Protein AF-A0A969XZ13-F1 (afdb_monomer)

Radius of gyration: 36.25 Å; Cα contacts (8 Å, |Δi|>4): 2030; chains: 1; bounding box: 94×99×125 Å

Foldseek 3Di:
DDDDDDDDPDPDPVVVVVVVVVVVVVVVVVVVVVCVVVPPPDPPPAFPFDPPDDLPLLLVLLFLVNLLVQLVVLLVLFAQQFQDRSVVVVVVVVVVLLVVLPFPKFKFKFFAWDKDWPDWAKAFPVRHGDPPKDKFFFDAQALFDAFAPPQFQKAAEAADEPVCQAAALAQLRHAYEYALVHGYPPCQQQCLVVVQRNHQAYEYEHLVWLVPQPLFCVRHVNLYHNDRAHGTRIYMTNCSVVRHRTMIGIGIFMFIDRGIWIKMKTKQWAQCQPPLTAQEEEEEEAESGAFASGSNFGSQLWSSSQVSLLSSLSVSCSVVRNLFRHIYIYIYGYALQFLSSRLLVLCLLQFFLVCRPVSLVVLVVLLVVLVVLLVLLVLVLVLVVDVCQLQALVSVVVSLVPDDPVSNVVLQLVLLLLLLVVLVVLVVQLVVLLVVCVVVVVPCVDPSVVSNVVSVVVSVLSLVCNNPGSSCCCVPVSVVSVVVVVSVSSNVSSVVSNVVSVVSNVSSVSSSVSNVVVVSHPAYAYEGENEFAADDPPDDDLAQEKEKEQQDDQLCVAFVVQLQSLLVVLVVVDDVVLNYHYDGDDVVSNVQQVVQLLQAGDSNNLCVQSQHNYMYMYGRPRNSRNSCSHPSDNDPSRSSCSSCSRVSSSSSCSSRSVSSPTTDGDTDPHDRFAKEKAFEFEPPTRPDLFGDHTDFQWKKWWSDQDPCDRSSGRNAGIDTQHPRRMDIRSRSSDCCRQPNPVNLPPKATAMKIFDADPRNGTFKIFWPFPSQCVNFNRIRQHNPDRSDYGYTYIYGWFKAWESDQQQLVVRDGFLDKFKAQLPPRHTARTWDWHHYNITMIIHHQQTFTKIFGWHDDNVDPVGTDGLWIAQEAADDPVPPPDDLQHHPGDRRNVRNYDHPVLLRRLVNLLSSLVVLQVVCVVLVNDDPLLVVLSVQLVVLSVVLVPSSGNPVSSSVSSSSSSVSSSVNRVVSVVSVVVLVVVVVVVLVVLQVVLQVVCCVPPVDPDPVVSVVSSVVSSVVVVVVCVVVPSD

Solvent-accessible surface area (backbone atoms only — not comparable to full-atom values): 53493 Å² total; per-residue (Å²): 140,83,86,83,88,81,91,78,97,71,82,55,68,68,60,57,49,52,51,50,49,51,50,50,50,51,49,49,50,52,47,50,50,47,44,70,73,60,51,77,72,74,80,70,76,78,83,83,66,79,73,93,65,78,60,64,58,34,43,54,30,31,27,36,66,48,24,38,54,40,24,51,56,58,44,70,36,38,29,14,14,68,74,36,70,16,34,55,49,47,51,55,50,49,55,48,54,40,52,78,58,67,32,55,75,45,79,46,79,40,91,34,58,30,67,42,77,80,42,73,48,52,20,37,83,86,69,42,71,46,79,79,48,51,69,40,55,37,50,45,13,56,87,14,27,40,45,46,59,95,89,31,50,66,23,27,32,37,71,50,37,61,64,52,55,63,62,38,44,76,28,74,56,24,25,36,32,42,33,72,86,57,55,31,85,97,50,63,62,40,49,62,67,48,47,55,62,33,28,69,31,41,31,42,30,19,86,89,26,64,80,75,49,65,58,31,49,95,61,51,48,55,54,47,44,54,31,64,53,73,60,51,41,32,35,33,36,34,46,53,70,82,46,54,74,38,51,32,34,36,36,36,28,19,30,76,41,80,28,90,38,53,31,41,40,25,40,40,70,24,45,61,30,53,98,82,44,41,52,35,33,38,32,42,45,35,49,72,44,21,21,15,43,26,53,89,30,3,40,12,47,55,50,35,44,27,36,14,44,53,56,25,50,46,57,36,48,52,74,44,28,61,70,19,42,21,23,39,32,42,33,40,26,29,40,65,35,35,35,31,46,31,58,28,53,54,42,39,36,44,32,34,67,90,49,38,64,60,25,48,52,50,43,52,49,54,28,49,52,27,51,54,51,29,52,40,37,53,58,54,56,56,51,61,76,44,81,46,39,70,60,37,33,66,57,28,49,54,59,58,67,74,48,55,73,66,46,45,52,54,48,55,52,52,51,46,47,54,43,45,51,54,49,56,64,37,47,54,61,28,47,52,30,43,47,51,18,53,74,60,73,57,43,82,86,41,70,45,35,53,52,24,52,54,34,45,48,60,36,48,65,49,52,73,52,46,82,56,57,70,48,54,40,31,67,79,37,37,70,58,41,57,75,69,38,44,44,57,56,54,49,53,52,42,54,50,49,34,52,53,23,50,55,47,31,56,53,27,53,52,41,50,50,54,28,54,62,56,67,62,36,81,39,58,38,38,42,31,67,54,55,66,38,62,74,77,84,85,86,66,84,83,62,44,35,32,35,72,46,30,66,41,65,68,45,44,69,70,32,33,59,45,54,39,54,54,51,50,55,55,55,71,71,48,63,81,88,60,35,63,40,77,55,72,85,50,93,65,42,72,72,51,50,65,72,28,30,44,69,48,84,72,74,53,38,45,44,25,44,31,8,30,35,29,41,28,49,30,49,59,80,47,34,72,42,29,31,45,44,14,21,52,51,76,49,71,59,49,61,50,33,71,66,32,38,48,61,34,33,51,50,39,51,52,53,50,40,40,30,57,57,34,76,72,74,58,66,45,99,45,71,80,67,55,64,50,30,30,37,34,20,38,48,86,54,80,91,49,91,62,61,76,47,52,38,46,67,21,45,34,35,61,71,60,69,60,73,44,56,54,53,33,16,38,44,40,51,57,43,63,20,40,92,71,4,36,42,73,46,51,32,49,59,46,64,66,44,74,46,45,82,82,38,82,82,77,45,47,48,28,70,37,42,35,28,63,46,100,64,35,47,69,35,28,33,34,34,72,14,71,66,36,38,69,77,36,62,34,66,61,37,56,70,92,48,91,70,57,69,46,36,38,36,24,36,69,32,23,51,35,31,43,73,75,53,67,31,69,84,74,75,39,62,49,64,43,77,44,54,23,30,56,91,76,72,38,70,61,56,59,29,33,82,39,64,51,92,41,40,39,37,31,30,47,38,85,39,42,28,26,42,39,32,20,43,58,55,82,91,38,76,88,62,48,40,81,55,47,39,31,29,49,63,68,72,61,85,90,71,70,88,55,80,75,83,64,41,72,27,44,47,27,67,80,36,51,64,56,61,61,49,45,46,49,28,25,54,32,38,44,53,40,44,47,56,54,47,50,54,26,50,78,43,72,69,60,56,67,68,57,52,52,34,48,53,53,19,51,54,25,43,53,55,34,64,41,70,88,42,22,44,54,58,22,52,51,32,10,32,54,12,29,42,33,36,45,64,39,42,60,57,60,52,46,56,54,49,52,47,55,53,49,53,54,50,51,56,60,53,44,55,61,47,27,54,53,51,42,54,70,76,67,52,64,88,50,66,72,57,42,53,52,47,31,52,50,47,41,53,52,53,49,53,49,43,61,72,72,44,73,110

Mean predicted aligned error: 10.16 Å

Secondary structure (DSSP, 8-state):
------------HHHHHHHHHHHHHHHHHHHHHHHHHHS----PPPP-----S-HHHHHHHTSHHHHHHHHHHHHHT---STTSHHHHHHHHHHHHHHHHTT-EEEEEEEEEEEEEEEEEEEEETTSSBPTT--EEE-S-BTTB--B--TT-EEEEEEE--HHHHHH-S--TTEEEEEETTBPPTTTTT-HHHHHHHT-S-EEEE-TT-GGGS--SHHHHGGGS-SS-----EEEE-GGGGGGTT-EEEEEEEEEEEEEEEEEEEEEE--GGG-TT--SEEEEEEEE-----SSTT----HHHHHHHHHHHHHHHHHHHTGGG-SSEEEEEEE--TTBTTHHHHHHHHHH--TT-HHHHHHHHHHHHHHHHHHHHHHHHHHHHTTSTTTTTSHHHHHHHHHSS-HHHHHHHHHHHHHHHHHHHHHHHHHHHHHHHHHHHTTT-TTSHHHHHHHHHHHHHHHHHHHTTS-HHHHHHHHHHHHHHTTHHHHHHHHHHHHHHHHHHHHHHHHHHHHHHHHHHT-SEEEEEEEE-------SSS---EEEEEE-SSHHHHHHTHHHHHHHHHHHHHTS-GGG-EEE----TTHHHHHHHHTTT---SHHHHHHTT--EEEEEESS-HHHHHTTT-SS--GGGG-GGGGHHHHHHHHHHHHHHHTT-S------------EEEEEEESS-TT-SS--EE-TT-EEEE--SS-SEETTEE-SPPEE--TTSEEEE-TT--HHHH--GGGTTTT-B-EEEEEE-TTS-EEEEE--SHHHHHHS--SSB-TTS---B--EEEEE-EEEEE---EETTTTEE-SEEEEEETTT-SB-SS-EEEESSSEEEEE-TT-EEEEEEEES-TT-GGG-EEEEEE--SPPPGGG--S-SS----EETTT-SEE--HHHHHHHHHHHHHHHHHHHHHHTT---HHHHHHHHHHHHHHHHHH-TTS-HHHHHHHHHHHHHHHHHHHHHHHHHHHHHHHHHHHHHHHHHHHHHHHHHHHT--SSHHHHHHHHHHHHHHHHHHHHHHS--

Nearest PDB structures (foldseek):
  7a0g-assembly1_III  TM=2.801E-01  e=1.766E+00  Serratia marcescens
  7a0g-assembly1_HHH  TM=2.709E-01  e=3.552E+00  Serratia marcescens

pLDDT: mean 87.39, std 11.92, range [34.69, 98.44]

Sequence (1031 aa):
MTRPDTHNPNRSVPQTIALAGGVLALTAVVMVVFLSVGWPARKRPALDVFEAYDHQTMRRAMSPQAVGARQQAILACGSRYIGQEGFGDVQAMIRRAYHDAGLEVYEQQVDTVAPRTLRREILGADGRPLDGVEIYPFMPNHFQPTTTADEGVAGTLVRVTDEVLRTRTTFDDCIAVIDAAEMPEGLGVDWRPYARLGFRAVILSHREGLDRIGWTRASVEWMVSNVPVNYPRLAATKEIFDHLGRTVRLHVRSRYVNAPNINFIGILRAGAAGEGGAEEALVLSARYDAASWLPDRAPGTIPAVNLAAHLSMLDALAAARDDLRRDVVFVATGAGSVGHAGAARLLSVLGGAMQPGEALKHQRGLLRENREHLAMVEQVLACFSDESFVVDAAATGAALSGLDRATRTFLDEQFRYILNTLLLSRKEPLLAERLAFLRGGADTAGEAFRRFLDAQKAYEDVLVIGGYPVEKVLAEYGDLARRVELRRLCRERLEFLAAYHREHVERGDMAVELNRRFQRYRRVVVCTPLLVPELSRAGGADVEEVSFFMGDRKNHQITGPAVNDLLAFIAEQADPSDGLRYLSQAPRHEAVMPTKLGGATSDLTYWSFAGYPAFQLMHTNRVESYQQWASPIDLERARDLTSMRASLAMLGEAVLSIAYGNGRFEGVEVFAPRTYAGRVLVGGLGRSIVPNYPLADALVATKANHDINTNGRVRQVFFWTDPYGRYDFPSICGREEIFPASQESALGYCPVAVGYDEQGRIRFIRDEGPTGQKAYRSMGLHWLKDIGTANVVVFRASPVTILDRVNPQTFQDYDAVVLMNRDRLTPVEKFAFFKGDAFCRFIEPDLFFYVDFKAGTPENPLVHQTRAFMLGEQPAPAAVDTGDIAGEGYLAADTEFLLDIPLHVAESMAAVNGRRLAVQNDHQMADERTRDFHQKGLMLQERAREASRSKFDRILDAREAVTYHALNHPVLRDTITEAVISILWYLCLLVPFTFFFEKLLFAFPDVRKQIAAHAVIFVLSFALLKLLHPA

Structure (mmCIF, N/CA/C/O backbone):
data_AF-A0A969XZ13-F1
#
_entry.id   AF-A0A969XZ13-F1
#
loop_
_atom_site.group_PDB
_atom_site.id
_atom_site.type_symbol
_atom_site.label_atom_id
_atom_site.label_alt_id
_atom_site.label_comp_id
_atom_site.label_asym_id
_atom_site.label_entity_id
_atom_site.label_seq_id
_atom_site.pdbx_PDB_ins_code
_atom_site.Cartn_x
_atom_site.Cartn_y
_atom_site.Cartn_z
_atom_site.occupancy
_atom_site.B_iso_or_equiv
_atom_site.auth_seq_id
_atom_site.auth_comp_id
_atom_site.auth_asym_id
_atom_site.auth_atom_id
_atom_site.pdbx_PDB_model_num
ATOM 1 N N . MET A 1 1 ? 34.239 53.104 42.697 1.00 41.00 1 MET A N 1
ATOM 2 C CA . MET A 1 1 ? 35.184 52.596 43.717 1.00 41.00 1 MET A CA 1
ATOM 3 C C . MET A 1 1 ? 35.438 51.142 43.348 1.00 41.00 1 MET A C 1
ATOM 5 O O . MET A 1 1 ? 34.476 50.400 43.381 1.00 41.00 1 MET A O 1
ATOM 9 N N . THR A 1 2 ? 36.569 50.692 42.809 1.00 34.69 2 THR A N 1
ATOM 10 C CA . THR A 1 2 ? 37.996 50.993 43.027 1.00 34.69 2 THR A CA 1
ATOM 11 C C . THR A 1 2 ? 38.789 50.868 41.703 1.00 34.69 2 THR A C 1
ATOM 13 O O . THR A 1 2 ? 38.512 49.992 40.890 1.00 34.69 2 THR A O 1
ATOM 16 N N . ARG A 1 3 ? 39.767 51.759 41.483 1.00 40.44 3 ARG A N 1
ATOM 17 C CA . ARG A 1 3 ? 40.907 51.620 40.537 1.00 40.44 3 ARG A CA 1
ATOM 18 C C . ARG A 1 3 ? 42.134 51.147 41.352 1.00 40.44 3 ARG A C 1
ATOM 20 O O . ARG A 1 3 ? 42.093 51.371 42.566 1.00 40.44 3 ARG A O 1
ATOM 27 N N . PRO A 1 4 ? 43.168 50.492 40.773 1.00 49.41 4 PRO A N 1
ATOM 28 C CA . PRO A 1 4 ? 44.214 51.160 39.957 1.00 49.41 4 PRO A CA 1
ATOM 29 C C . PRO A 1 4 ? 44.639 50.358 38.695 1.00 49.41 4 PRO A C 1
ATOM 31 O O . PRO A 1 4 ? 44.495 49.143 38.647 1.00 49.41 4 PRO A O 1
ATOM 34 N N . ASP A 1 5 ? 44.925 51.004 37.556 1.00 38.84 5 ASP A N 1
ATOM 35 C CA . ASP A 1 5 ? 46.255 51.435 37.047 1.00 38.84 5 ASP A CA 1
ATOM 36 C C . ASP A 1 5 ? 47.275 50.275 36.922 1.00 38.84 5 ASP A C 1
ATOM 38 O O . ASP A 1 5 ? 47.613 49.613 37.893 1.00 38.84 5 ASP A O 1
ATOM 42 N N . THR A 1 6 ? 47.826 49.959 35.746 1.00 37.25 6 THR A N 1
ATOM 43 C CA . THR A 1 6 ? 48.831 50.795 35.072 1.00 37.25 6 THR A CA 1
ATOM 44 C C . THR A 1 6 ? 49.042 50.386 33.604 1.00 37.25 6 THR A C 1
ATOM 46 O O . THR A 1 6 ? 49.095 49.213 33.239 1.00 37.25 6 THR A O 1
ATOM 49 N N . HIS A 1 7 ? 49.185 51.407 32.760 1.00 48.22 7 HIS A N 1
ATOM 50 C CA . HIS A 1 7 ? 49.734 51.360 31.406 1.00 48.22 7 HIS A CA 1
ATOM 51 C C . HIS A 1 7 ? 51.167 50.799 31.414 1.00 48.22 7 HIS A C 1
ATOM 53 O O . HIS A 1 7 ? 52.000 51.286 32.174 1.00 48.22 7 HIS A O 1
ATOM 59 N N . ASN A 1 8 ? 51.482 49.866 30.509 1.00 40.69 8 ASN A N 1
ATOM 60 C CA . ASN A 1 8 ? 52.866 49.544 30.154 1.00 40.69 8 ASN A CA 1
ATOM 61 C C . ASN A 1 8 ? 53.096 49.822 28.653 1.00 40.69 8 ASN A C 1
ATOM 63 O O . ASN A 1 8 ? 52.610 49.060 27.809 1.00 40.69 8 ASN A O 1
ATOM 67 N N . PRO A 1 9 ? 53.796 50.913 28.294 1.00 51.25 9 PRO A N 1
ATOM 68 C CA . PRO A 1 9 ? 54.126 51.256 26.922 1.00 51.25 9 PRO A CA 1
ATOM 69 C C . PRO A 1 9 ? 55.455 50.590 26.553 1.00 51.25 9 PRO A C 1
ATOM 71 O O . PRO A 1 9 ? 56.501 51.218 26.608 1.00 51.25 9 PRO A O 1
ATOM 74 N N . ASN A 1 10 ? 55.429 49.296 26.232 1.00 48.53 10 ASN A N 1
ATOM 75 C CA . ASN A 1 10 ? 56.531 48.612 25.543 1.00 48.53 10 ASN A CA 1
ATOM 76 C C . ASN A 1 10 ? 56.075 47.230 25.051 1.00 48.53 10 ASN A C 1
ATOM 78 O O . ASN A 1 10 ? 56.515 46.187 25.533 1.00 48.53 10 ASN A O 1
ATOM 82 N N . ARG A 1 11 ? 55.182 47.203 24.051 1.00 48.75 11 ARG A N 1
ATOM 83 C CA . ARG A 1 11 ? 55.131 46.044 23.148 1.00 48.75 11 ARG A CA 1
ATOM 84 C C . ARG A 1 11 ? 56.353 46.147 22.252 1.00 48.75 11 ARG A C 1
ATOM 86 O O . ARG A 1 11 ? 56.430 47.019 21.391 1.00 48.75 11 ARG A O 1
ATOM 93 N N . SER A 1 12 ? 57.335 45.302 22.532 1.00 50.09 12 SER A N 1
ATOM 94 C CA . SER A 1 12 ? 58.570 45.208 21.776 1.00 50.09 12 SER A CA 1
ATOM 95 C C . SER A 1 12 ? 58.240 45.002 20.293 1.00 50.09 12 SER A C 1
ATOM 97 O O . SER A 1 12 ? 57.500 44.094 19.922 1.00 50.09 12 SER A O 1
ATOM 99 N N . VAL A 1 13 ? 58.797 45.865 19.441 1.00 58.12 13 VAL A N 1
ATOM 100 C CA . VAL A 1 13 ? 58.795 45.777 17.970 1.00 58.12 13 VAL A CA 1
ATOM 101 C C . VAL A 1 13 ? 58.853 44.329 17.422 1.00 58.12 13 VAL A C 1
ATOM 103 O O . VAL A 1 13 ? 58.094 44.035 16.496 1.00 58.12 13 VAL A O 1
ATOM 106 N N . PRO A 1 14 ? 59.631 43.378 17.989 1.00 55.91 14 PRO A N 1
ATOM 107 C CA . PRO A 1 14 ? 59.610 41.975 17.553 1.00 55.91 14 PRO A CA 1
ATOM 108 C C . PRO A 1 14 ? 58.262 41.241 17.690 1.00 55.91 14 PRO A C 1
ATOM 110 O O . PRO A 1 14 ? 57.963 40.399 16.848 1.00 55.91 14 PRO A O 1
ATOM 113 N N . GLN A 1 15 ? 57.416 41.549 18.680 1.00 54.88 15 GLN A N 1
ATOM 114 C CA . GLN A 1 15 ? 56.095 40.909 18.816 1.00 54.88 15 GLN A CA 1
ATOM 115 C C . GLN A 1 15 ? 55.113 41.392 17.744 1.00 54.88 15 GLN A C 1
ATOM 117 O O . GLN A 1 15 ? 54.328 40.603 17.222 1.00 54.88 15 GLN A O 1
ATOM 122 N N . THR A 1 16 ? 55.192 42.668 17.364 1.00 57.81 16 THR A N 1
ATOM 123 C CA . THR A 1 16 ? 54.385 43.236 16.276 1.00 57.81 16 THR A CA 1
ATOM 124 C C . THR A 1 16 ? 54.834 42.697 14.914 1.00 57.81 16 THR A C 1
ATOM 126 O O . THR A 1 16 ? 53.989 42.407 14.073 1.00 57.81 16 THR A O 1
ATOM 129 N N . ILE A 1 17 ? 56.141 42.476 14.715 1.00 66.88 17 ILE A N 1
ATOM 130 C CA . ILE A 1 17 ? 56.692 41.841 13.503 1.00 66.88 17 ILE A CA 1
ATOM 131 C C . ILE A 1 17 ? 56.298 40.360 13.422 1.00 66.88 17 ILE A C 1
ATOM 133 O O . ILE A 1 17 ? 55.915 39.897 12.352 1.00 66.88 17 ILE A O 1
ATOM 137 N N . ALA A 1 18 ? 56.323 39.622 14.536 1.00 69.50 18 ALA A N 1
ATOM 138 C CA . ALA A 1 18 ? 55.883 38.227 14.569 1.00 69.50 18 ALA A CA 1
ATOM 139 C C . ALA A 1 18 ? 54.377 38.090 14.283 1.00 69.50 18 ALA A C 1
ATOM 141 O O . ALA A 1 18 ? 53.968 37.201 13.537 1.00 69.50 18 ALA A O 1
ATOM 142 N N . LEU A 1 19 ? 53.554 39.002 14.813 1.00 69.25 19 LEU A N 1
ATOM 143 C CA . LEU A 1 19 ? 52.118 39.035 14.532 1.00 69.25 19 LEU A CA 1
ATOM 144 C C . LEU A 1 19 ? 51.841 39.409 13.066 1.00 69.25 19 LEU A C 1
ATOM 146 O O . LEU A 1 19 ? 51.034 38.756 12.413 1.00 69.25 19 LEU A O 1
ATOM 150 N N . ALA A 1 20 ? 52.546 40.409 12.526 1.00 69.81 20 ALA A N 1
ATOM 151 C CA . ALA A 1 20 ? 52.438 40.803 11.121 1.00 69.81 20 ALA A CA 1
ATOM 152 C C . ALA A 1 20 ? 52.907 39.687 10.173 1.00 69.81 20 ALA A C 1
ATOM 154 O O . ALA A 1 20 ? 52.253 39.429 9.167 1.00 69.81 20 ALA A O 1
ATOM 155 N N . GLY A 1 21 ? 53.986 38.978 10.520 1.00 76.06 21 GLY A N 1
ATOM 156 C CA . GLY A 1 21 ? 54.470 37.804 9.793 1.00 76.06 21 GLY A CA 1
ATOM 157 C C . GLY A 1 21 ? 53.485 36.634 9.841 1.00 76.06 21 GLY A C 1
ATOM 158 O O . GLY A 1 21 ? 53.241 36.003 8.817 1.00 76.06 21 GLY A O 1
ATOM 159 N N . GLY A 1 22 ? 52.852 36.392 10.993 1.00 80.56 22 GLY A N 1
ATOM 160 C CA . GLY A 1 22 ? 51.792 35.392 11.140 1.00 80.56 22 GLY A CA 1
ATOM 161 C C . GLY A 1 22 ? 50.547 35.722 10.314 1.00 80.56 22 GLY A C 1
ATOM 162 O O . GLY A 1 22 ? 50.003 34.845 9.649 1.00 80.56 22 GLY A O 1
ATOM 163 N N . VAL A 1 23 ? 50.135 36.993 10.283 1.00 81.69 23 VAL A N 1
ATOM 164 C CA . VAL A 1 23 ? 49.015 37.459 9.450 1.00 81.69 23 VAL A CA 1
ATOM 165 C C . VAL A 1 23 ? 49.362 37.378 7.963 1.00 81.69 23 VAL A C 1
ATOM 167 O O . VAL A 1 23 ? 48.533 36.924 7.181 1.00 81.69 23 VAL A O 1
ATOM 170 N N . LEU A 1 24 ? 50.581 37.739 7.555 1.00 81.62 24 LEU A N 1
ATOM 171 C CA . LEU A 1 24 ? 51.047 37.590 6.170 1.00 81.62 24 LEU A CA 1
ATOM 172 C C . LEU A 1 24 ? 51.111 36.123 5.740 1.00 81.62 24 LEU A C 1
ATOM 174 O O . LEU A 1 24 ? 50.665 35.801 4.644 1.00 81.62 24 LEU A O 1
ATOM 178 N N . ALA A 1 25 ? 51.593 35.227 6.604 1.00 81.81 25 ALA A N 1
ATOM 179 C CA . ALA A 1 25 ? 51.608 33.792 6.338 1.00 81.81 25 ALA A CA 1
ATOM 180 C C . ALA A 1 25 ? 50.187 33.222 6.238 1.00 81.81 25 ALA A C 1
ATOM 182 O O . ALA A 1 25 ? 49.893 32.479 5.307 1.00 81.81 25 ALA A O 1
ATOM 183 N N . LEU A 1 26 ? 49.281 33.619 7.137 1.00 85.00 26 LEU A N 1
ATOM 184 C CA . LEU A 1 26 ? 47.877 33.215 7.081 1.00 85.00 26 LEU A CA 1
ATOM 185 C C . LEU A 1 26 ? 47.196 33.752 5.818 1.00 85.00 26 LEU A C 1
ATOM 187 O O . LEU A 1 26 ? 46.469 33.019 5.161 1.00 85.00 26 LEU A O 1
ATOM 191 N N . THR A 1 27 ? 47.474 35.000 5.438 1.00 83.75 27 THR A N 1
ATOM 192 C CA . THR A 1 27 ? 46.939 35.618 4.217 1.00 83.75 27 THR A CA 1
ATOM 193 C C . THR A 1 27 ? 47.494 34.927 2.979 1.00 83.75 27 THR A C 1
ATOM 195 O O . THR A 1 27 ? 46.735 34.650 2.062 1.00 83.75 27 THR A O 1
ATOM 198 N N . ALA A 1 28 ? 48.780 34.572 2.960 1.00 82.56 28 ALA A N 1
ATOM 199 C CA . ALA A 1 28 ? 49.386 33.805 1.878 1.00 82.56 28 ALA A CA 1
ATOM 200 C C . ALA A 1 28 ? 48.803 32.389 1.792 1.00 82.56 28 ALA A C 1
ATOM 202 O O . ALA A 1 28 ? 48.515 31.931 0.696 1.00 82.56 28 ALA A O 1
ATOM 203 N N . VAL A 1 29 ? 48.551 31.713 2.919 1.00 85.81 29 VAL A N 1
ATOM 204 C CA . VAL A 1 29 ? 47.880 30.402 2.942 1.00 85.81 29 VAL A CA 1
ATOM 205 C C . VAL A 1 29 ? 46.441 30.523 2.455 1.00 85.81 29 VAL A C 1
ATOM 207 O O . VAL A 1 29 ? 46.036 29.755 1.591 1.00 85.81 29 VAL A O 1
ATOM 210 N N . VAL A 1 30 ? 45.680 31.508 2.935 1.00 83.56 30 VAL A N 1
ATOM 211 C CA . VAL A 1 30 ? 44.313 31.777 2.469 1.00 83.56 30 VAL A CA 1
ATOM 212 C C . VAL A 1 30 ? 44.314 32.129 0.990 1.00 83.56 30 VAL A C 1
ATOM 214 O O . VAL A 1 30 ? 43.461 31.640 0.272 1.00 83.56 30 VAL A O 1
ATOM 217 N N . MET A 1 31 ? 45.280 32.905 0.506 1.00 78.50 31 MET A N 1
ATOM 218 C CA . MET A 1 31 ? 45.404 33.284 -0.897 1.00 78.50 31 MET A CA 1
ATOM 219 C C . MET A 1 31 ? 45.859 32.106 -1.764 1.00 78.50 31 MET A C 1
ATOM 221 O O . MET A 1 31 ? 45.358 31.964 -2.866 1.00 78.50 31 MET A O 1
ATOM 225 N N . VAL A 1 32 ? 46.723 31.213 -1.276 1.00 77.62 32 VAL A N 1
ATOM 226 C CA . VAL A 1 32 ? 47.084 29.954 -1.952 1.00 77.62 32 VAL A CA 1
ATOM 227 C C . VAL A 1 32 ? 45.900 28.995 -1.979 1.00 77.62 32 VAL A C 1
ATOM 229 O O . VAL A 1 32 ? 45.680 28.359 -3.000 1.00 77.62 32 VAL A O 1
ATOM 232 N N . VAL A 1 33 ? 45.107 28.916 -0.909 1.00 76.38 33 VAL A N 1
ATOM 233 C CA . VAL A 1 33 ? 43.848 28.158 -0.873 1.00 76.38 33 VAL A CA 1
ATOM 234 C C . VAL A 1 33 ? 42.815 28.791 -1.806 1.00 76.38 33 VAL A C 1
ATOM 236 O O . VAL A 1 33 ? 42.149 28.096 -2.555 1.00 76.38 33 VAL A O 1
ATOM 239 N N . PHE A 1 34 ? 42.705 30.115 -1.832 1.00 72.50 34 PHE A N 1
ATOM 240 C CA . PHE A 1 34 ? 41.768 30.835 -2.689 1.00 72.50 34 PHE A CA 1
ATOM 241 C C . PHE A 1 34 ? 42.179 30.761 -4.160 1.00 72.50 34 PHE A C 1
ATOM 243 O O . PHE A 1 34 ? 41.323 30.630 -5.022 1.00 72.50 34 PHE A O 1
ATOM 250 N N . LEU A 1 35 ? 43.479 30.782 -4.461 1.00 64.88 35 LEU A N 1
ATOM 251 C CA . LEU A 1 35 ? 44.020 30.586 -5.804 1.00 64.88 35 LEU A CA 1
ATOM 252 C C . LEU A 1 35 ? 43.987 29.116 -6.218 1.00 64.88 35 LEU A C 1
ATOM 254 O O . LEU A 1 35 ? 43.757 28.848 -7.387 1.00 64.88 35 LEU A O 1
ATOM 258 N N . SER A 1 36 ? 44.155 28.154 -5.307 1.00 59.94 36 SER A N 1
ATOM 259 C CA . SER A 1 36 ? 43.985 26.730 -5.627 1.00 59.94 36 SER A CA 1
ATOM 260 C C . SER A 1 36 ? 42.515 26.354 -5.831 1.00 59.94 36 SER A C 1
ATOM 262 O O . SER A 1 36 ? 42.223 25.479 -6.641 1.00 59.94 36 SER A O 1
ATOM 264 N N . VAL A 1 37 ? 41.592 27.061 -5.172 1.00 59.28 37 VAL A N 1
ATOM 265 C CA . VAL A 1 37 ? 40.137 26.953 -5.373 1.00 59.28 37 VAL A CA 1
ATOM 266 C C . VAL A 1 37 ? 39.651 27.795 -6.568 1.00 59.28 37 VAL A C 1
ATOM 268 O O . VAL A 1 37 ? 38.672 27.428 -7.210 1.00 59.28 37 VAL A O 1
ATOM 271 N N . GLY A 1 38 ? 40.330 28.901 -6.889 1.00 46.56 38 GLY A N 1
ATOM 272 C CA . GLY A 1 38 ? 39.957 29.882 -7.918 1.00 46.56 38 GLY A CA 1
ATOM 273 C C . GLY A 1 38 ? 40.823 29.872 -9.182 1.00 46.56 38 GLY A C 1
ATOM 274 O O . GLY A 1 38 ? 40.680 30.766 -10.017 1.00 46.56 38 GLY A O 1
ATOM 275 N N . TRP A 1 39 ? 41.728 28.899 -9.336 1.00 45.75 39 TRP A N 1
ATOM 276 C CA . TRP A 1 39 ? 42.526 28.728 -10.552 1.00 45.75 39 TRP A CA 1
ATOM 277 C C . TRP A 1 39 ? 41.558 28.579 -11.734 1.00 45.75 39 TRP A C 1
ATOM 279 O O . TRP A 1 39 ? 40.629 27.771 -11.629 1.00 45.75 39 TRP A O 1
ATOM 289 N N . PRO A 1 40 ? 41.726 29.318 -12.852 1.00 40.56 40 PRO A N 1
ATOM 290 C CA . PRO A 1 40 ? 40.890 29.111 -14.025 1.00 40.56 40 PRO A CA 1
ATOM 291 C C . PRO A 1 40 ? 40.961 27.629 -14.373 1.00 40.56 40 PRO A C 1
ATOM 293 O O . PRO A 1 40 ? 42.063 27.091 -14.535 1.00 40.56 40 PRO A O 1
ATOM 296 N N . ALA A 1 41 ? 39.795 26.973 -14.397 1.00 44.75 41 ALA A N 1
ATOM 297 C CA . ALA A 1 41 ? 39.679 25.564 -14.732 1.00 44.75 41 ALA A CA 1
ATOM 298 C C . ALA A 1 41 ? 40.588 25.306 -15.933 1.00 44.75 41 ALA A C 1
ATOM 300 O O . ALA A 1 41 ? 40.482 26.031 -16.928 1.00 44.75 41 ALA A O 1
ATOM 301 N N . ARG A 1 42 ? 41.536 24.357 -15.807 1.00 42.88 42 ARG A N 1
ATOM 302 C CA . ARG A 1 42 ? 42.391 23.929 -16.927 1.00 42.88 42 ARG A CA 1
ATOM 303 C C . ARG A 1 42 ? 41.497 23.903 -18.159 1.00 42.88 42 ARG A C 1
ATOM 305 O O . ARG A 1 42 ? 40.486 23.203 -18.100 1.00 42.88 42 ARG A O 1
ATOM 312 N N . LYS A 1 43 ? 41.821 24.691 -19.201 1.00 41.50 43 LYS A N 1
ATOM 313 C CA . LYS A 1 43 ? 41.105 24.629 -20.484 1.00 41.50 43 LYS A CA 1
ATOM 314 C C . LYS A 1 43 ? 40.988 23.150 -20.806 1.00 41.50 43 LYS A C 1
ATOM 316 O O . LYS A 1 43 ? 42.012 22.489 -20.998 1.00 41.50 43 LYS A O 1
ATOM 321 N N . ARG A 1 44 ? 39.767 22.624 -20.702 1.00 50.94 44 ARG A N 1
ATOM 322 C CA . ARG A 1 44 ? 39.531 21.209 -20.945 1.00 50.94 44 ARG A CA 1
ATOM 323 C C . ARG A 1 44 ? 39.975 20.965 -22.386 1.00 50.94 44 ARG A C 1
ATOM 325 O O . ARG A 1 44 ? 39.722 21.832 -23.228 1.00 50.94 44 ARG A O 1
ATOM 332 N N . PRO A 1 45 ? 40.721 19.885 -22.663 1.00 51.22 45 PRO A N 1
ATOM 333 C CA . PRO A 1 45 ? 41.039 19.548 -24.042 1.00 51.22 45 PRO A CA 1
ATOM 334 C C . PRO A 1 45 ? 39.731 19.508 -24.840 1.00 51.22 45 PRO A C 1
ATOM 336 O O . PRO A 1 45 ? 38.704 19.092 -24.301 1.00 51.22 45 PRO A O 1
ATOM 339 N N . ALA A 1 46 ? 39.766 19.990 -26.085 1.00 55.75 46 ALA A N 1
ATOM 340 C CA . ALA A 1 46 ? 38.622 19.880 -26.980 1.00 55.75 46 ALA A CA 1
ATOM 341 C C . ALA A 1 46 ? 38.170 18.413 -27.033 1.00 55.75 46 ALA A C 1
ATOM 343 O O . ALA A 1 46 ? 39.010 17.508 -27.006 1.00 55.75 46 ALA A O 1
ATOM 344 N N . LEU A 1 47 ? 36.856 18.190 -27.033 1.00 64.44 47 LEU A N 1
ATOM 345 C CA . LEU A 1 47 ? 36.294 16.850 -27.138 1.00 64.44 47 LEU A CA 1
ATOM 346 C C . LEU A 1 47 ? 36.736 16.266 -28.488 1.00 64.44 47 LEU A C 1
ATOM 348 O O . LEU A 1 47 ? 36.441 16.837 -29.532 1.00 64.44 47 LEU A O 1
ATOM 352 N N . ASP A 1 48 ? 37.491 15.171 -28.458 1.00 67.38 48 ASP A N 1
ATOM 353 C CA . ASP A 1 48 ? 37.843 14.408 -29.657 1.00 67.38 48 ASP A CA 1
ATOM 354 C C . ASP A 1 48 ? 36.642 13.516 -29.998 1.00 67.38 48 ASP A C 1
ATOM 356 O O . ASP A 1 48 ? 36.443 12.466 -29.377 1.00 67.38 48 ASP A O 1
ATOM 360 N N . VAL A 1 49 ? 35.765 14.022 -30.869 1.00 75.38 49 VAL A N 1
ATOM 361 C CA . VAL A 1 49 ? 34.497 13.389 -31.252 1.00 75.38 49 VAL A CA 1
ATOM 362 C C . VAL A 1 49 ? 34.692 12.681 -32.587 1.00 75.38 49 VAL A C 1
ATOM 364 O O . VAL A 1 49 ? 35.058 13.289 -33.588 1.00 75.38 49 VAL A O 1
ATOM 367 N N . PHE A 1 50 ? 34.422 11.381 -32.627 1.00 79.25 50 PHE A N 1
ATOM 368 C CA . PHE A 1 50 ? 34.234 10.671 -33.883 1.00 79.25 50 PHE A CA 1
ATOM 369 C C . PHE A 1 50 ? 32.895 11.106 -34.485 1.00 79.25 50 PHE A C 1
ATOM 371 O O . PHE A 1 50 ? 31.869 10.887 -33.855 1.00 79.25 50 PHE A O 1
ATOM 378 N N . GLU A 1 51 ? 32.892 11.716 -35.668 1.00 76.12 51 GLU A N 1
ATOM 379 C CA . GLU A 1 51 ? 31.678 12.255 -36.317 1.00 76.12 51 GLU A CA 1
ATOM 380 C C . GLU A 1 51 ? 31.241 11.452 -37.555 1.00 76.12 51 GLU A C 1
ATOM 382 O O . GLU A 1 51 ? 30.200 11.716 -38.141 1.00 76.12 51 GLU A O 1
ATOM 387 N N . ALA A 1 52 ? 32.029 10.464 -37.985 1.00 80.25 52 ALA A N 1
ATOM 388 C CA . ALA A 1 52 ? 31.767 9.720 -39.216 1.00 80.25 52 ALA A CA 1
ATOM 389 C C . ALA A 1 52 ? 30.768 8.567 -38.994 1.00 80.25 52 ALA A C 1
ATOM 391 O O . ALA A 1 52 ? 31.128 7.398 -39.127 1.00 80.25 52 ALA A O 1
ATOM 392 N N . TYR A 1 53 ? 29.520 8.898 -38.651 1.00 83.94 53 TYR A N 1
ATOM 393 C CA . TYR A 1 53 ? 28.401 7.954 -38.545 1.00 83.94 53 TYR A CA 1
ATOM 394 C C . TYR A 1 53 ? 27.122 8.485 -39.212 1.00 83.94 53 TYR A C 1
ATOM 396 O O . TYR A 1 53 ? 26.975 9.681 -39.457 1.00 83.94 53 TYR A O 1
ATOM 404 N N . ASP A 1 54 ? 26.184 7.595 -39.552 1.00 86.12 54 ASP A N 1
ATOM 405 C CA . ASP A 1 54 ? 24.948 7.974 -40.250 1.00 86.12 54 ASP A CA 1
ATOM 406 C C . ASP A 1 54 ? 23.927 8.659 -39.322 1.00 86.12 54 ASP A C 1
ATOM 408 O O . ASP A 1 54 ? 23.081 8.027 -38.685 1.00 86.12 54 ASP A O 1
ATOM 412 N N . HIS A 1 55 ? 23.973 9.990 -39.309 1.00 88.44 55 HIS A N 1
ATOM 413 C CA . HIS A 1 55 ? 23.010 10.841 -38.611 1.00 88.44 55 HIS A CA 1
ATOM 414 C C . HIS A 1 55 ? 21.586 10.751 -39.187 1.00 88.44 55 HIS A C 1
ATOM 416 O O . HIS A 1 55 ? 20.603 10.930 -38.464 1.00 88.44 55 HIS A O 1
ATOM 422 N N . GLN A 1 56 ? 21.426 10.509 -40.495 1.00 90.31 56 GLN A N 1
ATOM 423 C CA . GLN A 1 56 ? 20.117 10.630 -41.145 1.00 90.31 56 GLN A CA 1
ATOM 424 C C . GLN A 1 56 ? 19.161 9.521 -40.719 1.00 90.31 56 GLN A C 1
ATOM 426 O O . GLN A 1 56 ? 17.975 9.792 -40.512 1.00 90.31 56 GLN A O 1
ATOM 431 N N . THR A 1 57 ? 19.661 8.294 -40.566 1.00 91.81 57 THR A N 1
ATOM 432 C CA . THR A 1 57 ? 18.844 7.163 -40.108 1.00 91.81 57 THR A CA 1
ATOM 433 C C . THR A 1 57 ? 18.294 7.415 -38.705 1.00 91.81 57 THR A C 1
ATOM 435 O O . THR A 1 57 ? 17.083 7.301 -38.493 1.00 91.81 57 THR A O 1
ATOM 438 N N . MET A 1 58 ? 19.138 7.870 -37.773 1.00 93.94 58 MET A N 1
ATOM 439 C CA . MET A 1 58 ? 18.702 8.216 -36.417 1.00 93.94 58 MET A CA 1
ATOM 440 C C . MET A 1 58 ? 17.737 9.409 -36.402 1.00 93.94 58 MET A C 1
ATOM 442 O O . MET A 1 58 ? 16.686 9.333 -35.768 1.00 93.94 58 MET A O 1
ATOM 446 N N . ARG A 1 59 ? 18.012 10.485 -37.155 1.00 92.19 59 ARG A N 1
ATOM 447 C CA . ARG A 1 59 ? 17.104 11.646 -37.254 1.00 92.19 59 ARG A CA 1
ATOM 448 C C . ARG A 1 59 ? 15.722 11.279 -37.793 1.00 92.19 59 ARG A C 1
ATOM 450 O O . ARG A 1 59 ? 14.722 11.807 -37.315 1.00 92.19 59 ARG A O 1
ATOM 457 N N . ARG A 1 60 ? 15.641 10.374 -38.775 1.00 95.00 60 ARG A N 1
ATOM 458 C CA . ARG A 1 60 ? 14.355 9.881 -39.302 1.00 95.00 60 ARG A CA 1
ATOM 459 C C . ARG A 1 60 ? 13.604 9.058 -38.258 1.00 95.00 60 ARG A C 1
ATOM 461 O O . ARG A 1 60 ? 12.409 9.290 -38.065 1.00 95.00 60 ARG A O 1
ATOM 468 N N . ALA A 1 61 ? 14.298 8.150 -37.569 1.00 95.94 61 ALA A N 1
ATOM 469 C CA . ALA A 1 61 ? 13.715 7.332 -36.506 1.00 95.94 61 ALA A CA 1
ATOM 470 C C . ALA A 1 61 ? 13.221 8.181 -35.323 1.00 95.94 61 ALA A C 1
ATOM 472 O O . ALA A 1 61 ? 12.160 7.913 -34.770 1.00 95.94 61 ALA A O 1
ATOM 473 N N . MET A 1 62 ? 13.936 9.257 -34.994 1.00 96.31 62 MET A N 1
ATOM 474 C CA . MET A 1 62 ? 13.587 10.195 -33.923 1.00 96.31 62 MET A CA 1
ATOM 475 C C . MET A 1 62 ? 12.703 11.362 -34.383 1.00 96.31 62 MET A C 1
ATOM 477 O O . MET A 1 62 ? 12.507 12.324 -33.644 1.00 96.31 62 MET A O 1
ATOM 481 N N . SER A 1 63 ? 12.134 11.299 -35.589 1.00 96.00 63 SER A N 1
ATOM 482 C CA . SER A 1 63 ? 11.179 12.312 -36.041 1.00 96.00 63 SER A CA 1
ATOM 483 C C . SER A 1 63 ? 9.875 12.256 -35.224 1.00 96.00 63 SER A C 1
ATOM 485 O O . SER A 1 63 ? 9.447 11.164 -34.832 1.00 96.00 63 SER A O 1
ATOM 487 N N . PRO A 1 64 ? 9.173 13.392 -35.025 1.00 96.19 64 PRO A N 1
ATOM 488 C CA . PRO A 1 64 ? 7.876 13.412 -34.342 1.00 96.19 64 PRO A CA 1
ATOM 489 C C . PRO A 1 64 ? 6.867 12.401 -34.895 1.00 96.19 64 PRO A C 1
ATOM 491 O O . PRO A 1 64 ? 6.111 11.801 -34.138 1.00 96.19 64 PRO A O 1
ATOM 494 N N . GLN A 1 65 ? 6.876 12.175 -36.213 1.00 96.38 65 GLN A N 1
ATOM 495 C CA . GLN A 1 65 ? 5.975 11.233 -36.873 1.00 96.38 65 GLN A CA 1
ATOM 496 C C . GLN A 1 65 ? 6.308 9.772 -36.535 1.00 96.38 65 GLN A C 1
ATOM 498 O O . GLN A 1 65 ? 5.400 8.998 -36.232 1.00 96.38 65 GLN A O 1
ATOM 503 N N . ALA A 1 66 ? 7.588 9.388 -36.569 1.00 96.00 66 ALA A N 1
ATOM 504 C CA . ALA A 1 66 ? 8.017 8.023 -36.263 1.00 96.00 66 ALA A CA 1
ATOM 505 C C . ALA A 1 66 ? 7.781 7.679 -34.783 1.00 96.00 66 ALA A C 1
ATOM 507 O O . ALA A 1 66 ? 7.151 6.664 -34.470 1.00 96.00 66 ALA A O 1
ATOM 508 N N . VAL A 1 67 ? 8.187 8.577 -33.878 1.00 97.69 67 VAL A N 1
ATOM 509 C CA . VAL A 1 67 ? 7.956 8.420 -32.435 1.00 97.69 67 VAL A CA 1
ATOM 510 C C . VAL A 1 67 ? 6.456 8.454 -32.122 1.00 97.69 67 VAL A C 1
ATOM 512 O O . VAL A 1 67 ? 5.977 7.636 -31.340 1.00 97.69 67 VAL A O 1
ATOM 515 N N . GLY A 1 68 ? 5.683 9.325 -32.777 1.00 97.00 68 GLY A N 1
ATOM 516 C CA . GLY A 1 68 ? 4.229 9.411 -32.613 1.00 97.00 68 GLY A CA 1
ATOM 517 C C . GLY A 1 68 ? 3.501 8.134 -33.041 1.00 97.00 68 GLY A C 1
ATOM 518 O O . GLY A 1 68 ? 2.604 7.673 -32.336 1.00 97.00 68 GLY A O 1
ATOM 519 N N . ALA A 1 69 ? 3.927 7.491 -34.133 1.00 96.94 69 ALA A N 1
ATOM 520 C CA . ALA A 1 69 ? 3.370 6.205 -34.559 1.00 96.94 69 ALA A CA 1
ATOM 521 C C . ALA A 1 69 ? 3.615 5.097 -33.516 1.00 96.94 69 ALA A C 1
ATOM 523 O O . ALA A 1 69 ? 2.711 4.316 -33.204 1.00 96.94 69 ALA A O 1
ATOM 524 N N . ARG A 1 70 ? 4.816 5.056 -32.919 1.00 96.62 70 ARG A N 1
ATOM 525 C CA . ARG A 1 70 ? 5.139 4.136 -31.814 1.00 96.62 70 ARG A CA 1
ATOM 526 C C . ARG A 1 70 ? 4.338 4.466 -30.550 1.00 96.62 70 ARG A C 1
ATOM 528 O O . ARG A 1 70 ? 3.792 3.554 -29.934 1.00 96.62 70 ARG A O 1
ATOM 535 N N . GLN A 1 71 ? 4.207 5.745 -30.193 1.00 96.88 71 GLN A N 1
ATOM 536 C CA . GLN A 1 71 ? 3.385 6.196 -29.065 1.00 96.88 71 GLN A CA 1
ATOM 537 C C . GLN A 1 71 ? 1.932 5.745 -29.250 1.00 96.88 71 GLN A C 1
ATOM 539 O O . GLN A 1 71 ? 1.351 5.172 -28.333 1.00 96.88 71 GLN A O 1
ATOM 544 N N . GLN A 1 72 ? 1.356 5.929 -30.439 1.00 96.19 72 GLN A N 1
ATOM 545 C CA . GLN A 1 72 ? -0.009 5.504 -30.740 1.00 96.19 72 GLN A CA 1
ATOM 546 C C . GLN A 1 72 ? -0.187 3.987 -30.605 1.00 96.19 72 GLN A C 1
ATOM 548 O O . GLN A 1 72 ? -1.188 3.549 -30.041 1.00 96.19 72 GLN A O 1
ATOM 553 N N . ALA A 1 73 ? 0.785 3.189 -31.057 1.00 96.50 73 ALA A N 1
ATOM 554 C CA . ALA A 1 73 ? 0.762 1.741 -30.861 1.00 96.50 73 ALA A CA 1
ATOM 555 C C . ALA A 1 73 ? 0.776 1.369 -29.367 1.00 96.50 73 ALA A C 1
ATOM 557 O O . ALA A 1 73 ? -0.012 0.533 -28.937 1.00 96.50 73 ALA A O 1
ATOM 558 N N . ILE A 1 74 ? 1.612 2.030 -28.560 1.00 96.75 74 ILE A N 1
ATOM 559 C CA . ILE A 1 74 ? 1.680 1.822 -27.103 1.00 96.75 74 ILE A CA 1
ATOM 560 C C . ILE A 1 74 ? 0.363 2.222 -26.415 1.00 96.75 74 ILE A C 1
ATOM 562 O O . ILE A 1 74 ? -0.088 1.549 -25.485 1.00 96.75 74 ILE A O 1
ATOM 566 N N . LEU A 1 75 ? -0.271 3.312 -26.857 1.00 95.44 75 LEU A N 1
ATOM 567 C CA . LEU A 1 75 ? -1.561 3.765 -26.327 1.00 95.44 75 LEU A CA 1
ATOM 568 C C . LEU A 1 75 ? -2.710 2.831 -26.711 1.00 95.44 75 LEU A C 1
ATOM 570 O O . LEU A 1 75 ? -3.645 2.682 -25.927 1.00 95.44 75 LEU A O 1
ATOM 574 N N . ALA A 1 76 ? -2.625 2.166 -27.865 1.00 95.31 76 ALA A N 1
ATOM 575 C CA . ALA A 1 76 ? -3.612 1.180 -28.296 1.00 95.31 76 ALA A CA 1
ATOM 576 C C . ALA A 1 76 ? -3.663 -0.062 -27.386 1.00 95.31 76 ALA A C 1
ATOM 578 O O . ALA A 1 76 ? -4.700 -0.715 -27.342 1.00 95.31 76 ALA A O 1
ATOM 579 N N . CYS A 1 77 ? -2.608 -0.343 -26.608 1.00 93.88 77 CYS A N 1
ATOM 580 C CA . CYS A 1 77 ? -2.645 -1.365 -25.554 1.00 93.88 77 CYS A CA 1
ATOM 581 C C . CYS A 1 77 ? -3.619 -1.010 -24.411 1.00 93.88 77 CYS A C 1
ATOM 583 O O . CYS A 1 77 ? -3.966 -1.866 -23.612 1.00 93.88 77 CYS A O 1
ATOM 585 N N . GLY A 1 78 ? -4.062 0.246 -24.281 1.00 92.19 78 GLY A N 1
ATOM 586 C CA . GLY A 1 78 ? -4.979 0.668 -23.221 1.00 92.19 78 GLY A CA 1
ATOM 587 C C . GLY A 1 78 ? -4.278 1.008 -21.902 1.00 92.19 78 GLY A C 1
ATOM 588 O O . GLY A 1 78 ? -3.219 1.639 -21.890 1.00 92.19 78 GLY A O 1
ATOM 589 N N . SER A 1 79 ? -4.903 0.656 -20.772 1.00 92.38 79 SER A N 1
ATOM 590 C CA . SER A 1 79 ? -4.393 0.978 -19.432 1.00 92.38 79 SER A CA 1
ATOM 591 C C . SER A 1 79 ? -3.131 0.172 -19.121 1.00 92.38 79 SER A C 1
ATOM 593 O O . SER A 1 79 ? -3.171 -1.057 -19.091 1.00 92.38 79 SER A O 1
ATOM 595 N N . ARG A 1 80 ? -2.015 0.862 -18.861 1.00 93.12 80 ARG A N 1
ATOM 596 C CA . ARG A 1 80 ? -0.706 0.243 -18.565 1.00 93.12 80 ARG A CA 1
ATOM 597 C C . ARG A 1 80 ? -0.301 0.391 -17.099 1.00 93.12 80 ARG A C 1
ATOM 599 O O . ARG A 1 80 ? 0.887 0.363 -16.775 1.00 93.12 80 ARG A O 1
ATOM 606 N N . TYR A 1 81 ? -1.277 0.574 -16.210 1.00 92.25 81 TYR A N 1
ATOM 607 C CA . TYR A 1 81 ? -1.033 0.374 -14.786 1.00 92.25 81 TYR A CA 1
ATOM 608 C C . TYR A 1 81 ? -0.764 -1.111 -14.538 1.00 92.25 81 TYR A C 1
ATOM 610 O O . TYR A 1 81 ? -1.327 -1.981 -15.204 1.00 92.25 81 TYR A O 1
ATOM 618 N N . ILE A 1 82 ? 0.097 -1.416 -13.579 1.00 90.19 82 ILE A N 1
ATOM 619 C CA . ILE A 1 82 ? 0.517 -2.790 -13.301 1.00 90.19 82 ILE A CA 1
ATOM 620 C C . ILE A 1 82 ? -0.697 -3.644 -12.914 1.00 90.19 82 ILE A C 1
ATOM 622 O O . ILE A 1 82 ? -1.489 -3.261 -12.055 1.00 90.19 82 ILE A O 1
ATOM 626 N N . GLY A 1 83 ? -0.830 -4.815 -13.540 1.00 84.69 83 GLY A N 1
ATOM 627 C CA . GLY A 1 83 ? -1.954 -5.733 -13.327 1.00 84.69 83 GLY A CA 1
ATOM 628 C C . GLY A 1 83 ? -3.175 -5.488 -14.222 1.00 84.69 83 GLY A C 1
ATOM 629 O O . GLY A 1 83 ? -4.122 -6.270 -14.149 1.00 84.69 83 GLY A O 1
ATOM 630 N N . GLN A 1 84 ? -3.154 -4.452 -15.067 1.00 89.12 84 GLN A N 1
ATOM 631 C CA . GLN A 1 84 ? -4.137 -4.242 -16.137 1.00 89.12 84 GLN A CA 1
ATOM 632 C C . GLN A 1 84 ? -3.744 -5.014 -17.405 1.00 89.12 84 GLN A C 1
ATOM 634 O O . GLN A 1 84 ? -2.569 -5.308 -17.616 1.00 89.12 84 GLN A O 1
ATOM 639 N N . GLU A 1 85 ? -4.710 -5.321 -18.273 1.00 89.56 85 GLU A N 1
ATOM 640 C CA . GLU A 1 85 ? -4.467 -6.097 -19.505 1.00 89.56 85 GLU A CA 1
ATOM 641 C C . GLU A 1 85 ? -3.456 -5.411 -20.436 1.00 89.56 85 GLU A C 1
ATOM 643 O O . GLU A 1 85 ? -2.490 -6.037 -20.873 1.00 89.56 85 GLU A O 1
ATOM 648 N N . GLY A 1 86 ? -3.580 -4.091 -20.612 1.00 92.06 86 GLY A N 1
ATOM 649 C CA . GLY A 1 86 ? -2.676 -3.310 -21.457 1.00 92.06 86 GLY A CA 1
ATOM 650 C C . GLY A 1 86 ? -1.213 -3.320 -21.018 1.00 92.06 86 GLY A C 1
ATOM 651 O O . GLY A 1 86 ? -0.313 -3.101 -21.833 1.00 92.06 86 GLY A O 1
ATOM 652 N N . PHE A 1 87 ? -0.951 -3.611 -19.741 1.00 92.75 87 PHE A N 1
ATOM 653 C CA . PHE A 1 87 ? 0.400 -3.837 -19.237 1.00 92.75 87 PHE A CA 1
ATOM 654 C C . PHE A 1 87 ? 1.014 -5.118 -19.826 1.00 92.75 87 PHE A C 1
ATOM 656 O O . PHE A 1 87 ? 2.178 -5.111 -20.218 1.00 92.75 87 PHE A O 1
ATOM 663 N N . GLY A 1 88 ? 0.243 -6.202 -19.949 1.00 94.00 88 GLY A N 1
ATOM 664 C CA . GLY A 1 88 ? 0.694 -7.434 -20.605 1.00 94.00 88 GLY A CA 1
ATOM 665 C C . GLY A 1 88 ? 0.894 -7.256 -22.113 1.00 94.00 88 GLY A C 1
ATOM 666 O O . GLY A 1 88 ? 1.886 -7.729 -22.673 1.00 94.00 88 GLY A O 1
ATOM 667 N N . ASP A 1 89 ? 0.013 -6.497 -22.766 1.00 95.25 89 ASP A N 1
ATOM 668 C CA . ASP A 1 89 ? 0.105 -6.236 -24.208 1.00 95.25 89 ASP A CA 1
ATOM 669 C C . ASP A 1 89 ? 1.363 -5.439 -24.576 1.00 95.25 89 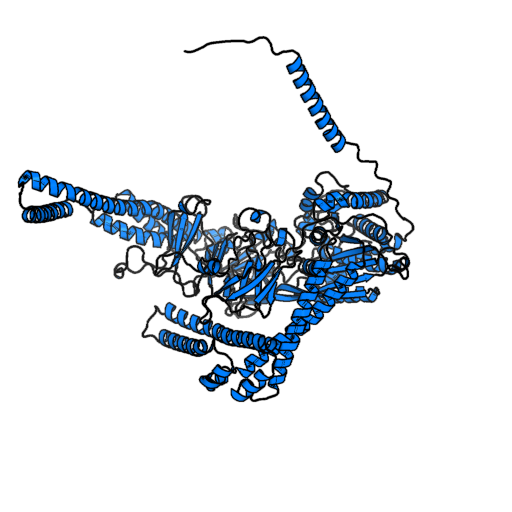ASP A C 1
ATOM 671 O O . ASP A 1 89 ? 2.056 -5.763 -25.546 1.00 95.25 89 ASP A O 1
ATOM 675 N N . VAL A 1 90 ? 1.725 -4.424 -23.779 1.00 96.19 90 VAL A N 1
ATOM 676 C CA . VAL A 1 90 ? 2.976 -3.683 -24.009 1.00 96.19 90 VAL A CA 1
ATOM 677 C C . VAL A 1 90 ? 4.213 -4.554 -23.749 1.00 96.19 90 VAL A C 1
ATOM 679 O O . VAL A 1 90 ? 5.200 -4.433 -24.475 1.00 96.19 90 VAL A O 1
ATOM 682 N N . GLN A 1 91 ? 4.168 -5.491 -22.793 1.00 96.38 91 GLN A N 1
ATOM 683 C CA . GLN A 1 91 ? 5.250 -6.466 -22.599 1.00 96.38 91 GLN A CA 1
ATOM 684 C C . GLN A 1 91 ? 5.424 -7.363 -23.831 1.00 96.38 91 GLN A C 1
ATOM 686 O O . GLN A 1 91 ? 6.551 -7.601 -24.268 1.00 96.38 91 GLN A O 1
ATOM 691 N N . ALA A 1 92 ? 4.325 -7.840 -24.425 1.00 96.38 92 ALA A N 1
ATOM 692 C CA . ALA A 1 92 ? 4.370 -8.621 -25.660 1.00 96.38 92 ALA A CA 1
ATOM 693 C C . ALA A 1 92 ? 4.944 -7.809 -26.833 1.00 96.38 92 ALA A C 1
ATOM 695 O O . ALA A 1 92 ? 5.757 -8.328 -27.603 1.00 96.38 92 ALA A O 1
ATOM 696 N N . MET A 1 93 ? 4.584 -6.526 -26.931 1.00 96.94 93 MET A N 1
ATOM 697 C CA . MET A 1 93 ? 5.135 -5.604 -27.926 1.00 96.94 93 MET A CA 1
ATOM 698 C C . MET A 1 93 ? 6.651 -5.423 -27.773 1.00 96.94 93 MET A C 1
ATOM 700 O O . MET A 1 93 ? 7.371 -5.512 -28.767 1.00 96.94 93 MET A O 1
ATOM 704 N N . ILE A 1 94 ? 7.144 -5.205 -26.549 1.00 98.00 94 ILE A N 1
ATOM 705 C CA . ILE A 1 94 ? 8.580 -5.036 -26.271 1.00 98.00 94 ILE A CA 1
ATOM 706 C C . ILE A 1 94 ? 9.344 -6.320 -26.582 1.00 98.00 94 ILE A C 1
ATOM 708 O O . ILE A 1 94 ? 10.347 -6.271 -27.292 1.00 98.00 94 ILE A O 1
ATOM 712 N N . ARG A 1 95 ? 8.844 -7.470 -26.110 1.00 97.69 95 ARG A N 1
ATOM 713 C CA . ARG A 1 95 ? 9.432 -8.787 -26.390 1.00 97.69 95 ARG A CA 1
ATOM 714 C C . ARG A 1 95 ? 9.615 -8.996 -27.888 1.00 97.69 95 ARG A C 1
ATOM 716 O O . ARG A 1 95 ? 10.705 -9.339 -28.339 1.00 97.69 95 ARG A O 1
ATOM 723 N N . ARG A 1 96 ? 8.558 -8.740 -28.664 1.00 97.38 96 ARG A N 1
ATOM 724 C CA . ARG A 1 96 ? 8.602 -8.848 -30.121 1.00 97.38 96 ARG A CA 1
ATOM 725 C C . ARG A 1 96 ? 9.612 -7.877 -30.728 1.00 97.38 96 ARG A C 1
ATOM 727 O O . ARG A 1 96 ? 10.444 -8.312 -31.508 1.00 97.38 96 ARG A O 1
ATOM 734 N N . ALA A 1 97 ? 9.586 -6.601 -30.342 1.00 97.56 97 ALA A N 1
ATOM 735 C CA . ALA A 1 97 ? 10.517 -5.604 -30.869 1.00 97.56 97 ALA A CA 1
ATOM 736 C C . ALA A 1 97 ? 11.987 -5.978 -30.607 1.00 97.56 97 ALA A C 1
ATOM 738 O O . ALA A 1 97 ? 12.827 -5.840 -31.491 1.00 97.56 97 ALA A O 1
ATOM 739 N N . TYR A 1 98 ? 12.299 -6.496 -29.416 1.00 97.94 98 TYR A N 1
ATOM 740 C CA . TYR A 1 98 ? 13.658 -6.909 -29.059 1.00 97.94 98 TYR A CA 1
ATOM 741 C C . TYR A 1 98 ? 14.115 -8.145 -29.846 1.00 97.94 98 TYR A C 1
ATOM 743 O O . TYR A 1 98 ? 15.264 -8.198 -30.289 1.00 97.94 98 TYR A O 1
ATOM 751 N N . HIS A 1 99 ? 13.233 -9.127 -30.051 1.00 96.56 99 HIS A N 1
ATOM 752 C CA . HIS A 1 99 ? 13.546 -10.296 -30.876 1.00 96.56 99 HIS A CA 1
ATOM 753 C C . HIS A 1 99 ? 13.675 -9.949 -32.361 1.00 96.56 99 HIS A C 1
ATOM 755 O O . HIS A 1 99 ? 14.641 -10.377 -32.989 1.00 96.56 99 HIS A O 1
ATOM 761 N N . ASP A 1 100 ? 12.759 -9.142 -32.902 1.00 96.12 100 ASP A N 1
ATOM 762 C CA . ASP A 1 100 ? 12.770 -8.711 -34.305 1.00 96.12 100 ASP A CA 1
ATOM 763 C C . ASP A 1 100 ? 14.037 -7.888 -34.621 1.00 96.12 100 ASP A C 1
ATOM 765 O O . ASP A 1 100 ? 14.589 -7.992 -35.715 1.00 96.12 100 ASP A O 1
ATOM 769 N N . ALA A 1 101 ? 14.562 -7.136 -33.643 1.00 96.06 101 ALA A N 1
ATOM 770 C CA . ALA A 1 101 ? 15.832 -6.412 -33.748 1.00 96.06 101 ALA A CA 1
ATOM 771 C C . ALA A 1 101 ? 17.088 -7.296 -33.566 1.00 96.06 101 ALA A C 1
ATOM 773 O O . ALA A 1 101 ? 18.214 -6.798 -33.663 1.00 96.06 101 ALA A O 1
ATOM 774 N N . GLY A 1 102 ? 16.928 -8.596 -33.290 1.00 95.06 102 GLY A N 1
ATOM 775 C CA . GLY A 1 102 ? 18.026 -9.555 -33.136 1.00 95.06 102 GLY A CA 1
ATOM 776 C C . GLY A 1 102 ? 18.890 -9.323 -31.892 1.00 95.06 102 GLY A C 1
ATOM 777 O O . GLY A 1 102 ? 20.119 -9.442 -31.974 1.00 95.06 102 GLY A O 1
ATOM 778 N N . LEU A 1 103 ? 18.287 -8.910 -30.774 1.00 96.38 103 LEU A N 1
ATOM 779 C CA . LEU A 1 103 ? 18.983 -8.718 -29.498 1.00 96.38 103 LEU A CA 1
ATOM 780 C C . LEU A 1 103 ? 19.209 -10.050 -28.762 1.00 96.38 103 LEU A C 1
ATOM 782 O O . LEU A 1 103 ? 18.415 -10.983 -28.883 1.00 96.38 103 LEU A O 1
ATOM 786 N N . GLU A 1 104 ? 20.243 -10.118 -27.920 1.00 95.31 104 GLU A N 1
ATOM 787 C CA . GLU A 1 104 ? 20.321 -11.142 -26.867 1.00 95.31 104 GLU A CA 1
ATOM 788 C C . GLU A 1 104 ? 19.370 -10.747 -25.728 1.00 95.31 104 GLU A C 1
ATOM 790 O O . GLU A 1 104 ? 19.665 -9.817 -24.973 1.00 95.31 104 GLU A O 1
ATOM 795 N N . VAL A 1 105 ? 18.219 -11.416 -25.623 1.00 96.19 105 VAL A N 1
ATOM 796 C CA . VAL A 1 105 ? 17.140 -11.033 -24.698 1.00 96.19 105 VAL A CA 1
ATOM 797 C C . VAL A 1 105 ? 17.180 -11.851 -23.409 1.00 96.19 105 VAL A C 1
ATOM 799 O O . VAL A 1 105 ? 17.182 -13.079 -23.438 1.00 96.19 105 VAL A O 1
ATOM 802 N N . TYR A 1 106 ? 17.138 -11.149 -22.279 1.00 95.75 106 TYR A N 1
ATOM 803 C CA . TYR A 1 106 ? 16.951 -11.701 -20.942 1.00 95.75 106 TYR A CA 1
ATOM 804 C C . TYR A 1 106 ? 15.678 -11.109 -20.331 1.00 95.75 106 TYR A C 1
ATOM 806 O O . TYR A 1 106 ? 15.494 -9.889 -20.308 1.00 95.75 106 TYR A O 1
ATOM 814 N N . GLU A 1 107 ? 14.810 -11.977 -19.818 1.00 95.44 107 GLU A N 1
ATOM 815 C CA . GLU A 1 107 ? 13.563 -11.597 -19.153 1.00 95.44 107 GLU A CA 1
ATOM 816 C C . GLU A 1 107 ? 13.690 -11.867 -17.655 1.00 95.44 107 GLU A C 1
ATOM 818 O O . GLU A 1 107 ? 13.660 -13.011 -17.201 1.00 95.44 107 GLU A O 1
ATOM 823 N N . GLN A 1 108 ? 13.863 -10.804 -16.873 1.00 94.31 108 GLN A N 1
ATOM 824 C CA . GLN A 1 108 ? 13.932 -10.908 -15.422 1.00 94.31 108 GLN A CA 1
ATOM 825 C C . GLN A 1 108 ? 12.532 -10.720 -14.838 1.00 94.31 108 GLN A C 1
ATOM 827 O O . GLN A 1 108 ? 11.977 -9.624 -14.888 1.00 94.31 108 GLN A O 1
ATOM 832 N N . GLN A 1 109 ? 11.990 -11.775 -14.232 1.00 92.12 109 GLN A N 1
ATOM 833 C CA . GLN A 1 109 ? 10.749 -11.691 -13.466 1.00 92.12 109 GLN A CA 1
ATOM 834 C C . GLN A 1 109 ? 10.940 -10.852 -12.197 1.00 92.12 109 GLN A C 1
ATOM 836 O O . GLN A 1 109 ? 11.951 -10.969 -11.495 1.00 92.12 109 GLN A O 1
ATOM 841 N N . VAL A 1 110 ? 9.951 -10.012 -11.903 1.00 88.62 110 VAL A N 1
ATOM 842 C CA . VAL A 1 110 ? 9.933 -9.123 -10.741 1.00 88.62 110 VAL A CA 1
ATOM 843 C C . VAL A 1 110 ? 8.598 -9.271 -10.027 1.00 88.62 110 VAL A C 1
ATOM 845 O O . VAL A 1 110 ? 7.555 -8.941 -10.586 1.00 88.62 110 VAL A O 1
ATOM 848 N N . ASP A 1 111 ? 8.626 -9.702 -8.770 1.00 84.94 111 ASP A N 1
ATOM 849 C CA . ASP A 1 111 ? 7.436 -9.657 -7.922 1.00 84.94 111 ASP A CA 1
ATOM 850 C C . ASP A 1 111 ? 7.097 -8.199 -7.622 1.00 84.94 111 ASP A C 1
ATOM 852 O O . ASP A 1 111 ? 7.923 -7.448 -7.097 1.00 84.94 111 ASP A O 1
ATOM 856 N N . THR A 1 112 ? 5.896 -7.779 -8.006 1.00 88.44 112 THR A N 1
ATOM 857 C CA . THR A 1 112 ? 5.476 -6.387 -7.901 1.00 88.44 112 THR A CA 1
ATOM 858 C C . THR A 1 112 ? 4.129 -6.297 -7.220 1.00 88.44 112 THR A C 1
ATOM 860 O O . THR A 1 112 ? 3.117 -6.789 -7.713 1.00 88.44 112 THR A O 1
ATOM 863 N N . VAL A 1 113 ? 4.098 -5.597 -6.095 1.00 89.50 113 VAL A N 1
ATOM 864 C CA . VAL A 1 113 ? 2.850 -5.281 -5.413 1.00 89.50 113 VAL A CA 1
ATOM 865 C C . VAL A 1 113 ? 2.111 -4.205 -6.200 1.00 89.50 113 VAL A C 1
ATOM 867 O O . VAL A 1 113 ? 2.625 -3.106 -6.379 1.00 89.50 113 VAL A O 1
ATOM 870 N N . ALA A 1 114 ? 0.877 -4.477 -6.608 1.00 90.25 114 ALA A N 1
ATOM 871 C CA . ALA A 1 114 ? 0.023 -3.472 -7.230 1.00 90.25 114 ALA A CA 1
ATOM 872 C C . ALA A 1 114 ? -1.414 -3.568 -6.704 1.00 90.25 114 ALA A C 1
ATOM 874 O O . ALA A 1 114 ? -1.886 -4.672 -6.409 1.00 90.25 114 ALA A O 1
ATOM 875 N N . PRO A 1 115 ? -2.130 -2.439 -6.565 1.00 90.75 115 PRO A N 1
ATOM 876 C CA . PRO A 1 115 ? -3.563 -2.478 -6.332 1.00 90.75 115 PRO A CA 1
ATOM 877 C C . PRO A 1 115 ? -4.299 -2.986 -7.571 1.00 90.75 115 PRO A C 1
ATOM 879 O O . PRO A 1 115 ? -4.112 -2.475 -8.672 1.00 90.75 115 PRO A O 1
ATOM 882 N N . ARG A 1 116 ? -5.189 -3.955 -7.370 1.00 91.19 116 ARG A N 1
ATOM 883 C CA . ARG A 1 116 ? -6.083 -4.493 -8.391 1.00 91.19 116 ARG A CA 1
ATOM 884 C C . ARG A 1 116 ? -7.528 -4.395 -7.931 1.00 91.19 116 ARG A C 1
ATOM 886 O O . ARG A 1 116 ? -7.874 -4.877 -6.850 1.00 91.19 116 ARG A O 1
ATOM 893 N N . THR A 1 117 ? -8.373 -3.804 -8.764 1.00 93.38 117 THR A N 1
ATOM 894 C CA . THR A 1 117 ? -9.823 -3.784 -8.561 1.00 93.38 117 THR A CA 1
ATOM 895 C C . THR A 1 117 ? -10.417 -5.100 -9.053 1.00 93.38 117 THR A C 1
ATOM 897 O O . THR A 1 117 ? -10.273 -5.462 -10.215 1.00 93.38 117 THR A O 1
ATOM 900 N N . LEU A 1 118 ? -11.053 -5.842 -8.149 1.00 93.31 118 LEU A N 1
ATOM 901 C CA . LEU A 1 118 ? -11.714 -7.123 -8.417 1.00 93.31 118 LEU A CA 1
ATOM 902 C C . LEU A 1 118 ? -13.219 -6.954 -8.653 1.00 93.31 118 LEU A C 1
ATOM 904 O O . LEU A 1 118 ? -13.822 -7.758 -9.354 1.00 93.31 118 LEU A O 1
ATOM 908 N N . ARG A 1 119 ? -13.834 -5.931 -8.047 1.00 94.31 119 ARG A N 1
ATOM 909 C CA . ARG A 1 119 ? -15.255 -5.593 -8.214 1.00 94.31 119 ARG A CA 1
ATOM 910 C C . ARG A 1 119 ? -15.450 -4.085 -8.085 1.00 94.31 119 ARG A C 1
ATOM 912 O O . ARG A 1 119 ? -14.854 -3.478 -7.193 1.00 94.31 119 ARG A O 1
ATOM 919 N N . ARG A 1 120 ? -16.282 -3.501 -8.950 1.00 95.19 120 ARG A N 1
ATOM 920 C CA . ARG A 1 120 ? -16.681 -2.086 -8.922 1.00 95.19 120 ARG A CA 1
ATOM 921 C C . ARG A 1 120 ? -18.078 -1.928 -9.529 1.00 95.19 120 ARG A C 1
ATOM 923 O O . ARG A 1 120 ? -18.256 -1.965 -10.737 1.00 95.19 120 ARG A O 1
ATOM 930 N N . GLU A 1 121 ? -19.088 -1.804 -8.686 1.00 96.44 121 GLU A N 1
ATOM 931 C CA . GLU A 1 121 ? -20.483 -1.705 -9.117 1.00 96.44 121 GLU A CA 1
ATOM 932 C C . GLU A 1 121 ? -21.200 -0.619 -8.322 1.00 96.44 121 GLU A C 1
ATOM 934 O O . GLU A 1 121 ? -21.012 -0.487 -7.109 1.00 96.44 121 GLU A O 1
ATOM 939 N N . ILE A 1 122 ? -22.053 0.129 -9.016 1.00 97.75 122 ILE A N 1
ATOM 940 C CA . ILE A 1 122 ? -23.044 1.021 -8.424 1.00 97.75 122 ILE A CA 1
ATOM 941 C C . ILE A 1 122 ? -24.420 0.555 -8.886 1.00 97.75 122 ILE A C 1
ATOM 943 O O . ILE A 1 122 ? -24.739 0.597 -10.073 1.00 97.75 122 ILE A O 1
ATOM 947 N N . LEU A 1 123 ? -25.208 0.047 -7.945 1.00 97.56 123 LEU A N 1
ATOM 948 C CA . LEU A 1 123 ? -26.513 -0.543 -8.217 1.00 97.56 123 LEU A CA 1
ATOM 949 C C . LEU A 1 123 ? -27.622 0.394 -7.740 1.00 97.56 123 LEU A C 1
ATOM 951 O O . LEU A 1 123 ? -27.509 0.986 -6.665 1.00 97.56 123 LEU A O 1
ATOM 955 N N . GLY A 1 124 ? -28.700 0.511 -8.509 1.00 95.75 124 GLY A N 1
ATOM 956 C CA . GLY A 1 124 ? -29.940 1.137 -8.064 1.00 95.75 124 GLY A CA 1
ATOM 957 C C . GLY A 1 124 ? -30.663 0.301 -7.003 1.00 95.75 124 GLY A C 1
ATOM 958 O O . GLY A 1 124 ? -30.263 -0.815 -6.665 1.00 95.75 124 GLY A O 1
ATOM 959 N N . ALA A 1 125 ? -31.770 0.830 -6.478 1.00 90.69 125 ALA A N 1
ATOM 960 C CA . ALA A 1 125 ? -32.614 0.117 -5.513 1.00 90.69 125 ALA A CA 1
ATOM 961 C C . ALA A 1 125 ? -33.238 -1.181 -6.074 1.00 90.69 125 ALA A C 1
ATOM 963 O O . ALA A 1 125 ? -33.600 -2.069 -5.307 1.00 90.69 125 ALA A O 1
ATOM 964 N N . ASP A 1 126 ? -33.338 -1.303 -7.399 1.00 91.00 126 ASP A N 1
ATOM 965 C CA . ASP A 1 126 ? -33.788 -2.497 -8.126 1.00 91.00 126 ASP A CA 1
ATOM 966 C C . ASP A 1 126 ? -32.689 -3.566 -8.292 1.00 91.00 126 ASP A C 1
ATOM 968 O O . ASP A 1 126 ? -32.936 -4.625 -8.873 1.00 91.00 126 ASP A O 1
ATOM 972 N N . GLY A 1 127 ? -31.477 -3.298 -7.794 1.00 93.19 127 GLY A N 1
ATOM 973 C CA . GLY A 1 127 ? -30.322 -4.186 -7.894 1.00 93.19 127 GLY A CA 1
ATOM 974 C C . GLY A 1 127 ? -29.637 -4.181 -9.262 1.00 93.19 127 GLY A C 1
ATOM 975 O O . GLY A 1 127 ? -28.738 -4.993 -9.477 1.00 93.19 127 GLY A O 1
ATOM 976 N N . ARG A 1 128 ? -30.030 -3.296 -10.187 1.00 94.75 128 ARG A N 1
ATOM 977 C CA . ARG A 1 128 ? -29.407 -3.182 -11.514 1.00 94.75 128 ARG A CA 1
ATOM 978 C C . ARG A 1 128 ? -28.328 -2.096 -11.526 1.00 94.75 128 ARG A C 1
ATOM 980 O O . ARG A 1 128 ? -28.462 -1.121 -10.786 1.00 94.75 128 ARG A O 1
ATOM 987 N N . PRO A 1 129 ? -27.268 -2.231 -12.344 1.00 96.50 129 PRO A N 1
ATOM 988 C CA . PRO A 1 129 ? -26.307 -1.151 -12.553 1.00 96.50 129 PRO A CA 1
ATOM 989 C C . PRO A 1 129 ? -26.999 0.132 -13.015 1.00 96.50 129 PRO A C 1
ATOM 991 O O . PRO A 1 129 ? -27.959 0.068 -13.781 1.00 96.50 129 PRO A O 1
ATOM 994 N N . LEU A 1 130 ? -26.518 1.286 -12.555 1.00 96.00 130 LEU A N 1
ATOM 995 C CA . LEU A 1 130 ? -27.011 2.568 -13.058 1.00 96.00 130 LEU A CA 1
ATOM 996 C C . LEU A 1 130 ? -26.607 2.775 -14.522 1.00 96.00 130 LEU A C 1
ATOM 998 O O . LEU A 1 130 ? -25.468 2.506 -14.907 1.00 96.00 130 LEU A O 1
ATOM 1002 N N . ASP A 1 131 ? -27.539 3.286 -15.322 1.00 94.12 131 ASP A N 1
ATOM 1003 C CA . ASP A 1 131 ? -27.338 3.499 -16.753 1.00 94.12 131 ASP A CA 1
ATOM 1004 C C . ASP A 1 131 ? -26.220 4.520 -17.013 1.00 94.12 131 ASP A C 1
ATOM 1006 O O . ASP A 1 131 ? -26.272 5.656 -16.554 1.00 94.12 131 ASP A O 1
ATOM 1010 N N . GLY A 1 132 ? -25.190 4.116 -17.763 1.00 93.06 132 GLY A N 1
ATOM 1011 C CA . GLY A 1 132 ? -24.094 5.001 -18.178 1.00 93.06 132 GLY A CA 1
ATOM 1012 C C . GLY A 1 132 ? -23.107 5.407 -17.075 1.00 93.06 132 GLY A C 1
ATOM 1013 O O . GLY A 1 132 ? -22.160 6.141 -17.357 1.00 93.06 132 GLY A O 1
ATOM 1014 N N . VAL A 1 133 ? -23.278 4.922 -15.840 1.00 97.38 133 VAL A N 1
ATOM 1015 C CA . VAL A 1 133 ? -22.392 5.261 -14.720 1.00 97.38 133 VAL A CA 1
ATOM 1016 C C . VAL A 1 133 ? -21.296 4.217 -14.552 1.00 97.38 133 VAL A C 1
ATOM 1018 O O . VAL A 1 133 ? -21.548 3.083 -14.146 1.00 97.38 133 VAL A O 1
ATOM 1021 N N . GLU A 1 134 ? -20.050 4.632 -14.750 1.00 96.94 134 GLU A N 1
ATOM 1022 C CA . GLU A 1 134 ? -18.884 3.857 -14.332 1.00 96.94 134 GLU A CA 1
ATOM 1023 C C . GLU A 1 134 ? -18.221 4.504 -13.120 1.00 96.94 134 GLU A C 1
ATOM 1025 O O . GLU A 1 134 ? -18.066 5.724 -13.068 1.00 96.94 134 GLU A O 1
ATOM 1030 N N . ILE A 1 135 ? -17.790 3.678 -12.164 1.00 97.38 135 ILE A N 1
ATOM 1031 C CA . ILE A 1 135 ? -17.076 4.116 -10.961 1.00 97.38 135 ILE A CA 1
ATOM 1032 C C . ILE A 1 135 ? -15.654 3.557 -10.927 1.00 97.38 135 ILE A C 1
ATOM 1034 O O . ILE A 1 135 ? -15.404 2.423 -11.332 1.00 97.38 135 ILE A O 1
ATOM 1038 N N . TYR A 1 136 ? -14.728 4.348 -10.397 1.00 96.88 136 TYR A N 1
ATOM 1039 C CA . TYR A 1 136 ? -13.300 4.059 -10.370 1.00 96.88 136 TYR A CA 1
ATOM 1040 C C . TYR A 1 136 ? -12.739 4.326 -8.973 1.00 96.88 136 TYR A C 1
ATOM 1042 O O . TYR A 1 136 ? -12.798 5.471 -8.523 1.00 96.88 136 TYR A O 1
ATOM 1050 N N . PRO A 1 137 ? -12.194 3.327 -8.261 1.00 95.81 137 PRO A N 1
ATOM 1051 C CA . PRO A 1 137 ? -11.545 3.581 -6.985 1.00 95.81 137 PRO A CA 1
ATOM 1052 C C . PRO A 1 137 ? -10.262 4.393 -7.171 1.00 95.81 137 PRO A C 1
ATOM 1054 O O . PRO A 1 137 ? -9.456 4.122 -8.064 1.00 95.81 137 PRO A O 1
ATOM 1057 N N . PHE A 1 138 ? -10.062 5.375 -6.293 1.00 94.81 138 PHE A N 1
ATOM 1058 C CA . PHE A 1 138 ? -8.766 6.033 -6.150 1.00 94.81 138 PHE A CA 1
ATOM 1059 C C . PHE A 1 138 ? -7.715 5.058 -5.611 1.00 94.81 138 PHE A C 1
ATOM 1061 O O . PHE A 1 138 ? -8.038 4.005 -5.050 1.00 94.81 138 PHE A O 1
ATOM 1068 N N . MET A 1 139 ? -6.444 5.442 -5.741 1.00 91.56 139 MET A N 1
ATOM 1069 C CA . MET A 1 139 ? -5.322 4.747 -5.109 1.00 91.56 139 MET A CA 1
ATOM 1070 C C . MET A 1 139 ? -5.614 4.370 -3.635 1.00 91.56 139 MET A C 1
ATOM 1072 O O . MET A 1 139 ? -6.234 5.155 -2.897 1.00 91.56 139 MET A O 1
ATOM 1076 N N . PRO A 1 140 ? -5.164 3.181 -3.178 1.00 92.25 140 PRO A N 1
ATOM 1077 C CA . PRO A 1 140 ? -5.307 2.757 -1.788 1.00 92.25 140 PRO A CA 1
ATOM 1078 C C . PRO A 1 140 ? -4.818 3.799 -0.785 1.00 92.25 140 PRO A C 1
ATOM 1080 O O . PRO A 1 140 ? -3.859 4.530 -1.035 1.00 92.25 140 PRO A O 1
ATOM 1083 N N . ASN A 1 141 ? -5.453 3.808 0.381 1.00 91.69 141 ASN A N 1
ATOM 1084 C CA . ASN A 1 141 ? -4.986 4.564 1.530 1.00 91.69 141 ASN A CA 1
ATOM 1085 C C . ASN A 1 141 ? -3.834 3.794 2.169 1.00 91.69 141 ASN A C 1
ATOM 1087 O O . ASN A 1 141 ? -4.063 2.876 2.951 1.00 91.69 141 ASN A O 1
ATOM 1091 N N . HIS A 1 142 ? -2.591 4.117 1.815 1.00 89.88 142 HIS A N 1
ATOM 1092 C CA . HIS A 1 142 ? -1.405 3.417 2.315 1.00 89.88 142 HIS A CA 1
ATOM 1093 C C . HIS A 1 142 ? -1.533 1.876 2.191 1.00 89.88 142 HIS A C 1
ATOM 1095 O O . HIS A 1 142 ? -1.693 1.351 1.089 1.00 89.88 142 HIS A O 1
ATOM 1101 N N . PHE A 1 143 ? -1.502 1.147 3.313 1.00 92.19 143 PHE A N 1
ATOM 1102 C CA . PHE A 1 143 ? -1.699 -0.304 3.375 1.00 92.19 143 PHE A CA 1
ATOM 1103 C C . PHE A 1 143 ? -3.149 -0.767 3.159 1.00 92.19 143 PHE A C 1
ATOM 1105 O O . PHE A 1 143 ? -3.363 -1.965 3.057 1.00 92.19 143 PHE A O 1
ATOM 1112 N N . GLN A 1 144 ? -4.154 0.106 3.110 1.00 94.31 144 GLN A N 1
ATOM 1113 C CA . GLN A 1 144 ? -5.565 -0.281 3.030 1.00 94.31 144 GLN A CA 1
ATOM 1114 C C . GLN A 1 144 ? -6.148 0.001 1.631 1.00 94.31 144 GLN A C 1
ATOM 1116 O O . GLN A 1 144 ? -6.430 1.156 1.291 1.00 94.31 144 GLN A O 1
ATOM 1121 N N . PRO A 1 145 ? -6.358 -1.038 0.800 1.00 92.88 145 PRO A N 1
ATOM 1122 C CA . PRO A 1 145 ? -7.181 -0.941 -0.403 1.00 92.88 145 PRO A CA 1
ATOM 1123 C C . PRO A 1 145 ? -8.614 -0.504 -0.081 1.00 92.88 145 PRO A C 1
ATOM 1125 O O . PRO A 1 145 ? -9.128 -0.791 1.000 1.00 92.88 145 PRO A O 1
ATOM 1128 N N . THR A 1 146 ? -9.284 0.144 -1.033 1.00 93.38 146 THR A N 1
ATOM 1129 C CA . THR A 1 146 ? -10.707 0.474 -0.891 1.00 93.38 146 THR A CA 1
ATOM 1130 C C . THR A 1 146 ? -11.541 -0.801 -1.035 1.00 93.38 146 THR A C 1
ATOM 1132 O O . THR A 1 146 ? -11.551 -1.417 -2.103 1.00 93.38 146 THR A O 1
ATOM 1135 N N . THR A 1 147 ? -12.245 -1.202 0.025 1.00 94.88 147 THR A N 1
ATOM 1136 C CA . THR A 1 147 ? -13.096 -2.398 0.003 1.00 94.88 147 THR A CA 1
ATOM 1137 C C . THR A 1 147 ? -14.372 -2.207 0.826 1.00 94.88 147 THR A C 1
ATOM 1139 O O . THR A 1 147 ? -14.349 -1.780 1.981 1.00 94.88 147 THR A O 1
ATOM 1142 N N . THR A 1 148 ? -15.522 -2.521 0.240 1.00 94.88 148 THR A N 1
ATOM 1143 C CA . THR A 1 148 ? -16.811 -2.567 0.934 1.00 94.88 148 THR A CA 1
ATOM 1144 C C . THR A 1 148 ? -17.042 -3.964 1.497 1.00 94.88 148 THR A C 1
ATOM 1146 O O . THR A 1 148 ? -16.468 -4.941 1.018 1.00 94.88 148 THR A O 1
ATOM 1149 N N . ALA A 1 149 ? -17.916 -4.076 2.497 1.00 90.88 149 ALA A N 1
ATOM 1150 C CA . ALA A 1 149 ? -18.432 -5.381 2.895 1.00 90.88 149 ALA A CA 1
ATOM 1151 C C . ALA A 1 149 ? -19.232 -6.025 1.741 1.00 90.88 149 ALA A C 1
ATOM 1153 O O . ALA A 1 149 ? -19.531 -5.365 0.735 1.00 90.88 149 ALA A O 1
ATOM 1154 N N . ASP A 1 150 ? -19.567 -7.308 1.865 1.00 89.81 150 ASP A N 1
ATOM 1155 C CA . ASP A 1 150 ? -20.225 -8.060 0.790 1.00 89.81 150 ASP A CA 1
ATOM 1156 C C . ASP A 1 150 ? -21.631 -7.524 0.497 1.00 89.81 150 ASP A C 1
ATOM 1158 O O . ASP A 1 150 ? -22.032 -7.432 -0.666 1.00 89.81 150 ASP A O 1
ATOM 1162 N N . GLU A 1 151 ? -22.324 -7.047 1.532 1.00 92.31 151 GLU A N 1
ATOM 1163 C CA . GLU A 1 151 ? -23.589 -6.322 1.447 1.00 92.31 151 GLU A CA 1
ATOM 1164 C C . GLU A 1 151 ? -23.476 -4.959 0.747 1.00 92.31 151 GLU A C 1
ATOM 1166 O O . GLU A 1 151 ? -24.498 -4.410 0.333 1.00 92.31 151 GLU A O 1
ATOM 1171 N N . GLY A 1 152 ? -22.265 -4.434 0.553 1.00 93.75 152 GLY A N 1
ATOM 1172 C CA . GLY A 1 152 ? -22.014 -3.131 -0.055 1.00 93.75 152 GLY A CA 1
ATOM 1173 C C . GLY A 1 152 ? -22.354 -1.950 0.855 1.00 93.75 152 GLY A C 1
ATOM 1174 O O . GLY A 1 152 ? -22.810 -2.095 1.985 1.00 93.75 152 GLY A O 1
ATOM 1175 N N . VAL A 1 153 ? -22.125 -0.743 0.346 1.00 95.50 153 VAL A N 1
ATOM 1176 C CA . VAL A 1 153 ? -22.453 0.511 1.032 1.00 95.50 153 VAL A CA 1
ATOM 1177 C C . VAL A 1 153 ? -23.690 1.113 0.383 1.00 95.50 153 VAL A C 1
ATOM 1179 O O . VAL A 1 153 ? -23.636 1.570 -0.757 1.00 95.50 153 VAL A O 1
ATOM 1182 N N . ALA A 1 154 ? -24.814 1.099 1.098 1.00 96.75 154 ALA A N 1
ATOM 1183 C CA . ALA A 1 154 ? -26.053 1.722 0.642 1.00 96.75 154 ALA A CA 1
ATOM 1184 C C . ALA A 1 154 ? -26.134 3.189 1.080 1.00 96.75 154 ALA A C 1
ATOM 1186 O O . ALA A 1 154 ? -25.815 3.490 2.233 1.00 96.75 154 ALA A O 1
ATOM 1187 N N . GLY A 1 155 ? -26.605 4.069 0.196 1.00 97.25 155 GLY A N 1
ATOM 1188 C CA . GLY A 1 155 ? -26.891 5.464 0.521 1.00 97.25 155 GLY A CA 1
ATOM 1189 C C . GLY A 1 155 ? -27.515 6.247 -0.635 1.00 97.2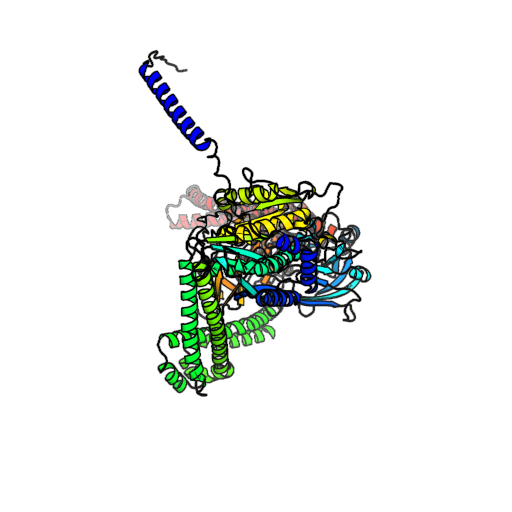5 155 GLY A C 1
ATOM 1190 O O . GLY A 1 155 ? -27.497 5.810 -1.783 1.00 97.25 155 GLY A O 1
ATOM 1191 N N . THR A 1 156 ? -28.095 7.403 -0.329 1.00 98.06 156 THR A N 1
ATOM 1192 C CA . THR A 1 156 ? -28.679 8.329 -1.305 1.00 98.06 156 THR A CA 1
ATOM 1193 C C . THR A 1 156 ? -27.594 9.206 -1.921 1.00 98.06 156 THR A C 1
ATOM 1195 O O . THR A 1 156 ? -26.802 9.806 -1.194 1.00 98.06 156 THR A O 1
ATOM 1198 N N . LEU A 1 157 ? -27.549 9.299 -3.252 1.00 98.44 157 LEU A N 1
ATOM 1199 C CA . LEU A 1 157 ? -26.607 10.170 -3.957 1.00 98.44 157 LEU A CA 1
ATOM 1200 C C . LEU A 1 157 ? -26.963 11.639 -3.723 1.00 98.44 157 LEU A C 1
ATOM 1202 O O . LEU A 1 157 ? -28.053 12.086 -4.082 1.00 98.44 157 LEU A O 1
ATOM 1206 N N . VAL A 1 158 ? -26.039 12.406 -3.149 1.00 97.69 158 VAL A N 1
ATOM 1207 C CA . VAL A 1 158 ? -26.245 13.825 -2.844 1.00 97.69 158 VAL A CA 1
ATOM 1208 C C . VAL A 1 158 ? -25.104 14.639 -3.429 1.00 97.69 158 VAL A C 1
ATOM 1210 O O . VAL A 1 158 ? -23.956 14.484 -3.016 1.00 97.69 158 VAL A O 1
ATOM 1213 N N . ARG A 1 159 ? -25.425 15.549 -4.356 1.00 97.19 159 ARG A N 1
ATOM 1214 C CA . ARG A 1 159 ? -24.474 16.575 -4.788 1.00 97.19 159 ARG A CA 1
ATOM 1215 C C . ARG A 1 159 ? -24.226 17.511 -3.619 1.00 97.19 159 ARG A C 1
ATOM 1217 O O . ARG A 1 159 ? -25.173 18.108 -3.106 1.00 97.19 159 ARG A O 1
ATOM 1224 N N . VAL A 1 160 ? -22.976 17.620 -3.192 1.00 95.56 160 VAL A N 1
ATOM 1225 C CA . VAL A 1 160 ? -22.648 18.453 -2.038 1.00 95.56 160 VAL A CA 1
ATOM 1226 C C . VAL A 1 160 ? -22.469 19.898 -2.488 1.00 95.56 160 VAL A C 1
ATOM 1228 O O . VAL A 1 160 ? -21.674 20.181 -3.377 1.00 95.56 160 VAL A O 1
ATOM 1231 N N . THR A 1 161 ? -23.218 20.801 -1.862 1.00 94.38 161 THR A N 1
ATOM 1232 C CA . THR A 1 161 ? -23.127 22.258 -2.025 1.00 94.38 161 THR A CA 1
ATOM 1233 C C . THR A 1 161 ? -23.143 22.918 -0.649 1.00 94.38 161 THR A C 1
ATOM 1235 O O . THR A 1 161 ? -23.571 22.296 0.329 1.00 94.38 161 THR A O 1
ATOM 1238 N N . ASP A 1 162 ? -22.745 24.188 -0.558 1.00 92.38 162 ASP A N 1
ATOM 1239 C CA . ASP A 1 162 ? -22.802 24.937 0.708 1.00 92.38 162 ASP A CA 1
ATOM 1240 C C . ASP A 1 162 ? -24.224 25.001 1.286 1.00 92.38 162 ASP A C 1
ATOM 1242 O O . ASP A 1 162 ? -24.415 24.954 2.501 1.00 92.38 162 ASP A O 1
ATOM 1246 N N . GLU A 1 163 ? -25.241 25.055 0.424 1.00 92.75 163 GLU A N 1
ATOM 1247 C CA . GLU A 1 163 ? -26.646 25.021 0.835 1.00 92.75 163 GLU A CA 1
ATOM 1248 C C . GLU A 1 163 ? -27.014 23.686 1.493 1.00 92.75 163 GLU A C 1
ATOM 1250 O O . GLU A 1 163 ? -27.589 23.672 2.583 1.00 92.75 163 GLU A O 1
ATOM 1255 N N . VAL A 1 164 ? -26.640 22.558 0.878 1.00 93.19 164 VAL A N 1
ATOM 1256 C CA . VAL A 1 164 ? -26.893 21.219 1.434 1.00 93.19 164 VAL A CA 1
ATOM 1257 C C . VAL A 1 164 ? -26.188 21.048 2.780 1.00 93.19 164 VAL A C 1
ATOM 1259 O O . VAL A 1 164 ? -26.784 20.522 3.721 1.00 93.19 164 VAL A O 1
ATOM 1262 N N . LEU A 1 165 ? -24.946 21.529 2.898 1.00 91.56 165 LEU A N 1
ATOM 1263 C CA . LEU A 1 165 ? -24.172 21.468 4.141 1.00 91.56 165 LEU A CA 1
ATOM 1264 C C . LEU A 1 165 ? -24.809 22.282 5.279 1.00 91.56 165 LEU A C 1
ATOM 1266 O O . LEU A 1 165 ? -24.751 21.856 6.432 1.00 91.56 165 LEU A O 1
ATOM 1270 N N . ARG A 1 166 ? -25.435 23.424 4.966 1.00 90.31 166 ARG A N 1
ATOM 1271 C CA . ARG A 1 166 ? -26.087 24.305 5.953 1.00 90.31 166 ARG A CA 1
ATOM 1272 C C . ARG A 1 166 ? -27.490 23.858 6.357 1.00 90.31 166 ARG A C 1
ATOM 1274 O O . ARG A 1 166 ? -27.937 24.200 7.443 1.00 90.31 166 ARG A O 1
ATOM 1281 N N . THR A 1 167 ? -28.206 23.148 5.490 1.00 92.00 167 THR A N 1
ATOM 1282 C CA . THR A 1 167 ? -29.646 22.882 5.678 1.00 92.00 167 THR A CA 1
ATOM 1283 C C . THR A 1 167 ? -29.950 21.457 6.122 1.00 92.00 167 THR A C 1
ATOM 1285 O O . THR A 1 167 ? -30.935 21.232 6.825 1.00 92.00 167 THR A O 1
ATOM 1288 N N . ARG A 1 168 ? -29.130 20.474 5.735 1.00 93.25 168 ARG A N 1
ATOM 1289 C CA . ARG A 1 168 ? -29.435 19.062 5.986 1.00 93.25 168 ARG A CA 1
ATOM 1290 C C . ARG A 1 168 ? -29.165 18.667 7.443 1.00 93.25 168 ARG A C 1
ATOM 1292 O O . ARG A 1 168 ? -28.192 19.094 8.063 1.00 93.25 168 ARG A O 1
ATOM 1299 N N . THR A 1 169 ? -30.030 17.816 7.990 1.00 92.69 169 THR A N 1
ATOM 1300 C CA . THR A 1 169 ? -30.008 17.397 9.404 1.00 92.69 169 THR A CA 1
ATOM 1301 C C . THR A 1 169 ? -29.135 16.163 9.672 1.00 92.69 169 THR A C 1
ATOM 1303 O O . THR A 1 169 ? -28.601 16.014 10.773 1.00 92.69 169 THR A O 1
ATOM 1306 N N . THR A 1 170 ? -28.952 15.292 8.670 1.00 92.69 170 THR A N 1
ATOM 1307 C CA . THR A 1 170 ? -28.071 14.111 8.712 1.00 92.69 170 THR A CA 1
ATOM 1308 C C . THR A 1 170 ? -27.498 13.769 7.329 1.00 92.69 170 THR A C 1
ATOM 1310 O O . THR A 1 170 ? -28.088 14.100 6.295 1.00 92.69 170 THR A O 1
ATOM 1313 N N . PHE A 1 171 ? -26.345 13.094 7.332 1.00 95.00 171 PHE A N 1
ATOM 1314 C CA . PHE A 1 171 ? -25.666 12.548 6.155 1.00 95.00 171 PHE A CA 1
ATOM 1315 C C . PHE A 1 171 ? -25.387 11.039 6.271 1.00 95.00 171 PHE A C 1
ATOM 1317 O O . PHE A 1 171 ? -24.799 10.466 5.354 1.00 95.00 171 PHE A O 1
ATOM 1324 N N . ASP A 1 172 ? -25.817 10.388 7.358 1.00 92.69 172 ASP A N 1
ATOM 1325 C CA . ASP A 1 172 ? -25.462 8.996 7.692 1.00 92.69 172 ASP A CA 1
ATOM 1326 C C . ASP A 1 172 ? -26.069 7.966 6.727 1.00 92.69 172 ASP A C 1
ATOM 1328 O O . ASP A 1 172 ? -25.714 6.789 6.751 1.00 92.69 172 ASP A O 1
ATOM 1332 N N . ASP A 1 173 ? -27.000 8.397 5.877 1.00 94.38 173 ASP A N 1
ATOM 1333 C CA . ASP A 1 173 ? -27.658 7.639 4.817 1.00 94.38 173 ASP A CA 1
ATOM 1334 C C . ASP A 1 173 ? -27.232 8.099 3.411 1.00 94.38 173 ASP A C 1
ATOM 1336 O O . ASP A 1 173 ? -27.824 7.676 2.420 1.00 94.38 173 ASP A O 1
ATOM 1340 N N . CYS A 1 174 ? -26.228 8.973 3.301 1.00 97.56 174 CYS A N 1
ATOM 1341 C CA . CYS A 1 174 ? -25.854 9.639 2.058 1.00 97.56 174 CYS A CA 1
ATOM 1342 C C . CYS A 1 174 ? -24.497 9.180 1.510 1.00 97.56 174 CYS A C 1
ATOM 1344 O O . CYS A 1 174 ? -23.576 8.804 2.240 1.00 97.56 174 CYS A O 1
ATOM 1346 N N . ILE A 1 175 ? -24.359 9.300 0.192 1.00 98.38 175 ILE A N 1
ATOM 1347 C CA . ILE A 1 175 ? -23.100 9.209 -0.550 1.00 98.38 175 ILE A CA 1
ATOM 1348 C C . ILE A 1 175 ? -22.853 10.578 -1.190 1.00 98.38 175 ILE A C 1
ATOM 1350 O O . ILE A 1 175 ? -23.707 11.090 -1.919 1.00 98.38 175 ILE A O 1
ATOM 1354 N N . ALA A 1 176 ? -21.701 11.179 -0.898 1.00 98.25 176 ALA A N 1
ATOM 1355 C CA . ALA A 1 176 ? -21.343 12.504 -1.389 1.00 98.25 176 ALA A CA 1
ATOM 1356 C C . ALA A 1 176 ? -20.914 12.436 -2.858 1.00 98.25 176 ALA A C 1
ATOM 1358 O O . ALA A 1 176 ? -20.017 11.671 -3.206 1.00 98.25 176 ALA A O 1
ATOM 1359 N N . VAL A 1 177 ? -21.513 13.273 -3.702 1.00 98.25 177 VAL A N 1
ATOM 1360 C CA . VAL A 1 177 ? -21.068 13.533 -5.075 1.00 98.25 177 VAL A CA 1
ATOM 1361 C C . VAL A 1 177 ? -20.468 14.937 -5.114 1.00 98.25 177 VAL A C 1
ATOM 1363 O O . VAL A 1 177 ? -21.179 15.930 -4.942 1.00 98.25 177 VAL A O 1
ATOM 1366 N N . ILE A 1 178 ? -19.153 15.014 -5.301 1.00 97.38 178 ILE A N 1
ATOM 1367 C CA . ILE A 1 178 ? -18.401 16.261 -5.440 1.00 97.38 178 ILE A CA 1
ATOM 1368 C C . ILE A 1 178 ? -18.331 16.597 -6.923 1.00 97.38 178 ILE A C 1
ATOM 1370 O O . ILE A 1 178 ? -17.834 15.800 -7.722 1.00 97.38 178 ILE A O 1
ATOM 1374 N N . ASP A 1 179 ? -18.806 17.784 -7.278 1.00 96.31 179 ASP A N 1
ATOM 1375 C CA . ASP A 1 179 ? -18.642 18.320 -8.619 1.00 96.31 179 ASP A CA 1
ATOM 1376 C C . ASP A 1 179 ? -17.369 19.160 -8.694 1.00 96.31 179 ASP A C 1
ATOM 1378 O O . ASP A 1 179 ? -17.251 20.194 -8.041 1.00 96.31 179 ASP A O 1
ATOM 1382 N N . ALA A 1 180 ? -16.413 18.729 -9.510 1.00 94.88 180 ALA A N 1
ATOM 1383 C CA . ALA A 1 180 ? -15.156 19.437 -9.679 1.00 94.88 180 ALA A CA 1
ATOM 1384 C C . ALA A 1 180 ? -15.318 20.836 -10.304 1.00 94.88 180 ALA A C 1
ATOM 1386 O O . ALA A 1 180 ? -14.413 21.655 -10.164 1.00 94.88 180 ALA A O 1
ATOM 1387 N N . ALA A 1 181 ? -16.450 21.120 -10.961 1.00 93.00 181 ALA A N 1
ATOM 1388 C CA . ALA A 1 181 ? -16.765 22.451 -11.479 1.00 93.00 181 ALA A CA 1
ATOM 1389 C C . ALA A 1 181 ? -17.199 23.438 -10.380 1.00 93.00 181 ALA A C 1
ATOM 1391 O O . ALA A 1 181 ? -17.090 24.649 -10.555 1.00 93.00 181 ALA A O 1
ATOM 1392 N N . GLU A 1 182 ? -17.737 22.931 -9.269 1.00 92.12 182 GLU A N 1
ATOM 1393 C CA . GLU A 1 182 ? -18.385 23.724 -8.225 1.00 92.12 182 GLU A CA 1
ATOM 1394 C C . GLU A 1 182 ? -18.258 22.991 -6.883 1.00 92.12 182 GLU A C 1
ATOM 1396 O O . GLU A 1 182 ? -19.150 22.252 -6.461 1.00 92.12 182 GLU A O 1
ATOM 1401 N N . MET A 1 183 ? -17.107 23.165 -6.234 1.00 90.12 183 MET A N 1
ATOM 1402 C CA . MET A 1 183 ? -16.816 22.521 -4.955 1.00 90.12 183 MET A CA 1
ATOM 1403 C C . MET A 1 183 ? -17.312 23.377 -3.778 1.00 90.12 183 MET A C 1
ATOM 1405 O O . MET A 1 183 ? -17.189 24.602 -3.842 1.00 90.12 183 MET A O 1
ATOM 1409 N N . PRO A 1 184 ? -17.795 22.761 -2.681 1.00 88.50 184 PRO A N 1
ATOM 1410 C CA . PRO A 1 184 ? -18.143 23.486 -1.460 1.00 88.50 184 PRO A CA 1
ATOM 1411 C C . PRO A 1 184 ? -16.952 24.257 -0.879 1.00 88.50 184 PRO A C 1
ATOM 1413 O O . PRO A 1 184 ? -15.817 23.754 -0.864 1.00 88.50 184 PRO A O 1
ATOM 1416 N N . GLU A 1 185 ? -17.216 25.456 -0.362 1.00 87.50 185 GLU A N 1
ATOM 1417 C CA . GLU A 1 185 ? -16.180 26.344 0.162 1.00 87.50 185 GLU A CA 1
ATOM 1418 C C . GLU A 1 185 ? -15.477 25.703 1.372 1.00 87.50 185 GLU A C 1
ATOM 1420 O O . GLU A 1 185 ? -16.102 25.200 2.306 1.00 87.50 185 GLU A O 1
ATOM 1425 N N . GLY A 1 186 ? -14.142 25.687 1.352 1.00 84.19 186 GLY A N 1
ATOM 1426 C CA . GLY A 1 186 ? -13.321 25.170 2.452 1.00 84.19 186 GLY A CA 1
ATOM 1427 C C . GLY A 1 186 ? -13.247 23.641 2.588 1.00 84.19 186 GLY A C 1
ATOM 1428 O O . GLY A 1 186 ? -12.439 23.172 3.388 1.00 84.19 186 GLY A O 1
ATOM 1429 N N . LEU A 1 187 ? -14.025 22.860 1.824 1.00 89.75 187 LEU A N 1
ATOM 1430 C CA . LEU A 1 187 ? -13.932 21.387 1.807 1.00 89.75 187 LEU A CA 1
ATOM 1431 C C . LEU A 1 187 ? -13.165 20.871 0.582 1.00 89.75 187 LEU A C 1
ATOM 1433 O O . LEU A 1 187 ? -12.335 19.971 0.710 1.00 89.75 187 LEU A O 1
ATOM 1437 N N . GLY A 1 188 ? -13.428 21.430 -0.604 1.00 91.38 188 GLY A N 1
ATOM 1438 C CA . GLY A 1 188 ? -12.794 20.973 -1.844 1.00 91.38 188 GLY A CA 1
ATOM 1439 C C . GLY A 1 188 ? -12.975 19.465 -2.082 1.00 91.38 188 GLY A C 1
ATOM 1440 O O . GLY A 1 188 ? -14.055 18.915 -1.863 1.00 91.38 188 GLY A O 1
ATOM 1441 N N . VAL A 1 189 ? -11.903 18.788 -2.504 1.00 91.44 189 VAL A N 1
ATOM 1442 C CA . VAL A 1 189 ? -11.862 17.328 -2.737 1.00 91.44 189 VAL A CA 1
ATOM 1443 C C . VAL A 1 189 ? -11.401 16.513 -1.523 1.00 91.44 189 VAL A C 1
ATOM 1445 O O . VAL A 1 189 ? -11.189 15.309 -1.638 1.00 91.44 189 VAL A O 1
ATOM 1448 N N . ASP A 1 190 ? -11.184 17.144 -0.370 1.00 92.94 190 ASP A N 1
ATOM 1449 C CA . ASP A 1 190 ? -10.735 16.431 0.823 1.00 92.94 190 ASP A CA 1
ATOM 1450 C C . ASP A 1 190 ? -11.836 15.509 1.337 1.00 92.94 190 ASP A C 1
ATOM 1452 O O . ASP A 1 190 ? -12.880 15.981 1.771 1.00 92.94 190 ASP A O 1
ATOM 1456 N N . TRP A 1 191 ? -11.617 14.193 1.317 1.00 94.19 191 TRP A N 1
ATOM 1457 C CA . TRP A 1 191 ? -12.638 13.225 1.727 1.00 94.19 191 TRP A CA 1
ATOM 1458 C C . TRP A 1 191 ? -12.960 13.284 3.233 1.00 94.19 191 TRP A C 1
ATOM 1460 O O . TRP A 1 191 ? -14.057 12.889 3.641 1.00 94.19 191 TRP A O 1
ATOM 1470 N N . ARG A 1 192 ? -12.032 13.764 4.078 1.00 93.31 192 ARG A N 1
ATOM 1471 C CA . ARG A 1 192 ? -12.125 13.643 5.547 1.00 93.31 192 ARG A CA 1
ATOM 1472 C C . ARG A 1 192 ? -13.277 14.461 6.145 1.00 93.31 192 ARG A C 1
ATOM 1474 O O . ARG A 1 192 ? -14.011 13.897 6.960 1.00 93.31 192 ARG A O 1
ATOM 1481 N N . PRO A 1 193 ? -13.506 15.738 5.768 1.00 93.25 193 PRO A N 1
ATOM 1482 C CA . PRO A 1 193 ? -14.685 16.483 6.204 1.00 93.25 193 PRO A CA 1
ATOM 1483 C C . PRO A 1 193 ? -16.010 15.791 5.873 1.00 93.25 193 PRO A C 1
ATOM 1485 O O . PRO A 1 193 ? -16.900 15.778 6.722 1.00 93.25 193 PRO A O 1
ATOM 1488 N N . TYR A 1 194 ? -16.139 15.181 4.690 1.00 94.69 194 TYR A N 1
ATOM 1489 C CA . TYR A 1 194 ? -17.355 14.459 4.301 1.00 94.69 194 TYR A CA 1
ATOM 1490 C C . TYR A 1 194 ? -17.559 13.211 5.169 1.00 94.69 194 TYR A C 1
ATOM 1492 O O . TYR A 1 194 ? -18.646 13.007 5.707 1.00 94.69 194 TYR A O 1
ATOM 1500 N N . ALA A 1 195 ? -16.503 12.423 5.396 1.00 94.62 195 ALA A N 1
ATOM 1501 C CA . ALA A 1 195 ? -16.560 11.281 6.307 1.00 94.62 195 ALA A CA 1
ATOM 1502 C C . ALA A 1 195 ? -16.915 11.704 7.747 1.00 94.62 195 ALA A C 1
ATOM 1504 O O . ALA A 1 195 ? -17.761 11.077 8.379 1.00 94.62 195 ALA A O 1
ATOM 1505 N N . ARG A 1 196 ? -16.349 12.815 8.249 1.00 92.19 196 ARG A N 1
ATOM 1506 C CA . ARG A 1 196 ? -16.676 13.382 9.574 1.00 92.19 196 ARG A CA 1
ATOM 1507 C C . ARG A 1 196 ? -18.149 13.782 9.698 1.00 92.19 196 ARG A C 1
ATOM 1509 O O . ARG A 1 196 ? -18.709 13.685 10.784 1.00 92.19 196 ARG A O 1
ATOM 1516 N N . LEU A 1 197 ? -18.760 14.259 8.613 1.00 92.38 197 LEU A N 1
ATOM 1517 C CA . LEU A 1 197 ? -20.173 14.644 8.587 1.00 92.38 197 LEU A CA 1
ATOM 1518 C C . LEU A 1 197 ? -21.132 13.443 8.602 1.00 92.38 197 LEU A C 1
ATOM 1520 O O . LEU A 1 197 ? -22.306 13.647 8.908 1.00 92.38 197 LEU A O 1
ATOM 1524 N N . GLY A 1 198 ? -20.646 12.234 8.297 1.00 93.19 198 GLY A N 1
ATOM 1525 C CA . GLY A 1 198 ? -21.432 10.996 8.280 1.00 93.19 198 GLY A CA 1
ATOM 1526 C C . GLY A 1 198 ? -21.628 10.375 6.894 1.00 93.19 198 GLY A C 1
ATOM 1527 O O . GLY A 1 198 ? -22.172 9.278 6.791 1.00 93.19 198 GLY A O 1
ATOM 1528 N N . PHE A 1 199 ? -21.161 11.019 5.814 1.00 96.56 199 PHE A N 1
ATOM 1529 C CA . PHE A 1 199 ? -21.261 10.431 4.474 1.00 96.56 199 PHE A CA 1
ATOM 1530 C C . PHE A 1 199 ? -20.551 9.076 4.424 1.00 96.56 199 PHE A C 1
ATOM 1532 O O . PHE A 1 199 ? -19.418 8.938 4.889 1.00 96.56 199 PHE A O 1
ATOM 1539 N N . ARG A 1 200 ? -21.175 8.083 3.785 1.00 96.75 200 ARG A N 1
ATOM 1540 C CA . ARG A 1 200 ? -20.644 6.710 3.730 1.00 96.75 200 ARG A CA 1
ATOM 1541 C C . ARG A 1 200 ? -19.582 6.486 2.652 1.00 96.75 200 ARG A C 1
ATOM 1543 O O . ARG A 1 200 ? -18.855 5.497 2.701 1.00 96.75 200 ARG A O 1
ATOM 1550 N N . ALA A 1 201 ? -19.534 7.369 1.661 1.00 97.69 201 ALA A N 1
ATOM 1551 C CA . ALA A 1 201 ? -18.572 7.358 0.567 1.00 97.69 201 ALA A CA 1
ATOM 1552 C C . ALA A 1 201 ? -18.503 8.741 -0.094 1.00 97.69 201 ALA A C 1
ATOM 1554 O O . ALA A 1 201 ? -19.457 9.521 -0.010 1.00 97.69 201 ALA A O 1
ATOM 1555 N N . VAL A 1 202 ? -17.405 8.997 -0.807 1.00 98.00 202 VAL A N 1
ATOM 1556 C CA . VAL A 1 202 ? -17.214 10.192 -1.640 1.00 98.00 202 VAL A CA 1
ATOM 1557 C C . VAL A 1 202 ? -16.955 9.781 -3.088 1.00 98.00 202 VAL A C 1
ATOM 1559 O O . VAL A 1 202 ? -16.113 8.923 -3.362 1.00 98.00 202 VAL A O 1
ATOM 1562 N N . ILE A 1 203 ? -17.668 10.425 -4.010 1.00 98.38 203 ILE A N 1
ATOM 1563 C CA . ILE A 1 203 ? -17.547 10.271 -5.458 1.00 98.38 203 ILE A CA 1
ATOM 1564 C C . ILE A 1 203 ? -17.173 11.629 -6.061 1.00 98.38 203 ILE A C 1
ATOM 1566 O O . ILE A 1 203 ? -17.948 12.576 -5.968 1.00 98.38 203 ILE A O 1
ATOM 1570 N N . LEU A 1 204 ? -16.012 11.725 -6.706 1.00 97.94 204 LEU A N 1
ATOM 1571 C CA . LEU A 1 204 ? -15.604 12.888 -7.494 1.00 97.94 204 LEU A CA 1
ATOM 1572 C C . LEU A 1 204 ? -16.066 12.733 -8.949 1.00 97.94 204 LEU A C 1
ATOM 1574 O O . LEU A 1 204 ? -15.802 11.715 -9.590 1.00 97.94 204 LEU A O 1
ATOM 1578 N N . SER A 1 205 ? -16.720 13.748 -9.499 1.00 97.56 205 SER A N 1
ATOM 1579 C CA . SER A 1 205 ? -17.067 13.799 -10.920 1.00 97.56 205 SER A CA 1
ATOM 1580 C C . SER A 1 205 ? -17.031 15.238 -11.432 1.00 97.56 205 SER A C 1
ATOM 1582 O O . SER A 1 205 ? -16.804 16.177 -10.674 1.00 97.56 205 SER A O 1
ATOM 1584 N N . HIS A 1 206 ? -17.234 15.418 -12.730 1.00 96.94 206 HIS A N 1
ATOM 1585 C CA . HIS A 1 206 ? -17.414 16.724 -13.350 1.00 96.94 206 HIS A CA 1
ATOM 1586 C C . HIS A 1 206 ? -18.568 16.632 -14.341 1.00 96.94 206 HIS A C 1
ATOM 1588 O O . HIS A 1 206 ? -18.616 15.707 -15.154 1.00 96.94 206 HIS A O 1
ATOM 1594 N N . ARG A 1 207 ? -19.489 17.598 -14.286 1.00 95.44 207 ARG A N 1
ATOM 1595 C CA . ARG A 1 207 ? -20.746 17.587 -15.060 1.00 95.44 207 ARG A CA 1
ATOM 1596 C C . ARG A 1 207 ? -20.569 17.450 -16.580 1.00 95.44 207 ARG A C 1
ATOM 1598 O O . ARG A 1 207 ? -21.435 16.917 -17.262 1.00 95.44 207 ARG A O 1
ATOM 1605 N N . GLU A 1 208 ? -19.432 17.887 -17.114 1.00 96.19 208 GLU A N 1
ATOM 1606 C CA . GLU A 1 208 ? -19.100 17.758 -18.543 1.00 96.19 208 GLU A CA 1
ATOM 1607 C C . GLU A 1 208 ? -18.272 16.509 -18.907 1.00 96.19 208 GLU A C 1
ATOM 1609 O O . GLU A 1 208 ? -18.155 16.200 -20.090 1.00 96.19 208 GLU A O 1
ATOM 1614 N N . GLY A 1 209 ? -17.736 15.770 -17.928 1.00 95.00 209 GLY A N 1
ATOM 1615 C CA . GLY A 1 209 ? -16.867 14.609 -18.160 1.00 95.00 209 GLY A CA 1
ATOM 1616 C C . GLY A 1 209 ? -15.570 14.631 -17.346 1.00 95.00 209 GLY A C 1
ATOM 1617 O O . GLY A 1 209 ? -15.083 15.687 -16.942 1.00 95.00 209 GLY A O 1
ATOM 1618 N N . LEU A 1 210 ? -14.995 13.445 -17.102 1.00 93.94 210 LEU A N 1
ATOM 1619 C CA . LEU A 1 210 ? -13.756 13.277 -16.324 1.00 93.94 210 LEU A CA 1
ATOM 1620 C C . LEU A 1 210 ? -12.549 14.000 -16.945 1.00 93.94 210 LEU A C 1
ATOM 1622 O O . LEU A 1 210 ? -11.597 14.312 -16.234 1.00 93.94 210 LEU A O 1
ATOM 1626 N N . ASP A 1 211 ? -12.579 14.269 -18.250 1.00 91.25 211 ASP A N 1
ATOM 1627 C CA . ASP A 1 211 ? -11.557 15.006 -18.999 1.00 91.25 211 ASP A CA 1
ATOM 1628 C C . ASP A 1 211 ? -11.430 16.478 -18.584 1.00 91.25 211 ASP A C 1
ATOM 1630 O O . ASP A 1 211 ? -10.395 17.104 -18.806 1.00 91.25 211 ASP A O 1
ATOM 1634 N N . ARG A 1 212 ? -12.467 17.021 -17.938 1.00 92.50 212 ARG A N 1
ATOM 1635 C CA . ARG A 1 212 ? -12.496 18.400 -17.436 1.00 92.50 212 ARG A CA 1
ATOM 1636 C C . ARG A 1 212 ? -11.963 18.556 -16.018 1.00 92.50 212 ARG A C 1
ATOM 1638 O O . ARG A 1 212 ? -11.732 19.679 -15.578 1.00 92.50 212 ARG A O 1
ATOM 1645 N N . ILE A 1 213 ? -11.729 17.455 -15.308 1.00 92.00 213 ILE A N 1
ATOM 1646 C CA . ILE A 1 213 ? -11.067 17.491 -14.004 1.00 92.00 213 ILE A CA 1
ATOM 1647 C C . ILE A 1 213 ? -9.579 17.776 -14.233 1.00 92.00 213 ILE A C 1
ATOM 1649 O O . ILE A 1 213 ? -8.909 17.082 -14.997 1.00 92.00 213 ILE A O 1
ATOM 1653 N N . GLY A 1 214 ? -9.031 18.777 -13.543 1.00 87.88 214 GLY A N 1
ATOM 1654 C CA . GLY A 1 214 ? -7.586 18.983 -13.514 1.00 87.88 214 GLY A CA 1
ATOM 1655 C C . GLY A 1 214 ? -6.915 17.849 -12.740 1.00 87.88 214 GLY A C 1
ATOM 1656 O O . GLY A 1 214 ? -6.870 17.897 -11.523 1.00 87.88 214 GLY A O 1
ATOM 1657 N N . TRP A 1 215 ? -6.381 16.823 -13.402 1.00 89.75 215 TRP A N 1
ATOM 1658 C CA . TRP A 1 215 ? -5.775 15.652 -12.739 1.00 89.75 215 TRP A CA 1
ATOM 1659 C C . TRP A 1 215 ? -4.346 15.885 -12.223 1.00 89.75 215 TRP A C 1
ATOM 1661 O O . TRP A 1 215 ? -3.458 15.042 -12.367 1.00 89.75 215 TRP A O 1
ATOM 1671 N N . THR A 1 216 ? -4.113 17.037 -11.598 1.00 87.12 216 THR A N 1
ATOM 1672 C CA . THR A 1 216 ? -2.834 17.369 -10.959 1.00 87.12 216 THR A CA 1
ATOM 1673 C C . THR A 1 216 ? -2.847 16.984 -9.484 1.00 87.12 216 THR A C 1
ATOM 1675 O O . THR A 1 216 ? -3.907 16.887 -8.867 1.00 87.12 216 THR A O 1
ATOM 1678 N N . ARG A 1 217 ? -1.666 16.842 -8.874 1.00 80.88 217 ARG A N 1
ATOM 1679 C CA . ARG A 1 217 ? -1.545 16.640 -7.423 1.00 80.88 217 ARG A CA 1
ATOM 1680 C C . ARG A 1 217 ? -2.342 17.661 -6.609 1.00 80.88 217 ARG A C 1
ATOM 1682 O O . ARG A 1 217 ? -3.128 17.254 -5.765 1.00 80.88 217 ARG A O 1
ATOM 1689 N N . ALA A 1 218 ? -2.203 18.952 -6.907 1.00 78.69 218 ALA A N 1
ATOM 1690 C CA . ALA A 1 218 ? -2.895 20.015 -6.174 1.00 78.69 218 ALA A CA 1
ATOM 1691 C C . ALA A 1 218 ? -4.430 19.880 -6.209 1.00 78.69 218 ALA A C 1
ATOM 1693 O O . ALA A 1 218 ? -5.117 20.361 -5.315 1.00 78.69 218 ALA A O 1
ATOM 1694 N N . SER A 1 219 ? -4.965 19.227 -7.240 1.00 82.00 219 SER A N 1
ATOM 1695 C CA . SER A 1 219 ? -6.402 19.120 -7.474 1.00 82.00 219 SER A CA 1
ATOM 1696 C C . SER A 1 219 ? -7.036 17.854 -6.902 1.00 82.00 219 SER A C 1
ATOM 1698 O O . SER A 1 219 ? -8.240 17.861 -6.674 1.00 82.00 219 SER A O 1
ATOM 1700 N N . VAL A 1 220 ? -6.275 16.765 -6.713 1.00 87.25 220 VAL A N 1
ATOM 1701 C CA . VAL A 1 220 ? -6.845 15.456 -6.327 1.00 87.25 220 VAL A CA 1
ATOM 1702 C C . VAL A 1 220 ? -6.089 14.709 -5.224 1.00 87.25 220 VAL A C 1
ATOM 1704 O O . VAL A 1 220 ? -6.547 13.647 -4.811 1.00 87.25 220 VAL A O 1
ATOM 1707 N N . GLU A 1 221 ? -4.961 15.218 -4.710 1.00 84.25 221 GLU A N 1
ATOM 1708 C CA . GLU A 1 221 ? -4.162 14.488 -3.705 1.00 84.25 221 GLU A CA 1
ATOM 1709 C C . GLU A 1 221 ? -4.950 14.153 -2.437 1.00 84.25 221 GLU A C 1
ATOM 1711 O O . GLU A 1 221 ? -4.781 13.071 -1.884 1.00 84.25 221 GLU A O 1
ATOM 1716 N N . TRP A 1 222 ? -5.875 15.027 -2.034 1.00 88.06 222 TRP A N 1
ATOM 1717 C CA . TRP A 1 222 ? -6.698 14.836 -0.841 1.00 88.06 222 TRP A CA 1
ATOM 1718 C C . TRP A 1 222 ? -7.766 13.755 -0.989 1.00 88.06 222 TRP A C 1
ATOM 1720 O O . TRP A 1 222 ? -8.501 13.517 -0.040 1.00 88.06 222 TRP A O 1
ATOM 1730 N N . MET A 1 223 ? -7.831 13.069 -2.135 1.00 92.50 223 MET A N 1
ATOM 1731 C CA . MET A 1 223 ? -8.568 11.816 -2.306 1.00 92.50 223 MET A CA 1
ATOM 1732 C C . MET A 1 223 ? -7.732 10.586 -1.927 1.00 92.50 223 MET A C 1
ATOM 1734 O O . MET A 1 223 ? -8.253 9.475 -1.985 1.00 92.50 223 MET A O 1
ATOM 1738 N N . VAL A 1 224 ? -6.460 10.735 -1.537 1.00 89.44 224 VAL A N 1
ATOM 1739 C CA . VAL A 1 224 ? -5.551 9.644 -1.146 1.00 89.44 224 VAL A CA 1
ATOM 1740 C C . VAL A 1 224 ? -4.896 9.963 0.198 1.00 89.44 224 VAL A C 1
ATOM 1742 O O . VAL A 1 224 ? -4.252 10.993 0.348 1.00 89.44 224 VAL A O 1
ATOM 1745 N N . SER A 1 225 ? -5.026 9.061 1.171 1.00 88.19 225 SER A N 1
ATOM 1746 C CA . SER A 1 225 ? -4.488 9.232 2.525 1.00 88.19 225 SER A CA 1
ATOM 1747 C C . SER A 1 225 ? -3.192 8.453 2.747 1.00 88.19 225 SER A C 1
ATOM 1749 O O . SER A 1 225 ? -2.973 7.364 2.201 1.00 88.19 225 SER A O 1
ATOM 1751 N N . ASN A 1 226 ? -2.331 9.008 3.605 1.00 85.19 226 ASN A N 1
ATOM 1752 C CA . ASN A 1 226 ? -1.140 8.339 4.128 1.00 85.19 226 ASN A CA 1
ATOM 1753 C C . ASN A 1 226 ? -1.423 7.443 5.351 1.00 85.19 226 ASN A C 1
ATOM 1755 O O . ASN A 1 226 ? -0.517 6.793 5.877 1.00 85.19 226 ASN A O 1
ATOM 1759 N N . VAL A 1 227 ? -2.676 7.379 5.792 1.00 89.94 227 VAL A N 1
ATOM 1760 C CA . VAL A 1 227 ? -3.155 6.569 6.910 1.00 89.94 227 VAL A CA 1
ATOM 1761 C C . VAL A 1 227 ? -4.004 5.424 6.354 1.00 89.94 227 VAL A C 1
ATOM 1763 O O . VAL A 1 227 ? -4.838 5.667 5.487 1.00 89.94 227 VAL A O 1
ATOM 1766 N N . PRO A 1 228 ? -3.832 4.172 6.817 1.00 92.88 228 PRO A N 1
ATOM 1767 C CA . PRO A 1 228 ? -4.509 3.009 6.244 1.00 92.88 228 PRO A CA 1
ATOM 1768 C C . PRO A 1 228 ? -5.983 2.887 6.669 1.00 92.88 228 PRO A C 1
ATOM 1770 O O . PRO A 1 228 ? -6.357 1.972 7.396 1.00 92.88 228 PRO A O 1
ATOM 1773 N N . VAL A 1 229 ? -6.812 3.824 6.207 1.00 93.00 229 VAL A N 1
ATOM 1774 C CA . VAL A 1 229 ? -8.252 3.914 6.490 1.00 93.00 229 VAL A CA 1
ATOM 1775 C C . VAL A 1 229 ? -9.068 3.296 5.354 1.00 93.00 229 VAL A C 1
ATOM 1777 O O . VAL A 1 229 ? -8.851 3.636 4.187 1.00 93.00 229 VAL A O 1
ATOM 1780 N N . ASN A 1 230 ? -10.053 2.452 5.671 1.00 94.69 230 ASN A N 1
ATOM 1781 C CA . ASN A 1 230 ? -10.962 1.880 4.678 1.00 94.69 230 ASN A CA 1
ATOM 1782 C C . ASN A 1 230 ? -12.212 2.759 4.481 1.00 94.69 230 ASN A C 1
ATOM 1784 O O . ASN A 1 230 ? -13.286 2.474 5.002 1.00 94.69 230 ASN A O 1
ATOM 1788 N N . TYR A 1 231 ? -12.073 3.837 3.708 1.00 95.31 231 TYR A N 1
ATOM 1789 C CA . TYR A 1 231 ? -13.187 4.711 3.322 1.00 95.31 231 TYR A CA 1
ATOM 1790 C C . TYR A 1 231 ? -13.347 4.738 1.790 1.00 95.31 231 TYR A C 1
ATOM 1792 O O . TYR A 1 231 ? -12.357 5.033 1.101 1.00 95.31 231 TYR A O 1
ATOM 1800 N N . PRO A 1 232 ? -14.539 4.439 1.226 1.00 96.62 232 PRO A N 1
ATOM 1801 C CA . PRO A 1 232 ? -14.745 4.445 -0.220 1.00 96.62 232 PRO A CA 1
ATOM 1802 C C . PRO A 1 232 ? -14.580 5.835 -0.848 1.00 96.62 232 PRO A C 1
ATOM 1804 O O . PRO A 1 232 ? -15.357 6.757 -0.594 1.00 96.62 232 PRO A O 1
ATOM 1807 N N . ARG A 1 233 ? -13.557 5.956 -1.702 1.00 96.75 233 ARG A N 1
ATOM 1808 C CA . ARG A 1 233 ? -13.175 7.169 -2.441 1.00 96.75 233 ARG A CA 1
ATOM 1809 C C . ARG A 1 233 ? -13.132 6.826 -3.921 1.00 96.75 233 ARG A C 1
ATOM 1811 O O . ARG A 1 233 ? -12.287 6.029 -4.341 1.00 96.75 233 ARG A O 1
ATOM 1818 N N . LEU A 1 234 ? -14.064 7.376 -4.688 1.00 97.81 234 LEU A N 1
ATOM 1819 C CA . LEU A 1 234 ? -14.317 6.983 -6.072 1.00 97.81 234 LEU A CA 1
ATOM 1820 C C . LEU A 1 234 ? -14.303 8.199 -7.000 1.00 97.81 234 LEU A C 1
ATOM 1822 O O . LEU A 1 234 ? -14.592 9.311 -6.569 1.00 97.81 234 LEU A O 1
ATOM 1826 N N . ALA A 1 235 ? -14.019 7.980 -8.278 1.00 97.88 235 ALA A N 1
ATOM 1827 C CA . ALA A 1 235 ? -14.379 8.883 -9.363 1.00 97.88 235 ALA A CA 1
ATOM 1828 C C . ALA A 1 235 ? -15.495 8.253 -10.205 1.00 97.88 235 ALA A C 1
ATOM 1830 O O . ALA A 1 235 ? -15.544 7.027 -10.313 1.00 97.88 235 ALA A O 1
ATOM 1831 N N . ALA A 1 236 ? -16.375 9.056 -10.803 1.00 97.94 236 ALA A N 1
ATOM 1832 C CA . ALA A 1 236 ? -17.463 8.549 -11.642 1.00 97.94 236 ALA A CA 1
ATOM 1833 C C . ALA A 1 236 ? -17.649 9.339 -12.939 1.00 97.94 236 ALA A C 1
ATOM 1835 O O . ALA A 1 236 ? -17.357 10.536 -12.993 1.00 97.94 236 ALA A O 1
ATOM 1836 N N . THR A 1 237 ? -18.174 8.679 -13.972 1.00 97.62 237 THR A N 1
ATOM 1837 C CA . THR A 1 237 ? -18.608 9.344 -15.211 1.00 97.62 237 THR A CA 1
ATOM 1838 C C . THR A 1 237 ? -19.734 10.350 -14.938 1.00 97.62 237 THR A C 1
ATOM 1840 O O . THR A 1 237 ? -20.375 10.314 -13.886 1.00 97.62 237 THR A O 1
ATOM 1843 N N . LYS A 1 238 ? -19.938 11.305 -15.855 1.00 97.50 238 LYS A N 1
ATOM 1844 C CA . LYS A 1 238 ? -20.836 12.459 -15.648 1.00 97.50 238 LYS A CA 1
ATOM 1845 C C . LYS A 1 238 ? -22.304 12.055 -15.460 1.00 97.50 238 LYS A C 1
ATOM 1847 O O . LYS A 1 238 ? -23.064 12.771 -14.823 1.00 97.50 238 LYS A O 1
ATOM 1852 N N . GLU A 1 239 ? -22.692 10.889 -15.957 1.00 98.12 239 GLU A N 1
ATOM 1853 C CA . GLU A 1 239 ? -24.042 10.331 -15.861 1.00 98.12 239 GLU A CA 1
ATOM 1854 C C . GLU A 1 239 ? -24.466 10.126 -14.393 1.00 98.12 239 GLU A C 1
ATOM 1856 O O . GLU A 1 239 ? -25.654 10.086 -14.086 1.00 98.12 239 GLU A O 1
ATOM 1861 N N . ILE A 1 240 ? -23.521 10.108 -13.437 1.00 98.19 240 ILE A N 1
ATOM 1862 C CA . ILE A 1 240 ? -23.833 10.097 -11.999 1.00 98.19 240 ILE A CA 1
ATOM 1863 C C . ILE A 1 240 ? -24.763 11.253 -11.583 1.00 98.19 240 ILE A C 1
ATOM 1865 O O . ILE A 1 240 ? -25.569 11.092 -10.662 1.00 98.19 240 ILE A O 1
ATOM 1869 N N . PHE A 1 241 ? -24.689 12.402 -12.267 1.00 97.94 241 PHE A N 1
ATOM 1870 C CA . PHE A 1 241 ? -25.528 13.567 -11.982 1.00 97.94 241 PHE A CA 1
ATOM 1871 C C . PHE A 1 241 ? -27.008 13.347 -12.356 1.00 97.94 241 PHE A C 1
ATOM 1873 O O . PHE A 1 241 ? -27.878 13.965 -11.741 1.00 97.94 241 PHE A O 1
ATOM 1880 N N . ASP A 1 242 ? -27.318 12.408 -13.255 1.00 97.50 242 ASP A N 1
ATOM 1881 C CA . ASP A 1 242 ? -28.697 12.053 -13.639 1.00 97.50 242 ASP A CA 1
ATOM 1882 C C . ASP A 1 242 ? -29.404 11.193 -12.573 1.00 97.50 242 ASP A C 1
ATOM 1884 O O . ASP A 1 242 ? -30.626 11.000 -12.587 1.00 97.50 242 ASP A O 1
ATOM 1888 N N . HIS A 1 243 ? -28.633 10.683 -11.609 1.00 97.31 243 HIS A N 1
ATOM 1889 C CA . HIS A 1 243 ? -29.097 9.791 -10.550 1.00 97.31 243 HIS A CA 1
ATOM 1890 C C . HIS A 1 243 ? -29.087 10.431 -9.155 1.00 97.31 243 HIS A C 1
ATOM 1892 O O . HIS A 1 243 ? -29.324 9.736 -8.162 1.00 97.31 243 HIS A O 1
ATOM 1898 N N . LEU A 1 244 ? -28.858 11.746 -9.050 1.00 97.44 244 LEU A N 1
ATOM 1899 C CA . LEU A 1 244 ? -28.939 12.464 -7.776 1.00 97.44 244 LEU A CA 1
ATOM 1900 C C . LEU A 1 244 ? -30.307 12.265 -7.100 1.00 97.44 244 LEU A C 1
ATOM 1902 O O . LEU A 1 244 ? -31.350 12.217 -7.749 1.00 97.44 244 LEU A O 1
ATOM 1906 N N . GLY A 1 245 ? -30.298 12.131 -5.775 1.00 96.00 245 GLY A N 1
ATOM 1907 C CA . GLY A 1 245 ? -31.485 11.863 -4.962 1.00 96.00 245 GLY A CA 1
ATOM 1908 C C . GLY A 1 245 ? -31.946 10.401 -4.959 1.00 96.00 245 GLY A C 1
ATOM 1909 O O . GLY A 1 245 ? -32.829 10.059 -4.176 1.00 96.00 245 GLY A O 1
ATOM 1910 N N . ARG A 1 246 ? -31.355 9.518 -5.777 1.00 96.88 246 ARG A N 1
ATOM 1911 C CA . ARG A 1 246 ? -31.659 8.079 -5.752 1.00 96.88 246 ARG A CA 1
ATOM 1912 C C . ARG A 1 246 ? -30.830 7.358 -4.694 1.00 96.88 246 ARG A C 1
ATOM 1914 O O . ARG A 1 246 ? -29.654 7.664 -4.496 1.00 96.88 246 ARG A O 1
ATOM 1921 N N . THR A 1 247 ? -31.429 6.358 -4.056 1.00 97.12 247 THR A N 1
ATOM 1922 C CA . THR A 1 247 ? -30.709 5.406 -3.205 1.00 97.12 247 THR A CA 1
ATOM 1923 C C . THR A 1 247 ? -29.999 4.371 -4.067 1.00 97.12 247 THR A C 1
ATOM 1925 O O . THR A 1 247 ? -30.609 3.751 -4.941 1.00 97.12 247 THR A O 1
ATOM 1928 N N . VAL A 1 248 ? -28.710 4.188 -3.800 1.00 97.81 248 VAL A N 1
ATOM 1929 C CA . VAL A 1 248 ? -27.829 3.270 -4.520 1.00 97.81 248 VAL A CA 1
ATOM 1930 C C . VAL A 1 248 ? -27.090 2.364 -3.547 1.00 97.81 248 VAL A C 1
ATOM 1932 O O . VAL A 1 248 ? -27.048 2.623 -2.341 1.00 97.81 248 VAL A O 1
ATOM 1935 N N . ARG A 1 249 ? -26.476 1.310 -4.076 1.00 97.94 249 ARG A N 1
ATOM 1936 C CA . ARG A 1 249 ? -25.584 0.413 -3.347 1.00 97.94 249 ARG A CA 1
ATOM 1937 C C . ARG A 1 249 ? -24.255 0.287 -4.079 1.00 97.94 249 ARG A C 1
ATOM 1939 O O . ARG A 1 249 ? -24.217 -0.117 -5.238 1.00 97.94 249 ARG A O 1
ATOM 1946 N N . LEU A 1 250 ? -23.174 0.637 -3.390 1.00 97.56 250 LEU A N 1
ATOM 1947 C CA . LEU A 1 250 ? -21.807 0.535 -3.886 1.00 97.56 250 LEU A CA 1
ATOM 1948 C C . LEU A 1 250 ? -21.199 -0.803 -3.475 1.00 97.56 250 LEU A C 1
ATOM 1950 O O . LEU A 1 250 ? -21.138 -1.114 -2.284 1.00 97.56 250 LEU A O 1
ATOM 1954 N N . HIS A 1 251 ? -20.685 -1.555 -4.442 1.00 97.06 251 HIS A N 1
ATOM 1955 C CA . HIS A 1 251 ? -19.834 -2.712 -4.189 1.00 97.06 251 HIS A CA 1
ATOM 1956 C C . HIS A 1 251 ? -18.464 -2.471 -4.804 1.00 97.06 251 HIS A C 1
ATOM 1958 O O . HIS A 1 251 ? -18.312 -2.441 -6.024 1.00 97.06 251 HIS A O 1
ATOM 1964 N N . VAL A 1 252 ? -17.454 -2.310 -3.956 1.00 96.69 252 VAL A N 1
ATOM 1965 C CA . VAL A 1 252 ? -16.080 -2.053 -4.391 1.00 96.69 252 VAL A CA 1
ATOM 1966 C C . VAL A 1 252 ? -15.168 -3.023 -3.672 1.00 96.69 252 VAL A C 1
ATOM 1968 O O . VAL A 1 252 ? -15.244 -3.161 -2.457 1.00 96.69 252 VAL A O 1
ATOM 1971 N N . ARG A 1 253 ? -14.302 -3.708 -4.410 1.00 95.62 253 ARG A N 1
ATOM 1972 C CA . ARG A 1 253 ? -13.321 -4.629 -3.844 1.00 95.62 253 ARG A CA 1
ATOM 1973 C C . ARG A 1 253 ? -12.009 -4.453 -4.581 1.00 95.62 253 ARG A C 1
ATOM 1975 O O . ARG A 1 253 ? -11.833 -5.025 -5.653 1.00 95.62 253 ARG A O 1
ATOM 1982 N N . SER A 1 254 ? -11.090 -3.698 -3.998 1.00 93.56 254 SER A N 1
ATOM 1983 C CA . SER A 1 254 ? -9.698 -3.637 -4.444 1.00 93.56 254 SER A CA 1
ATOM 1984 C C . SER A 1 254 ? -8.802 -4.410 -3.477 1.00 93.56 254 SER A C 1
ATOM 1986 O O . SER A 1 254 ? -9.091 -4.485 -2.284 1.00 93.56 254 SER A O 1
ATOM 1988 N N . ARG A 1 255 ? -7.709 -4.995 -3.975 1.00 93.06 255 ARG A N 1
ATOM 1989 C CA . ARG A 1 255 ? -6.685 -5.664 -3.156 1.00 93.06 255 ARG A CA 1
ATOM 1990 C C . ARG A 1 255 ? -5.297 -5.376 -3.678 1.00 93.06 255 ARG A C 1
ATOM 1992 O O . ARG A 1 255 ? -5.124 -5.185 -4.876 1.00 93.06 255 ARG A O 1
ATOM 1999 N N . TYR A 1 256 ? -4.310 -5.414 -2.794 1.00 92.38 256 TYR A N 1
ATOM 2000 C CA . TYR A 1 256 ? -2.943 -5.604 -3.248 1.00 92.38 256 TYR A CA 1
ATOM 2001 C C . TYR A 1 256 ? -2.774 -7.044 -3.726 1.00 92.38 256 TYR A C 1
ATOM 2003 O O . TYR A 1 256 ? -3.214 -7.979 -3.059 1.00 92.38 256 TYR A O 1
ATOM 2011 N N . VAL A 1 257 ? -2.144 -7.214 -4.881 1.00 91.12 257 VAL A N 1
ATOM 2012 C CA . VAL A 1 257 ? -1.776 -8.517 -5.441 1.00 91.12 257 VAL A CA 1
ATOM 2013 C C . VAL A 1 257 ? -0.302 -8.495 -5.824 1.00 91.12 257 VAL A C 1
ATOM 2015 O O . VAL A 1 257 ? 0.258 -7.422 -6.051 1.00 91.12 257 VAL A O 1
ATOM 2018 N N . ASN A 1 258 ? 0.335 -9.664 -5.896 1.00 89.75 258 ASN A N 1
ATOM 2019 C CA . ASN A 1 258 ? 1.605 -9.794 -6.605 1.00 89.75 258 ASN A CA 1
ATOM 2020 C C . ASN A 1 258 ? 1.302 -9.876 -8.111 1.00 89.75 258 ASN A C 1
ATOM 2022 O O . ASN A 1 258 ? 0.823 -10.898 -8.600 1.00 89.75 258 ASN A O 1
ATOM 2026 N N . ALA A 1 259 ? 1.471 -8.765 -8.822 1.00 89.19 259 ALA A N 1
ATOM 2027 C CA . ALA A 1 259 ? 1.194 -8.665 -10.245 1.00 89.19 259 ALA A CA 1
ATOM 2028 C C . ALA A 1 259 ? 2.432 -9.082 -11.064 1.00 89.19 259 ALA A C 1
ATOM 2030 O O . ALA A 1 259 ? 3.528 -8.591 -10.780 1.00 89.19 259 ALA A O 1
ATOM 2031 N N . PRO A 1 260 ? 2.277 -9.938 -12.097 1.00 87.25 260 PRO A N 1
ATOM 2032 C CA . PRO A 1 260 ? 3.384 -10.326 -12.965 1.00 87.25 260 PRO A CA 1
ATOM 2033 C C . PRO A 1 260 ? 4.042 -9.111 -13.623 1.00 87.25 260 PRO A C 1
ATOM 2035 O O . PRO A 1 260 ? 3.375 -8.302 -14.267 1.00 87.25 260 PRO A O 1
ATOM 2038 N N . ASN A 1 261 ? 5.359 -8.999 -13.484 1.00 91.94 261 ASN A N 1
ATOM 2039 C CA . ASN A 1 261 ? 6.164 -7.934 -14.069 1.00 91.94 261 ASN A CA 1
ATOM 2040 C C . ASN A 1 261 ? 7.485 -8.513 -14.593 1.00 91.94 261 ASN A C 1
ATOM 2042 O O . ASN A 1 261 ? 8.061 -9.424 -13.995 1.00 91.94 261 ASN A O 1
ATOM 2046 N N . ILE A 1 262 ? 7.951 -7.987 -15.724 1.00 94.38 262 ILE A N 1
ATOM 2047 C CA . ILE A 1 262 ? 9.157 -8.440 -16.416 1.00 94.38 262 ILE A CA 1
ATOM 2048 C C . 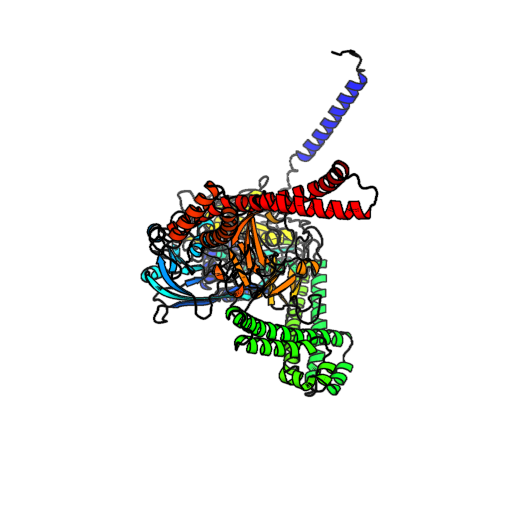ILE A 1 262 ? 10.025 -7.223 -16.717 1.00 94.38 262 ILE A C 1
ATOM 2050 O O . ILE A 1 262 ? 9.581 -6.272 -17.360 1.00 94.38 262 ILE A O 1
ATOM 2054 N N . ASN A 1 263 ? 11.282 -7.258 -16.298 1.00 95.62 263 ASN A N 1
ATOM 2055 C CA . ASN A 1 263 ? 12.294 -6.384 -16.868 1.00 95.62 263 ASN A CA 1
ATOM 2056 C C . ASN A 1 263 ? 12.845 -7.051 -18.131 1.00 95.62 263 ASN A C 1
ATOM 2058 O O . ASN A 1 263 ? 13.310 -8.192 -18.071 1.00 95.62 263 ASN A O 1
ATOM 2062 N N . PHE A 1 264 ? 12.822 -6.337 -19.254 1.00 97.62 264 PHE A N 1
ATOM 2063 C CA . PHE A 1 264 ? 13.442 -6.788 -20.498 1.00 97.62 264 PHE A CA 1
ATOM 2064 C C . PHE A 1 264 ? 14.833 -6.186 -20.622 1.00 97.62 264 PHE A C 1
ATOM 2066 O O . PHE A 1 264 ? 14.981 -4.963 -20.614 1.00 97.62 264 PHE A O 1
ATOM 2073 N N . ILE A 1 265 ? 15.839 -7.041 -20.778 1.00 97.75 265 ILE A N 1
ATOM 2074 C CA . ILE A 1 265 ? 17.221 -6.645 -21.020 1.00 97.75 265 ILE A CA 1
ATOM 2075 C C . ILE A 1 265 ? 17.636 -7.229 -22.368 1.00 97.75 265 ILE A C 1
ATOM 2077 O O . ILE A 1 265 ? 17.835 -8.433 -22.485 1.00 97.75 265 ILE A O 1
ATOM 2081 N N . GLY A 1 266 ? 17.740 -6.382 -23.389 1.00 97.62 266 GLY A N 1
ATOM 2082 C CA . GLY A 1 266 ? 18.179 -6.762 -24.729 1.00 97.62 266 GLY A CA 1
ATOM 2083 C C . GLY A 1 266 ? 19.575 -6.226 -25.014 1.00 97.62 266 GLY A C 1
ATOM 2084 O O . GLY A 1 266 ? 19.772 -5.014 -25.006 1.00 97.62 266 GLY A O 1
ATOM 2085 N N . ILE A 1 267 ? 20.548 -7.099 -25.268 1.00 97.06 267 ILE A N 1
ATOM 2086 C CA . ILE A 1 267 ? 21.920 -6.689 -25.597 1.00 97.06 267 ILE A CA 1
ATOM 2087 C C . ILE A 1 267 ? 22.105 -6.699 -27.117 1.00 97.06 267 ILE A C 1
ATOM 2089 O O . ILE A 1 267 ? 22.018 -7.747 -27.759 1.00 97.06 267 ILE A O 1
ATOM 2093 N N . LEU A 1 268 ? 22.389 -5.525 -27.677 1.00 96.31 268 LEU A N 1
ATOM 2094 C CA . LEU A 1 268 ? 22.850 -5.323 -29.044 1.00 96.31 268 LEU A CA 1
ATOM 2095 C C . LEU A 1 268 ? 24.381 -5.337 -29.049 1.00 96.31 268 LEU A C 1
ATOM 2097 O O . LEU A 1 268 ? 25.016 -4.421 -28.523 1.00 96.31 268 LEU A O 1
ATOM 2101 N N . ARG A 1 269 ? 24.972 -6.381 -29.632 1.00 93.94 269 ARG A N 1
ATOM 2102 C CA . ARG A 1 269 ? 26.430 -6.507 -29.744 1.00 93.94 269 ARG A CA 1
ATOM 2103 C C . ARG A 1 269 ? 26.985 -5.564 -30.808 1.00 93.94 269 ARG A C 1
ATOM 2105 O O . ARG A 1 269 ? 26.479 -5.550 -31.927 1.00 93.94 269 ARG A O 1
ATOM 2112 N N . ALA A 1 270 ? 28.031 -4.829 -30.455 1.00 92.44 270 ALA A N 1
ATOM 2113 C CA . ALA A 1 270 ? 28.780 -3.960 -31.350 1.00 92.44 270 ALA A CA 1
ATOM 2114 C C . ALA A 1 270 ? 29.628 -4.775 -32.336 1.00 92.44 270 ALA A C 1
ATOM 2116 O O . ALA A 1 270 ? 30.506 -5.536 -31.921 1.00 92.44 270 ALA A O 1
ATOM 2117 N N . GLY A 1 271 ? 29.398 -4.596 -33.640 1.00 85.50 271 GLY A N 1
ATOM 2118 C CA . GLY A 1 271 ? 30.148 -5.304 -34.680 1.00 85.50 271 GLY A CA 1
ATOM 2119 C C . GLY A 1 271 ? 31.615 -4.876 -34.771 1.00 85.50 271 GLY A C 1
ATOM 2120 O O . GLY A 1 271 ? 32.493 -5.726 -34.933 1.00 85.50 271 GLY A O 1
ATOM 2121 N N . ALA A 1 272 ? 31.917 -3.591 -34.550 1.00 81.25 272 ALA A N 1
ATOM 2122 C CA . ALA A 1 272 ? 33.279 -3.064 -34.659 1.00 81.25 272 ALA A CA 1
ATOM 2123 C C . ALA A 1 272 ? 34.210 -3.512 -33.513 1.00 81.25 272 ALA A C 1
ATOM 2125 O O . ALA A 1 272 ? 35.417 -3.269 -33.566 1.00 81.25 272 ALA A O 1
ATOM 2126 N N . ALA A 1 273 ? 33.676 -4.170 -32.478 1.00 74.75 273 ALA A N 1
ATOM 2127 C CA . ALA A 1 273 ? 34.448 -4.638 -31.329 1.00 74.75 273 ALA A CA 1
ATOM 2128 C C . ALA A 1 273 ? 35.180 -5.982 -31.561 1.00 74.75 273 ALA A C 1
ATOM 2130 O O . ALA A 1 273 ? 36.019 -6.374 -30.746 1.00 74.75 273 ALA A O 1
ATOM 2131 N N . GLY A 1 274 ? 34.905 -6.683 -32.671 1.00 71.00 274 GLY A N 1
ATOM 2132 C CA . GLY A 1 274 ? 35.585 -7.929 -33.055 1.00 71.00 274 GLY A CA 1
ATOM 2133 C C . GLY A 1 274 ? 35.385 -9.104 -32.078 1.00 71.00 274 GLY A C 1
ATOM 2134 O O . GLY A 1 274 ? 34.508 -9.080 -31.216 1.00 71.00 274 GLY A O 1
ATOM 2135 N N . GLU A 1 275 ? 36.218 -10.151 -32.188 1.00 66.69 275 GLU A N 1
ATOM 2136 C CA . GLU A 1 275 ? 36.109 -11.384 -31.372 1.00 66.69 275 GLU A CA 1
ATOM 2137 C C . GLU A 1 275 ? 36.263 -11.140 -29.854 1.00 66.69 275 GLU A C 1
ATOM 2139 O O . GLU A 1 275 ? 35.730 -11.896 -29.038 1.00 66.69 275 GLU A O 1
ATOM 2144 N N . GLY A 1 276 ? 36.952 -10.060 -29.464 1.00 66.12 276 GLY A N 1
ATOM 2145 C CA . GLY A 1 276 ? 37.128 -9.646 -28.068 1.00 66.12 276 GLY A CA 1
ATOM 2146 C C . GLY A 1 276 ? 35.878 -9.031 -27.425 1.00 66.12 276 GLY A C 1
ATOM 2147 O O . GLY A 1 276 ? 35.789 -9.001 -26.194 1.00 66.12 276 GLY A O 1
ATOM 2148 N N . GLY A 1 277 ? 34.888 -8.619 -28.229 1.00 80.12 277 GLY A N 1
ATOM 2149 C CA . GLY A 1 277 ? 33.673 -7.909 -27.808 1.00 80.12 277 GLY A CA 1
ATOM 2150 C C . GLY A 1 277 ? 33.936 -6.528 -27.194 1.00 80.12 277 GLY A C 1
ATOM 2151 O O . GLY A 1 277 ? 35.075 -6.159 -26.913 1.00 80.12 277 GLY A O 1
ATOM 2152 N N . ALA A 1 278 ? 32.879 -5.738 -26.989 1.00 87.50 278 ALA A N 1
ATOM 2153 C CA . ALA A 1 278 ? 33.026 -4.377 -26.477 1.00 87.50 278 ALA A CA 1
ATOM 2154 C C . ALA A 1 278 ? 33.437 -4.359 -24.992 1.00 87.50 278 ALA A C 1
ATOM 2156 O O . ALA A 1 278 ? 32.880 -5.085 -24.165 1.00 87.50 278 ALA A O 1
ATOM 2157 N N . GLU A 1 279 ? 34.385 -3.487 -24.635 1.00 88.69 279 GLU A N 1
ATOM 2158 C CA . GLU A 1 279 ? 34.778 -3.253 -23.234 1.00 88.69 279 GLU A CA 1
ATOM 2159 C C . GLU A 1 279 ? 33.814 -2.311 -22.493 1.00 88.69 279 GLU A C 1
ATOM 2161 O O . GLU A 1 279 ? 33.773 -2.301 -21.260 1.00 88.69 279 GLU A O 1
ATOM 2166 N N . GLU A 1 280 ? 33.042 -1.508 -23.227 1.00 91.69 280 GLU A N 1
ATOM 2167 C CA . GLU A 1 280 ? 32.096 -0.530 -22.687 1.00 91.69 280 GLU A CA 1
ATOM 2168 C C . GLU A 1 280 ? 30.685 -0.776 -23.236 1.00 91.69 280 GLU A C 1
ATOM 2170 O O . GLU A 1 280 ? 30.521 -1.195 -24.385 1.00 91.69 280 GLU A O 1
ATOM 2175 N N . ALA A 1 281 ? 29.672 -0.461 -22.427 1.00 94.50 281 ALA A N 1
ATOM 2176 C CA . ALA A 1 281 ? 28.269 -0.552 -22.813 1.00 94.50 281 ALA A CA 1
ATOM 2177 C C . ALA A 1 281 ? 27.505 0.757 -22.571 1.00 94.50 281 ALA A C 1
ATOM 2179 O O . ALA A 1 281 ? 27.719 1.451 -21.571 1.00 94.50 281 ALA A O 1
ATOM 2180 N N . LEU A 1 282 ? 26.572 1.058 -23.475 1.00 96.06 282 LEU A N 1
ATOM 2181 C CA . LEU A 1 282 ? 25.545 2.085 -23.319 1.00 96.06 282 LEU A CA 1
ATOM 2182 C C . LEU A 1 282 ? 24.223 1.413 -22.944 1.00 96.06 282 LEU A C 1
ATOM 2184 O O . LEU A 1 282 ? 23.655 0.681 -23.743 1.00 96.06 282 LEU A O 1
ATOM 2188 N N . VAL A 1 283 ? 23.710 1.677 -21.749 1.00 96.50 283 VAL A N 1
ATOM 2189 C CA . VAL A 1 283 ? 22.366 1.282 -21.330 1.00 96.50 283 VAL A CA 1
ATOM 2190 C C . VAL A 1 283 ? 21.379 2.376 -21.717 1.00 96.50 283 VAL A C 1
ATOM 2192 O O . VAL A 1 283 ? 21.499 3.514 -21.263 1.00 96.50 283 VAL A O 1
ATOM 2195 N N . LEU A 1 284 ? 20.375 2.015 -22.509 1.00 96.44 284 LEU A N 1
ATOM 2196 C CA . LEU A 1 284 ? 19.191 2.834 -22.750 1.00 96.44 284 LEU A CA 1
ATOM 2197 C C . LEU A 1 284 ? 18.074 2.288 -21.866 1.00 96.44 284 LEU A C 1
ATOM 2199 O O . LEU A 1 284 ? 17.622 1.166 -22.089 1.00 96.44 284 LEU A O 1
ATOM 2203 N N . SER A 1 285 ? 17.685 3.037 -20.831 1.00 93.62 285 SER A N 1
ATOM 2204 C CA . SER A 1 285 ? 16.636 2.612 -19.896 1.00 93.62 285 SER A CA 1
ATOM 2205 C C . SER A 1 285 ? 15.353 3.398 -20.133 1.00 93.62 285 SER A C 1
ATOM 2207 O O . SER A 1 285 ? 15.371 4.628 -20.177 1.00 93.62 285 SER A O 1
ATOM 2209 N N . ALA A 1 286 ? 14.239 2.685 -20.273 1.00 93.31 286 ALA A N 1
ATOM 2210 C CA . ALA A 1 286 ? 12.908 3.260 -20.392 1.00 93.31 286 ALA A CA 1
ATOM 2211 C C . ALA A 1 286 ? 11.892 2.470 -19.564 1.00 93.31 286 ALA A C 1
ATOM 2213 O O . ALA A 1 286 ? 12.024 1.266 -19.332 1.00 93.31 286 ALA A O 1
ATOM 2214 N N . ARG A 1 287 ? 10.836 3.161 -19.135 1.00 92.12 287 ARG A N 1
ATOM 2215 C CA . ARG A 1 287 ? 9.713 2.549 -18.425 1.00 92.12 287 ARG A CA 1
ATOM 2216 C C . ARG A 1 287 ? 8.560 2.310 -19.376 1.00 92.12 287 ARG A C 1
ATOM 2218 O O . ARG A 1 287 ? 8.271 3.171 -20.206 1.00 92.12 287 ARG A O 1
ATOM 2225 N N . TYR A 1 288 ? 7.889 1.176 -19.226 1.00 93.38 288 TYR A N 1
ATOM 2226 C CA . TYR A 1 288 ? 6.723 0.851 -20.049 1.00 93.38 288 TYR A CA 1
ATOM 2227 C C . TYR A 1 288 ? 5.388 0.917 -19.301 1.00 93.38 288 TYR A C 1
ATOM 2229 O O . TYR A 1 288 ? 4.327 0.878 -19.930 1.00 93.38 288 TYR A O 1
ATOM 2237 N N . ASP A 1 289 ? 5.431 1.056 -17.976 1.00 92.88 289 ASP A N 1
ATOM 2238 C CA . ASP A 1 289 ? 4.254 1.213 -17.133 1.00 92.88 289 ASP A CA 1
ATOM 2239 C C . ASP A 1 289 ? 3.772 2.670 -17.061 1.00 92.88 289 ASP A C 1
ATOM 2241 O O . ASP A 1 289 ? 4.507 3.615 -17.357 1.00 92.88 289 ASP A O 1
ATOM 2245 N N . ALA A 1 290 ? 2.517 2.859 -16.660 1.00 92.06 290 ALA A N 1
ATOM 2246 C CA . ALA A 1 290 ? 1.913 4.174 -16.476 1.00 92.06 290 ALA A CA 1
ATOM 2247 C C . ALA A 1 290 ? 1.383 4.341 -15.046 1.00 92.06 290 ALA A C 1
ATOM 2249 O O . ALA A 1 290 ? 0.702 3.465 -14.519 1.00 92.06 290 ALA A O 1
ATOM 2250 N N . ALA A 1 291 ? 1.675 5.490 -14.431 1.00 90.19 291 ALA A N 1
ATOM 2251 C CA . ALA A 1 291 ? 1.094 5.887 -13.150 1.00 90.19 291 ALA A CA 1
ATOM 2252 C C . ALA A 1 291 ? -0.321 6.452 -13.350 1.00 90.19 291 ALA A C 1
ATOM 2254 O O . ALA A 1 291 ? -0.639 6.960 -14.426 1.00 90.19 291 ALA A O 1
ATOM 2255 N N . SER A 1 292 ? -1.161 6.387 -12.315 1.00 92.31 292 SER A N 1
ATOM 2256 C CA . SER A 1 292 ? -2.491 6.998 -12.339 1.00 92.31 292 SER A CA 1
ATOM 2257 C C . SER A 1 292 ? -3.062 7.204 -10.940 1.00 92.31 292 SER A C 1
ATOM 2259 O O . SER A 1 292 ? -2.841 6.401 -10.035 1.00 92.31 292 SER A O 1
ATOM 2261 N N . TRP A 1 293 ? -3.852 8.264 -10.768 1.00 91.44 293 TRP A N 1
ATOM 2262 C CA . TRP A 1 293 ? -4.700 8.440 -9.582 1.00 91.44 293 TRP A CA 1
ATOM 2263 C C . TRP A 1 293 ? -5.811 7.385 -9.477 1.00 91.44 293 TRP A C 1
ATOM 2265 O O . TRP A 1 293 ? -6.258 7.078 -8.370 1.00 91.44 293 TRP A O 1
ATOM 2275 N N . LEU A 1 294 ? -6.219 6.822 -10.620 1.00 93.75 294 LEU A N 1
ATOM 2276 C CA . LEU A 1 294 ? -7.224 5.771 -10.760 1.00 93.75 294 LEU A CA 1
ATOM 2277 C C . LEU A 1 294 ? -6.548 4.544 -11.406 1.00 93.75 294 LEU A C 1
ATOM 2279 O O . LEU A 1 294 ? -6.417 4.522 -12.629 1.00 93.75 294 LEU A O 1
ATOM 2283 N N . PRO A 1 295 ? -6.107 3.522 -10.645 1.00 90.50 295 PRO A N 1
ATOM 2284 C CA . PRO A 1 295 ? -5.362 2.370 -11.181 1.00 90.50 295 PRO A CA 1
ATOM 2285 C C . PRO A 1 295 ? -5.998 1.691 -12.398 1.00 90.50 295 PRO A C 1
ATOM 2287 O O . PRO A 1 295 ? -5.304 1.243 -13.307 1.00 90.50 295 PRO A O 1
ATOM 2290 N N . ASP A 1 296 ? -7.329 1.649 -12.448 1.00 91.81 296 ASP A N 1
ATOM 2291 C CA . ASP A 1 296 ? -8.060 1.044 -13.563 1.00 91.81 296 ASP A CA 1
ATOM 2292 C C . ASP A 1 296 ? -8.005 1.880 -14.858 1.00 91.81 296 ASP A C 1
ATOM 2294 O O . ASP A 1 296 ? -8.334 1.378 -15.930 1.00 91.81 296 ASP A O 1
ATOM 2298 N N . ARG A 1 297 ? -7.585 3.149 -14.789 1.00 92.00 297 ARG A N 1
ATOM 2299 C CA . ARG A 1 297 ? -7.415 4.047 -15.939 1.00 92.00 297 ARG A CA 1
ATOM 2300 C C . ARG A 1 297 ? -6.035 4.689 -15.913 1.00 92.00 297 ARG A C 1
ATOM 2302 O O . ARG A 1 297 ? -5.848 5.739 -15.308 1.00 92.00 297 ARG A O 1
ATOM 2309 N N . ALA A 1 298 ? -5.078 4.100 -16.614 1.00 92.81 298 ALA A N 1
ATOM 2310 C CA . ALA A 1 298 ? -3.740 4.657 -16.788 1.00 92.81 298 ALA A CA 1
ATOM 2311 C C . ALA A 1 298 ? -3.335 4.638 -18.271 1.00 92.81 298 ALA A C 1
ATOM 2313 O O . ALA A 1 298 ? -2.482 3.838 -18.668 1.00 92.81 298 ALA A O 1
ATOM 2314 N N . PRO A 1 299 ? -3.949 5.493 -19.116 1.00 88.44 299 PRO A N 1
ATOM 2315 C CA . PRO A 1 299 ? -3.586 5.580 -20.532 1.00 88.44 299 PRO A CA 1
ATOM 2316 C C . PRO A 1 299 ? -2.122 5.999 -20.712 1.00 88.44 299 PRO A C 1
ATOM 2318 O O . PRO A 1 299 ? -1.444 5.526 -21.625 1.00 88.44 299 PRO A O 1
ATOM 2321 N N . GLY A 1 300 ? -1.607 6.853 -19.818 1.00 91.19 300 GLY A N 1
ATOM 2322 C CA . GLY A 1 300 ? -0.194 7.214 -19.771 1.00 91.19 300 GLY A CA 1
ATOM 2323 C C . GLY A 1 300 ? 0.304 7.873 -21.057 1.00 91.19 300 GLY A C 1
ATOM 2324 O O . GLY A 1 300 ? 1.366 7.496 -21.551 1.00 91.19 300 GLY A O 1
ATOM 2325 N N . THR A 1 301 ? -0.453 8.825 -21.611 1.00 92.38 301 THR A N 1
ATOM 2326 C CA . THR A 1 301 ? -0.138 9.494 -22.886 1.00 92.38 301 THR A CA 1
ATOM 2327 C C . THR A 1 301 ? 1.251 10.135 -22.886 1.00 92.38 301 THR A C 1
ATOM 2329 O O . THR A 1 301 ? 2.018 9.939 -23.826 1.00 92.38 301 THR A O 1
ATOM 2332 N N . ILE A 1 302 ? 1.610 10.825 -21.799 1.00 91.69 302 ILE A N 1
ATOM 2333 C CA . ILE A 1 302 ? 2.927 11.454 -21.617 1.00 91.69 302 ILE A CA 1
ATOM 2334 C C . ILE A 1 302 ? 4.044 10.414 -21.415 1.00 91.69 302 ILE A C 1
ATOM 2336 O O . ILE A 1 302 ? 4.998 10.426 -22.194 1.00 91.69 302 ILE A O 1
ATOM 2340 N N . PRO A 1 303 ? 3.966 9.482 -20.437 1.00 91.00 303 PRO A N 1
ATOM 2341 C CA . PRO A 1 303 ? 5.030 8.494 -20.247 1.00 91.00 303 PRO A CA 1
ATOM 2342 C C . PRO A 1 303 ? 5.268 7.593 -21.471 1.00 91.00 303 PRO A C 1
ATOM 2344 O O . PRO A 1 303 ? 6.406 7.180 -21.689 1.00 91.00 303 PRO A O 1
ATOM 2347 N N . ALA A 1 304 ? 4.248 7.339 -22.305 1.00 94.69 304 ALA A N 1
ATOM 2348 C CA . ALA A 1 304 ? 4.379 6.540 -23.529 1.00 94.69 304 ALA A CA 1
ATOM 2349 C C . ALA A 1 304 ? 5.422 7.087 -24.519 1.00 94.69 304 ALA A C 1
ATOM 2351 O O . ALA A 1 304 ? 6.038 6.299 -25.235 1.00 94.69 304 ALA A O 1
ATOM 2352 N N . VAL A 1 305 ? 5.651 8.407 -24.548 1.00 95.19 305 VAL A N 1
ATOM 2353 C CA . VAL A 1 305 ? 6.615 9.043 -25.464 1.00 95.19 305 VAL A CA 1
ATOM 2354 C C . VAL A 1 305 ? 8.033 8.518 -25.236 1.00 95.19 305 VAL A C 1
ATOM 2356 O O . VAL A 1 305 ? 8.769 8.277 -26.189 1.00 95.19 305 VAL A O 1
ATOM 2359 N N . ASN A 1 306 ? 8.411 8.275 -23.981 1.00 93.88 306 ASN A N 1
ATOM 2360 C CA . ASN A 1 306 ? 9.764 7.839 -23.635 1.00 93.88 306 ASN A CA 1
ATOM 2361 C C . ASN A 1 306 ? 10.024 6.385 -24.061 1.00 93.88 306 ASN A C 1
ATOM 2363 O O . ASN A 1 306 ? 11.092 6.086 -24.594 1.00 93.88 306 ASN A O 1
ATOM 2367 N N . LEU A 1 307 ? 9.033 5.495 -23.922 1.00 96.00 307 LEU A N 1
ATOM 2368 C CA . LEU A 1 307 ? 9.115 4.141 -24.481 1.00 96.00 307 LEU A CA 1
ATOM 2369 C C . LEU A 1 307 ? 9.080 4.161 -26.018 1.00 96.00 307 LEU A C 1
ATOM 2371 O O . LEU A 1 307 ? 9.791 3.395 -26.663 1.00 96.00 307 LEU A O 1
ATOM 2375 N N . ALA A 1 308 ? 8.284 5.047 -26.619 1.00 97.50 308 ALA A N 1
ATOM 2376 C CA . ALA A 1 308 ? 8.230 5.204 -28.068 1.00 97.50 308 ALA A CA 1
ATOM 2377 C C . ALA A 1 308 ? 9.584 5.645 -28.647 1.00 97.50 308 ALA A C 1
ATOM 2379 O O . ALA A 1 308 ? 10.048 5.071 -29.633 1.00 97.50 308 ALA A O 1
ATOM 2380 N N . ALA A 1 309 ? 10.245 6.612 -28.004 1.00 97.12 309 ALA A N 1
ATOM 2381 C CA . ALA A 1 309 ? 11.599 7.042 -28.339 1.00 97.12 309 ALA A CA 1
ATOM 2382 C C . ALA A 1 309 ? 12.607 5.893 -28.181 1.00 97.12 309 ALA A C 1
ATOM 2384 O O . ALA 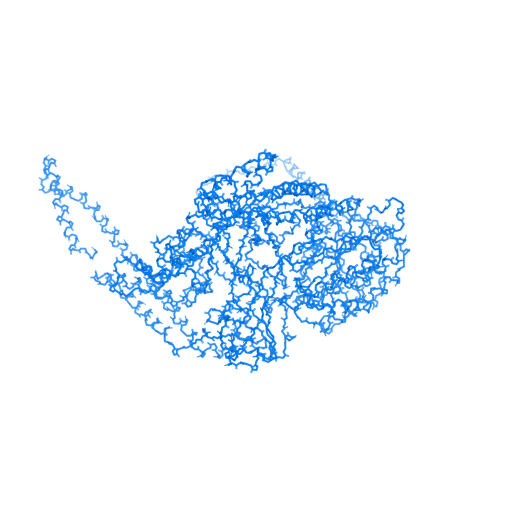A 1 309 ? 13.405 5.650 -29.079 1.00 97.12 309 ALA A O 1
ATOM 2385 N N . HIS A 1 310 ? 12.524 5.130 -27.085 1.00 96.69 310 HIS A N 1
ATOM 2386 C CA . HIS A 1 310 ? 13.359 3.946 -26.845 1.00 96.69 310 HIS A CA 1
ATOM 2387 C C . HIS A 1 310 ? 13.257 2.904 -27.966 1.00 96.69 310 HIS A C 1
ATOM 2389 O O . HIS A 1 310 ? 14.276 2.461 -28.491 1.00 96.69 310 HIS A O 1
ATOM 2395 N N . LEU A 1 311 ? 12.036 2.555 -28.383 1.00 97.31 311 LEU A N 1
ATOM 2396 C CA . LEU A 1 311 ? 11.809 1.613 -29.484 1.00 97.31 311 LEU A CA 1
ATOM 2397 C C . LEU A 1 311 ? 12.201 2.190 -30.852 1.00 97.31 311 LEU A C 1
ATOM 2399 O O . LEU A 1 311 ? 12.592 1.438 -31.736 1.00 97.31 311 LEU A O 1
ATOM 2403 N N . SER A 1 312 ? 12.133 3.509 -31.031 1.00 96.69 312 SER A N 1
ATOM 2404 C CA . SER A 1 312 ? 12.573 4.155 -32.275 1.00 96.69 312 SER A CA 1
ATOM 2405 C C . SER A 1 312 ? 14.102 4.167 -32.393 1.00 96.69 312 SER A C 1
ATOM 2407 O O . SER A 1 312 ? 14.647 3.875 -33.456 1.00 96.69 312 SER A O 1
ATOM 2409 N N . MET A 1 313 ? 14.810 4.427 -31.287 1.00 96.62 313 MET A N 1
ATOM 2410 C CA . MET A 1 313 ? 16.273 4.317 -31.233 1.00 96.62 313 MET A CA 1
ATOM 2411 C C . MET A 1 313 ? 16.748 2.876 -31.448 1.00 96.62 313 MET A C 1
ATOM 2413 O O . MET A 1 313 ? 17.802 2.680 -32.048 1.00 96.62 313 MET A O 1
ATOM 2417 N N . LEU A 1 314 ? 15.976 1.876 -30.999 1.00 97.00 314 LEU A N 1
ATOM 2418 C CA . LEU A 1 314 ? 16.270 0.461 -31.243 1.00 97.00 314 LEU A CA 1
ATOM 2419 C C . LEU A 1 314 ? 16.395 0.154 -32.735 1.00 97.00 314 LEU A C 1
ATOM 2421 O O . LEU A 1 314 ? 17.405 -0.416 -33.140 1.00 97.00 314 LEU A O 1
ATOM 2425 N N . ASP A 1 315 ? 15.419 0.571 -33.543 1.00 93.00 315 ASP A N 1
ATOM 2426 C CA . ASP A 1 315 ? 15.430 0.316 -34.987 1.00 93.00 315 ASP A CA 1
ATOM 2427 C C . ASP A 1 315 ? 16.666 0.949 -35.658 1.00 93.00 315 ASP A C 1
ATOM 2429 O O . ASP A 1 315 ? 17.359 0.300 -36.444 1.00 93.00 315 ASP A O 1
ATOM 2433 N N . ALA A 1 316 ? 16.984 2.201 -35.307 1.00 94.50 316 ALA A N 1
ATOM 2434 C CA . ALA A 1 316 ? 18.124 2.924 -35.873 1.00 94.50 316 ALA A CA 1
ATOM 2435 C C . ALA A 1 316 ? 19.479 2.322 -35.462 1.00 94.50 316 ALA A C 1
ATOM 2437 O O . ALA A 1 316 ? 20.377 2.190 -36.292 1.00 94.50 316 ALA A O 1
ATOM 2438 N N . LEU A 1 317 ? 19.637 1.935 -34.194 1.00 95.88 317 LEU A N 1
ATOM 2439 C CA . LEU A 1 317 ? 20.880 1.341 -33.693 1.00 95.88 317 LEU A CA 1
ATOM 2440 C C . LEU A 1 317 ? 21.073 -0.091 -34.187 1.00 95.88 317 LEU A C 1
ATOM 2442 O O . LEU A 1 317 ? 22.197 -0.476 -34.495 1.00 95.88 317 LEU A O 1
ATOM 2446 N N . ALA A 1 318 ? 19.994 -0.869 -34.309 1.00 93.94 318 ALA A N 1
ATOM 2447 C CA . ALA A 1 318 ? 20.053 -2.204 -34.892 1.00 93.94 318 ALA A CA 1
ATOM 2448 C C . ALA A 1 318 ? 20.511 -2.157 -36.359 1.00 93.94 318 ALA A C 1
ATOM 2450 O O . ALA A 1 318 ? 21.292 -3.014 -36.769 1.00 93.94 318 ALA A O 1
ATOM 2451 N N . ALA A 1 319 ? 20.092 -1.139 -37.120 1.00 92.06 319 ALA A N 1
ATOM 2452 C CA . ALA A 1 319 ? 20.559 -0.913 -38.488 1.00 92.06 319 ALA A CA 1
ATOM 2453 C C . ALA A 1 319 ? 22.044 -0.506 -38.563 1.00 92.06 319 ALA A C 1
ATOM 2455 O O . ALA A 1 319 ? 22.712 -0.831 -39.539 1.00 92.06 319 ALA A O 1
ATOM 2456 N N . ALA A 1 320 ? 22.568 0.162 -37.531 1.00 91.69 320 ALA A N 1
ATOM 2457 C CA . ALA A 1 320 ? 23.963 0.604 -37.443 1.00 91.69 320 ALA A CA 1
ATOM 2458 C C . ALA A 1 320 ? 24.896 -0.393 -36.721 1.00 91.69 320 ALA A C 1
ATOM 2460 O O . ALA A 1 320 ? 26.042 -0.050 -36.433 1.00 91.69 320 ALA A O 1
ATOM 2461 N N . ARG A 1 321 ? 24.415 -1.606 -36.397 1.00 91.69 321 ARG A N 1
ATOM 2462 C CA . ARG A 1 321 ? 25.073 -2.592 -35.513 1.00 91.69 321 ARG A CA 1
ATOM 2463 C C . ARG A 1 321 ? 26.552 -2.821 -35.827 1.00 91.69 321 ARG A C 1
ATOM 2465 O O . ARG A 1 321 ? 27.357 -2.918 -34.898 1.00 91.69 321 ARG A O 1
ATOM 2472 N N . ASP A 1 322 ? 26.887 -2.934 -37.107 1.00 90.25 322 ASP A N 1
ATOM 2473 C CA . ASP A 1 322 ? 28.220 -3.339 -37.556 1.00 90.25 322 ASP A CA 1
ATOM 2474 C C . ASP A 1 322 ? 29.296 -2.288 -37.243 1.00 90.25 322 ASP A C 1
ATOM 2476 O O . ASP A 1 322 ? 30.441 -2.646 -36.970 1.00 90.25 322 ASP A O 1
ATOM 2480 N N . ASP A 1 323 ? 28.913 -1.012 -37.173 1.00 90.00 323 ASP A N 1
ATOM 2481 C CA . ASP A 1 323 ? 29.827 0.117 -36.975 1.00 90.00 323 ASP A CA 1
ATOM 2482 C C . ASP A 1 323 ? 29.892 0.608 -35.515 1.00 90.00 323 ASP A C 1
ATOM 2484 O O . ASP A 1 323 ? 30.748 1.427 -35.157 1.00 90.00 323 ASP A O 1
ATOM 2488 N N . LEU A 1 324 ? 29.006 0.110 -34.642 1.00 92.19 324 LEU A N 1
ATOM 2489 C CA . LEU A 1 324 ? 28.977 0.495 -33.228 1.00 92.19 324 LEU A CA 1
ATOM 2490 C C . LEU A 1 324 ? 30.264 0.074 -32.513 1.00 92.19 324 LEU A C 1
ATOM 2492 O O . LEU A 1 324 ? 30.789 -1.014 -32.742 1.00 92.19 324 LEU A O 1
ATOM 2496 N N . ARG A 1 325 ? 30.740 0.914 -31.583 1.00 91.38 325 ARG A N 1
ATOM 2497 C CA . ARG A 1 325 ? 31.937 0.637 -30.762 1.00 91.38 325 ARG A CA 1
ATOM 2498 C C . ARG A 1 325 ? 31.615 0.175 -29.344 1.00 91.38 325 ARG A C 1
ATOM 2500 O O . ARG A 1 325 ? 32.447 -0.472 -28.712 1.00 91.38 325 ARG A O 1
ATOM 2507 N N . ARG A 1 326 ? 30.438 0.535 -28.830 1.00 93.44 326 ARG A N 1
ATOM 2508 C CA . ARG A 1 326 ? 29.923 0.098 -27.526 1.00 93.44 326 ARG A CA 1
ATOM 2509 C C . ARG A 1 326 ? 28.760 -0.856 -27.736 1.00 93.44 326 ARG A C 1
ATOM 2511 O O . ARG A 1 326 ? 27.909 -0.592 -28.583 1.00 93.44 326 ARG A O 1
ATOM 2518 N N . ASP A 1 327 ? 28.689 -1.907 -26.925 1.00 96.19 327 ASP A N 1
ATOM 2519 C CA . ASP A 1 327 ? 27.465 -2.707 -26.856 1.00 96.19 327 ASP A CA 1
ATOM 2520 C C . ASP A 1 327 ? 26.326 -1.801 -26.370 1.00 96.19 327 ASP A C 1
ATOM 2522 O O . ASP A 1 327 ? 26.505 -1.012 -25.437 1.00 96.19 327 ASP A O 1
ATOM 2526 N N . VAL A 1 328 ? 25.149 -1.900 -26.986 1.00 97.25 328 VAL A N 1
ATOM 2527 C CA . VAL A 1 328 ? 23.974 -1.142 -26.540 1.00 97.25 328 VAL A CA 1
ATOM 2528 C C . VAL A 1 328 ? 23.024 -2.084 -25.823 1.00 97.25 328 VAL A C 1
ATOM 2530 O O . VAL A 1 328 ? 22.578 -3.083 -26.376 1.00 97.25 328 VAL A O 1
ATOM 2533 N N . VAL A 1 329 ? 22.705 -1.777 -24.574 1.00 97.62 329 VAL A N 1
ATOM 2534 C CA . VAL A 1 329 ? 21.818 -2.577 -23.737 1.00 97.62 329 VAL A CA 1
ATOM 2535 C C . VAL A 1 329 ? 20.494 -1.843 -23.578 1.00 97.62 329 VAL A C 1
ATOM 2537 O O . VAL A 1 329 ? 20.399 -0.838 -22.879 1.00 97.62 329 VAL A O 1
ATOM 2540 N N . PHE A 1 330 ? 19.453 -2.360 -24.216 1.00 98.00 330 PHE A N 1
ATOM 2541 C CA . PHE A 1 330 ? 18.097 -1.850 -24.089 1.00 98.00 330 PHE A CA 1
ATOM 2542 C C . PHE A 1 330 ? 17.443 -2.446 -22.845 1.00 98.00 330 PHE A C 1
ATOM 2544 O O . PHE A 1 330 ? 17.193 -3.650 -22.772 1.00 98.00 330 PHE A O 1
ATOM 2551 N N . VAL A 1 331 ? 17.142 -1.597 -21.869 1.00 97.19 331 VAL A N 1
ATOM 2552 C CA . VAL A 1 331 ? 16.491 -1.970 -20.614 1.00 97.19 331 VAL A CA 1
ATOM 2553 C C . VAL A 1 331 ? 15.090 -1.370 -20.592 1.00 97.19 331 VAL A C 1
ATOM 2555 O O . VAL A 1 331 ? 14.927 -0.156 -20.531 1.00 97.19 331 VAL A O 1
ATOM 2558 N N . ALA A 1 332 ? 14.066 -2.219 -20.635 1.00 96.38 332 ALA A N 1
ATOM 2559 C CA . ALA A 1 332 ? 12.684 -1.792 -20.446 1.00 96.38 332 ALA A CA 1
ATOM 2560 C C . ALA A 1 332 ? 12.169 -2.338 -19.112 1.00 96.38 332 ALA A C 1
ATOM 2562 O O . ALA A 1 332 ? 12.054 -3.553 -18.937 1.00 96.38 332 ALA A O 1
ATOM 2563 N N . THR A 1 333 ? 11.880 -1.444 -18.165 1.00 93.75 333 THR A N 1
ATOM 2564 C CA . THR A 1 333 ? 11.409 -1.813 -16.822 1.00 93.75 333 THR A CA 1
ATOM 2565 C C . THR A 1 333 ? 9.927 -1.517 -16.644 1.00 93.75 333 THR A C 1
ATOM 2567 O O . THR A 1 333 ? 9.403 -0.509 -17.126 1.00 93.75 333 THR A O 1
ATOM 2570 N N . GLY A 1 334 ? 9.245 -2.415 -15.936 1.00 90.50 334 GLY A N 1
ATOM 2571 C CA . GLY A 1 334 ? 7.922 -2.148 -15.387 1.00 90.50 334 GLY A CA 1
ATOM 2572 C C . GLY A 1 334 ? 8.029 -1.647 -13.949 1.00 90.50 334 GLY A C 1
ATOM 2573 O O . GLY A 1 334 ? 9.112 -1.572 -13.364 1.00 90.50 334 GLY A O 1
ATOM 2574 N N . ALA A 1 335 ? 6.886 -1.346 -13.345 1.00 87.88 335 ALA A N 1
ATOM 2575 C CA . ALA A 1 335 ? 6.795 -0.939 -11.947 1.00 87.88 335 ALA A CA 1
ATOM 2576 C C . ALA A 1 335 ? 7.493 0.364 -11.545 1.00 87.88 335 ALA A C 1
ATOM 2578 O O . ALA A 1 335 ? 7.801 0.568 -10.371 1.00 87.88 335 ALA A O 1
ATOM 2579 N N . GLY A 1 336 ? 7.672 1.303 -12.473 1.00 84.44 336 GLY A N 1
ATOM 2580 C CA . GLY A 1 336 ? 8.061 2.669 -12.136 1.00 84.44 336 GLY A CA 1
ATOM 2581 C C . GLY A 1 336 ? 7.020 3.430 -11.312 1.00 84.44 336 GLY A C 1
ATOM 2582 O O . GLY A 1 336 ? 7.369 4.346 -10.571 1.00 84.44 336 GLY A O 1
ATOM 2583 N N . SER A 1 337 ? 5.747 3.069 -11.441 1.00 82.19 337 SER A N 1
ATOM 2584 C CA . SER A 1 337 ? 4.616 3.625 -10.688 1.00 82.19 337 SER A CA 1
ATOM 2585 C C . SER A 1 337 ? 4.470 3.046 -9.275 1.00 82.19 337 SER A C 1
ATOM 2587 O O . SER A 1 337 ? 3.695 3.584 -8.481 1.00 82.19 337 SER A O 1
ATOM 2589 N N . VAL A 1 338 ? 5.229 1.996 -8.937 1.00 85.31 338 VAL A N 1
ATOM 2590 C CA . VAL A 1 338 ? 5.227 1.362 -7.612 1.00 85.31 338 VAL A CA 1
ATOM 2591 C C . VAL A 1 338 ? 6.662 1.202 -7.109 1.00 85.31 338 VAL A C 1
ATOM 2593 O O . VAL A 1 338 ? 7.302 0.167 -7.283 1.00 85.31 338 VAL A O 1
ATOM 2596 N N . GLY A 1 339 ? 7.189 2.270 -6.508 1.00 78.81 339 GLY A N 1
ATOM 2597 C CA . GLY A 1 339 ? 8.504 2.285 -5.863 1.00 78.81 339 GLY A CA 1
ATOM 2598 C C . GLY A 1 339 ? 9.693 1.986 -6.787 1.00 78.81 339 GLY A C 1
ATOM 2599 O O . GLY A 1 339 ? 10.766 1.637 -6.304 1.00 78.81 339 GLY A O 1
ATOM 2600 N N . HIS A 1 340 ? 9.510 2.089 -8.109 1.00 82.88 340 HIS A N 1
ATOM 2601 C CA . HIS A 1 340 ? 10.495 1.669 -9.112 1.00 82.88 340 HIS A CA 1
ATOM 2602 C C . HIS A 1 340 ? 10.990 0.227 -8.905 1.00 82.88 340 HIS A C 1
ATOM 2604 O O . HIS A 1 340 ? 12.171 -0.067 -9.111 1.00 82.88 340 HIS A O 1
ATOM 2610 N N . ALA A 1 341 ? 10.090 -0.683 -8.509 1.00 84.12 341 ALA A N 1
ATOM 2611 C CA . ALA A 1 341 ? 10.440 -2.060 -8.155 1.00 84.12 341 ALA A CA 1
ATOM 2612 C C . ALA A 1 341 ? 11.220 -2.788 -9.268 1.00 84.12 341 ALA A C 1
ATOM 2614 O O . ALA A 1 341 ? 12.144 -3.542 -8.968 1.00 84.12 341 ALA A O 1
ATOM 2615 N N . GLY A 1 342 ? 10.921 -2.506 -10.544 1.00 88.75 342 GLY A N 1
ATOM 2616 C CA . GLY A 1 342 ? 11.656 -3.051 -11.688 1.00 88.75 342 GLY A CA 1
ATOM 2617 C C . GLY A 1 342 ? 13.135 -2.659 -11.679 1.00 88.75 342 GLY A C 1
ATOM 2618 O O . GLY A 1 342 ? 14.004 -3.528 -11.581 1.00 88.75 342 GLY A O 1
ATOM 2619 N N . ALA A 1 343 ? 13.436 -1.359 -11.718 1.00 86.44 343 ALA A N 1
ATOM 2620 C CA . ALA A 1 343 ? 14.814 -0.860 -11.702 1.00 86.44 343 ALA A CA 1
ATOM 2621 C C . ALA A 1 343 ? 15.564 -1.261 -10.419 1.00 86.44 343 ALA A C 1
ATOM 2623 O O . ALA A 1 343 ? 16.714 -1.701 -10.485 1.00 86.44 343 ALA A O 1
ATOM 2624 N N . ALA A 1 344 ? 14.902 -1.188 -9.259 1.00 83.38 344 ALA A N 1
ATOM 2625 C CA . ALA A 1 344 ? 15.480 -1.604 -7.985 1.00 83.38 344 ALA A CA 1
ATOM 2626 C C . ALA A 1 344 ? 15.862 -3.095 -7.986 1.00 83.38 344 ALA A C 1
ATOM 2628 O O . ALA A 1 344 ? 16.955 -3.456 -7.537 1.00 83.38 344 ALA A O 1
ATOM 2629 N N . ARG A 1 345 ? 15.004 -3.969 -8.535 1.00 86.25 345 ARG A N 1
ATOM 2630 C CA . ARG A 1 345 ? 15.289 -5.405 -8.641 1.00 86.25 345 ARG A CA 1
ATOM 2631 C C . ARG A 1 345 ? 16.449 -5.685 -9.590 1.00 86.25 345 ARG A C 1
ATOM 2633 O O . ARG A 1 345 ? 17.337 -6.456 -9.222 1.00 86.25 345 ARG A O 1
ATOM 2640 N N . LEU A 1 346 ? 16.488 -5.041 -10.756 1.00 89.56 346 LEU A N 1
ATOM 2641 C CA . LEU A 1 346 ? 17.603 -5.176 -11.696 1.00 89.56 346 LEU A CA 1
ATOM 2642 C C . LEU A 1 346 ? 18.926 -4.790 -11.031 1.00 89.56 346 LEU A C 1
ATOM 2644 O O . LEU A 1 346 ? 19.866 -5.582 -11.003 1.00 89.56 346 LEU A O 1
ATOM 2648 N N . LEU A 1 347 ? 18.979 -3.611 -10.417 1.00 86.88 347 LEU A N 1
ATOM 2649 C CA . LEU A 1 347 ? 20.194 -3.123 -9.777 1.00 86.88 347 LEU A CA 1
ATOM 2650 C C . LEU A 1 347 ? 20.620 -3.991 -8.594 1.00 86.88 347 LEU A C 1
ATOM 2652 O O . LEU A 1 347 ? 21.810 -4.224 -8.428 1.00 86.88 347 LEU A O 1
ATOM 2656 N N . SER A 1 348 ? 19.685 -4.562 -7.827 1.00 82.31 348 SER A N 1
ATOM 2657 C CA . SER A 1 348 ? 20.022 -5.518 -6.758 1.00 82.31 348 SER A CA 1
ATOM 2658 C C . SER A 1 348 ? 20.727 -6.785 -7.257 1.00 82.31 348 SER A C 1
ATOM 2660 O O . SER A 1 348 ? 21.487 -7.410 -6.515 1.00 82.31 348 SER A O 1
ATOM 2662 N N . VAL A 1 349 ? 20.499 -7.156 -8.521 1.00 88.31 349 VAL A N 1
ATOM 2663 C CA . VAL A 1 349 ? 21.216 -8.246 -9.186 1.00 88.31 349 VAL A CA 1
ATOM 2664 C C . VAL A 1 349 ? 22.580 -7.782 -9.682 1.00 88.31 349 VAL A C 1
ATOM 2666 O O . VAL A 1 349 ? 23.549 -8.515 -9.512 1.00 88.31 349 VAL A O 1
ATOM 2669 N N . LEU A 1 350 ? 22.684 -6.586 -10.266 1.00 87.31 350 LEU A N 1
ATOM 2670 C CA . LEU A 1 350 ? 23.942 -6.063 -10.816 1.00 87.31 350 LEU A CA 1
ATOM 2671 C C . LEU A 1 350 ? 24.951 -5.651 -9.727 1.00 87.31 350 LEU A C 1
ATOM 2673 O O . LEU A 1 350 ? 26.150 -5.897 -9.866 1.00 87.31 350 LEU A O 1
ATOM 2677 N N . GLY A 1 351 ? 24.463 -5.093 -8.620 1.00 82.44 351 GLY A N 1
ATOM 2678 C CA . GLY A 1 351 ? 25.274 -4.483 -7.570 1.00 82.44 351 GLY A CA 1
ATOM 2679 C C . GLY A 1 351 ? 25.698 -3.050 -7.891 1.00 82.44 351 GLY A C 1
ATOM 2680 O O . GLY A 1 351 ? 25.283 -2.460 -8.885 1.00 82.44 351 GLY A O 1
ATOM 2681 N N . GLY A 1 352 ? 26.527 -2.472 -7.018 1.00 79.81 352 GLY A N 1
ATOM 2682 C CA . GLY A 1 352 ? 27.143 -1.173 -7.283 1.00 79.81 352 GLY A CA 1
ATOM 2683 C C . GLY A 1 352 ? 28.235 -1.283 -8.351 1.00 79.81 352 GLY A C 1
ATOM 2684 O O . GLY A 1 352 ? 28.997 -2.251 -8.355 1.00 79.81 352 GLY A O 1
ATOM 2685 N N . ALA A 1 353 ? 28.365 -0.266 -9.204 1.00 78.25 353 ALA A N 1
ATOM 2686 C CA . ALA A 1 353 ? 29.302 -0.221 -10.327 1.00 78.25 353 ALA A CA 1
ATOM 2687 C C . ALA A 1 353 ? 30.765 -0.482 -9.918 1.00 78.25 353 ALA A C 1
ATOM 2689 O O . ALA A 1 353 ? 31.525 -1.073 -10.679 1.00 78.25 353 ALA A O 1
ATOM 2690 N N . MET A 1 354 ? 31.150 -0.081 -8.700 1.00 72.12 354 MET A N 1
ATOM 2691 C CA . MET A 1 354 ? 32.510 -0.244 -8.167 1.00 72.12 354 MET A CA 1
ATOM 2692 C C . MET A 1 354 ? 32.703 -1.514 -7.315 1.00 72.12 354 MET A C 1
ATOM 2694 O O . MET A 1 354 ? 33.834 -1.832 -6.955 1.00 72.12 354 MET A O 1
ATOM 2698 N N . GLN A 1 355 ? 31.631 -2.241 -6.968 1.00 72.44 355 GLN A N 1
ATOM 2699 C CA . GLN A 1 355 ? 31.675 -3.446 -6.118 1.00 72.44 355 GLN A CA 1
ATOM 2700 C C . GLN A 1 355 ? 30.713 -4.558 -6.602 1.00 72.44 355 GLN A C 1
ATOM 2702 O O . GLN A 1 355 ? 29.933 -5.099 -5.812 1.00 72.44 355 GLN A O 1
ATOM 2707 N N . PRO A 1 356 ? 30.750 -4.965 -7.886 1.00 71.88 356 PRO A N 1
ATOM 2708 C CA . PRO A 1 356 ? 29.772 -5.912 -8.431 1.00 71.88 356 PRO A CA 1
ATOM 2709 C C . PRO A 1 356 ? 29.916 -7.344 -7.871 1.00 71.88 356 PRO A C 1
ATOM 2711 O O . PRO A 1 356 ? 28.990 -8.153 -7.969 1.00 71.88 356 PRO A O 1
ATOM 2714 N N . GLY A 1 357 ? 31.064 -7.674 -7.262 1.00 80.12 357 GLY A N 1
ATOM 2715 C CA . GLY A 1 357 ? 31.346 -8.999 -6.699 1.00 80.12 357 GLY A CA 1
ATOM 2716 C C . GLY A 1 357 ? 30.489 -9.369 -5.481 1.00 80.12 357 GLY A C 1
ATOM 2717 O O . GLY A 1 357 ? 30.134 -10.538 -5.326 1.00 80.12 357 GLY A O 1
ATOM 2718 N N . GLU A 1 358 ? 30.106 -8.394 -4.651 1.00 79.94 358 GLU A N 1
ATOM 2719 C CA . GLU A 1 358 ? 29.272 -8.643 -3.464 1.00 79.94 358 GLU A CA 1
ATOM 2720 C C . GLU A 1 358 ? 27.841 -9.036 -3.854 1.00 79.94 358 GLU A C 1
ATOM 2722 O O . GLU A 1 358 ? 27.294 -10.001 -3.316 1.00 79.94 358 GLU A O 1
ATOM 2727 N N . ALA A 1 359 ? 27.262 -8.371 -4.861 1.00 81.88 359 ALA A N 1
ATOM 2728 C CA . ALA A 1 359 ? 25.949 -8.739 -5.390 1.00 81.88 359 ALA A CA 1
ATOM 2729 C C . ALA A 1 359 ? 25.960 -10.163 -5.964 1.00 81.88 359 ALA A C 1
ATOM 2731 O O . ALA A 1 359 ? 25.103 -10.975 -5.620 1.00 81.88 359 ALA A O 1
ATOM 2732 N N . LEU A 1 360 ? 26.984 -10.520 -6.749 1.00 86.81 360 LEU A N 1
ATOM 2733 C CA . LEU A 1 360 ? 27.128 -11.877 -7.284 1.00 86.81 360 LEU A CA 1
ATOM 2734 C C . LEU A 1 360 ? 27.247 -12.936 -6.177 1.00 86.81 360 LEU A C 1
ATOM 2736 O O . LEU A 1 360 ? 26.661 -14.017 -6.278 1.00 86.81 360 LEU A O 1
ATOM 2740 N N . LYS A 1 361 ? 28.007 -12.645 -5.115 1.00 87.88 361 LYS A N 1
ATOM 2741 C CA . LYS A 1 361 ? 28.146 -13.527 -3.948 1.00 87.88 361 LYS A CA 1
ATOM 2742 C C . LYS A 1 361 ? 26.804 -13.731 -3.245 1.00 87.88 361 LYS A C 1
ATOM 2744 O O . LYS A 1 361 ? 26.474 -14.866 -2.906 1.00 87.88 361 LYS A O 1
ATOM 2749 N N . HIS A 1 362 ? 26.028 -12.663 -3.075 1.00 84.69 362 HIS A N 1
ATOM 2750 C CA . HIS A 1 362 ? 24.691 -12.726 -2.493 1.00 84.69 362 HIS A CA 1
ATOM 2751 C C . HIS A 1 362 ? 23.728 -13.567 -3.350 1.00 84.69 362 HIS A C 1
ATOM 2753 O O . HIS A 1 362 ? 23.141 -14.517 -2.831 1.00 84.69 362 HIS A O 1
ATOM 2759 N N . GLN A 1 363 ? 23.651 -13.321 -4.666 1.00 87.62 363 GLN A N 1
ATOM 2760 C CA . GLN A 1 363 ? 22.797 -14.104 -5.576 1.00 87.62 363 GLN A CA 1
ATOM 2761 C C . GLN A 1 363 ? 23.168 -15.597 -5.577 1.00 87.62 363 GLN A C 1
ATOM 2763 O O . GLN A 1 363 ? 22.295 -16.462 -5.528 1.00 87.62 363 GLN A O 1
ATOM 2768 N N . ARG A 1 364 ? 24.468 -15.927 -5.547 1.00 93.25 364 ARG A N 1
ATOM 2769 C CA . ARG A 1 364 ? 24.940 -17.318 -5.409 1.00 93.25 364 ARG A CA 1
ATOM 2770 C C . ARG A 1 364 ? 24.535 -17.953 -4.078 1.00 93.25 364 ARG A C 1
ATOM 2772 O O . ARG A 1 364 ? 24.240 -19.144 -4.053 1.00 93.25 364 ARG A O 1
ATOM 2779 N N . GLY A 1 365 ? 24.536 -17.180 -2.993 1.00 92.25 365 GLY A N 1
ATOM 2780 C CA . GLY A 1 365 ? 24.075 -17.628 -1.679 1.00 92.25 365 GLY A CA 1
ATOM 2781 C C . GLY A 1 365 ? 22.597 -18.018 -1.694 1.00 92.25 365 GLY A C 1
ATOM 2782 O O . GLY A 1 365 ? 22.270 -19.133 -1.295 1.00 92.25 365 GLY A O 1
ATOM 2783 N N . LEU A 1 366 ? 21.739 -17.144 -2.233 1.00 90.06 366 LEU A N 1
ATOM 2784 C CA . LEU A 1 366 ? 20.301 -17.401 -2.379 1.00 90.06 366 LEU A CA 1
ATOM 2785 C C . LEU A 1 366 ? 20.017 -18.605 -3.286 1.00 90.06 366 LEU A C 1
ATOM 2787 O O . LEU A 1 366 ? 19.197 -19.457 -2.951 1.00 90.06 366 LEU A O 1
ATOM 2791 N N . LEU A 1 367 ? 20.709 -18.705 -4.425 1.00 95.38 367 LEU A N 1
ATOM 2792 C CA . LEU A 1 367 ? 20.566 -19.835 -5.344 1.00 95.38 367 LEU A CA 1
ATOM 2793 C C . LEU A 1 367 ? 20.959 -21.161 -4.676 1.00 95.38 367 LEU A C 1
ATOM 2795 O O . LEU A 1 367 ? 20.273 -22.166 -4.849 1.00 95.38 367 LEU A O 1
ATOM 2799 N N . ARG A 1 368 ? 22.047 -21.167 -3.894 1.00 97.38 368 ARG A N 1
ATOM 2800 C CA . ARG A 1 368 ? 22.476 -22.353 -3.145 1.00 97.38 368 ARG A CA 1
ATOM 2801 C C . ARG A 1 368 ? 21.433 -22.766 -2.105 1.00 97.38 368 ARG A C 1
ATOM 2803 O O . ARG A 1 368 ? 21.058 -23.931 -2.097 1.00 97.38 368 ARG A O 1
ATOM 2810 N N . GLU A 1 369 ? 20.941 -21.827 -1.294 1.00 95.06 369 GLU A N 1
ATOM 2811 C CA . GLU A 1 369 ? 19.904 -22.103 -0.284 1.00 95.06 369 GLU A CA 1
ATOM 2812 C C . GLU A 1 369 ? 18.643 -22.703 -0.926 1.00 95.06 369 GLU A C 1
ATOM 2814 O O . GLU A 1 369 ? 18.130 -23.716 -0.457 1.00 95.06 369 GLU A O 1
ATOM 2819 N N . ASN A 1 370 ? 18.169 -22.136 -2.041 1.00 96.88 370 ASN A N 1
ATOM 2820 C CA . ASN A 1 370 ? 16.985 -22.654 -2.731 1.00 96.88 370 ASN A CA 1
ATOM 2821 C C . ASN A 1 370 ? 17.203 -24.056 -3.319 1.00 96.88 370 ASN A C 1
ATOM 2823 O O . ASN A 1 370 ? 16.294 -24.878 -3.251 1.00 96.88 370 ASN A O 1
ATOM 2827 N N . ARG A 1 371 ? 18.396 -24.364 -3.850 1.00 98.06 371 ARG A N 1
ATOM 2828 C CA . ARG A 1 371 ? 18.729 -25.721 -4.321 1.00 98.06 371 ARG A CA 1
ATOM 2829 C C . ARG A 1 371 ? 18.780 -26.733 -3.179 1.00 98.06 371 ARG A C 1
ATOM 2831 O O . ARG A 1 371 ? 18.273 -27.839 -3.332 1.00 98.06 371 ARG A O 1
ATOM 2838 N N . GLU A 1 372 ? 19.379 -26.354 -2.051 1.00 97.44 372 GLU A N 1
ATOM 2839 C CA . GLU A 1 372 ? 19.453 -27.197 -0.854 1.00 97.44 372 GLU A CA 1
ATOM 2840 C C . GLU A 1 372 ? 18.048 -27.500 -0.316 1.00 97.44 372 GLU A C 1
ATOM 2842 O O . GLU A 1 372 ? 17.705 -28.667 -0.137 1.00 97.44 372 GLU A O 1
ATOM 2847 N N . HIS A 1 373 ? 17.200 -26.482 -0.145 1.00 97.19 373 HIS A N 1
ATOM 2848 C CA . HIS A 1 373 ? 15.824 -26.685 0.312 1.00 97.19 373 HIS A CA 1
ATOM 2849 C C . HIS A 1 373 ? 14.964 -27.457 -0.696 1.00 97.19 373 HIS A C 1
ATOM 2851 O O . HIS A 1 373 ? 14.192 -28.316 -0.277 1.00 97.19 373 HIS A O 1
ATOM 2857 N N . LEU A 1 374 ? 15.103 -27.213 -2.006 1.00 98.00 374 LEU A N 1
ATOM 2858 C CA . LEU A 1 374 ? 14.390 -27.989 -3.027 1.00 98.00 374 LEU A CA 1
ATOM 2859 C C . LEU A 1 374 ? 14.724 -29.480 -2.914 1.00 98.00 374 LEU A C 1
ATOM 2861 O O . LEU A 1 374 ? 13.814 -30.304 -2.869 1.00 98.00 374 LEU A O 1
ATOM 2865 N N . ALA A 1 375 ? 16.011 -29.816 -2.785 1.00 97.56 375 ALA A N 1
ATOM 2866 C CA . ALA A 1 375 ? 16.450 -31.197 -2.622 1.00 97.56 375 ALA A CA 1
ATOM 2867 C C . ALA A 1 375 ? 15.884 -31.838 -1.342 1.00 97.56 375 ALA A C 1
ATOM 2869 O O . ALA A 1 375 ? 15.408 -32.971 -1.390 1.00 97.56 375 ALA A O 1
ATOM 2870 N N . MET A 1 376 ? 15.883 -31.115 -0.214 1.00 97.31 376 MET A N 1
ATOM 2871 C CA . MET A 1 376 ? 15.285 -31.595 1.042 1.00 97.31 376 MET A CA 1
ATOM 2872 C C . MET A 1 376 ? 13.778 -31.848 0.889 1.00 97.31 376 MET A C 1
ATOM 2874 O O . MET A 1 376 ? 13.278 -32.891 1.304 1.00 97.31 376 MET A O 1
ATOM 2878 N N . VAL A 1 377 ? 13.043 -30.918 0.270 1.00 97.38 377 VAL A N 1
ATOM 2879 C CA . VAL A 1 377 ? 11.595 -31.048 0.052 1.00 97.38 377 VAL A CA 1
ATOM 2880 C C . VAL A 1 377 ? 11.280 -32.233 -0.864 1.00 97.38 377 VAL A C 1
ATOM 2882 O O . VAL A 1 377 ? 10.387 -33.018 -0.549 1.00 97.38 377 VAL A O 1
ATOM 2885 N N . GLU A 1 378 ? 12.014 -32.402 -1.965 1.00 96.56 378 GLU A N 1
ATOM 2886 C CA . GLU A 1 378 ? 11.809 -33.505 -2.912 1.00 96.56 378 GLU A CA 1
ATOM 2887 C C . GLU A 1 378 ? 12.114 -34.874 -2.278 1.00 96.56 378 GLU A C 1
ATOM 2889 O O . GLU A 1 378 ? 11.366 -35.829 -2.500 1.00 96.56 378 GLU A O 1
ATOM 2894 N N . GLN A 1 379 ? 13.133 -34.963 -1.414 1.00 95.69 379 GLN A N 1
ATOM 2895 C CA . GLN A 1 379 ? 13.405 -36.173 -0.627 1.00 95.69 379 GLN A CA 1
ATOM 2896 C C . GLN A 1 379 ? 12.243 -36.532 0.308 1.00 95.69 379 GLN A C 1
ATOM 2898 O O . GLN A 1 379 ? 11.856 -37.696 0.383 1.00 95.69 379 GLN A O 1
ATOM 2903 N N . VAL A 1 380 ? 11.653 -35.549 0.997 1.00 95.31 380 VAL A N 1
ATOM 2904 C CA . VAL A 1 380 ? 10.507 -35.804 1.887 1.00 95.31 380 VAL A CA 1
ATOM 2905 C C . VAL A 1 380 ? 9.246 -36.140 1.090 1.00 95.31 380 VAL A C 1
ATOM 2907 O O . VAL A 1 380 ? 8.494 -37.032 1.481 1.00 95.31 380 VAL A O 1
ATOM 2910 N N . LEU A 1 381 ? 9.004 -35.471 -0.041 1.00 96.12 381 LEU A N 1
ATOM 2911 C CA . LEU A 1 381 ? 7.875 -35.784 -0.922 1.00 96.12 381 LEU A CA 1
ATOM 2912 C C . LEU A 1 381 ? 7.930 -37.230 -1.429 1.00 96.12 381 LEU A C 1
ATOM 2914 O O . LEU A 1 381 ? 6.883 -37.866 -1.547 1.00 96.12 381 LEU A O 1
ATOM 2918 N N . ALA A 1 382 ? 9.123 -37.792 -1.644 1.00 95.06 382 ALA A N 1
ATOM 2919 C CA . ALA A 1 382 ? 9.273 -39.199 -2.006 1.00 95.06 382 ALA A CA 1
ATOM 2920 C C . ALA A 1 382 ? 8.727 -40.158 -0.927 1.00 95.06 382 ALA A C 1
ATOM 2922 O O . ALA A 1 382 ? 8.169 -41.202 -1.270 1.00 95.06 382 ALA A O 1
ATOM 2923 N N . CYS A 1 383 ? 8.791 -39.797 0.363 1.00 94.44 383 CYS A N 1
ATOM 2924 C CA . CYS A 1 383 ? 8.214 -40.597 1.452 1.00 94.44 383 CYS A CA 1
ATOM 2925 C C . CYS A 1 383 ? 6.680 -40.702 1.374 1.00 94.44 383 CYS A C 1
ATOM 2927 O O . CYS A 1 383 ? 6.114 -41.672 1.868 1.00 94.44 383 CYS A O 1
ATOM 2929 N N . PHE A 1 384 ? 5.992 -39.759 0.717 1.00 95.06 384 PHE A N 1
ATOM 2930 C CA . PHE A 1 384 ? 4.535 -39.825 0.529 1.00 95.06 384 PHE A CA 1
ATOM 2931 C C . PHE A 1 384 ? 4.089 -40.902 -0.467 1.00 95.06 384 PHE A C 1
ATOM 2933 O O . PHE A 1 384 ? 2.886 -41.158 -0.556 1.00 95.06 384 PHE A O 1
ATOM 2940 N N . SER A 1 385 ? 5.020 -41.544 -1.184 1.00 93.25 385 SER A N 1
ATOM 2941 C CA . SER A 1 385 ? 4.719 -42.737 -1.989 1.00 93.25 385 SER A CA 1
ATOM 2942 C C . SER A 1 385 ? 4.195 -43.901 -1.140 1.00 93.25 385 SER A C 1
ATOM 2944 O O . SER A 1 385 ? 3.396 -44.694 -1.632 1.00 93.25 385 SER A O 1
ATOM 2946 N N . ASP A 1 386 ? 4.572 -43.960 0.139 1.00 93.81 386 ASP A N 1
ATOM 2947 C CA . ASP A 1 386 ? 3.968 -44.849 1.125 1.00 93.81 386 ASP A CA 1
ATOM 2948 C C . ASP A 1 386 ? 2.691 -44.205 1.697 1.00 93.81 386 ASP A C 1
ATOM 2950 O O . ASP A 1 386 ? 2.712 -43.103 2.264 1.00 93.81 386 ASP A O 1
ATOM 2954 N N . GLU A 1 387 ? 1.552 -44.885 1.554 1.00 93.69 387 GLU A N 1
ATOM 2955 C CA . GLU A 1 387 ? 0.258 -44.423 2.069 1.00 93.69 387 GLU A CA 1
ATOM 2956 C C . GLU A 1 387 ? 0.210 -44.353 3.602 1.00 93.69 387 GLU A C 1
ATOM 2958 O O . GLU A 1 387 ? -0.563 -43.569 4.156 1.00 93.69 387 GLU A O 1
ATOM 2963 N N . SER A 1 388 ? 1.073 -45.106 4.291 1.00 93.56 388 SER A N 1
ATOM 2964 C CA . SER A 1 388 ? 1.157 -45.126 5.753 1.00 93.56 388 SER A CA 1
ATOM 2965 C C . SER A 1 388 ? 1.964 -43.958 6.346 1.00 93.56 388 SER A C 1
ATOM 2967 O O . SER A 1 388 ? 1.861 -43.673 7.544 1.00 93.56 388 SER A O 1
ATOM 2969 N N . PHE A 1 389 ? 2.715 -43.218 5.523 1.00 94.06 389 PHE A N 1
ATOM 2970 C CA . PHE A 1 389 ? 3.496 -42.057 5.959 1.00 94.06 389 PHE A CA 1
ATOM 2971 C C . PHE A 1 389 ? 2.592 -40.907 6.457 1.00 94.06 389 PHE A C 1
ATOM 2973 O O . PHE A 1 389 ? 1.617 -40.534 5.807 1.00 94.06 389 PHE A O 1
ATOM 2980 N N . VAL A 1 390 ? 2.882 -40.321 7.621 1.00 93.75 390 VAL A N 1
ATOM 2981 C CA . VAL A 1 390 ? 2.023 -39.323 8.305 1.00 93.75 390 VAL A CA 1
ATOM 2982 C C . VAL A 1 390 ? 0.618 -39.868 8.652 1.00 93.75 390 VAL A C 1
ATOM 2984 O O . VAL A 1 390 ? -0.336 -39.114 8.837 1.00 93.75 390 VAL A O 1
ATOM 2987 N N . VAL A 1 391 ? 0.472 -41.193 8.751 1.00 93.69 391 VAL A N 1
ATOM 2988 C CA . VAL A 1 391 ? -0.770 -41.873 9.171 1.00 93.69 391 VAL A CA 1
ATOM 2989 C C . VAL A 1 391 ? -0.479 -42.850 10.301 1.00 93.69 391 VAL A C 1
ATOM 2991 O O . VAL A 1 391 ? -1.142 -42.800 11.335 1.00 93.69 391 VAL A O 1
ATOM 2994 N N . ASP A 1 392 ? 0.532 -43.698 10.119 1.00 93.31 392 ASP A N 1
ATOM 2995 C CA . ASP A 1 392 ? 1.026 -44.627 11.130 1.00 93.31 392 ASP A CA 1
ATOM 2996 C C . ASP A 1 392 ? 2.337 -44.118 11.745 1.00 93.31 392 ASP A C 1
ATOM 2998 O O . ASP A 1 392 ? 3.250 -43.680 11.039 1.00 93.31 392 ASP A O 1
ATOM 3002 N N . ALA A 1 393 ? 2.443 -44.166 13.074 1.00 93.38 393 ALA A N 1
ATOM 3003 C CA . ALA A 1 393 ? 3.596 -43.629 13.791 1.00 93.38 393 ALA A CA 1
ATOM 3004 C C . ALA A 1 393 ? 4.886 -44.427 13.528 1.00 93.38 393 ALA A C 1
ATOM 3006 O O . ALA A 1 393 ? 5.956 -43.826 13.416 1.00 93.38 393 ALA A O 1
ATOM 3007 N N . ALA A 1 394 ? 4.803 -45.756 13.404 1.00 92.94 394 ALA A N 1
ATOM 3008 C CA . ALA A 1 394 ? 5.970 -46.611 13.208 1.00 92.94 394 ALA A CA 1
ATOM 3009 C C . ALA A 1 394 ? 6.501 -46.507 11.773 1.00 92.94 394 ALA A C 1
ATOM 3011 O O . ALA A 1 394 ? 7.703 -46.313 11.582 1.00 92.94 394 ALA A O 1
ATOM 3012 N N . ALA A 1 395 ? 5.612 -46.552 10.777 1.00 92.38 395 ALA A N 1
ATOM 3013 C CA . ALA A 1 395 ? 5.980 -46.361 9.376 1.00 92.38 395 ALA A CA 1
ATOM 3014 C C . ALA A 1 395 ? 6.559 -44.960 9.129 1.00 92.38 395 ALA A C 1
ATOM 3016 O O . ALA A 1 395 ? 7.604 -44.816 8.492 1.00 92.38 395 ALA A O 1
ATOM 3017 N N . THR A 1 396 ? 5.946 -43.928 9.724 1.00 93.75 396 THR A N 1
ATOM 3018 C CA . THR A 1 396 ? 6.479 -42.559 9.676 1.00 93.75 396 THR A CA 1
ATOM 3019 C C . THR A 1 396 ? 7.860 -42.490 10.322 1.00 93.75 396 THR A C 1
ATOM 3021 O O . THR A 1 396 ? 8.796 -41.996 9.703 1.00 93.75 396 THR A O 1
ATOM 3024 N N . GLY A 1 397 ? 8.033 -43.045 11.525 1.00 92.25 397 GLY A N 1
ATOM 3025 C CA . GLY A 1 397 ? 9.330 -43.076 12.203 1.00 92.25 397 GLY A CA 1
ATOM 3026 C C . GLY A 1 397 ? 10.422 -43.794 11.401 1.00 92.25 397 GLY A C 1
ATOM 3027 O O . GLY A 1 397 ? 11.562 -43.323 11.365 1.00 92.25 397 GLY A O 1
ATOM 3028 N N . ALA A 1 398 ? 10.085 -44.889 10.713 1.00 92.38 398 ALA A N 1
ATOM 3029 C CA . ALA A 1 398 ? 11.008 -45.617 9.845 1.00 92.38 398 ALA A CA 1
ATOM 3030 C C . ALA A 1 398 ? 11.434 -44.777 8.630 1.00 92.38 398 ALA A C 1
ATOM 3032 O O . ALA A 1 398 ? 12.633 -44.620 8.393 1.00 92.38 398 ALA A O 1
ATOM 3033 N N . ALA A 1 399 ? 10.478 -44.167 7.920 1.00 92.06 399 ALA A N 1
ATOM 3034 C CA . ALA A 1 399 ? 10.763 -43.277 6.793 1.00 92.06 399 ALA A CA 1
ATOM 3035 C C . ALA A 1 399 ? 11.641 -42.085 7.217 1.00 92.06 399 ALA A C 1
ATOM 3037 O O . ALA A 1 399 ? 12.653 -41.792 6.580 1.00 92.06 399 ALA A O 1
ATOM 3038 N N . LEU A 1 400 ? 11.320 -41.453 8.352 1.00 91.06 400 LEU A N 1
ATOM 3039 C CA . LEU A 1 400 ? 12.078 -40.321 8.895 1.00 91.06 400 LEU A CA 1
ATOM 3040 C C . LEU A 1 400 ? 13.474 -40.691 9.408 1.00 91.06 400 LEU A C 1
ATOM 3042 O O . LEU A 1 400 ? 14.318 -39.810 9.564 1.00 91.06 400 LEU A O 1
ATOM 3046 N N . SER A 1 401 ? 13.726 -41.963 9.714 1.00 90.06 401 SER A N 1
ATOM 3047 C CA . SER A 1 401 ? 15.055 -42.439 10.121 1.00 90.06 401 SER A CA 1
ATOM 3048 C C . SER A 1 401 ? 16.001 -42.613 8.930 1.00 90.06 401 SER A C 1
ATOM 3050 O O . SER A 1 401 ? 17.214 -42.631 9.123 1.00 90.06 401 SER A O 1
ATOM 3052 N N . GLY A 1 402 ? 15.463 -42.722 7.709 1.00 89.75 402 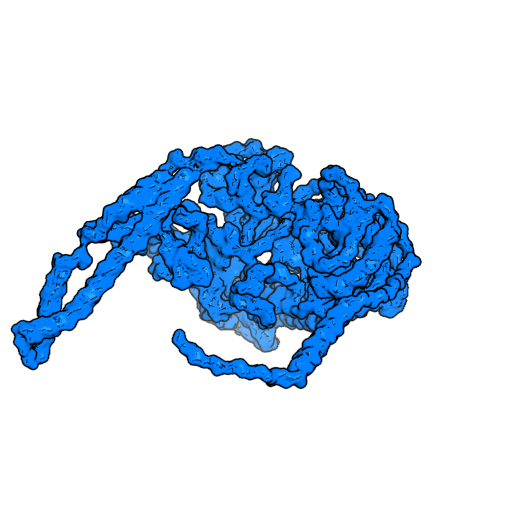GLY A N 1
ATOM 3053 C CA . GLY A 1 402 ? 16.241 -42.777 6.468 1.00 89.75 402 GLY A CA 1
ATOM 3054 C C . GLY A 1 402 ? 16.696 -41.410 5.944 1.00 89.75 402 GLY A C 1
ATOM 3055 O O . GLY A 1 402 ? 17.517 -41.360 5.032 1.00 89.75 402 GLY A O 1
ATOM 3056 N N . LEU A 1 403 ? 16.182 -40.311 6.506 1.00 93.19 403 LEU A N 1
ATOM 3057 C CA . LEU A 1 403 ? 16.540 -38.945 6.120 1.00 93.19 403 LEU A CA 1
ATOM 3058 C C . LEU A 1 403 ? 17.786 -38.463 6.871 1.00 93.19 403 LEU A C 1
ATOM 3060 O O . LEU A 1 403 ? 18.004 -38.803 8.036 1.00 93.19 403 LEU A O 1
ATOM 3064 N N . ASP A 1 404 ? 18.587 -37.611 6.229 1.00 94.56 404 ASP A N 1
ATOM 3065 C CA . ASP A 1 404 ? 19.690 -36.945 6.914 1.00 94.56 404 ASP A CA 1
ATOM 3066 C C . ASP A 1 404 ? 19.184 -35.947 7.978 1.00 94.56 404 ASP A C 1
ATOM 3068 O O . ASP A 1 404 ? 18.024 -35.519 8.002 1.00 94.56 404 ASP A O 1
ATOM 3072 N N . ARG A 1 405 ? 20.085 -35.546 8.881 1.00 94.00 405 ARG A N 1
ATOM 3073 C CA . ARG A 1 405 ? 19.752 -34.673 10.015 1.00 94.00 405 ARG A CA 1
ATOM 3074 C C . ARG A 1 405 ? 19.209 -33.303 9.591 1.00 94.00 405 ARG A C 1
ATOM 3076 O O . ARG A 1 405 ? 18.357 -32.762 10.299 1.00 94.00 405 ARG A O 1
ATOM 3083 N N . ALA A 1 406 ? 19.713 -32.722 8.504 1.00 94.50 406 ALA A N 1
ATOM 3084 C CA . ALA A 1 406 ? 19.282 -31.407 8.040 1.00 94.50 406 ALA A CA 1
ATOM 3085 C C . ALA A 1 406 ? 17.867 -31.489 7.456 1.00 94.50 406 ALA A C 1
ATOM 3087 O O . ALA A 1 406 ? 16.997 -30.735 7.891 1.00 94.50 406 ALA A O 1
ATOM 3088 N N . THR A 1 407 ? 17.612 -32.475 6.591 1.00 95.62 407 THR A N 1
ATOM 3089 C CA . THR A 1 407 ? 16.283 -32.745 6.020 1.00 95.62 407 THR A CA 1
ATOM 3090 C C . THR A 1 407 ? 15.248 -33.019 7.113 1.00 95.62 407 THR A C 1
ATOM 3092 O O . THR A 1 407 ? 14.147 -32.466 7.089 1.00 95.62 407 THR A O 1
ATOM 3095 N N . ARG A 1 408 ? 15.615 -33.796 8.140 1.00 93.44 408 ARG A N 1
ATOM 3096 C CA . ARG A 1 408 ? 14.738 -34.052 9.289 1.00 93.44 408 ARG A CA 1
ATOM 3097 C C . ARG A 1 408 ? 14.433 -32.792 10.102 1.00 93.44 408 ARG A C 1
ATOM 3099 O O . ARG A 1 408 ? 13.279 -32.548 10.434 1.00 93.44 408 ARG A O 1
ATOM 3106 N N . THR A 1 409 ? 15.444 -31.966 10.377 1.00 93.94 409 THR A N 1
ATOM 3107 C CA . THR A 1 409 ? 15.254 -30.698 11.107 1.00 93.94 409 THR A CA 1
ATOM 3108 C C . THR A 1 409 ? 14.337 -29.749 10.332 1.00 93.94 409 THR A C 1
ATOM 3110 O O . THR A 1 409 ? 13.423 -29.160 10.908 1.00 93.94 409 THR A O 1
ATOM 3113 N N . PHE A 1 410 ? 14.543 -29.640 9.018 1.00 93.81 410 PHE A N 1
ATOM 3114 C CA . PHE A 1 410 ? 13.696 -28.849 8.130 1.00 93.81 410 PHE A CA 1
ATOM 3115 C C . PHE A 1 410 ? 12.238 -29.332 8.150 1.00 93.81 410 PHE A C 1
ATOM 3117 O O . PHE A 1 410 ? 11.317 -28.518 8.264 1.00 93.81 410 PHE A O 1
ATOM 3124 N N . LEU A 1 411 ? 12.013 -30.649 8.100 1.00 92.81 411 LEU A N 1
ATOM 3125 C CA . LEU A 1 411 ? 10.671 -31.221 8.170 1.00 92.81 411 LEU A CA 1
ATOM 3126 C C . LEU A 1 411 ? 9.989 -30.952 9.517 1.00 92.81 411 LEU A C 1
ATOM 3128 O O . LEU A 1 411 ? 8.820 -30.572 9.529 1.00 92.81 411 LEU A O 1
ATOM 3132 N N . ASP A 1 412 ? 10.705 -31.083 10.635 1.00 91.75 412 ASP A N 1
ATOM 3133 C CA . ASP A 1 412 ? 10.168 -30.772 11.966 1.00 91.75 412 ASP A CA 1
ATOM 3134 C C . ASP A 1 412 ? 9.717 -29.301 12.067 1.00 91.75 412 ASP A C 1
ATOM 3136 O O . ASP A 1 412 ? 8.703 -28.985 12.700 1.00 91.75 412 ASP A O 1
ATOM 3140 N N . GLU A 1 413 ? 10.436 -28.379 11.416 1.00 92.00 413 GLU A N 1
ATOM 3141 C CA . GLU A 1 413 ? 10.024 -26.976 11.299 1.00 92.00 413 GLU A CA 1
ATOM 3142 C C . GLU A 1 413 ? 8.756 -26.804 10.456 1.00 92.00 413 GLU A C 1
ATOM 3144 O O . GLU A 1 413 ? 7.854 -26.071 10.873 1.00 92.00 413 GLU A O 1
ATOM 3149 N N . GLN A 1 414 ? 8.645 -27.498 9.316 1.00 94.06 414 GLN A N 1
ATOM 3150 C CA . GLN A 1 414 ? 7.438 -27.442 8.481 1.00 94.06 414 GLN A CA 1
ATOM 3151 C C . GLN A 1 414 ? 6.232 -28.073 9.181 1.00 94.06 414 GLN A C 1
ATOM 3153 O O . GLN A 1 414 ? 5.122 -27.551 9.092 1.00 94.06 414 GLN A O 1
ATOM 3158 N N . PHE A 1 415 ? 6.436 -29.146 9.942 1.00 92.25 415 PHE A N 1
ATOM 3159 C CA . PHE A 1 415 ? 5.388 -29.758 10.748 1.00 92.25 415 PHE A CA 1
ATOM 3160 C C . PHE A 1 415 ? 4.869 -28.794 11.818 1.00 92.25 415 PHE A C 1
ATOM 3162 O O . PHE A 1 415 ? 3.663 -28.569 11.939 1.00 92.25 415 PHE A O 1
ATOM 3169 N N . ARG A 1 416 ? 5.784 -28.138 12.544 1.00 90.56 416 ARG A N 1
ATOM 3170 C CA . ARG A 1 416 ? 5.430 -27.093 13.512 1.00 90.56 416 ARG A CA 1
ATOM 3171 C C . ARG A 1 416 ? 4.687 -25.935 12.849 1.00 90.56 416 ARG A C 1
ATOM 3173 O O . ARG A 1 416 ? 3.736 -25.419 13.434 1.00 90.56 416 ARG A O 1
ATOM 3180 N N . TYR A 1 417 ? 5.103 -25.530 11.648 1.00 92.06 417 TYR A N 1
ATOM 3181 C CA . TYR A 1 417 ? 4.395 -24.521 10.865 1.00 92.06 417 TYR A CA 1
ATOM 3182 C C . TYR A 1 417 ? 2.947 -24.949 10.612 1.00 92.06 417 TYR A C 1
ATOM 3184 O O . TYR A 1 417 ? 2.048 -24.214 10.999 1.00 92.06 417 TYR A O 1
ATOM 3192 N N . ILE A 1 418 ? 2.715 -26.155 10.087 1.00 93.75 418 ILE A N 1
ATOM 3193 C CA . ILE A 1 418 ? 1.371 -26.675 9.779 1.00 93.75 418 ILE A CA 1
ATOM 3194 C C . ILE A 1 418 ? 0.472 -26.687 11.020 1.00 93.75 418 ILE A C 1
ATOM 3196 O O . ILE A 1 418 ? -0.658 -26.197 10.970 1.00 93.75 418 ILE A O 1
ATOM 3200 N N . LEU A 1 419 ? 0.967 -27.193 12.154 1.00 91.25 419 LEU A N 1
ATOM 3201 C CA . LEU A 1 419 ? 0.187 -27.215 13.395 1.00 91.25 419 LEU A CA 1
ATOM 3202 C C . LEU A 1 419 ? -0.154 -25.804 13.890 1.00 91.25 419 LEU A C 1
ATOM 3204 O O . LEU A 1 419 ? -1.276 -25.547 14.328 1.00 91.25 419 LEU A O 1
ATOM 3208 N N . ASN A 1 420 ? 0.783 -24.864 13.779 1.00 91.31 420 ASN A N 1
ATOM 3209 C CA . ASN A 1 420 ? 0.525 -23.469 14.115 1.00 91.31 420 ASN A CA 1
ATOM 3210 C C . ASN A 1 420 ? -0.430 -22.791 13.117 1.00 91.31 420 ASN A C 1
ATOM 3212 O O . ASN A 1 420 ? -1.255 -21.981 13.535 1.00 91.31 420 ASN A O 1
ATOM 3216 N N . THR A 1 421 ? -0.393 -23.142 11.829 1.00 92.19 421 THR A N 1
ATOM 3217 C CA . THR A 1 421 ? -1.373 -22.683 10.833 1.00 92.19 421 THR A CA 1
ATOM 3218 C C . THR A 1 421 ? -2.775 -23.163 11.199 1.00 92.19 421 THR A C 1
ATOM 3220 O O . THR A 1 421 ? -3.720 -22.372 11.168 1.00 92.19 421 THR A O 1
ATOM 3223 N N . LEU A 1 422 ? -2.915 -24.420 11.641 1.00 91.31 422 LEU A N 1
ATOM 3224 C CA . LEU A 1 422 ? -4.183 -24.939 12.156 1.00 91.31 422 LEU A CA 1
ATOM 3225 C C . LEU A 1 422 ? -4.651 -24.139 13.377 1.00 91.31 422 LEU A C 1
ATOM 3227 O O . LEU A 1 422 ? -5.803 -23.708 13.406 1.00 91.31 422 LEU A O 1
ATOM 3231 N N . LEU A 1 423 ? -3.769 -23.858 14.340 1.00 90.81 423 LEU A N 1
ATOM 3232 C CA . LEU A 1 423 ? -4.103 -23.009 15.492 1.00 90.81 423 LEU A CA 1
ATOM 3233 C C . LEU A 1 423 ? -4.573 -21.617 15.079 1.00 90.81 423 LEU A C 1
ATOM 3235 O O . LEU A 1 423 ? -5.577 -21.122 15.594 1.00 90.81 423 LEU A O 1
ATOM 3239 N N . LEU A 1 424 ? -3.870 -20.991 14.136 1.00 90.38 424 LEU A N 1
ATOM 3240 C CA . LEU A 1 424 ? -4.226 -19.671 13.635 1.00 90.38 424 LEU A CA 1
ATOM 3241 C C . LEU A 1 424 ? -5.599 -19.692 12.949 1.00 90.38 424 LEU A C 1
ATOM 3243 O O . LEU A 1 424 ? -6.400 -18.786 13.175 1.00 90.38 424 LEU A O 1
ATOM 3247 N N . SER A 1 425 ? -5.905 -20.747 12.185 1.00 90.25 425 SER A N 1
ATOM 3248 C CA . SER A 1 425 ? -7.206 -20.921 11.522 1.00 90.25 425 SER A CA 1
ATOM 3249 C C . SER A 1 425 ? -8.373 -21.053 12.510 1.00 90.25 425 SER A C 1
ATOM 3251 O O . SER A 1 425 ? -9.467 -20.565 12.237 1.00 90.25 425 SER A O 1
ATOM 3253 N N . ARG A 1 426 ? -8.144 -21.645 13.695 1.00 91.94 426 ARG A N 1
ATOM 3254 C CA . ARG A 1 426 ? -9.155 -21.774 14.762 1.00 91.94 426 ARG A CA 1
ATOM 3255 C C . ARG A 1 426 ? -9.340 -20.497 15.582 1.00 91.94 426 ARG A C 1
ATOM 3257 O O . ARG A 1 426 ? -10.353 -20.358 16.264 1.00 91.94 426 ARG A O 1
ATOM 3264 N N . LYS A 1 427 ? -8.403 -19.551 15.494 1.00 90.75 427 LYS A N 1
ATOM 3265 C CA . LYS A 1 427 ? -8.428 -18.312 16.278 1.00 90.75 427 LYS A CA 1
ATOM 3266 C C . LYS A 1 427 ? -9.533 -17.344 15.843 1.00 90.75 427 LYS A C 1
ATOM 3268 O O . LYS A 1 427 ? -10.084 -16.664 16.700 1.00 90.75 427 LYS A O 1
ATOM 3273 N N . GLU A 1 428 ? -9.884 -17.280 14.553 1.00 90.19 428 GLU A N 1
ATOM 3274 C CA . GLU A 1 428 ? -10.971 -16.384 14.109 1.00 90.19 428 GLU A CA 1
ATOM 3275 C C . GLU A 1 428 ? -12.362 -16.881 14.458 1.00 90.19 428 GLU A C 1
ATOM 3277 O O . GLU A 1 428 ? -13.118 -16.063 14.967 1.00 90.19 428 GLU A O 1
ATOM 3282 N N . PRO A 1 429 ? -12.733 -18.162 14.245 1.00 93.50 429 PRO A N 1
ATOM 3283 C CA . PRO A 1 429 ? -14.020 -18.646 14.732 1.00 93.50 429 PRO A CA 1
ATOM 3284 C C . PRO A 1 429 ? -14.167 -18.415 16.240 1.00 93.50 429 PRO A C 1
ATOM 3286 O O . PRO A 1 429 ? -15.185 -17.897 16.682 1.00 93.50 429 PRO A O 1
ATOM 3289 N N . LEU A 1 430 ? -13.111 -18.685 17.020 1.00 95.50 430 LEU A N 1
ATOM 3290 C CA . LEU A 1 430 ? -13.084 -18.387 18.453 1.00 95.50 430 LEU A CA 1
ATOM 3291 C C . LEU A 1 430 ? -13.321 -16.898 18.748 1.00 95.50 430 LEU A C 1
ATOM 3293 O O . LEU A 1 430 ? -14.128 -16.561 19.613 1.00 95.50 430 LEU A O 1
ATOM 3297 N N . LEU A 1 431 ? -12.635 -16.002 18.033 1.00 94.31 431 LEU A N 1
ATOM 3298 C CA . LEU A 1 431 ? -12.825 -14.561 18.181 1.00 94.31 431 LEU A CA 1
ATOM 3299 C C . LEU A 1 431 ? -14.242 -14.129 17.777 1.00 94.31 431 LEU A C 1
ATOM 3301 O O . LEU A 1 431 ? -14.837 -13.317 18.473 1.00 94.31 431 LEU A O 1
ATOM 3305 N N . ALA A 1 432 ? -14.799 -14.672 16.696 1.00 94.06 432 ALA A N 1
ATOM 3306 C CA . ALA A 1 432 ? -16.142 -14.347 16.227 1.00 94.06 432 ALA A CA 1
ATOM 3307 C C . ALA A 1 432 ? -17.212 -14.724 17.264 1.00 94.06 432 ALA A C 1
ATOM 3309 O O . ALA A 1 432 ? -18.065 -13.896 17.584 1.00 94.06 432 ALA A O 1
ATOM 3310 N N . GLU A 1 433 ? -17.124 -15.922 17.852 1.00 96.56 433 GLU A N 1
ATOM 3311 C CA . GLU A 1 433 ? -18.030 -16.347 18.928 1.00 96.56 433 GLU A CA 1
ATOM 3312 C C . GLU A 1 433 ? -17.826 -15.522 20.206 1.00 96.56 433 GLU A C 1
ATOM 3314 O O . GLU A 1 433 ? -18.793 -15.145 20.869 1.00 96.56 433 GLU A O 1
ATOM 3319 N N . ARG A 1 434 ? -16.577 -15.155 20.526 1.00 95.81 434 ARG A N 1
ATOM 3320 C CA . ARG A 1 434 ? -16.278 -14.245 21.639 1.00 95.81 434 ARG A CA 1
ATOM 3321 C C . ARG A 1 434 ? -16.906 -12.868 21.429 1.00 95.81 434 ARG A C 1
ATOM 3323 O O . ARG A 1 434 ? -17.499 -12.332 22.357 1.00 95.81 434 ARG A O 1
ATOM 3330 N N . LEU A 1 435 ? -16.807 -12.302 20.228 1.00 95.62 435 LEU A N 1
ATOM 3331 C CA . LEU A 1 435 ? -17.435 -11.024 19.889 1.00 95.62 435 LEU A CA 1
ATOM 3332 C C . LEU A 1 435 ? -18.963 -11.119 19.960 1.00 95.62 435 LEU A C 1
ATOM 3334 O O . LEU A 1 435 ? -19.595 -10.213 20.494 1.00 95.62 435 LEU A O 1
ATOM 3338 N N . ALA A 1 436 ? -19.563 -12.218 19.491 1.00 94.06 436 ALA A N 1
ATOM 3339 C CA . ALA A 1 436 ? -21.002 -12.452 19.626 1.00 94.06 436 ALA A CA 1
ATOM 3340 C C . ALA A 1 436 ? -21.442 -12.508 21.102 1.00 94.06 436 ALA A C 1
ATOM 3342 O O . ALA A 1 436 ? -22.438 -11.887 21.468 1.00 94.06 436 ALA A O 1
ATOM 3343 N N . PHE A 1 437 ? -20.670 -13.183 21.958 1.00 94.50 437 PHE A N 1
ATOM 3344 C CA . PHE A 1 437 ? -20.890 -13.211 23.406 1.00 94.50 437 PHE A CA 1
ATOM 3345 C C . PHE A 1 437 ? -20.783 -11.815 24.044 1.00 94.50 437 PHE A C 1
ATOM 3347 O O . PHE A 1 437 ? -21.661 -11.425 24.812 1.00 94.50 437 PHE A O 1
ATOM 3354 N N . LEU A 1 438 ? -19.751 -11.038 23.695 1.00 91.88 438 LEU A N 1
ATOM 3355 C CA . LEU A 1 438 ? -19.559 -9.679 24.212 1.00 91.88 438 LEU A CA 1
ATOM 3356 C C . LEU A 1 438 ? -20.685 -8.725 23.784 1.00 91.88 438 LEU A C 1
ATOM 3358 O O . LEU A 1 438 ? -21.173 -7.958 24.609 1.00 91.88 438 LEU A O 1
ATOM 3362 N N . ARG A 1 439 ? -21.141 -8.806 22.527 1.00 90.69 439 ARG A N 1
ATOM 3363 C CA . ARG A 1 439 ? -22.275 -8.014 22.011 1.00 90.69 439 ARG A CA 1
ATOM 3364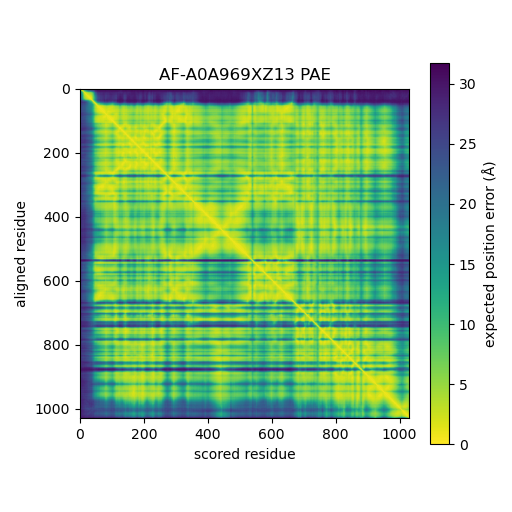 C C . ARG A 1 439 ? -23.602 -8.367 22.686 1.00 90.69 439 ARG A C 1
ATOM 3366 O O . ARG A 1 439 ? -24.471 -7.514 22.801 1.00 90.69 439 ARG A O 1
ATOM 3373 N N . GLY A 1 440 ? -23.753 -9.605 23.158 1.00 85.00 440 GLY A N 1
ATOM 3374 C CA . GLY A 1 440 ? -24.908 -10.059 23.938 1.00 85.00 440 GLY A CA 1
ATOM 3375 C C . GLY A 1 440 ? -24.877 -9.662 25.419 1.00 85.00 440 GLY A C 1
ATOM 3376 O O . GLY A 1 440 ? -25.537 -10.315 26.221 1.00 85.00 440 GLY A O 1
ATOM 3377 N N . GLY A 1 441 ? -24.073 -8.666 25.811 1.00 83.75 441 GLY A N 1
ATOM 3378 C CA . GLY A 1 441 ? -23.946 -8.225 27.206 1.00 83.75 441 GLY A CA 1
ATOM 3379 C C . GLY A 1 441 ? -23.143 -9.177 28.098 1.00 83.75 441 GLY A C 1
ATOM 3380 O O . GLY A 1 441 ? -23.235 -9.091 29.319 1.00 83.75 441 GLY A O 1
ATOM 3381 N N . ALA A 1 442 ? -22.366 -10.089 27.501 1.00 85.19 442 ALA A N 1
ATOM 3382 C CA . ALA A 1 442 ? -21.592 -11.108 28.209 1.00 85.19 442 ALA A CA 1
ATOM 3383 C C . ALA A 1 442 ? -22.439 -12.023 29.127 1.00 85.19 442 ALA A C 1
ATOM 3385 O O . ALA A 1 442 ? -21.970 -12.471 30.177 1.00 85.19 442 ALA A O 1
ATOM 3386 N N . ASP A 1 443 ? -23.673 -12.346 28.719 1.00 89.25 443 ASP A N 1
ATOM 3387 C CA . ASP A 1 443 ? -24.547 -13.270 29.449 1.00 89.25 443 ASP A CA 1
ATOM 3388 C C . ASP A 1 443 ? -23.999 -14.708 29.455 1.00 89.25 443 ASP A C 1
ATOM 3390 O O . ASP A 1 443 ? -24.056 -15.443 28.463 1.00 89.25 443 ASP A O 1
ATOM 3394 N N . THR A 1 444 ? -23.482 -15.123 30.611 1.00 91.12 444 THR A N 1
ATOM 3395 C CA . THR A 1 444 ? -22.904 -16.458 30.831 1.00 91.12 444 THR A CA 1
ATOM 3396 C C . THR A 1 444 ? -23.926 -17.604 30.819 1.00 91.12 444 THR A C 1
ATOM 3398 O O . THR A 1 444 ? -23.526 -18.765 30.772 1.00 91.12 444 THR A O 1
ATOM 3401 N N . ALA A 1 445 ? -25.233 -17.324 30.827 1.00 88.62 445 ALA A N 1
ATOM 3402 C CA . ALA A 1 445 ? -26.280 -18.341 30.680 1.00 88.62 445 ALA A CA 1
ATOM 3403 C C . ALA A 1 445 ? -26.767 -18.503 29.223 1.00 88.62 445 ALA A C 1
ATOM 3405 O O . ALA A 1 445 ? -27.474 -19.465 28.899 1.00 88.62 445 ALA A O 1
ATOM 3406 N N . GLY A 1 446 ? -26.375 -17.588 28.332 1.00 90.06 446 GLY A N 1
ATOM 3407 C CA . GLY A 1 446 ? -26.863 -17.507 26.959 1.00 90.06 446 GLY A CA 1
ATOM 3408 C C . GLY A 1 446 ? -26.319 -18.577 26.003 1.00 90.06 446 GLY A C 1
ATOM 3409 O O . GLY A 1 446 ? -25.362 -19.306 26.274 1.00 90.06 446 GLY A O 1
ATOM 3410 N N . GLU A 1 447 ? -26.928 -18.666 24.817 1.00 92.56 447 GLU A N 1
ATOM 3411 C CA . GLU A 1 447 ? -26.451 -19.534 23.728 1.00 92.56 447 GLU A CA 1
ATOM 3412 C C . GLU A 1 447 ? -25.090 -19.087 23.174 1.00 92.56 447 GLU A C 1
ATOM 3414 O O . GLU A 1 447 ? -24.236 -19.926 22.890 1.00 92.56 447 GLU A O 1
ATOM 3419 N N . ALA A 1 448 ? -24.851 -17.774 23.090 1.00 91.56 448 ALA A N 1
ATOM 3420 C CA . ALA A 1 448 ? -23.585 -17.217 22.615 1.00 91.56 448 ALA A CA 1
ATOM 3421 C C . ALA A 1 448 ? -22.392 -17.636 23.494 1.00 91.56 448 ALA A C 1
ATOM 3423 O O . ALA A 1 448 ? -21.327 -17.960 22.973 1.00 91.56 448 ALA A O 1
ATOM 3424 N N . PHE A 1 449 ? -22.576 -17.711 24.819 1.00 94.69 449 PHE A N 1
ATOM 3425 C CA . PHE A 1 449 ? -21.531 -18.187 25.729 1.00 94.69 449 PHE A CA 1
ATOM 3426 C C . PHE A 1 449 ? -21.210 -19.672 25.513 1.00 94.69 449 PHE A C 1
ATOM 3428 O O . PHE A 1 449 ? -20.041 -20.049 25.470 1.00 94.69 449 PHE A O 1
ATOM 3435 N N . ARG A 1 450 ? -22.231 -20.515 25.304 1.00 94.06 450 ARG A N 1
ATOM 3436 C CA . ARG A 1 450 ? -22.036 -21.942 24.989 1.00 94.06 450 ARG A CA 1
ATOM 3437 C C . ARG A 1 450 ? -21.263 -22.133 23.684 1.00 94.06 450 ARG A C 1
ATOM 3439 O O . ARG A 1 450 ? -20.283 -22.870 23.672 1.00 94.06 450 ARG A O 1
ATOM 3446 N N . ARG A 1 451 ? -21.630 -21.402 22.625 1.00 95.19 451 ARG A N 1
ATOM 3447 C CA . ARG A 1 451 ? -20.897 -21.417 21.346 1.00 95.19 451 ARG A CA 1
ATOM 3448 C C . ARG A 1 451 ? -19.446 -20.951 21.498 1.00 95.19 451 ARG A C 1
ATOM 3450 O O . ARG A 1 451 ? -18.550 -21.548 20.905 1.00 95.19 451 ARG A O 1
ATOM 3457 N N . PHE A 1 452 ? -19.200 -19.931 22.325 1.00 95.25 452 PHE A N 1
ATOM 3458 C CA . PHE A 1 452 ? -17.846 -19.485 22.658 1.00 95.25 452 PHE A CA 1
ATOM 3459 C C . PHE A 1 452 ? -17.030 -20.581 23.362 1.00 95.25 452 PHE A C 1
ATOM 3461 O O . PHE A 1 452 ? -15.893 -20.829 22.960 1.00 95.25 452 PHE A O 1
ATOM 3468 N N . LEU A 1 453 ? -17.601 -21.278 24.351 1.00 95.56 453 LEU A N 1
ATOM 3469 C CA . LEU A 1 453 ? -16.931 -22.396 25.027 1.00 95.56 453 LEU A CA 1
ATOM 3470 C C . LEU A 1 453 ? -16.641 -23.568 24.076 1.00 95.56 453 LEU A C 1
ATOM 3472 O O . LEU A 1 453 ? -15.556 -24.147 24.136 1.00 95.56 453 LEU A O 1
ATOM 3476 N N . ASP A 1 454 ? -17.564 -23.891 23.168 1.00 94.62 454 ASP A N 1
ATOM 3477 C CA . ASP A 1 454 ? -17.358 -24.938 22.160 1.00 94.62 454 ASP A CA 1
ATOM 3478 C C . ASP A 1 454 ? -16.214 -24.575 21.197 1.00 94.62 454 ASP A C 1
ATOM 3480 O O . ASP A 1 454 ? -15.336 -25.400 20.919 1.00 94.62 454 ASP A O 1
ATOM 3484 N N . ALA A 1 455 ? -16.164 -23.321 20.736 1.00 94.81 455 ALA A N 1
ATOM 3485 C CA . ALA A 1 455 ? -15.066 -22.820 19.911 1.00 94.81 455 ALA A CA 1
ATOM 3486 C C . ALA A 1 455 ? -13.732 -22.788 20.678 1.00 94.81 455 ALA A C 1
ATOM 3488 O O . ALA A 1 455 ? -12.681 -23.099 20.108 1.00 94.81 455 ALA A O 1
ATOM 3489 N N . GLN A 1 456 ? -13.765 -22.454 21.972 1.00 94.88 456 GLN A N 1
ATOM 3490 C CA . GLN A 1 456 ? -12.589 -22.474 22.840 1.00 94.88 456 GLN A CA 1
ATOM 3491 C C . GLN A 1 456 ? -12.046 -23.896 22.982 1.00 94.88 456 GLN A C 1
ATOM 3493 O O . GLN A 1 456 ? -10.851 -24.112 22.783 1.00 94.88 456 GLN A O 1
ATOM 3498 N N . LYS A 1 457 ? -12.918 -24.877 23.231 1.00 93.12 457 LYS A N 1
ATOM 3499 C CA . LYS A 1 457 ? -12.541 -26.291 23.299 1.00 93.12 457 LYS A CA 1
ATOM 3500 C C . LYS A 1 457 ? -11.922 -26.777 21.987 1.00 93.12 457 LYS A C 1
ATOM 3502 O O . LYS A 1 457 ? -10.873 -27.413 22.003 1.00 93.12 457 LYS A O 1
ATOM 3507 N N . ALA A 1 458 ? -12.510 -26.419 20.844 1.00 90.19 458 ALA A N 1
ATOM 3508 C CA . ALA A 1 458 ? -11.962 -26.773 19.534 1.00 90.19 458 ALA A CA 1
ATOM 3509 C C . ALA A 1 458 ? -10.565 -26.167 19.281 1.00 90.19 458 ALA A C 1
ATOM 3511 O O . ALA A 1 458 ? -9.726 -26.790 18.627 1.00 90.19 458 ALA A O 1
ATOM 3512 N N . TYR A 1 459 ? -10.296 -24.960 19.791 1.00 92.44 459 TYR A N 1
ATOM 3513 C CA . TYR A 1 459 ? -8.959 -24.362 19.763 1.00 92.44 459 TYR A CA 1
ATOM 3514 C C . TYR A 1 459 ? -7.986 -25.096 20.700 1.00 92.44 459 TYR A C 1
ATOM 3516 O O . TYR A 1 459 ? -6.858 -25.400 20.304 1.00 92.44 459 TYR A O 1
ATOM 3524 N N . GLU A 1 460 ? -8.417 -25.410 21.923 1.00 91.44 460 GLU A N 1
ATOM 3525 C CA . GLU A 1 460 ? -7.617 -26.122 22.924 1.00 91.44 460 GLU A CA 1
ATOM 3526 C C . GLU A 1 460 ? -7.220 -27.531 22.462 1.00 91.44 460 GLU A C 1
ATOM 3528 O O . GLU A 1 460 ? -6.059 -27.909 22.633 1.00 91.44 460 GLU A O 1
ATOM 3533 N N . ASP A 1 461 ? -8.116 -28.259 21.786 1.00 87.81 461 ASP A N 1
ATOM 3534 C CA . ASP A 1 461 ? -7.845 -29.587 21.215 1.00 87.81 461 ASP A CA 1
ATOM 3535 C C . ASP A 1 461 ? -6.625 -29.571 20.273 1.00 87.81 461 ASP A C 1
ATOM 3537 O O . ASP A 1 461 ? -5.773 -30.461 20.321 1.00 87.81 461 ASP A O 1
ATOM 3541 N N . VAL A 1 462 ? -6.491 -28.531 19.441 1.00 90.00 462 VAL A N 1
ATOM 3542 C CA . VAL A 1 462 ? -5.330 -28.356 18.549 1.00 90.00 462 VAL A CA 1
ATOM 3543 C C . VAL A 1 462 ? -4.118 -27.809 19.318 1.00 90.00 462 VAL A C 1
ATOM 3545 O O . VAL A 1 462 ? -2.973 -28.140 19.005 1.00 90.00 462 VAL A O 1
ATOM 3548 N N . LEU A 1 463 ? -4.332 -26.989 20.354 1.00 90.62 463 LEU A N 1
ATOM 3549 C CA . LEU A 1 463 ? -3.251 -26.381 21.144 1.00 90.62 463 LEU A CA 1
ATOM 3550 C C . LEU A 1 463 ? -2.407 -27.430 21.867 1.00 90.62 463 LEU A C 1
ATOM 3552 O O . LEU A 1 463 ? -1.202 -27.228 22.041 1.00 90.62 463 LEU A O 1
ATOM 3556 N N . VAL A 1 464 ? -3.019 -28.547 22.264 1.00 88.25 464 VAL A N 1
ATOM 3557 C CA . VAL A 1 464 ? -2.326 -29.670 22.908 1.00 88.25 464 VAL A CA 1
ATOM 3558 C C . VAL A 1 464 ? -1.214 -30.229 22.018 1.00 88.25 464 VAL A C 1
ATOM 3560 O O . VAL A 1 464 ? -0.121 -30.495 22.520 1.00 88.25 464 VAL A O 1
ATOM 3563 N N . ILE A 1 465 ? -1.450 -30.349 20.706 1.00 86.56 465 ILE A N 1
ATOM 3564 C CA . ILE A 1 465 ? -0.487 -30.952 19.772 1.00 86.56 465 ILE A CA 1
ATOM 3565 C C . ILE A 1 465 ? 0.540 -29.959 19.208 1.00 86.56 465 ILE A C 1
ATOM 3567 O O . ILE A 1 465 ? 1.577 -30.394 18.716 1.00 86.56 465 ILE A O 1
ATOM 3571 N N . GLY A 1 466 ? 0.316 -28.642 19.330 1.00 80.06 466 GLY A N 1
ATOM 3572 C CA . GLY A 1 466 ? 1.085 -27.559 18.680 1.00 80.06 466 GLY A CA 1
ATOM 3573 C C . GLY A 1 466 ? 2.584 -27.430 19.015 1.00 80.06 466 GLY A C 1
ATOM 3574 O O . GLY A 1 466 ? 3.231 -26.475 18.592 1.00 80.06 466 GLY A O 1
ATOM 3575 N N . GLY A 1 467 ? 3.159 -28.366 19.770 1.00 77.94 467 GLY A N 1
ATOM 3576 C CA . GLY A 1 467 ? 4.595 -28.435 20.058 1.00 77.94 467 GLY A CA 1
ATOM 3577 C C . GLY A 1 467 ? 5.174 -29.850 20.045 1.00 77.94 467 GLY A C 1
ATOM 3578 O O . GLY A 1 467 ? 6.321 -30.028 20.452 1.00 77.94 467 GLY A O 1
ATOM 3579 N N . TYR A 1 468 ? 4.400 -30.855 19.629 1.00 87.19 468 TYR A N 1
ATOM 3580 C CA . TYR A 1 468 ? 4.847 -32.245 19.590 1.00 87.19 468 TYR A CA 1
ATOM 3581 C C . TYR A 1 468 ? 5.430 -32.621 18.222 1.00 87.19 468 TYR A C 1
ATOM 3583 O O . TYR A 1 468 ? 4.988 -32.082 17.208 1.00 87.19 468 TYR A O 1
ATOM 3591 N N . PRO A 1 469 ? 6.426 -33.529 18.180 1.00 88.31 469 PRO A N 1
ATOM 3592 C CA . PRO A 1 469 ? 6.913 -34.092 16.925 1.00 88.31 469 PRO A CA 1
ATOM 3593 C C . PRO A 1 469 ? 5.830 -34.961 16.277 1.00 88.31 469 PRO A C 1
ATOM 3595 O O . PRO A 1 469 ? 4.943 -35.477 16.970 1.00 88.31 469 PRO A O 1
ATOM 3598 N N . VAL A 1 470 ? 5.902 -35.129 14.955 1.00 91.44 470 VAL A N 1
ATOM 3599 C CA . VAL A 1 470 ? 4.854 -35.800 14.171 1.00 91.44 470 VAL A CA 1
ATOM 3600 C C . VAL A 1 470 ? 4.573 -37.217 14.665 1.00 91.44 470 VAL A C 1
ATOM 3602 O O . VAL A 1 470 ? 3.415 -37.595 14.801 1.00 91.44 470 VAL A O 1
ATOM 3605 N N . GLU A 1 471 ? 5.597 -37.972 15.052 1.00 91.62 471 GLU A N 1
ATOM 3606 C CA . GLU A 1 471 ? 5.452 -39.348 15.530 1.00 91.62 471 GLU A CA 1
ATOM 3607 C C . GLU A 1 471 ? 4.654 -39.416 16.832 1.00 91.62 471 GLU A C 1
ATOM 3609 O O . GLU A 1 471 ? 3.810 -40.295 16.998 1.00 91.62 471 GLU A O 1
ATOM 3614 N N . LYS A 1 472 ? 4.864 -38.452 17.738 1.00 92.12 472 LYS A N 1
ATOM 3615 C CA . LYS A 1 472 ? 4.104 -38.362 18.989 1.00 92.12 472 LYS A CA 1
ATOM 3616 C C . LYS A 1 472 ? 2.652 -37.974 18.727 1.00 92.12 472 LYS A C 1
ATOM 3618 O O . LYS A 1 472 ? 1.753 -38.534 19.349 1.00 92.12 472 LYS A O 1
ATOM 3623 N N . VAL A 1 473 ? 2.415 -37.039 17.804 1.00 92.31 473 VAL A N 1
ATOM 3624 C CA . VAL A 1 473 ? 1.052 -36.662 17.397 1.00 92.31 473 VAL A CA 1
ATOM 3625 C C . VAL A 1 473 ? 0.315 -37.873 16.825 1.00 92.31 473 VAL A C 1
ATOM 3627 O O . VAL A 1 473 ? -0.832 -38.103 17.189 1.00 92.31 473 VAL A O 1
ATOM 3630 N N . LEU A 1 474 ? 0.968 -38.687 15.995 1.00 94.31 474 LEU A N 1
ATOM 3631 C CA . LEU A 1 474 ? 0.361 -39.895 15.430 1.00 94.31 474 LEU A CA 1
ATOM 3632 C C . LEU A 1 474 ? 0.132 -40.989 16.484 1.00 94.31 474 LEU A C 1
ATOM 3634 O O . LEU A 1 474 ? -0.924 -41.618 16.478 1.00 94.31 474 LEU A O 1
ATOM 3638 N N . ALA A 1 475 ? 1.084 -41.196 17.400 1.00 93.94 475 ALA A N 1
ATOM 3639 C CA . ALA A 1 475 ? 1.008 -42.245 18.417 1.00 93.94 475 ALA A CA 1
ATOM 3640 C C . ALA A 1 475 ? -0.033 -41.958 19.513 1.00 93.94 475 ALA A C 1
ATOM 3642 O O . ALA A 1 475 ? -0.777 -42.854 19.901 1.00 93.94 475 ALA A O 1
ATOM 3643 N N . GLU A 1 476 ? -0.092 -40.721 20.016 1.00 94.12 476 GLU A N 1
ATOM 3644 C CA . GLU A 1 476 ? -0.963 -40.346 21.142 1.00 94.12 476 GLU A CA 1
ATOM 3645 C C . GLU A 1 476 ? -2.266 -39.658 20.696 1.00 94.12 476 GLU A C 1
ATOM 3647 O O . GLU A 1 476 ? -3.261 -39.706 21.416 1.00 94.12 476 GLU A O 1
ATOM 3652 N N . TYR A 1 477 ? -2.289 -39.033 19.511 1.00 93.25 477 TYR A N 1
ATOM 3653 C CA . TYR A 1 477 ? -3.402 -38.203 19.022 1.00 93.25 477 TYR A CA 1
ATOM 3654 C C . TYR A 1 477 ? -3.828 -38.554 17.582 1.00 93.25 477 TYR A C 1
ATOM 3656 O O . TYR A 1 477 ? -4.329 -37.696 16.848 1.00 93.25 477 TYR A O 1
ATOM 3664 N N . GLY A 1 478 ? -3.668 -39.816 17.164 1.00 90.06 478 GLY A N 1
ATOM 3665 C CA . GLY A 1 478 ? -3.935 -40.272 15.791 1.00 90.06 478 GLY A CA 1
ATOM 3666 C C . GLY A 1 478 ? -5.350 -39.972 15.267 1.00 90.06 478 GLY A C 1
ATOM 3667 O O . GLY A 1 478 ? -5.513 -39.622 14.098 1.00 90.06 478 GLY A O 1
ATOM 3668 N N . ASP A 1 479 ? -6.380 -40.017 16.122 1.00 90.88 479 ASP A N 1
ATOM 3669 C CA . ASP A 1 479 ? -7.749 -39.627 15.742 1.00 90.88 479 ASP A CA 1
ATOM 3670 C C . ASP A 1 479 ? -7.866 -38.137 15.409 1.00 90.88 479 ASP A C 1
ATOM 3672 O O . ASP A 1 479 ? -8.529 -37.756 14.442 1.00 90.88 479 ASP A O 1
ATOM 3676 N N . LEU A 1 480 ? -7.207 -37.272 16.187 1.00 89.75 480 LEU A N 1
ATOM 3677 C CA . LEU A 1 480 ? -7.163 -35.841 15.898 1.00 89.75 480 LEU A CA 1
ATOM 3678 C C . LEU A 1 480 ? -6.384 -35.579 14.606 1.00 89.75 480 LEU A C 1
ATOM 3680 O O . LEU A 1 480 ? -6.878 -34.827 13.770 1.00 89.75 480 LEU A O 1
ATOM 3684 N N . ALA A 1 481 ? -5.239 -36.243 14.408 1.00 91.31 481 ALA A N 1
ATOM 3685 C CA . ALA A 1 481 ? -4.439 -36.145 13.186 1.00 91.31 481 ALA A CA 1
ATOM 3686 C C . ALA A 1 481 ? -5.245 -36.509 11.924 1.00 91.31 481 ALA A C 1
ATOM 3688 O O . ALA A 1 481 ? -5.154 -35.809 10.915 1.00 91.31 481 ALA A O 1
ATOM 3689 N N . ARG A 1 482 ? -6.091 -37.549 11.993 1.00 92.12 482 ARG A N 1
ATOM 3690 C CA . ARG A 1 482 ? -7.028 -37.906 10.914 1.00 92.12 482 ARG A CA 1
ATOM 3691 C C . ARG A 1 482 ? -8.111 -36.849 10.705 1.00 92.12 482 ARG A C 1
ATOM 3693 O O . ARG A 1 482 ? -8.345 -36.452 9.570 1.00 92.12 482 ARG A O 1
ATOM 3700 N N . ARG A 1 483 ? -8.744 -36.359 11.780 1.00 91.19 483 ARG A N 1
ATOM 3701 C CA . ARG A 1 483 ? -9.813 -35.340 11.699 1.00 91.19 483 ARG A CA 1
ATOM 3702 C C . ARG A 1 483 ? -9.348 -34.014 11.097 1.00 91.19 483 ARG A C 1
ATOM 3704 O O . ARG A 1 483 ? -10.144 -33.348 10.447 1.00 91.19 483 ARG A O 1
ATOM 3711 N N . VAL A 1 484 ? -8.094 -33.622 11.327 1.00 90.69 484 VAL A N 1
ATOM 3712 C CA . VAL A 1 484 ? -7.504 -32.405 10.735 1.00 90.69 484 VAL A CA 1
ATOM 3713 C C . VAL A 1 484 ? -6.816 -32.663 9.392 1.00 90.69 484 VAL A C 1
ATOM 3715 O O . VAL A 1 484 ? -6.191 -31.753 8.860 1.00 90.69 484 VAL A O 1
ATOM 3718 N N . GLU A 1 485 ? -6.907 -33.886 8.860 1.00 94.44 485 GLU A N 1
ATOM 3719 C CA . GLU A 1 485 ? -6.300 -34.295 7.590 1.00 94.44 485 GLU A CA 1
ATOM 3720 C C . GLU A 1 485 ? -4.786 -34.025 7.516 1.00 94.44 485 GLU A C 1
ATOM 3722 O O . GLU A 1 485 ? -4.263 -33.537 6.514 1.00 94.44 485 GLU A O 1
ATOM 3727 N N . LEU A 1 486 ? -4.056 -34.355 8.586 1.00 93.75 486 LEU A N 1
ATOM 3728 C CA . LEU A 1 486 ? -2.649 -33.980 8.753 1.00 93.75 486 LEU A CA 1
ATOM 3729 C C . LEU A 1 486 ? -1.751 -34.410 7.579 1.00 93.75 486 LEU A C 1
ATOM 3731 O O . LEU A 1 486 ? -0.943 -33.611 7.112 1.00 93.75 486 LEU A O 1
ATOM 3735 N N . ARG A 1 487 ? -1.932 -35.629 7.044 1.00 94.94 487 ARG A N 1
ATOM 3736 C CA . ARG A 1 487 ? -1.202 -36.107 5.853 1.00 94.94 487 ARG A CA 1
ATOM 3737 C C . ARG A 1 487 ? -1.427 -35.199 4.639 1.00 94.94 487 ARG A C 1
ATOM 3739 O O . ARG A 1 487 ? -0.460 -34.878 3.951 1.00 94.94 487 ARG A O 1
ATOM 3746 N N . ARG A 1 488 ? -2.674 -34.777 4.385 1.00 96.38 488 ARG A N 1
ATOM 3747 C CA . ARG A 1 488 ? -3.021 -33.884 3.265 1.00 96.38 488 ARG A CA 1
ATOM 3748 C C . ARG A 1 488 ? -2.319 -32.537 3.428 1.00 96.38 488 ARG A C 1
ATOM 3750 O O . ARG A 1 488 ? -1.625 -32.110 2.514 1.00 96.38 488 ARG A O 1
ATOM 3757 N N . LEU A 1 489 ? -2.412 -31.934 4.615 1.00 96.06 489 LEU A N 1
ATOM 3758 C CA . LEU A 1 489 ? -1.780 -30.644 4.915 1.00 96.06 489 LEU A CA 1
ATOM 3759 C C . LEU A 1 489 ? -0.248 -30.691 4.799 1.00 96.06 489 LEU A C 1
ATOM 3761 O O . LEU A 1 489 ? 0.359 -29.764 4.264 1.00 96.06 489 LEU A O 1
ATOM 3765 N N . CYS A 1 490 ? 0.388 -31.770 5.272 1.00 95.75 490 CYS A N 1
ATOM 3766 C CA . CYS A 1 490 ? 1.830 -31.961 5.117 1.00 95.75 490 CYS A CA 1
ATOM 3767 C C . CYS A 1 490 ? 2.238 -32.063 3.648 1.00 95.75 490 CYS A C 1
ATOM 3769 O O . CYS A 1 490 ? 3.204 -31.416 3.243 1.00 95.75 490 CYS A O 1
ATOM 3771 N N . ARG A 1 491 ? 1.491 -32.831 2.850 1.00 96.62 491 ARG A N 1
ATOM 3772 C CA . ARG A 1 491 ? 1.753 -32.975 1.418 1.00 96.62 491 ARG A CA 1
ATOM 3773 C C . ARG A 1 491 ? 1.604 -31.644 0.682 1.00 96.62 491 ARG A C 1
ATOM 3775 O O . ARG A 1 491 ? 2.541 -31.234 0.007 1.00 96.62 491 ARG A O 1
ATOM 3782 N N . GLU A 1 492 ? 0.486 -30.947 0.874 1.00 97.25 492 GLU A N 1
ATOM 3783 C CA . GLU A 1 492 ? 0.210 -29.654 0.230 1.00 97.25 492 GLU A CA 1
ATOM 3784 C C . GLU A 1 492 ? 1.275 -28.605 0.567 1.00 97.25 492 GLU A C 1
ATOM 3786 O O . GLU A 1 492 ? 1.757 -27.898 -0.318 1.00 97.25 492 GLU A O 1
ATOM 3791 N N . ARG A 1 493 ? 1.706 -28.533 1.835 1.00 96.25 493 ARG A N 1
ATOM 3792 C CA . ARG A 1 493 ? 2.781 -27.622 2.249 1.00 96.25 493 ARG A CA 1
ATOM 3793 C C . ARG A 1 493 ? 4.091 -27.928 1.525 1.00 96.25 493 ARG A C 1
ATOM 3795 O O . ARG A 1 493 ? 4.766 -26.999 1.090 1.00 96.25 493 ARG A O 1
ATOM 3802 N N . LEU A 1 494 ? 4.469 -29.198 1.415 1.00 97.56 494 LEU A N 1
ATOM 3803 C CA . LEU A 1 494 ? 5.717 -29.592 0.762 1.00 97.56 494 LEU A CA 1
ATOM 3804 C C . LEU A 1 494 ? 5.651 -29.405 -0.759 1.00 97.56 494 LEU A C 1
ATOM 3806 O O . LEU A 1 494 ? 6.607 -28.903 -1.339 1.00 97.56 494 LEU A O 1
ATOM 3810 N N . GLU A 1 495 ? 4.526 -29.721 -1.402 1.00 97.88 495 GLU A N 1
ATOM 3811 C CA . GLU A 1 495 ? 4.314 -29.461 -2.834 1.00 97.88 495 GLU A CA 1
ATOM 3812 C C . GLU A 1 495 ? 4.397 -27.957 -3.145 1.00 97.88 495 GLU A C 1
ATOM 3814 O O . GLU A 1 495 ? 5.070 -27.556 -4.098 1.00 97.88 495 GLU A O 1
ATOM 3819 N N . PHE A 1 496 ? 3.808 -27.116 -2.289 1.00 97.25 496 PHE A N 1
ATOM 3820 C CA . PHE A 1 496 ? 3.924 -25.661 -2.383 1.00 97.25 496 PHE A CA 1
ATOM 3821 C C . PHE A 1 496 ? 5.376 -25.176 -2.249 1.00 97.25 496 PHE A C 1
ATOM 3823 O O . PHE A 1 496 ? 5.842 -24.386 -3.070 1.00 97.25 496 PHE A O 1
ATOM 3830 N N . LEU A 1 497 ? 6.124 -25.672 -1.255 1.00 97.81 497 LEU A N 1
ATOM 3831 C CA . LEU A 1 497 ? 7.534 -25.308 -1.078 1.00 97.81 497 LEU A CA 1
ATOM 3832 C C . LEU A 1 497 ? 8.417 -25.796 -2.235 1.00 97.81 497 LEU A C 1
ATOM 3834 O O . LEU A 1 497 ? 9.343 -25.086 -2.626 1.00 97.81 497 LEU A O 1
ATOM 3838 N N . ALA A 1 498 ? 8.128 -26.965 -2.813 1.00 98.12 498 ALA A N 1
ATOM 3839 C CA . ALA A 1 498 ? 8.842 -27.467 -3.985 1.00 98.12 498 ALA A CA 1
ATOM 3840 C C . ALA A 1 498 ? 8.642 -26.544 -5.193 1.00 98.12 498 ALA A C 1
ATOM 3842 O O . ALA A 1 498 ? 9.610 -26.197 -5.868 1.00 98.12 498 ALA A O 1
ATOM 3843 N N . ALA A 1 499 ? 7.401 -26.113 -5.449 1.00 97.62 499 ALA A N 1
ATOM 3844 C CA . ALA A 1 499 ? 7.097 -25.161 -6.515 1.00 97.62 499 ALA A CA 1
ATOM 3845 C C . ALA A 1 499 ? 7.813 -23.819 -6.291 1.00 97.62 499 ALA A C 1
ATOM 3847 O O . ALA A 1 499 ? 8.505 -23.342 -7.191 1.00 97.62 499 ALA A O 1
ATOM 3848 N N . TYR A 1 500 ? 7.732 -23.276 -5.070 1.00 95.88 500 TYR A N 1
ATOM 3849 C CA . TYR A 1 500 ? 8.415 -22.041 -4.683 1.00 95.88 500 TYR A CA 1
ATOM 3850 C C . TYR A 1 500 ? 9.929 -22.120 -4.924 1.00 95.88 500 TYR A C 1
ATOM 3852 O O . TYR A 1 500 ? 10.497 -21.256 -5.593 1.00 95.88 500 TYR A O 1
ATOM 3860 N N . HIS A 1 501 ? 10.599 -23.160 -4.417 1.00 97.69 501 HIS A N 1
ATOM 3861 C CA . HIS A 1 501 ? 12.049 -23.274 -4.563 1.00 97.69 501 HIS A CA 1
ATOM 3862 C C . HIS A 1 501 ? 12.476 -23.523 -6.009 1.00 97.69 501 HIS A C 1
ATOM 3864 O O . HIS A 1 501 ? 13.498 -22.982 -6.422 1.00 97.69 501 HIS A O 1
ATOM 3870 N N . ARG A 1 502 ? 11.698 -24.273 -6.798 1.00 97.50 502 ARG A N 1
ATOM 3871 C CA . ARG A 1 502 ? 11.983 -24.489 -8.224 1.00 97.50 502 ARG A CA 1
ATOM 3872 C C . ARG A 1 502 ? 11.974 -23.176 -9.005 1.00 97.50 502 ARG A C 1
ATOM 3874 O O . ARG A 1 502 ? 12.952 -22.873 -9.683 1.00 97.50 502 ARG A O 1
ATOM 3881 N N . GLU A 1 503 ? 10.942 -22.359 -8.816 1.00 94.88 503 GLU A N 1
ATOM 3882 C CA . GLU A 1 503 ? 10.858 -21.021 -9.413 1.00 94.88 503 GLU A CA 1
ATOM 3883 C C . GLU A 1 503 ? 12.039 -20.128 -8.983 1.00 94.88 503 GLU A C 1
ATOM 3885 O O . GLU A 1 503 ? 12.653 -19.437 -9.799 1.00 94.88 503 GLU A O 1
ATOM 3890 N N . HIS A 1 504 ? 12.421 -20.165 -7.704 1.00 93.69 504 HIS A N 1
ATOM 3891 C CA . HIS A 1 504 ? 13.523 -19.347 -7.188 1.00 93.69 504 HIS A CA 1
ATOM 3892 C C . HIS A 1 504 ? 14.908 -19.825 -7.644 1.00 93.69 504 HIS A C 1
ATOM 3894 O O . HIS A 1 504 ? 15.825 -19.005 -7.752 1.00 93.69 504 HIS A O 1
ATOM 3900 N N . VAL A 1 505 ? 15.073 -21.114 -7.955 1.00 97.06 505 VAL A N 1
ATOM 3901 C CA . VAL A 1 505 ? 16.283 -21.632 -8.610 1.00 97.06 505 VAL A CA 1
ATOM 3902 C C . VAL A 1 505 ? 16.400 -21.069 -10.026 1.00 97.06 505 VAL A C 1
ATOM 3904 O O . VAL A 1 505 ? 17.450 -20.524 -10.360 1.00 97.06 505 VAL A O 1
ATOM 3907 N N . GLU A 1 506 ? 15.326 -21.108 -10.820 1.00 94.31 506 GLU A N 1
ATOM 3908 C CA . GLU A 1 506 ? 15.310 -20.553 -12.183 1.00 94.31 506 GLU A CA 1
ATOM 3909 C C . GLU A 1 506 ? 15.613 -19.046 -12.187 1.00 94.31 506 GLU A C 1
ATOM 3911 O O . GLU A 1 506 ? 16.494 -18.571 -12.913 1.00 94.31 506 GLU A O 1
ATOM 3916 N N . ARG A 1 507 ? 14.951 -18.287 -11.302 1.00 92.06 507 ARG A N 1
ATOM 3917 C CA . ARG A 1 507 ? 15.208 -16.849 -11.116 1.00 92.06 507 ARG A CA 1
ATOM 3918 C C . ARG A 1 507 ? 16.647 -16.574 -10.664 1.00 92.06 507 ARG A C 1
ATOM 3920 O O . ARG A 1 507 ? 17.257 -15.602 -11.112 1.00 92.06 507 ARG A O 1
ATOM 3927 N N . GLY A 1 508 ? 17.198 -17.412 -9.784 1.00 93.38 508 GLY A N 1
ATOM 3928 C CA . GLY A 1 508 ? 18.569 -17.293 -9.287 1.00 93.38 508 GLY A CA 1
ATOM 3929 C C . GLY A 1 508 ? 19.624 -17.571 -10.360 1.00 93.38 508 GLY A C 1
ATOM 3930 O O . GLY A 1 508 ? 20.613 -16.840 -10.444 1.00 93.38 508 GLY A O 1
ATOM 3931 N N . ASP A 1 509 ? 19.407 -18.571 -11.216 1.00 94.94 509 ASP A N 1
ATOM 3932 C CA . ASP A 1 509 ? 20.284 -18.858 -12.356 1.00 94.94 509 ASP A CA 1
ATOM 3933 C C . ASP A 1 509 ? 20.293 -17.696 -13.360 1.00 94.94 509 ASP A C 1
ATOM 3935 O O . ASP A 1 509 ? 21.369 -17.231 -13.751 1.00 94.94 509 ASP A O 1
ATOM 3939 N N . MET A 1 510 ? 19.116 -17.148 -13.685 1.00 93.69 510 MET A N 1
ATOM 3940 C CA . MET A 1 510 ? 18.992 -15.945 -14.516 1.00 93.69 510 MET A CA 1
ATOM 3941 C C . MET A 1 510 ? 19.722 -14.741 -13.900 1.00 93.69 510 MET A C 1
ATOM 3943 O O . MET A 1 510 ? 20.475 -14.050 -14.586 1.00 93.69 510 MET A O 1
ATOM 3947 N N . ALA A 1 511 ? 19.559 -14.499 -12.595 1.00 92.00 511 ALA A N 1
ATOM 3948 C CA . ALA A 1 511 ? 20.225 -13.394 -11.903 1.00 92.00 511 ALA A CA 1
ATOM 3949 C C . ALA A 1 511 ? 21.759 -13.522 -11.927 1.00 92.00 511 ALA A C 1
ATOM 3951 O O . ALA A 1 511 ? 22.468 -12.543 -12.176 1.00 92.00 511 ALA A O 1
ATOM 3952 N N . VAL A 1 512 ? 22.285 -14.729 -11.698 1.00 93.75 512 VAL A N 1
ATOM 3953 C CA . VAL A 1 512 ? 23.727 -15.003 -11.752 1.00 93.75 512 VAL A CA 1
ATOM 3954 C C . VAL A 1 512 ? 24.277 -14.801 -13.165 1.00 93.75 512 VAL A C 1
ATOM 3956 O O . VAL A 1 512 ? 25.364 -14.240 -13.309 1.00 93.75 512 VAL A O 1
ATOM 3959 N N . GLU A 1 513 ? 23.553 -15.233 -14.197 1.00 93.50 513 GLU A N 1
ATOM 3960 C CA . GLU A 1 513 ? 23.970 -15.052 -15.589 1.00 93.50 513 GLU A CA 1
ATOM 3961 C C . GLU A 1 513 ? 23.952 -13.577 -16.005 1.00 93.50 513 GLU A C 1
ATOM 3963 O O . GLU A 1 513 ? 24.950 -13.067 -16.516 1.00 93.50 513 GLU A O 1
ATOM 3968 N N . LEU A 1 514 ? 22.868 -12.859 -15.705 1.00 92.62 514 LEU A N 1
ATOM 3969 C CA . LEU A 1 514 ? 22.741 -11.434 -16.005 1.00 92.62 514 LEU A CA 1
ATOM 3970 C C . LEU A 1 514 ? 23.864 -10.613 -15.354 1.00 92.62 514 LEU A C 1
ATOM 3972 O O . LEU A 1 514 ? 24.496 -9.788 -16.016 1.00 92.62 514 LEU A O 1
ATOM 3976 N N . ASN A 1 515 ? 24.167 -10.880 -14.079 1.00 92.06 515 ASN A N 1
ATOM 3977 C CA . ASN A 1 515 ? 25.272 -10.225 -13.383 1.00 92.06 515 ASN A CA 1
ATOM 3978 C C . ASN A 1 515 ? 26.619 -10.476 -14.091 1.00 92.06 515 ASN A C 1
ATOM 3980 O O . ASN A 1 515 ? 27.359 -9.524 -14.341 1.00 92.06 515 ASN A O 1
ATOM 3984 N N . ARG A 1 516 ? 26.918 -11.722 -14.495 1.00 90.62 516 ARG A N 1
ATOM 3985 C CA . ARG A 1 516 ? 28.160 -12.051 -15.226 1.00 90.62 516 ARG A CA 1
ATOM 3986 C C . ARG A 1 516 ? 28.286 -11.286 -16.540 1.00 90.62 516 ARG A C 1
ATOM 3988 O O . ARG A 1 516 ? 29.383 -10.844 -16.874 1.00 90.62 516 ARG A O 1
ATOM 3995 N N . ARG A 1 517 ? 27.184 -11.118 -17.280 1.00 90.69 517 ARG A N 1
ATOM 3996 C CA . ARG A 1 517 ? 27.181 -10.370 -18.548 1.00 90.69 517 ARG A CA 1
ATOM 3997 C C . ARG A 1 517 ? 27.548 -8.908 -18.337 1.00 90.69 517 ARG A C 1
ATOM 3999 O O . ARG A 1 517 ? 28.382 -8.391 -19.072 1.00 90.69 517 ARG A O 1
ATOM 4006 N N . PHE A 1 518 ? 26.988 -8.270 -17.312 1.00 90.94 518 PHE A N 1
ATOM 4007 C CA . PHE A 1 518 ? 27.311 -6.882 -16.980 1.00 90.94 518 PHE A CA 1
ATOM 4008 C C . PHE A 1 518 ? 28.723 -6.712 -16.409 1.00 90.94 518 PHE A C 1
ATOM 4010 O O . PHE A 1 518 ? 29.370 -5.714 -16.708 1.00 90.94 518 PHE A O 1
ATOM 4017 N N . GLN A 1 519 ? 29.231 -7.688 -15.648 1.00 87.19 519 GLN A N 1
ATOM 4018 C CA . GLN A 1 519 ? 30.598 -7.659 -15.106 1.00 87.19 519 GLN A CA 1
ATOM 4019 C C . GLN A 1 519 ? 31.695 -7.695 -16.179 1.00 87.19 519 GLN A C 1
ATOM 4021 O O . GLN A 1 519 ? 32.832 -7.327 -15.890 1.00 87.19 519 GLN A O 1
ATOM 4026 N N . ARG A 1 520 ? 31.380 -8.126 -17.408 1.00 88.19 520 ARG A N 1
ATOM 4027 C CA . ARG A 1 520 ? 32.324 -8.073 -18.533 1.00 88.19 520 ARG A CA 1
ATOM 4028 C C . ARG A 1 520 ? 32.651 -6.637 -18.939 1.00 88.19 520 ARG A C 1
ATOM 4030 O O . ARG A 1 520 ? 33.759 -6.382 -19.403 1.00 88.19 520 ARG A O 1
ATOM 4037 N N . TYR A 1 521 ? 31.704 -5.714 -18.781 1.00 89.81 521 TYR A N 1
ATOM 4038 C CA . TYR A 1 521 ? 31.921 -4.328 -19.161 1.00 89.81 521 TYR A CA 1
ATOM 4039 C C . TYR A 1 521 ? 32.765 -3.628 -18.108 1.00 89.81 521 TYR A C 1
ATOM 4041 O O . TYR A 1 521 ? 32.407 -3.547 -16.933 1.00 89.81 521 TYR A O 1
ATOM 4049 N N . ARG A 1 522 ? 33.867 -3.038 -18.558 1.00 87.38 522 ARG A N 1
ATOM 4050 C CA . ARG A 1 522 ? 34.681 -2.142 -17.743 1.00 87.38 522 ARG A CA 1
ATOM 4051 C C . ARG A 1 522 ? 33.911 -0.872 -17.380 1.00 87.38 522 ARG A C 1
ATOM 4053 O O . ARG A 1 522 ? 34.186 -0.254 -16.351 1.00 87.38 522 ARG A O 1
ATOM 4060 N N . ARG A 1 523 ? 32.977 -0.457 -18.239 1.00 87.06 523 ARG A N 1
ATOM 4061 C CA . ARG A 1 523 ? 32.191 0.763 -18.071 1.00 87.06 523 ARG A CA 1
ATOM 4062 C C . ARG A 1 523 ? 30.794 0.608 -18.647 1.00 87.06 523 ARG A C 1
ATOM 4064 O O . ARG A 1 523 ? 30.634 0.156 -19.775 1.00 87.06 523 ARG A O 1
ATOM 4071 N N . VAL A 1 524 ? 29.805 1.041 -17.873 1.00 91.50 524 VAL A N 1
ATOM 4072 C CA . VAL A 1 524 ? 28.394 1.056 -18.262 1.00 91.50 524 VAL A CA 1
ATOM 4073 C C . VAL A 1 524 ? 27.874 2.474 -18.077 1.00 91.50 524 VAL A C 1
ATOM 4075 O O . VAL A 1 524 ? 27.898 2.985 -16.961 1.00 91.50 524 VAL A O 1
ATOM 4078 N N . VAL A 1 525 ? 27.443 3.110 -19.161 1.00 92.12 525 VAL A N 1
ATOM 4079 C CA . VAL A 1 525 ? 26.854 4.458 -19.149 1.00 92.12 525 VAL A CA 1
ATOM 4080 C C . VAL A 1 525 ? 25.365 4.334 -19.366 1.00 92.12 525 VAL A C 1
ATOM 4082 O O . VAL A 1 525 ? 24.947 3.612 -20.259 1.00 92.12 525 VAL A O 1
ATOM 4085 N N . VAL A 1 526 ? 24.568 5.040 -18.576 1.00 93.69 526 VAL A N 1
ATOM 4086 C CA . VAL A 1 526 ? 23.111 4.961 -18.625 1.00 93.69 526 VAL A CA 1
ATOM 4087 C C . VAL A 1 526 ? 22.545 6.264 -19.177 1.00 93.69 526 VAL A C 1
ATOM 4089 O O . VAL A 1 526 ? 22.839 7.349 -18.674 1.00 93.69 526 VAL A O 1
ATOM 4092 N N . CYS A 1 527 ? 21.703 6.153 -20.198 1.00 93.94 527 CYS A N 1
ATOM 4093 C CA . CYS A 1 527 ? 20.899 7.247 -20.722 1.00 93.94 527 CYS A CA 1
ATOM 4094 C C . CYS A 1 527 ? 19.415 6.903 -20.552 1.00 93.94 527 CYS A C 1
ATOM 4096 O O . CYS A 1 527 ? 18.987 5.796 -20.884 1.00 93.94 527 CYS A O 1
ATOM 4098 N N . THR A 1 528 ? 18.632 7.847 -20.029 1.00 90.69 528 THR A N 1
ATOM 4099 C CA . THR A 1 528 ? 17.167 7.713 -19.929 1.00 90.69 528 THR A CA 1
ATOM 4100 C C . THR A 1 528 ? 16.482 8.894 -20.623 1.00 90.69 528 THR A C 1
ATOM 4102 O O . THR A 1 528 ? 16.877 10.046 -20.411 1.00 90.69 528 THR A O 1
ATOM 4105 N N . PRO A 1 529 ? 15.459 8.665 -21.459 1.00 88.06 529 PRO A N 1
ATOM 4106 C CA . PRO A 1 529 ? 14.631 9.745 -21.971 1.00 88.06 529 PRO A CA 1
ATOM 4107 C C . PRO A 1 529 ? 13.597 10.179 -20.924 1.00 88.06 529 PRO A C 1
ATOM 4109 O O . PRO A 1 529 ? 12.894 9.346 -20.348 1.00 88.06 529 PRO A O 1
ATOM 4112 N N . LEU A 1 530 ? 13.473 11.490 -20.702 1.00 91.00 530 LEU A N 1
ATOM 4113 C CA . LEU A 1 530 ? 12.377 12.080 -19.929 1.00 91.00 530 LEU A CA 1
ATOM 4114 C C . LEU A 1 530 ? 11.844 13.336 -20.628 1.00 91.00 530 LEU A C 1
ATOM 4116 O O . LEU A 1 530 ? 11.741 14.417 -20.048 1.00 91.00 530 LEU A O 1
ATOM 4120 N N . LEU A 1 531 ? 11.540 13.193 -21.915 1.00 93.12 531 LEU A N 1
ATOM 4121 C CA . LEU A 1 531 ? 11.007 14.272 -22.735 1.00 93.12 531 LEU A CA 1
ATOM 4122 C C . LEU A 1 531 ? 9.472 14.285 -22.657 1.00 93.12 531 LEU A C 1
ATOM 4124 O O . LEU A 1 531 ? 8.839 13.241 -22.488 1.00 93.12 531 LEU A O 1
ATOM 4128 N N . VAL A 1 532 ? 8.871 15.475 -22.766 1.00 93.56 532 VAL A N 1
ATOM 4129 C CA . VAL A 1 532 ? 7.418 15.676 -22.674 1.00 93.56 532 VAL A CA 1
ATOM 4130 C C . VAL A 1 532 ? 6.934 16.676 -23.730 1.00 93.56 532 VAL A C 1
ATOM 4132 O O . VAL A 1 532 ? 7.656 17.641 -24.015 1.00 93.56 532 VAL A O 1
ATOM 4135 N N . PRO A 1 533 ? 5.732 16.473 -24.301 1.00 93.25 533 PRO A N 1
ATOM 4136 C CA . PRO A 1 533 ? 5.136 17.411 -25.248 1.00 93.25 533 PRO A CA 1
ATOM 4137 C C . PRO A 1 533 ? 4.651 18.681 -24.539 1.00 93.25 533 PRO A C 1
ATOM 4139 O O . PRO A 1 533 ? 4.458 18.695 -23.319 1.00 93.25 533 PRO A O 1
ATOM 4142 N N . GLU A 1 534 ? 4.450 19.752 -25.303 1.00 89.69 534 GLU A N 1
ATOM 4143 C CA . GLU A 1 534 ? 3.877 21.001 -24.797 1.00 89.69 534 GLU A CA 1
ATOM 4144 C C . GLU A 1 534 ? 2.353 20.879 -24.659 1.00 89.69 534 GLU A C 1
ATOM 4146 O O . GLU A 1 534 ? 1.665 20.486 -25.601 1.00 89.69 534 GLU A O 1
ATOM 4151 N N . LEU A 1 535 ? 1.806 21.230 -23.491 1.00 86.62 535 LEU A N 1
ATOM 4152 C CA . LEU A 1 535 ? 0.354 21.216 -23.251 1.00 86.62 535 LEU A CA 1
ATOM 4153 C C . LEU A 1 535 ? -0.261 22.624 -23.225 1.00 86.62 535 LEU A C 1
ATOM 4155 O O . LEU A 1 535 ? -1.464 22.776 -23.487 1.00 86.62 535 LEU A O 1
ATOM 4159 N N . SER A 1 536 ? 0.552 23.646 -22.944 1.00 70.25 536 SER A N 1
ATOM 4160 C CA . SER A 1 536 ? 0.147 25.032 -22.735 1.00 70.25 536 SER A CA 1
ATOM 4161 C C . SER A 1 536 ? 0.549 25.894 -23.935 1.00 70.25 536 SER A C 1
ATOM 4163 O O . SER A 1 536 ? 1.714 26.202 -24.148 1.00 70.25 536 SER A O 1
ATOM 4165 N N . ARG A 1 537 ? -0.416 26.329 -24.756 1.00 55.84 537 ARG A N 1
ATOM 4166 C CA . ARG A 1 537 ? -0.177 27.311 -25.839 1.00 55.84 537 ARG A CA 1
ATOM 4167 C C . ARG A 1 537 ? -0.597 28.726 -25.436 1.00 55.84 537 ARG A C 1
ATOM 4169 O O . ARG A 1 537 ? -1.266 29.423 -26.196 1.00 55.84 537 ARG A O 1
ATOM 4176 N N . ALA A 1 538 ? -0.211 29.180 -24.247 1.00 44.94 538 ALA A N 1
ATOM 4177 C CA . ALA A 1 538 ? -0.366 30.586 -23.876 1.00 44.94 538 ALA A CA 1
ATOM 4178 C C . ALA A 1 538 ? 0.764 31.451 -24.488 1.00 44.94 538 ALA A C 1
ATOM 4180 O O . ALA A 1 538 ? 1.643 31.942 -23.792 1.00 44.94 538 ALA A O 1
ATOM 4181 N N . GLY A 1 539 ? 0.733 31.641 -25.813 1.00 42.38 539 GLY A N 1
ATOM 4182 C CA . GLY A 1 539 ? 1.210 32.870 -26.473 1.00 42.38 539 GLY A CA 1
ATOM 4183 C C . GLY A 1 539 ? 2.715 33.144 -26.661 1.00 42.38 539 GLY A C 1
ATOM 4184 O O . GLY A 1 539 ? 3.041 34.266 -27.043 1.00 42.38 539 GLY A O 1
ATOM 4185 N N . GLY A 1 540 ? 3.631 32.196 -26.444 1.00 46.91 540 GLY A N 1
ATOM 4186 C CA . GLY A 1 540 ? 5.068 32.361 -26.744 1.00 46.91 540 GLY A CA 1
ATOM 4187 C C . GLY A 1 540 ? 5.535 31.536 -27.950 1.00 46.91 540 GLY A C 1
ATOM 4188 O O . GLY A 1 540 ? 4.921 30.521 -28.270 1.00 46.91 540 GLY A O 1
ATOM 4189 N N . ALA A 1 541 ? 6.623 31.947 -28.616 1.00 52.81 541 ALA A N 1
ATOM 4190 C CA . ALA A 1 541 ? 7.332 31.068 -29.552 1.00 52.81 541 ALA A CA 1
ATOM 4191 C C . ALA A 1 541 ? 7.786 29.799 -28.802 1.00 52.81 541 ALA A C 1
ATOM 4193 O O . ALA A 1 541 ? 8.383 29.914 -27.731 1.00 52.81 541 ALA A O 1
ATOM 4194 N N . ASP A 1 542 ? 7.459 28.619 -29.338 1.00 66.69 542 ASP A N 1
ATOM 4195 C CA . ASP A 1 542 ? 7.729 27.304 -28.734 1.00 66.69 542 ASP A CA 1
ATOM 4196 C C . ASP A 1 542 ? 9.236 27.015 -28.773 1.00 66.69 542 ASP A C 1
ATOM 4198 O O . ASP A 1 542 ? 9.760 26.448 -29.729 1.00 66.69 542 ASP A O 1
ATOM 4202 N N . VAL A 1 543 ? 9.955 27.519 -27.771 1.00 84.88 543 VAL A N 1
ATOM 4203 C CA . VAL A 1 543 ? 11.376 27.231 -27.574 1.00 84.88 543 VAL A CA 1
ATOM 4204 C C . VAL A 1 543 ? 11.477 25.912 -26.818 1.00 84.88 543 VAL A C 1
ATOM 4206 O O . VAL A 1 543 ? 11.061 25.818 -25.658 1.00 84.88 543 VAL A O 1
ATOM 4209 N N . GLU A 1 544 ? 12.068 24.905 -27.457 1.00 91.12 544 GLU A N 1
ATOM 4210 C CA . GLU A 1 544 ? 12.387 23.627 -26.825 1.00 91.12 544 GLU A CA 1
ATOM 4211 C C . GLU A 1 544 ? 13.584 23.827 -25.883 1.00 91.12 544 GLU A C 1
ATOM 4213 O O . GLU A 1 544 ? 14.743 23.729 -26.288 1.00 91.12 544 GLU A O 1
ATOM 4218 N N . GLU A 1 545 ? 13.315 24.166 -24.618 1.00 93.19 545 GLU A N 1
ATOM 4219 C CA . GLU A 1 545 ? 14.359 24.345 -23.609 1.00 93.19 545 GLU A CA 1
ATOM 4220 C C . GLU A 1 545 ? 14.660 23.018 -22.908 1.00 93.19 545 GLU A C 1
ATOM 4222 O O . GLU A 1 545 ? 13.828 22.486 -22.165 1.00 93.19 545 GLU A O 1
ATOM 4227 N N . VAL A 1 546 ? 15.863 22.489 -23.135 1.00 94.75 546 VAL A N 1
ATOM 4228 C CA . VAL A 1 546 ? 16.300 21.197 -22.599 1.00 94.75 546 VAL A CA 1
ATOM 4229 C C . VAL A 1 546 ? 17.564 21.318 -21.763 1.00 94.75 546 VAL A C 1
ATOM 4231 O O . VAL A 1 546 ? 18.434 22.159 -21.989 1.00 94.75 546 VAL A O 1
ATOM 4234 N N . SER A 1 547 ? 17.682 20.427 -20.790 1.00 94.81 547 SER A N 1
ATOM 4235 C CA . SER A 1 547 ? 18.896 20.220 -20.012 1.00 94.81 547 SER A CA 1
ATOM 4236 C C . SER A 1 547 ? 18.983 18.762 -19.578 1.00 94.81 547 SER A C 1
ATOM 4238 O O . SER A 1 547 ? 18.134 17.939 -19.929 1.00 94.81 547 SER A O 1
ATOM 4240 N N . PHE A 1 548 ? 20.008 18.433 -18.800 1.00 93.50 548 PHE A N 1
ATOM 4241 C CA . PHE A 1 548 ? 20.199 17.095 -18.268 1.00 93.50 548 PHE A CA 1
ATOM 4242 C C . PHE A 1 548 ? 20.119 17.057 -16.745 1.00 93.50 548 PHE A C 1
ATOM 4244 O O . PHE A 1 548 ? 20.417 18.034 -16.058 1.00 93.50 548 PHE A O 1
ATOM 4251 N N . PHE A 1 549 ? 19.754 15.894 -16.217 1.00 90.81 549 PHE A N 1
ATOM 4252 C CA . PHE A 1 549 ? 19.808 15.586 -14.791 1.00 90.81 549 PHE A CA 1
ATOM 4253 C C . PHE A 1 549 ? 20.511 14.245 -14.580 1.00 90.81 549 PHE A C 1
ATOM 4255 O O . PHE A 1 549 ? 20.370 13.344 -15.399 1.00 90.81 549 PHE A O 1
ATOM 4262 N N . MET A 1 550 ? 21.288 14.117 -13.503 1.00 87.12 550 MET A N 1
ATOM 4263 C CA . MET A 1 550 ? 22.085 12.917 -13.189 1.00 87.12 550 MET A CA 1
ATOM 4264 C C . MET A 1 550 ? 21.702 12.222 -11.875 1.00 87.12 550 MET A C 1
ATOM 4266 O O . MET A 1 550 ? 22.493 11.448 -11.336 1.00 87.12 550 MET A O 1
ATOM 4270 N N . GLY A 1 551 ? 20.533 12.506 -11.297 1.00 78.44 551 GLY A N 1
ATOM 4271 C CA . GLY A 1 551 ? 20.036 11.810 -10.099 1.00 78.44 551 GLY A CA 1
ATOM 4272 C C . GLY A 1 551 ? 20.656 12.264 -8.770 1.00 78.44 551 GLY A C 1
ATOM 4273 O O . GLY A 1 551 ? 19.929 12.617 -7.850 1.00 78.44 551 GLY A O 1
ATOM 4274 N N . ASP A 1 552 ? 21.989 12.289 -8.662 1.00 74.94 552 ASP A N 1
ATOM 4275 C CA . ASP A 1 552 ? 22.714 12.601 -7.419 1.00 74.94 552 ASP A CA 1
ATOM 4276 C C . ASP A 1 552 ? 23.781 13.692 -7.603 1.00 74.94 552 ASP A C 1
ATOM 4278 O O . ASP A 1 552 ? 24.359 13.870 -8.681 1.00 74.94 552 ASP A O 1
ATOM 4282 N N . ARG A 1 553 ? 24.077 14.415 -6.517 1.00 78.50 553 ARG A N 1
ATOM 4283 C CA . ARG A 1 553 ? 25.051 15.510 -6.481 1.00 78.50 553 ARG A CA 1
ATOM 4284 C C . ARG A 1 553 ? 26.464 15.081 -6.877 1.00 78.50 553 ARG A C 1
ATOM 4286 O O . ARG A 1 553 ? 27.123 15.825 -7.600 1.00 78.50 553 ARG A O 1
ATOM 4293 N N . LYS A 1 554 ? 26.951 13.918 -6.428 1.00 77.31 554 LYS A N 1
ATOM 4294 C CA . LYS A 1 554 ? 28.316 13.471 -6.748 1.00 77.31 554 LYS A CA 1
ATOM 4295 C C . LYS A 1 554 ? 28.470 13.181 -8.242 1.00 77.31 554 LYS A C 1
ATOM 4297 O O . LYS A 1 554 ? 29.461 13.599 -8.835 1.00 77.31 554 LYS A O 1
ATOM 4302 N N . ASN A 1 555 ? 27.470 12.549 -8.860 1.00 79.69 555 ASN A N 1
ATOM 4303 C CA . ASN A 1 555 ? 27.465 12.306 -10.307 1.00 79.69 555 ASN A CA 1
ATOM 4304 C C . ASN A 1 555 ? 27.489 13.619 -11.104 1.00 79.69 555 ASN A C 1
ATOM 4306 O O . ASN A 1 555 ? 28.293 13.752 -12.023 1.00 79.69 555 ASN A O 1
ATOM 4310 N N . HIS A 1 556 ? 26.708 14.631 -10.703 1.00 83.06 556 HIS A N 1
ATOM 4311 C CA . HIS A 1 556 ? 26.761 15.954 -11.344 1.00 83.06 556 HIS A CA 1
ATOM 4312 C C . HIS A 1 556 ? 28.134 16.630 -11.224 1.00 83.06 556 HIS A C 1
ATOM 4314 O O . HIS A 1 556 ? 28.519 17.393 -12.107 1.00 83.06 556 HIS A O 1
ATOM 4320 N N . GLN A 1 557 ? 28.871 16.388 -10.139 1.00 83.38 557 GLN A N 1
ATOM 4321 C CA . GLN A 1 557 ? 30.186 16.996 -9.924 1.00 83.38 557 GLN A CA 1
ATOM 4322 C C . GLN A 1 557 ? 31.294 16.309 -10.726 1.00 83.38 557 GLN A C 1
ATOM 4324 O O . GLN A 1 557 ? 32.173 16.994 -11.243 1.00 83.38 557 GLN A O 1
ATOM 4329 N N . ILE A 1 558 ? 31.259 14.977 -10.817 1.00 82.38 558 ILE A N 1
ATOM 4330 C CA . ILE A 1 558 ? 32.337 14.182 -11.419 1.00 82.38 558 ILE A CA 1
ATOM 4331 C C . ILE A 1 558 ? 32.069 13.933 -12.905 1.00 82.38 558 ILE A C 1
ATOM 4333 O O . ILE A 1 558 ? 32.899 14.257 -13.750 1.00 82.38 558 ILE A O 1
ATOM 4337 N N . THR A 1 559 ? 30.893 13.401 -13.233 1.00 85.25 559 THR A N 1
ATOM 4338 C CA . THR A 1 559 ? 30.534 12.972 -14.591 1.00 85.25 559 THR A CA 1
ATOM 4339 C C . THR A 1 559 ? 29.751 14.050 -15.353 1.00 85.25 559 THR A C 1
ATOM 4341 O O . THR A 1 559 ? 29.840 14.119 -16.578 1.00 85.25 559 THR A O 1
ATOM 4344 N N . GLY A 1 560 ? 29.030 14.929 -14.646 1.00 88.44 560 GLY A N 1
ATOM 4345 C CA . GLY A 1 560 ? 28.246 16.033 -15.225 1.00 88.44 560 GLY A CA 1
ATOM 4346 C C . GLY A 1 560 ? 28.992 16.880 -16.254 1.00 88.44 560 GLY A C 1
ATOM 4347 O O . GLY A 1 560 ? 28.473 17.040 -17.354 1.00 88.44 560 GLY A O 1
ATOM 4348 N N . PRO A 1 561 ? 30.231 17.322 -15.978 1.00 89.38 561 PRO A N 1
ATOM 4349 C CA . PRO A 1 561 ? 31.124 17.917 -16.964 1.00 89.38 561 PRO A CA 1
ATOM 4350 C C . PRO A 1 561 ? 31.169 17.227 -18.332 1.00 89.38 561 PRO A C 1
ATOM 4352 O O . PRO A 1 561 ? 30.995 17.886 -19.349 1.00 89.38 561 PRO A O 1
ATOM 4355 N N . ALA A 1 562 ? 31.383 15.910 -18.364 1.00 88.00 562 ALA A N 1
ATOM 4356 C CA . ALA A 1 562 ? 31.538 15.161 -19.608 1.00 88.00 562 ALA A CA 1
ATOM 4357 C C . ALA A 1 562 ? 30.213 15.036 -20.373 1.00 88.00 562 ALA A C 1
ATOM 4359 O O . ALA A 1 562 ? 30.198 15.151 -21.597 1.00 88.00 562 ALA A O 1
ATOM 4360 N N . VAL A 1 563 ? 29.103 14.838 -19.651 1.00 90.94 563 VAL A N 1
ATOM 4361 C CA . VAL A 1 563 ? 27.750 14.842 -20.233 1.00 90.94 563 VAL A CA 1
ATOM 4362 C C . VAL A 1 563 ? 27.431 16.220 -20.804 1.00 90.94 563 VAL A C 1
ATOM 4364 O O . VAL A 1 563 ? 26.972 16.325 -21.937 1.00 90.94 563 VAL A O 1
ATOM 4367 N N . ASN A 1 564 ? 27.716 17.279 -20.045 1.00 93.00 564 ASN A N 1
ATOM 4368 C CA . ASN A 1 564 ? 27.475 18.647 -20.465 1.00 93.00 564 ASN A CA 1
ATOM 4369 C C . ASN A 1 564 ? 28.243 18.998 -21.737 1.00 93.00 564 ASN A C 1
ATOM 4371 O O . ASN A 1 564 ? 27.656 19.569 -22.646 1.00 93.00 564 ASN A O 1
ATOM 4375 N N . ASP A 1 565 ? 29.537 18.682 -21.784 1.00 90.25 565 ASP A N 1
ATOM 4376 C CA . ASP A 1 565 ? 30.393 19.046 -22.911 1.00 90.25 565 ASP A CA 1
ATOM 4377 C C . ASP A 1 565 ? 29.944 18.306 -24.191 1.00 90.25 565 ASP A C 1
ATOM 4379 O O . ASP A 1 565 ? 29.910 18.904 -25.263 1.00 90.25 565 ASP A O 1
ATOM 4383 N N . LEU A 1 566 ? 29.499 17.046 -24.073 1.00 90.81 566 LEU A N 1
ATOM 4384 C CA . LEU A 1 566 ? 28.903 16.291 -25.182 1.00 90.81 566 LEU A CA 1
ATOM 4385 C C . LEU A 1 566 ? 27.569 16.893 -25.657 1.00 90.81 566 LEU A C 1
ATOM 4387 O O . LEU A 1 566 ? 27.371 17.086 -26.853 1.00 90.81 566 LEU A O 1
ATOM 4391 N N . LEU A 1 567 ? 26.641 17.175 -24.738 1.00 93.12 567 LEU A N 1
ATOM 4392 C CA . LEU A 1 567 ? 25.324 17.714 -25.091 1.00 93.12 567 LEU A CA 1
ATOM 4393 C C . LEU A 1 567 ? 25.416 19.146 -25.632 1.00 93.12 567 LEU A C 1
ATOM 4395 O O . LEU A 1 567 ? 24.692 19.482 -26.564 1.00 93.12 567 LEU A O 1
ATOM 4399 N N . ALA A 1 568 ? 26.320 19.967 -25.093 1.00 92.38 568 ALA A N 1
ATOM 4400 C CA . ALA A 1 568 ? 26.599 21.305 -25.605 1.00 92.38 568 ALA A CA 1
ATOM 4401 C C . ALA A 1 568 ? 27.135 21.243 -27.039 1.00 92.38 568 ALA A C 1
ATOM 4403 O O . ALA A 1 568 ? 26.630 21.955 -27.899 1.00 92.38 568 ALA A O 1
ATOM 4404 N N . PHE A 1 569 ? 28.086 20.343 -27.310 1.00 89.88 569 PHE A N 1
ATOM 4405 C CA . PHE A 1 569 ? 28.619 20.126 -28.654 1.00 89.88 569 PHE A CA 1
ATOM 4406 C C . PHE A 1 569 ? 27.521 19.741 -29.658 1.00 89.88 569 PHE A C 1
ATOM 4408 O O . PHE A 1 569 ? 27.429 20.324 -30.733 1.00 89.88 569 PHE A O 1
ATOM 4415 N N . ILE A 1 570 ? 26.636 18.810 -29.289 1.00 90.62 570 ILE A N 1
ATOM 4416 C CA . ILE A 1 570 ? 25.508 18.404 -30.144 1.00 90.62 570 ILE A CA 1
ATOM 4417 C C . ILE A 1 570 ? 24.529 19.567 -30.353 1.00 90.62 570 ILE A C 1
ATOM 4419 O O . ILE A 1 570 ? 24.048 19.775 -31.465 1.00 90.62 570 ILE A O 1
ATOM 4423 N N . ALA A 1 571 ? 24.241 20.341 -29.304 1.00 90.88 571 ALA A N 1
ATOM 4424 C CA . ALA A 1 571 ? 23.357 21.499 -29.394 1.00 90.88 571 ALA A CA 1
ATOM 4425 C C . ALA A 1 571 ? 23.933 22.614 -30.285 1.00 90.88 571 ALA A C 1
ATOM 4427 O O . ALA A 1 571 ? 23.174 23.267 -30.992 1.00 90.88 571 ALA A O 1
ATOM 4428 N N . GLU A 1 572 ? 25.255 22.813 -30.294 1.00 88.44 572 GLU A N 1
ATOM 4429 C CA . GLU A 1 572 ? 25.938 23.764 -31.186 1.00 88.44 572 GLU A CA 1
ATOM 4430 C C . GLU A 1 572 ? 25.860 23.355 -32.666 1.00 88.44 572 GLU A C 1
ATOM 4432 O O . GLU A 1 572 ? 25.900 24.219 -33.541 1.00 88.44 572 GLU A O 1
ATOM 4437 N N . GLN A 1 573 ? 25.724 22.057 -32.954 1.00 83.88 573 GLN A N 1
ATOM 4438 C CA . GLN A 1 573 ? 25.548 21.528 -34.311 1.00 83.88 573 GLN A CA 1
ATOM 4439 C C . GLN A 1 573 ? 24.086 21.525 -34.790 1.00 83.88 573 GLN A C 1
ATOM 4441 O O . GLN A 1 573 ? 23.830 21.252 -35.967 1.00 83.88 573 GLN A O 1
ATOM 4446 N N . ALA A 1 574 ? 23.122 21.789 -33.903 1.00 83.88 574 ALA A N 1
ATOM 4447 C CA . ALA A 1 574 ? 21.710 21.856 -34.264 1.00 83.88 574 ALA A CA 1
ATOM 4448 C C . ALA A 1 574 ? 21.410 23.108 -35.108 1.00 83.88 574 ALA A C 1
ATOM 4450 O O . ALA A 1 574 ? 22.052 24.149 -34.952 1.00 83.88 574 ALA A O 1
ATOM 4451 N N . ASP A 1 575 ? 20.418 23.025 -35.998 1.00 77.88 575 ASP A N 1
ATOM 4452 C CA . ASP A 1 575 ? 20.004 24.175 -36.804 1.00 77.88 575 ASP A CA 1
ATOM 4453 C C . ASP A 1 575 ? 19.380 25.246 -35.884 1.00 77.88 575 ASP A C 1
ATOM 4455 O O . ASP A 1 575 ? 18.405 24.956 -35.186 1.00 77.88 575 ASP A O 1
ATOM 4459 N N . PRO A 1 576 ? 19.878 26.497 -35.864 1.00 73.00 576 PRO A N 1
ATOM 4460 C CA . PRO A 1 576 ? 19.296 27.557 -35.040 1.00 73.00 576 PRO A CA 1
ATOM 4461 C C . PRO A 1 576 ? 17.804 27.818 -35.316 1.00 73.00 576 PRO A C 1
ATOM 4463 O O . PRO A 1 576 ? 17.101 28.343 -34.450 1.00 73.00 576 PRO A O 1
ATOM 4466 N N . SER A 1 577 ? 17.308 27.457 -36.505 1.00 72.69 577 SER A N 1
ATOM 4467 C CA . SER A 1 577 ? 15.889 27.552 -36.869 1.00 72.69 577 SER A CA 1
ATOM 4468 C C . SER A 1 577 ? 15.002 26.488 -36.210 1.00 72.69 577 SER A C 1
ATOM 4470 O O . SER A 1 577 ? 13.780 26.648 -36.193 1.00 72.69 577 SER A O 1
ATOM 4472 N N . ASP A 1 578 ? 15.586 25.453 -35.596 1.00 77.19 578 ASP A N 1
ATOM 4473 C CA . ASP A 1 578 ? 14.845 24.421 -34.867 1.00 77.19 578 ASP A CA 1
ATOM 4474 C C . ASP A 1 578 ? 14.337 24.877 -33.491 1.00 77.19 578 ASP A C 1
ATOM 4476 O O . ASP A 1 578 ? 13.556 24.163 -32.868 1.00 77.19 578 ASP A O 1
ATOM 4480 N N . GLY A 1 579 ? 14.726 26.067 -33.016 1.00 82.00 579 GLY A N 1
ATOM 4481 C CA . GLY A 1 579 ? 14.209 26.629 -31.761 1.00 82.00 579 GLY A CA 1
ATOM 4482 C C . GLY A 1 579 ? 14.666 25.886 -30.499 1.00 82.00 579 GLY A C 1
ATOM 4483 O O . GLY A 1 579 ? 14.067 26.056 -29.436 1.00 82.00 579 GLY A O 1
ATOM 4484 N N . LEU A 1 580 ? 15.728 25.080 -30.601 1.00 91.06 580 LEU A N 1
ATOM 4485 C CA . LEU A 1 580 ? 16.340 24.365 -29.483 1.00 91.06 580 LEU A CA 1
ATOM 4486 C C . LEU A 1 580 ? 17.149 25.320 -28.603 1.00 91.06 580 LEU A C 1
ATOM 4488 O O . LEU A 1 580 ? 18.029 26.038 -29.079 1.00 91.06 580 LEU A O 1
ATOM 4492 N N . ARG A 1 581 ? 16.914 25.273 -27.293 1.00 93.50 581 ARG A N 1
ATOM 4493 C CA . ARG A 1 581 ? 17.730 25.969 -26.298 1.00 93.50 581 ARG A CA 1
ATOM 4494 C C . ARG A 1 581 ? 18.276 24.971 -25.287 1.00 93.50 581 ARG A C 1
ATOM 4496 O O . ARG A 1 581 ? 17.567 24.532 -24.387 1.00 93.50 581 ARG A O 1
ATOM 4503 N N . TYR A 1 582 ? 19.563 24.663 -25.392 1.00 94.44 582 TYR A N 1
ATOM 4504 C CA . TYR A 1 582 ? 20.247 23.848 -24.393 1.00 94.44 582 TYR A CA 1
ATOM 4505 C C . TYR A 1 582 ? 20.716 24.704 -23.209 1.00 94.44 582 TYR A C 1
ATOM 4507 O O . TYR A 1 582 ? 21.431 25.694 -23.377 1.00 94.44 582 TYR A O 1
ATOM 4515 N N . LEU A 1 583 ? 20.317 24.325 -21.994 1.00 93.62 583 LEU A N 1
ATOM 4516 C CA . LEU A 1 583 ? 20.834 24.912 -20.762 1.00 93.62 583 LEU A CA 1
ATOM 4517 C C . LEU A 1 583 ? 22.019 24.094 -20.251 1.00 93.62 583 LEU A C 1
ATOM 4519 O O . LEU A 1 583 ? 21.839 23.027 -19.654 1.00 93.62 583 LEU A O 1
ATOM 4523 N N . SER A 1 584 ? 23.221 24.633 -20.448 1.00 91.69 584 SER A N 1
ATOM 4524 C CA . SER A 1 584 ? 24.460 24.067 -19.915 1.00 91.69 584 SER A CA 1
ATOM 4525 C C . SER A 1 584 ? 24.477 24.028 -18.387 1.00 91.69 584 SER A C 1
ATOM 4527 O O . SER A 1 584 ? 23.833 24.832 -17.707 1.00 91.69 584 SER A O 1
ATOM 4529 N N . GLN A 1 585 ? 25.271 23.106 -17.846 1.00 90.31 585 GLN A N 1
ATOM 4530 C CA . GLN A 1 585 ? 25.435 22.910 -16.412 1.00 90.31 585 GLN A CA 1
ATOM 4531 C C . GLN A 1 585 ? 25.855 24.204 -15.699 1.00 90.31 585 GLN A C 1
ATOM 4533 O O . GLN A 1 585 ? 26.885 24.802 -16.012 1.00 90.31 585 GLN A O 1
ATOM 4538 N N . ALA A 1 586 ? 25.086 24.591 -14.680 1.00 87.62 586 ALA A N 1
ATOM 4539 C CA . ALA A 1 586 ? 25.344 25.764 -13.844 1.00 87.62 586 ALA A CA 1
ATOM 4540 C C . ALA A 1 586 ? 25.729 25.377 -12.397 1.00 87.62 586 ALA A C 1
ATOM 4542 O O . ALA A 1 586 ? 25.550 24.228 -11.980 1.00 87.62 586 ALA A O 1
ATOM 4543 N N . PRO A 1 587 ? 26.242 26.307 -11.566 1.00 84.38 587 PRO A N 1
ATOM 4544 C CA . PRO A 1 587 ? 26.383 26.055 -10.134 1.00 84.38 587 PRO A CA 1
ATOM 4545 C C . PRO A 1 587 ? 25.041 25.640 -9.509 1.00 84.38 587 PRO A C 1
ATOM 4547 O O . PRO A 1 587 ? 24.030 26.305 -9.719 1.00 84.38 587 PRO A O 1
ATOM 4550 N N . ARG A 1 588 ? 25.042 24.566 -8.708 1.00 83.44 588 ARG A N 1
ATOM 4551 C CA . ARG A 1 588 ? 23.839 23.955 -8.100 1.00 83.44 588 ARG A CA 1
ATOM 4552 C C . ARG A 1 588 ? 22.826 23.375 -9.099 1.00 83.44 588 ARG A C 1
ATOM 4554 O O . ARG A 1 588 ? 21.649 23.247 -8.758 1.00 83.44 588 ARG A O 1
ATOM 4561 N N . HIS A 1 589 ? 23.266 23.006 -10.305 1.00 87.19 589 HIS A N 1
ATOM 4562 C CA . HIS A 1 589 ? 22.433 22.338 -11.314 1.00 87.19 589 HIS A CA 1
ATOM 4563 C C . HIS A 1 589 ? 21.597 21.194 -10.726 1.00 87.19 589 HIS A C 1
ATOM 4565 O O . HIS A 1 589 ? 20.391 21.119 -10.948 1.00 87.19 589 HIS A O 1
ATOM 4571 N N . GLU A 1 590 ? 22.220 20.366 -9.885 1.00 83.81 590 GLU A N 1
ATOM 4572 C CA . GLU A 1 590 ? 21.614 19.194 -9.252 1.00 83.81 590 GLU A CA 1
ATOM 4573 C C . GLU A 1 590 ? 20.423 19.528 -8.348 1.00 83.81 590 GLU A C 1
ATOM 4575 O O . GLU A 1 590 ? 19.527 18.707 -8.182 1.00 83.81 590 GLU A O 1
ATOM 4580 N N . ALA A 1 591 ? 20.411 20.725 -7.758 1.00 83.38 591 ALA A N 1
ATOM 4581 C CA . ALA A 1 591 ? 19.354 21.163 -6.854 1.00 83.38 591 ALA A CA 1
ATOM 4582 C C . ALA A 1 591 ? 18.187 21.812 -7.611 1.00 83.38 591 ALA A C 1
ATOM 4584 O O . ALA A 1 591 ? 17.058 21.809 -7.125 1.00 83.38 591 ALA A O 1
ATOM 4585 N N . VAL A 1 592 ? 18.448 22.372 -8.797 1.00 88.25 592 VAL A N 1
ATOM 4586 C CA . VAL A 1 592 ? 17.437 23.073 -9.598 1.00 88.25 592 VAL A CA 1
ATOM 4587 C C . VAL A 1 592 ? 16.641 22.098 -10.460 1.00 88.25 592 VAL A C 1
ATOM 4589 O O . VAL A 1 592 ? 15.417 22.211 -10.512 1.00 88.25 592 VAL A O 1
ATOM 4592 N N . MET A 1 593 ? 17.293 21.130 -11.113 1.00 88.56 593 MET A N 1
ATOM 4593 C CA . MET A 1 593 ? 16.624 20.248 -12.081 1.00 88.56 593 MET A CA 1
ATOM 4594 C C . MET A 1 593 ? 15.411 19.486 -11.513 1.00 88.56 593 MET A C 1
ATOM 4596 O O . MET A 1 593 ? 14.369 19.501 -12.170 1.00 88.56 593 MET A O 1
ATOM 4600 N N . PRO A 1 594 ? 15.443 18.911 -10.291 1.00 84.25 594 PRO A N 1
ATOM 4601 C CA . PRO A 1 594 ? 14.271 18.233 -9.729 1.00 84.25 594 PRO A CA 1
ATOM 4602 C C . PRO A 1 594 ? 13.033 19.133 -9.606 1.00 84.25 594 PRO A C 1
ATOM 4604 O O . PRO A 1 594 ? 11.911 18.667 -9.786 1.00 84.25 594 PRO A O 1
ATOM 4607 N N . THR A 1 595 ? 13.214 20.440 -9.369 1.00 85.88 595 THR A N 1
ATOM 4608 C CA . THR A 1 595 ? 12.093 21.397 -9.271 1.00 85.88 595 THR A CA 1
ATOM 4609 C C . THR A 1 595 ? 11.362 21.590 -10.601 1.00 85.88 595 THR A C 1
ATOM 4611 O O . THR A 1 595 ? 10.192 21.966 -10.616 1.00 85.88 595 THR A O 1
ATOM 4614 N N . LYS A 1 596 ? 12.029 21.297 -11.725 1.00 89.31 596 LYS A N 1
ATOM 4615 C CA . LYS A 1 596 ? 11.461 21.392 -13.076 1.00 89.31 596 LYS A CA 1
ATOM 4616 C C . LYS A 1 596 ? 10.640 20.168 -13.469 1.00 89.31 596 LYS A C 1
ATOM 4618 O O . LYS A 1 596 ? 9.869 20.239 -14.417 1.00 89.31 596 LYS A O 1
ATOM 4623 N N . LEU A 1 597 ? 10.762 19.069 -12.725 1.00 85.81 597 LEU A N 1
ATOM 4624 C CA . LEU A 1 597 ? 10.053 17.829 -13.018 1.00 85.81 597 LEU A CA 1
ATOM 4625 C C . LEU A 1 597 ? 8.603 17.823 -12.543 1.00 85.81 597 LEU A C 1
ATOM 4627 O O . LEU A 1 597 ? 7.931 16.839 -12.789 1.00 85.81 597 LEU A O 1
ATOM 4631 N N . GLY A 1 598 ? 8.092 18.832 -11.828 1.00 79.19 598 GLY A N 1
ATOM 4632 C CA . GLY A 1 598 ? 6.673 18.855 -11.421 1.00 79.19 598 GLY A CA 1
ATOM 4633 C C . GLY A 1 598 ? 6.204 17.612 -10.635 1.00 79.19 598 GLY A C 1
ATOM 4634 O O . GLY A 1 598 ? 5.017 17.291 -10.625 1.00 79.19 598 GLY A O 1
ATOM 4635 N N . GLY A 1 599 ? 7.136 16.880 -10.011 1.00 73.88 599 GLY A N 1
ATOM 4636 C CA . GLY A 1 599 ? 6.897 15.592 -9.351 1.00 73.88 599 GLY A CA 1
ATOM 4637 C C . GLY A 1 599 ? 6.823 14.370 -10.283 1.00 73.88 599 GLY A C 1
ATOM 4638 O O . GLY A 1 599 ? 6.474 13.284 -9.815 1.00 73.88 599 GLY A O 1
ATOM 4639 N N . ALA A 1 600 ? 7.121 14.512 -11.578 1.00 79.25 600 ALA A N 1
ATOM 4640 C CA . ALA A 1 600 ? 7.426 13.395 -12.466 1.00 79.25 600 ALA A CA 1
ATOM 4641 C C . ALA A 1 600 ? 8.697 12.674 -12.012 1.00 79.25 600 ALA A C 1
ATOM 4643 O O . ALA A 1 600 ? 9.489 13.154 -11.199 1.00 79.25 600 ALA A O 1
ATOM 4644 N N . THR A 1 601 ? 8.843 11.453 -12.498 1.00 69.88 601 THR A N 1
ATOM 4645 C CA . THR A 1 601 ? 9.615 10.424 -11.811 1.00 69.88 601 THR A CA 1
ATOM 4646 C C . THR A 1 601 ? 10.611 9.819 -12.768 1.00 69.88 601 THR A C 1
ATOM 4648 O O . THR A 1 601 ? 10.303 9.639 -13.946 1.00 69.88 601 THR A O 1
ATOM 4651 N N . SER A 1 602 ? 11.795 9.505 -12.261 1.00 76.25 602 SER A N 1
ATOM 4652 C CA . SER A 1 602 ? 12.876 8.947 -13.058 1.00 76.25 602 SER A CA 1
ATOM 4653 C C . SER A 1 602 ? 13.509 7.775 -12.327 1.00 76.25 602 SER A C 1
ATOM 4655 O O . SER A 1 602 ? 13.797 7.862 -11.135 1.00 76.25 602 SER A O 1
ATOM 4657 N N . ASP A 1 603 ? 13.706 6.676 -13.046 1.00 75.94 603 ASP A N 1
ATOM 4658 C CA . ASP A 1 603 ? 14.482 5.515 -12.610 1.00 75.94 603 ASP A CA 1
ATOM 4659 C C . ASP A 1 603 ? 16.000 5.769 -12.683 1.00 75.94 603 ASP A C 1
ATOM 4661 O O . ASP A 1 603 ? 16.784 5.001 -12.122 1.00 75.94 603 ASP A O 1
ATOM 4665 N N . LEU A 1 604 ? 16.426 6.881 -13.296 1.00 84.69 604 LEU A N 1
ATOM 4666 C CA . LEU A 1 604 ? 17.826 7.291 -13.390 1.00 84.69 604 LEU A CA 1
ATOM 4667 C C . LEU A 1 604 ? 18.515 7.368 -12.025 1.00 84.69 604 LEU A C 1
ATOM 4669 O O . LEU A 1 604 ? 19.663 6.953 -11.877 1.00 84.69 604 LEU A O 1
ATOM 4673 N N . THR A 1 605 ? 17.812 7.888 -11.018 1.00 78.69 605 THR A N 1
ATOM 4674 C CA . THR A 1 605 ? 18.369 8.112 -9.680 1.00 78.69 605 THR A CA 1
ATOM 4675 C C . THR A 1 605 ? 18.941 6.827 -9.073 1.00 78.69 605 THR A C 1
ATOM 4677 O O . THR A 1 605 ? 19.949 6.879 -8.372 1.00 78.69 605 THR A O 1
ATOM 4680 N N . TYR A 1 606 ? 18.370 5.663 -9.393 1.00 79.31 606 TYR A N 1
ATOM 4681 C CA . TYR A 1 606 ? 18.843 4.377 -8.880 1.00 79.31 606 TYR A CA 1
ATOM 4682 C C . TYR A 1 606 ? 20.157 3.943 -9.529 1.00 79.31 606 TYR A C 1
ATOM 4684 O O . TYR A 1 606 ? 21.069 3.496 -8.833 1.00 79.31 606 TYR A O 1
ATOM 4692 N N . TRP A 1 607 ? 20.287 4.131 -10.844 1.00 85.38 607 TRP A N 1
ATOM 4693 C CA . TRP A 1 607 ? 21.546 3.904 -11.553 1.00 85.38 607 TRP A CA 1
ATOM 4694 C C . TRP A 1 607 ? 22.652 4.796 -10.983 1.00 85.38 607 TRP A C 1
ATOM 4696 O O . TRP A 1 607 ? 23.737 4.312 -10.654 1.00 85.38 607 TRP A O 1
ATOM 4706 N N . SER A 1 608 ? 22.329 6.071 -10.758 1.00 82.50 608 SER A N 1
ATOM 4707 C CA . SER A 1 608 ? 23.225 7.040 -10.130 1.00 82.50 608 SER A CA 1
ATOM 4708 C C . SER A 1 608 ? 23.635 6.638 -8.710 1.00 82.50 608 SER A C 1
ATOM 4710 O O . SER A 1 608 ? 24.812 6.756 -8.363 1.00 82.50 608 SER A O 1
ATOM 4712 N N . PHE A 1 609 ? 22.703 6.145 -7.885 1.00 77.31 609 PHE A N 1
ATOM 4713 C CA . PHE A 1 609 ? 22.997 5.667 -6.527 1.00 77.31 609 PHE A CA 1
ATOM 4714 C C . PHE A 1 609 ? 23.857 4.409 -6.505 1.00 77.31 609 PHE A C 1
ATOM 4716 O O . PHE A 1 609 ? 24.721 4.287 -5.641 1.00 77.31 609 PHE A O 1
ATOM 4723 N N . ALA A 1 610 ? 23.679 3.515 -7.476 1.00 80.19 610 ALA A N 1
ATOM 4724 C CA . ALA A 1 610 ? 24.550 2.362 -7.659 1.00 80.19 610 ALA A CA 1
ATOM 4725 C C . ALA A 1 610 ? 25.943 2.737 -8.211 1.00 80.19 610 ALA A C 1
ATOM 4727 O O . ALA A 1 610 ? 26.789 1.861 -8.367 1.00 80.19 610 ALA A O 1
ATOM 4728 N N . GLY A 1 611 ? 26.216 4.019 -8.480 1.00 82.25 611 GLY A N 1
ATOM 4729 C CA . GLY A 1 611 ? 27.518 4.504 -8.945 1.00 82.25 611 GLY A CA 1
ATOM 4730 C C . GLY A 1 611 ? 27.734 4.389 -10.455 1.00 82.25 611 GLY A C 1
ATOM 4731 O O . GLY A 1 611 ? 28.850 4.623 -10.928 1.00 82.25 611 GLY A O 1
ATOM 4732 N N . TYR A 1 612 ? 26.690 4.047 -11.220 1.00 87.62 612 TYR A N 1
ATOM 4733 C CA . TYR A 1 612 ? 26.746 4.064 -12.679 1.00 87.62 612 TYR A CA 1
ATOM 4734 C C . TYR A 1 612 ? 26.653 5.512 -13.193 1.00 87.62 612 TYR A C 1
ATOM 4736 O O . TYR A 1 612 ? 25.761 6.248 -12.762 1.00 87.62 612 TYR A O 1
ATOM 4744 N N . PRO A 1 613 ? 27.527 5.934 -14.128 1.00 89.50 613 PRO A N 1
ATOM 4745 C CA . PRO A 1 613 ? 27.377 7.195 -14.845 1.00 89.50 613 PRO A CA 1
ATOM 4746 C C . PRO A 1 613 ? 26.027 7.232 -15.565 1.00 89.50 613 PRO A C 1
ATOM 4748 O O . PRO A 1 613 ? 25.837 6.530 -16.557 1.00 89.50 613 PRO A O 1
ATOM 4751 N N . ALA A 1 614 ? 25.090 8.035 -15.068 1.00 90.19 614 ALA A N 1
ATOM 4752 C CA . ALA A 1 614 ? 23.724 8.055 -15.567 1.00 90.19 614 ALA A CA 1
ATOM 4753 C C . ALA A 1 614 ? 23.248 9.496 -15.790 1.00 90.19 614 ALA A C 1
ATOM 4755 O O . ALA A 1 614 ? 23.377 10.338 -14.898 1.00 90.19 614 ALA A O 1
ATOM 4756 N N . PHE A 1 615 ? 22.687 9.788 -16.967 1.00 92.69 615 PHE A N 1
ATOM 4757 C CA . PHE A 1 615 ? 22.010 11.058 -17.239 1.00 92.69 615 PHE A CA 1
ATOM 4758 C C . PHE A 1 615 ? 20.652 10.867 -17.929 1.00 92.69 615 PHE A C 1
ATOM 4760 O O . PHE A 1 615 ? 20.418 9.895 -18.646 1.00 92.69 615 PHE A O 1
ATOM 4767 N N . GLN A 1 616 ? 19.757 11.827 -17.721 1.00 92.56 616 GLN A N 1
ATOM 4768 C CA . GLN A 1 616 ? 18.505 11.957 -18.459 1.00 92.56 616 GLN A CA 1
ATOM 4769 C C . GLN A 1 616 ? 18.470 13.284 -19.201 1.00 92.56 616 GLN A C 1
ATOM 4771 O O . GLN A 1 616 ? 18.879 14.293 -18.627 1.00 92.56 616 GLN A O 1
ATOM 4776 N N . LEU A 1 617 ? 17.945 13.298 -20.426 1.00 93.81 617 LEU A N 1
ATOM 4777 C CA . LEU A 1 617 ? 17.602 14.536 -21.129 1.00 93.81 617 LEU A CA 1
ATOM 4778 C C . LEU A 1 617 ? 16.146 14.900 -20.816 1.00 93.81 617 LEU A C 1
ATOM 4780 O O . LEU A 1 617 ? 15.259 14.049 -20.912 1.00 93.81 617 LEU A O 1
ATOM 4784 N N . MET A 1 618 ? 15.904 16.150 -20.424 1.00 93.56 618 MET A N 1
ATOM 4785 C CA . MET A 1 618 ? 14.596 16.620 -19.968 1.00 93.56 618 MET A CA 1
ATOM 4786 C C . MET A 1 618 ? 14.315 18.060 -20.405 1.00 93.56 618 MET A C 1
ATOM 4788 O O . MET A 1 618 ? 15.227 18.880 -20.500 1.00 93.56 618 MET A O 1
ATOM 4792 N N . HIS A 1 619 ? 13.036 18.386 -20.599 1.00 93.81 619 HIS A N 1
ATOM 4793 C CA . HIS A 1 619 ? 12.592 19.771 -20.779 1.00 93.81 619 HIS A CA 1
ATOM 4794 C C . HIS A 1 619 ? 12.587 20.518 -19.440 1.00 93.81 619 HIS A C 1
ATOM 4796 O O . HIS A 1 619 ? 12.155 19.951 -18.432 1.00 93.81 619 HIS A O 1
ATOM 4802 N N . THR A 1 620 ? 13.015 21.782 -19.416 1.00 92.31 620 THR A N 1
ATOM 4803 C CA . THR A 1 620 ? 13.088 22.611 -18.191 1.00 92.31 620 THR A CA 1
ATOM 4804 C C . THR A 1 620 ? 11.989 23.665 -18.084 1.00 92.31 620 THR A C 1
ATOM 4806 O O . THR A 1 620 ? 11.738 24.176 -16.988 1.00 92.31 620 THR A O 1
ATOM 4809 N N . ASN A 1 621 ? 11.302 23.960 -19.187 1.00 91.38 621 ASN A N 1
ATOM 4810 C CA . ASN A 1 621 ? 10.215 24.936 -19.278 1.00 91.38 621 ASN A CA 1
ATOM 4811 C C . ASN A 1 621 ? 8.806 24.307 -19.333 1.00 91.38 621 ASN A C 1
ATOM 4813 O O . ASN A 1 621 ? 7.836 25.040 -19.479 1.00 91.38 621 ASN A O 1
ATOM 4817 N N . ARG A 1 622 ? 8.672 22.982 -19.146 1.00 90.88 622 ARG A N 1
ATOM 4818 C CA . ARG A 1 622 ? 7.406 22.224 -19.299 1.00 90.88 622 ARG A CA 1
ATOM 4819 C C . ARG A 1 622 ? 6.875 21.588 -18.008 1.00 90.88 622 ARG A C 1
ATOM 4821 O O . ARG A 1 622 ? 6.445 20.435 -17.995 1.00 90.88 622 ARG A O 1
ATOM 4828 N N . VAL A 1 623 ? 6.919 22.324 -16.895 1.00 89.81 623 VAL A N 1
ATOM 4829 C CA . VAL A 1 623 ? 6.498 21.816 -15.568 1.00 89.81 623 VAL A CA 1
ATOM 4830 C C . VAL A 1 623 ? 5.043 21.326 -15.576 1.00 89.81 623 VAL A C 1
ATOM 4832 O O . VAL A 1 623 ? 4.752 20.278 -15.003 1.00 89.81 623 VAL A O 1
ATOM 4835 N N . GLU A 1 624 ? 4.147 22.041 -16.261 1.00 87.62 624 GLU A N 1
ATOM 4836 C CA . GLU A 1 624 ? 2.721 21.694 -16.370 1.00 87.62 624 GLU A CA 1
ATOM 4837 C C . GLU A 1 624 ? 2.504 20.337 -17.056 1.00 87.62 624 GLU A C 1
ATOM 4839 O O . GLU A 1 624 ? 1.705 19.527 -16.585 1.00 87.62 624 GLU A O 1
ATOM 4844 N N . SER A 1 625 ? 3.272 20.033 -18.109 1.00 90.88 625 SER A N 1
ATOM 4845 C CA . SER A 1 625 ? 3.236 18.720 -18.763 1.00 90.88 625 SER A CA 1
ATOM 4846 C C . SER A 1 625 ? 3.657 17.608 -17.806 1.00 90.88 625 SER A C 1
ATOM 4848 O O . SER A 1 625 ? 2.989 16.580 -17.713 1.00 90.88 625 SER A O 1
ATOM 4850 N N . TYR A 1 626 ? 4.719 17.811 -17.022 1.00 90.50 626 TYR A N 1
ATOM 4851 C CA . TYR A 1 626 ? 5.123 16.807 -16.038 1.00 90.50 626 TYR A CA 1
ATOM 4852 C C . TYR A 1 626 ? 4.106 16.612 -14.905 1.00 90.50 626 TYR A C 1
ATOM 4854 O O . TYR A 1 626 ? 3.975 15.503 -14.392 1.00 90.50 626 TYR A O 1
ATOM 4862 N N . GLN A 1 627 ? 3.351 17.642 -14.514 1.00 88.50 627 GLN A N 1
ATOM 4863 C CA . GLN A 1 627 ? 2.306 17.509 -13.488 1.00 88.50 627 GLN A CA 1
ATOM 4864 C C . GLN A 1 627 ? 1.144 16.603 -13.928 1.00 88.50 627 GLN A C 1
ATOM 4866 O O . GLN A 1 627 ? 0.422 16.079 -13.081 1.00 88.50 627 GLN A O 1
ATOM 4871 N N . GLN A 1 628 ? 0.993 16.372 -15.235 1.00 89.12 628 GLN A N 1
ATOM 4872 C CA . GLN A 1 628 ? -0.017 15.490 -15.827 1.00 89.12 628 GLN A CA 1
ATOM 4873 C C . GLN A 1 628 ? 0.461 14.033 -15.991 1.00 89.12 628 GLN A C 1
ATOM 4875 O O . GLN A 1 628 ? -0.220 13.222 -16.618 1.00 89.12 628 GLN A O 1
ATOM 4880 N N . TRP A 1 629 ? 1.617 13.666 -15.418 1.00 88.69 629 TRP A N 1
ATOM 4881 C CA . TRP A 1 629 ? 2.239 12.341 -15.588 1.00 88.69 629 TRP A CA 1
ATOM 4882 C C . TRP A 1 629 ? 1.324 11.156 -15.248 1.00 88.69 629 TRP A C 1
ATOM 4884 O O . TRP A 1 629 ? 1.462 10.084 -15.835 1.00 88.69 629 TRP A O 1
ATOM 4894 N N . ALA A 1 630 ? 0.404 11.350 -14.301 1.00 90.25 630 ALA A N 1
ATOM 4895 C CA . ALA A 1 630 ? -0.517 10.329 -13.805 1.00 90.25 630 ALA A CA 1
ATOM 4896 C C . ALA A 1 630 ? -1.989 10.648 -14.083 1.00 90.25 630 ALA A C 1
ATOM 4898 O O . ALA A 1 630 ? -2.881 10.288 -13.309 1.00 90.25 630 ALA A O 1
ATOM 4899 N N . SER A 1 631 ? -2.236 11.360 -15.179 1.00 91.38 631 SER A N 1
ATOM 4900 C CA . SER A 1 631 ? -3.587 11.650 -15.629 1.00 91.38 631 SER A CA 1
ATOM 4901 C C . SER A 1 631 ? -4.322 10.349 -16.013 1.00 91.38 631 SER A C 1
ATOM 4903 O O . SER A 1 631 ? -3.788 9.556 -16.797 1.00 91.38 631 SER A O 1
ATOM 4905 N N . PRO A 1 632 ? -5.537 10.097 -15.486 1.00 93.25 632 PRO A N 1
ATOM 4906 C CA . PRO A 1 632 ? -6.341 8.919 -15.816 1.00 93.25 632 PRO A CA 1
ATOM 4907 C C . PRO A 1 632 ? -7.115 9.060 -17.138 1.00 93.25 632 PRO A C 1
ATOM 4909 O O . PRO A 1 632 ? -7.881 8.171 -17.524 1.00 93.25 632 PRO A O 1
ATOM 4912 N N . ILE A 1 633 ? -6.951 10.190 -17.823 1.00 92.00 633 ILE A N 1
ATOM 4913 C CA . ILE A 1 633 ? -7.578 10.509 -19.104 1.00 92.00 633 ILE A CA 1
ATOM 4914 C C . ILE A 1 633 ? -6.519 10.550 -20.201 1.00 92.00 633 ILE A C 1
ATOM 4916 O O . ILE A 1 633 ? -5.341 10.807 -19.950 1.00 92.00 633 ILE A O 1
ATOM 4920 N N . ASP A 1 634 ? -6.942 10.273 -21.427 1.00 90.00 634 ASP A N 1
ATOM 4921 C CA . ASP A 1 634 ? -6.071 10.411 -22.581 1.00 90.00 634 ASP A CA 1
ATOM 4922 C C . ASP A 1 634 ? -5.966 11.886 -22.979 1.00 90.00 634 ASP A C 1
ATOM 4924 O O . ASP A 1 634 ? -6.963 12.545 -23.271 1.00 90.00 634 ASP A O 1
ATOM 4928 N N . LEU A 1 635 ? -4.744 12.412 -22.952 1.00 89.38 635 LEU A N 1
ATOM 4929 C CA . LEU A 1 635 ? -4.465 13.812 -23.243 1.00 89.38 635 LEU A CA 1
ATOM 4930 C C . LEU A 1 635 ? -4.232 13.977 -24.743 1.00 89.38 635 LEU A C 1
ATOM 4932 O O . LEU A 1 635 ? -3.108 13.831 -25.211 1.00 89.38 635 LEU A O 1
ATOM 4936 N N . GLU A 1 636 ? -5.279 14.317 -25.495 1.00 87.12 636 GLU A N 1
ATOM 4937 C CA . GLU A 1 636 ? -5.214 14.456 -26.959 1.00 87.12 636 GLU A CA 1
ATOM 4938 C C . GLU A 1 636 ? -4.043 15.341 -27.423 1.00 87.12 636 GLU A C 1
ATOM 4940 O O . GLU A 1 636 ? -3.289 14.961 -28.316 1.00 87.12 636 GLU A O 1
ATOM 4945 N N . ARG A 1 637 ? -3.809 16.473 -26.745 1.00 87.19 637 ARG A N 1
ATOM 4946 C CA . ARG A 1 637 ? -2.681 17.374 -27.043 1.00 87.19 637 ARG A CA 1
ATOM 4947 C C . ARG A 1 637 ? -1.308 16.730 -26.852 1.00 87.19 637 ARG A C 1
ATOM 4949 O O . ARG A 1 637 ? -0.380 17.081 -27.564 1.00 87.19 637 ARG A O 1
ATOM 4956 N N . ALA A 1 638 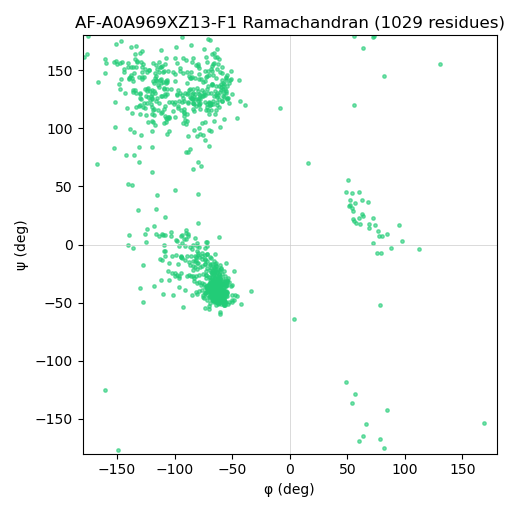? -1.174 15.766 -25.942 1.00 90.31 638 ALA A N 1
ATOM 4957 C CA . ALA A 1 638 ? 0.085 15.060 -25.707 1.00 90.31 638 ALA A CA 1
ATOM 4958 C C . ALA A 1 638 ? 0.445 14.062 -26.828 1.00 90.31 638 ALA A C 1
ATOM 4960 O O . ALA A 1 638 ? 1.496 13.423 -26.761 1.00 90.31 638 ALA A O 1
ATOM 4961 N N . ARG A 1 639 ? -0.422 13.894 -27.836 1.00 90.56 639 ARG A N 1
ATOM 4962 C CA . ARG A 1 639 ? -0.140 13.109 -29.047 1.00 90.56 639 ARG A CA 1
ATOM 4963 C C . ARG A 1 639 ? 0.551 13.937 -30.136 1.00 90.56 639 ARG A C 1
ATOM 4965 O O . ARG A 1 639 ? 1.131 13.362 -31.053 1.00 90.56 639 ARG A O 1
ATOM 4972 N N . ASP A 1 640 ? 0.495 15.268 -30.054 1.00 90.38 640 ASP A N 1
ATOM 4973 C CA . ASP A 1 640 ? 1.215 16.148 -30.976 1.00 90.38 640 ASP A CA 1
ATOM 4974 C C . ASP A 1 640 ? 2.666 16.310 -30.508 1.00 90.38 640 ASP A C 1
ATOM 4976 O O . ASP A 1 640 ? 2.973 17.100 -29.617 1.00 90.38 640 ASP A O 1
ATOM 4980 N N . LEU A 1 641 ? 3.572 15.538 -31.111 1.00 93.44 641 LEU A N 1
ATOM 4981 C CA . LEU A 1 641 ? 4.998 15.569 -30.777 1.00 93.44 641 LEU A CA 1
ATOM 4982 C C . LEU A 1 641 ? 5.790 16.612 -31.582 1.00 93.44 641 LEU A C 1
ATOM 4984 O O . LEU A 1 641 ? 7.018 16.633 -31.507 1.00 93.44 641 LEU A O 1
ATOM 4988 N N . THR A 1 642 ? 5.137 17.480 -32.369 1.00 91.00 642 THR A N 1
ATOM 4989 C CA . THR A 1 642 ? 5.847 18.507 -33.157 1.00 91.00 642 THR A CA 1
ATOM 4990 C C . THR A 1 642 ? 6.606 19.502 -32.284 1.00 91.00 642 THR A C 1
ATOM 4992 O O . THR A 1 642 ? 7.657 19.979 -32.708 1.00 91.00 642 THR A O 1
ATOM 4995 N N . SER A 1 643 ? 6.141 19.729 -31.051 1.00 89.88 643 SER A N 1
ATOM 4996 C CA . SER A 1 643 ? 6.819 20.545 -30.035 1.00 89.88 643 SER A CA 1
ATOM 4997 C C . SER A 1 643 ? 8.062 19.865 -29.440 1.00 89.88 643 SER A C 1
ATOM 4999 O O . SER A 1 643 ? 8.619 20.348 -28.459 1.00 89.88 643 SER A O 1
ATOM 5001 N N . MET A 1 644 ? 8.429 18.672 -29.908 1.00 92.00 644 MET A N 1
ATOM 5002 C CA . MET A 1 644 ? 9.567 17.894 -29.410 1.00 92.00 644 MET A CA 1
ATOM 5003 C C . MET A 1 644 ? 10.552 17.543 -30.529 1.00 92.00 644 MET A C 1
ATOM 5005 O O . MET A 1 644 ? 11.381 16.648 -30.370 1.00 92.00 644 MET A O 1
ATOM 5009 N N . ARG A 1 645 ? 10.432 18.178 -31.700 1.00 93.19 645 ARG A N 1
ATOM 5010 C CA . ARG A 1 645 ? 11.225 17.831 -32.881 1.00 93.19 645 ARG A CA 1
ATOM 5011 C C . ARG A 1 645 ? 12.718 17.947 -32.590 1.00 93.19 645 ARG A C 1
ATOM 5013 O O . ARG A 1 645 ? 13.468 17.022 -32.902 1.00 93.19 645 ARG A O 1
ATOM 5020 N N . ALA A 1 646 ? 13.140 19.062 -32.003 1.00 93.19 646 ALA A N 1
ATOM 5021 C CA . ALA A 1 646 ? 14.554 19.346 -31.805 1.00 93.19 646 ALA A CA 1
ATOM 5022 C C . ALA A 1 646 ? 15.144 18.536 -30.640 1.00 93.19 646 ALA A C 1
ATOM 5024 O O . ALA A 1 646 ? 16.247 17.999 -30.739 1.00 93.19 646 ALA A O 1
ATOM 5025 N N . SER A 1 647 ? 14.388 18.377 -29.555 1.00 94.62 647 SER A N 1
ATOM 5026 C CA . SER A 1 647 ? 14.772 17.587 -28.383 1.00 94.62 647 SER A CA 1
ATOM 5027 C C . SER A 1 647 ? 14.849 16.085 -28.674 1.00 94.62 647 SER A C 1
ATOM 5029 O O . SER A 1 647 ? 15.774 15.426 -28.193 1.00 94.62 647 SER A O 1
ATOM 5031 N N . LEU A 1 648 ? 13.945 15.534 -29.496 1.00 95.69 648 LEU A N 1
ATOM 5032 C CA . LEU A 1 648 ? 14.025 14.142 -29.958 1.00 95.69 648 LEU A CA 1
ATOM 5033 C C . LEU A 1 648 ? 15.252 13.914 -30.849 1.00 95.69 648 LEU A C 1
ATOM 5035 O O . LEU A 1 648 ? 15.963 12.924 -30.661 1.00 95.69 648 LEU A O 1
ATOM 5039 N N . ALA A 1 649 ? 15.536 14.837 -31.774 1.00 93.88 649 ALA A N 1
ATOM 5040 C CA . ALA A 1 649 ? 16.737 14.772 -32.603 1.00 93.88 649 ALA A CA 1
ATOM 5041 C C . ALA A 1 649 ? 18.011 14.834 -31.745 1.00 93.88 649 ALA A C 1
ATOM 5043 O O . ALA A 1 649 ? 18.881 13.977 -31.885 1.00 93.88 649 ALA A O 1
ATOM 5044 N N . MET A 1 650 ? 18.087 15.775 -30.797 1.00 94.50 650 MET A N 1
ATOM 5045 C CA . MET A 1 650 ? 19.216 15.908 -29.870 1.00 94.50 650 MET A CA 1
ATOM 5046 C C . MET A 1 650 ? 19.442 14.638 -29.039 1.00 94.50 650 MET A C 1
ATOM 5048 O O . MET A 1 650 ? 20.583 14.209 -28.873 1.00 94.50 650 MET A O 1
ATOM 5052 N N . LEU A 1 651 ? 18.372 14.016 -28.531 1.00 95.81 651 LEU A N 1
ATOM 5053 C CA . LEU A 1 651 ? 18.462 12.748 -27.804 1.00 95.81 651 LEU A CA 1
ATOM 5054 C C . LEU A 1 651 ? 19.033 11.629 -28.687 1.00 95.81 651 LEU A C 1
ATOM 5056 O O . LEU A 1 651 ? 19.941 10.920 -28.255 1.00 95.81 651 LEU A O 1
ATOM 5060 N N . GLY A 1 652 ? 18.511 11.484 -29.909 1.00 95.00 652 GLY A N 1
ATOM 5061 C CA . GLY A 1 652 ? 18.975 10.480 -30.865 1.00 95.00 652 GLY A CA 1
ATOM 5062 C C . GLY A 1 652 ? 20.455 10.639 -31.201 1.00 95.00 652 GLY A C 1
ATOM 5063 O O . GLY A 1 652 ? 21.208 9.670 -31.132 1.00 95.00 652 GLY A O 1
ATOM 5064 N N . GLU A 1 653 ? 20.886 11.868 -31.493 1.00 93.62 653 GLU A N 1
ATOM 5065 C CA . GLU A 1 653 ? 22.291 12.190 -31.771 1.00 93.62 653 GLU A CA 1
ATOM 5066 C C . GLU A 1 653 ? 23.193 11.923 -30.560 1.00 93.62 653 GLU A C 1
ATOM 5068 O O . GLU A 1 653 ? 24.273 11.355 -30.708 1.00 93.62 653 GLU A O 1
ATOM 5073 N N . ALA A 1 654 ? 22.748 12.256 -29.344 1.00 94.12 654 ALA A N 1
ATOM 5074 C CA . ALA A 1 654 ? 23.510 11.971 -28.128 1.00 94.12 654 ALA A CA 1
ATOM 5075 C C . ALA A 1 654 ? 23.705 10.468 -27.915 1.00 94.12 654 ALA A C 1
ATOM 5077 O O . ALA A 1 654 ? 24.820 10.019 -27.645 1.00 94.12 654 ALA A O 1
ATOM 5078 N N . VAL A 1 655 ? 22.641 9.683 -28.078 1.00 95.25 655 VAL A N 1
ATOM 5079 C CA . VAL A 1 655 ? 22.690 8.222 -27.965 1.00 95.25 655 VAL A CA 1
ATOM 5080 C C . VAL A 1 655 ? 23.587 7.612 -29.040 1.00 95.25 655 VAL A C 1
ATOM 5082 O O . VAL A 1 655 ? 24.441 6.786 -28.716 1.00 95.25 655 VAL A O 1
ATOM 5085 N N . LEU A 1 656 ? 23.443 8.045 -30.294 1.00 94.00 656 LEU A N 1
ATOM 5086 C CA . LEU A 1 656 ? 24.257 7.568 -31.408 1.00 94.00 656 LEU A CA 1
ATOM 5087 C C . LEU A 1 656 ? 25.739 7.894 -31.182 1.00 94.00 656 LEU A C 1
ATOM 5089 O O . LEU A 1 656 ? 26.579 6.999 -31.206 1.00 94.00 656 LEU A O 1
ATOM 5093 N N . SER A 1 657 ? 26.051 9.145 -30.842 1.00 92.88 657 SER A N 1
ATOM 5094 C CA . SER A 1 657 ? 27.411 9.600 -30.540 1.00 92.88 657 SER A CA 1
ATOM 5095 C C . SER A 1 657 ? 28.068 8.756 -29.440 1.00 92.88 657 SER A C 1
ATOM 5097 O O . SER A 1 657 ? 29.208 8.303 -29.583 1.00 92.88 657 SER A O 1
ATOM 5099 N N . ILE A 1 658 ? 27.336 8.456 -28.360 1.00 93.75 658 ILE A N 1
ATOM 5100 C CA . ILE A 1 658 ? 27.834 7.586 -27.287 1.00 93.75 658 ILE A CA 1
ATOM 5101 C C . ILE A 1 658 ? 28.000 6.142 -27.787 1.00 93.75 658 ILE A C 1
ATOM 5103 O O . ILE A 1 658 ? 29.017 5.521 -27.484 1.00 93.75 658 ILE A O 1
ATOM 5107 N N . ALA A 1 659 ? 27.078 5.584 -28.570 1.00 93.44 659 ALA A N 1
ATOM 5108 C CA . ALA A 1 659 ? 27.215 4.221 -29.099 1.00 93.44 659 ALA A CA 1
ATOM 5109 C C . ALA A 1 659 ? 28.460 4.051 -30.004 1.00 93.44 659 ALA A C 1
ATOM 5111 O O . ALA A 1 659 ? 29.109 3.000 -29.996 1.00 93.44 659 ALA A O 1
ATOM 5112 N N . TYR A 1 660 ? 28.864 5.118 -30.699 1.00 92.50 660 TYR A N 1
ATOM 5113 C CA . TYR A 1 660 ? 30.090 5.190 -31.506 1.00 92.50 660 TYR A CA 1
ATOM 5114 C C . TYR A 1 660 ? 31.369 5.494 -30.704 1.00 92.50 660 TYR A C 1
ATOM 5116 O O . TYR A 1 660 ? 32.451 5.629 -31.275 1.00 92.50 660 TYR A O 1
ATOM 5124 N N . GLY A 1 661 ? 31.286 5.541 -29.372 1.00 88.44 661 GLY A N 1
ATOM 5125 C CA . GLY A 1 661 ? 32.448 5.639 -28.487 1.00 88.44 661 GLY A CA 1
ATOM 5126 C C . GLY A 1 661 ? 32.783 7.050 -27.998 1.00 88.44 661 GLY A C 1
ATOM 5127 O O . GLY A 1 661 ? 33.756 7.207 -27.259 1.00 88.44 661 GLY A O 1
ATOM 5128 N N . ASN A 1 662 ? 31.989 8.070 -28.337 1.00 89.56 662 ASN A N 1
ATOM 5129 C CA . ASN A 1 662 ? 32.255 9.438 -27.888 1.00 89.56 662 ASN A CA 1
ATOM 5130 C C . ASN A 1 662 ? 31.934 9.631 -26.401 1.00 89.56 662 ASN A C 1
ATOM 5132 O O . ASN A 1 662 ? 31.038 8.996 -25.840 1.00 89.56 662 ASN A O 1
ATOM 5136 N N . GLY A 1 663 ? 32.680 10.527 -25.753 1.00 82.94 663 GLY A N 1
ATOM 5137 C CA . GLY A 1 663 ? 32.559 10.813 -24.323 1.00 82.94 663 GLY A CA 1
ATOM 5138 C C . GLY A 1 663 ? 33.310 9.818 -23.428 1.00 82.94 663 GLY A C 1
ATOM 5139 O O . GLY A 1 663 ? 33.410 8.622 -23.711 1.00 82.94 663 GLY A O 1
ATOM 5140 N N . ARG A 1 664 ? 33.855 10.330 -22.318 1.00 82.06 664 ARG A N 1
ATOM 5141 C CA . ARG A 1 664 ? 34.510 9.544 -21.263 1.00 82.06 664 ARG A CA 1
ATOM 5142 C C . ARG A 1 664 ? 33.749 9.740 -19.961 1.00 82.06 664 ARG A C 1
ATOM 5144 O O . ARG A 1 664 ? 33.719 10.842 -19.425 1.00 82.06 664 ARG A O 1
ATOM 5151 N N . PHE A 1 665 ? 33.158 8.664 -19.457 1.00 83.50 665 PHE A N 1
ATOM 5152 C CA . PHE A 1 665 ? 32.249 8.716 -18.317 1.00 83.50 665 PHE A CA 1
ATOM 5153 C C . PHE A 1 665 ? 32.825 7.918 -17.153 1.00 83.50 665 PHE A C 1
ATOM 5155 O O . PHE A 1 665 ? 32.811 6.691 -17.156 1.00 83.50 665 PHE A O 1
ATOM 5162 N N . GLU A 1 666 ? 33.378 8.595 -16.156 1.00 76.31 666 GLU A N 1
ATOM 5163 C CA . GLU A 1 666 ? 33.908 7.906 -14.981 1.00 76.31 666 GLU A CA 1
ATOM 5164 C C . GLU A 1 666 ? 32.779 7.552 -14.014 1.00 76.31 666 GLU A C 1
ATOM 5166 O O . GLU A 1 666 ? 31.890 8.369 -13.762 1.00 76.31 666 GLU A O 1
ATOM 5171 N N . GLY A 1 667 ? 32.807 6.310 -13.519 1.00 71.06 667 GLY A N 1
ATOM 5172 C CA . GLY A 1 667 ? 31.930 5.861 -12.444 1.00 71.06 667 GLY A CA 1
ATOM 5173 C C . GLY A 1 667 ? 32.290 6.560 -11.143 1.00 71.06 667 GLY A C 1
ATOM 5174 O O . GLY A 1 667 ? 33.431 6.981 -10.942 1.00 71.06 667 GLY A O 1
ATOM 5175 N N . VAL A 1 668 ? 31.309 6.683 -10.259 1.00 72.19 668 VAL A N 1
ATOM 5176 C CA . VAL A 1 668 ? 31.486 7.377 -8.987 1.00 72.19 668 VAL A CA 1
ATOM 5177 C C . VAL A 1 668 ? 31.342 6.384 -7.846 1.00 72.19 668 VAL A C 1
ATOM 5179 O O . VAL A 1 668 ? 30.434 5.556 -7.835 1.00 72.19 668 VAL A O 1
ATOM 5182 N N . GLU A 1 669 ? 32.220 6.488 -6.850 1.00 67.69 669 GLU A N 1
ATOM 5183 C CA . GLU A 1 669 ? 32.047 5.770 -5.591 1.00 67.69 669 GLU A CA 1
ATOM 5184 C C . GLU A 1 669 ? 30.866 6.384 -4.816 1.00 67.69 669 GLU A C 1
ATOM 5186 O O . GLU A 1 669 ? 30.957 7.445 -4.173 1.00 67.69 669 GLU A O 1
ATOM 5191 N N . VAL A 1 670 ? 29.711 5.731 -4.934 1.00 63.03 670 VAL A N 1
ATOM 5192 C CA . VAL A 1 670 ? 28.456 6.125 -4.287 1.00 63.03 670 VAL A CA 1
ATOM 5193 C C . VAL A 1 670 ? 27.985 5.008 -3.349 1.00 63.03 670 VAL A C 1
ATOM 5195 O O . VAL A 1 670 ? 28.427 3.869 -3.450 1.00 63.03 670 VAL A O 1
ATOM 5198 N N . PHE A 1 671 ? 27.175 5.421 -2.370 1.00 57.78 671 PHE A N 1
ATOM 5199 C CA . PHE A 1 671 ? 26.521 4.670 -1.294 1.00 57.78 671 PHE A CA 1
ATOM 5200 C C . PHE A 1 671 ? 26.625 3.133 -1.373 1.00 57.78 671 PHE A C 1
ATOM 5202 O O . PHE A 1 671 ? 26.085 2.504 -2.278 1.00 57.78 671 PHE A O 1
ATOM 5209 N N . ALA A 1 672 ? 27.269 2.527 -0.368 1.00 53.41 672 ALA A N 1
ATOM 5210 C CA . ALA A 1 672 ? 27.322 1.076 -0.229 1.00 53.41 672 ALA A CA 1
ATOM 5211 C C . ALA A 1 672 ? 25.896 0.506 -0.064 1.00 53.41 672 ALA A C 1
ATOM 5213 O O . ALA A 1 672 ? 25.192 0.947 0.854 1.00 53.41 672 ALA A O 1
ATOM 5214 N N . PRO A 1 673 ? 25.475 -0.460 -0.902 1.00 55.50 673 PRO A N 1
ATOM 5215 C CA . PRO A 1 673 ? 24.170 -1.096 -0.787 1.00 55.50 673 PRO A CA 1
ATOM 5216 C C . PRO A 1 673 ? 23.987 -1.698 0.609 1.00 55.50 673 PRO A C 1
ATOM 5218 O O . PRO A 1 673 ? 24.885 -2.378 1.108 1.00 55.50 673 PRO A O 1
ATOM 5221 N N . ARG A 1 674 ? 22.834 -1.473 1.247 1.00 62.47 674 ARG A N 1
ATOM 5222 C CA . ARG A 1 674 ? 22.514 -2.070 2.555 1.00 62.47 674 ARG A CA 1
ATOM 5223 C C . ARG A 1 674 ? 21.273 -2.923 2.446 1.00 62.47 674 ARG A C 1
ATOM 5225 O O . ARG A 1 674 ? 20.236 -2.446 2.008 1.00 62.47 674 ARG A O 1
ATOM 5232 N N . THR A 1 675 ? 21.384 -4.170 2.868 1.00 63.12 675 THR A N 1
ATOM 5233 C CA . THR A 1 675 ? 20.261 -5.100 2.890 1.00 63.12 675 THR A CA 1
ATOM 5234 C C . THR A 1 675 ? 19.467 -4.889 4.175 1.00 63.12 675 THR A C 1
ATOM 5236 O O . THR A 1 675 ? 20.017 -5.017 5.268 1.00 63.12 675 THR A O 1
ATOM 5239 N N . TYR A 1 676 ? 18.179 -4.566 4.054 1.00 74.44 676 TYR A N 1
ATOM 5240 C CA . TYR A 1 676 ? 17.257 -4.568 5.189 1.00 74.44 676 TYR A CA 1
ATOM 5241 C C . TYR A 1 676 ? 16.363 -5.792 5.047 1.00 74.44 676 TYR A C 1
ATOM 5243 O O . TYR A 1 676 ? 15.518 -5.841 4.164 1.00 74.44 676 TYR A O 1
ATOM 5251 N N . ALA A 1 677 ? 16.540 -6.784 5.910 1.00 83.00 677 ALA A N 1
ATOM 5252 C CA . ALA A 1 677 ? 15.782 -8.028 5.832 1.00 83.00 677 ALA A CA 1
ATOM 5253 C C . ALA A 1 677 ? 15.180 -8.382 7.188 1.00 83.00 677 ALA A C 1
ATOM 5255 O O . ALA A 1 677 ? 15.576 -7.844 8.222 1.00 83.00 677 ALA A O 1
ATOM 5256 N N . GLY A 1 678 ? 14.221 -9.296 7.211 1.00 90.25 678 GLY A N 1
ATOM 5257 C CA . GLY A 1 678 ? 13.558 -9.695 8.444 1.00 90.25 678 GLY A CA 1
ATOM 5258 C C . GLY A 1 678 ? 12.574 -10.828 8.251 1.00 90.25 678 GLY A C 1
ATOM 5259 O O . GLY A 1 678 ? 12.367 -11.306 7.139 1.00 90.25 678 GLY A O 1
ATOM 5260 N N . ARG A 1 679 ? 11.951 -11.248 9.351 1.00 94.00 679 ARG A N 1
ATOM 5261 C CA . ARG A 1 679 ? 10.766 -12.108 9.327 1.00 94.00 679 ARG A CA 1
ATOM 5262 C C . ARG A 1 679 ? 9.566 -11.407 9.938 1.00 94.00 679 ARG A C 1
ATOM 5264 O O . ARG A 1 679 ? 9.707 -10.706 10.937 1.00 94.00 679 ARG A O 1
ATOM 5271 N N . VAL A 1 680 ? 8.389 -11.642 9.377 1.00 96.12 680 VAL A N 1
ATOM 5272 C CA . VAL A 1 680 ? 7.106 -11.270 9.970 1.00 96.12 680 VAL A CA 1
ATOM 5273 C C . VAL A 1 680 ? 6.583 -12.461 10.759 1.00 96.12 680 VAL A C 1
ATOM 5275 O O . VAL A 1 680 ? 6.434 -13.555 10.219 1.00 96.12 680 VAL A O 1
ATOM 5278 N N . LEU A 1 681 ? 6.334 -12.257 12.049 1.00 95.00 681 LEU A N 1
ATOM 5279 C CA . LEU A 1 681 ? 5.999 -13.311 13.000 1.00 95.00 681 LEU A CA 1
ATOM 5280 C C . LEU A 1 681 ? 4.685 -12.983 13.711 1.00 95.00 681 LEU A C 1
ATOM 5282 O O . LEU A 1 681 ? 4.506 -11.872 14.204 1.00 95.00 681 LEU A O 1
ATOM 5286 N N . VAL A 1 682 ? 3.771 -13.946 13.818 1.00 93.25 682 VAL A N 1
ATOM 5287 C CA . VAL A 1 682 ? 2.510 -13.751 14.549 1.00 93.25 682 VAL A CA 1
ATOM 5288 C C . VAL A 1 682 ? 2.749 -13.888 16.053 1.00 93.25 682 VAL A C 1
ATOM 5290 O O . VAL A 1 682 ? 3.274 -14.896 16.531 1.00 93.25 682 VAL A O 1
ATOM 5293 N N . GLY A 1 683 ? 2.347 -12.868 16.811 1.00 87.56 683 GLY A N 1
ATOM 5294 C CA . GLY A 1 683 ? 2.428 -12.843 18.268 1.00 87.56 683 GLY A CA 1
ATOM 5295 C C . GLY A 1 683 ? 1.313 -13.640 18.953 1.00 87.56 683 GLY A C 1
ATOM 5296 O O . GLY A 1 683 ? 0.171 -13.687 18.489 1.00 87.56 683 GLY A O 1
ATOM 5297 N N . GLY A 1 684 ? 1.635 -14.243 20.104 1.00 81.00 684 GLY A N 1
ATOM 5298 C CA . GLY A 1 684 ? 0.657 -14.920 20.965 1.00 81.00 684 GLY A CA 1
ATOM 5299 C C . GLY A 1 684 ? -0.031 -16.115 20.301 1.00 81.00 684 GLY A C 1
ATOM 5300 O O . GLY A 1 684 ? -1.246 -16.279 20.449 1.00 81.00 684 GLY A O 1
ATOM 5301 N N . LEU A 1 685 ? 0.716 -16.897 19.515 1.00 83.12 685 LEU A N 1
ATOM 5302 C CA . LEU A 1 685 ? 0.249 -18.137 18.898 1.00 83.12 685 LEU A CA 1
ATOM 5303 C C . LEU A 1 685 ? 0.914 -19.346 19.568 1.00 83.12 685 LEU A C 1
ATOM 5305 O O . LEU A 1 685 ? 2.128 -19.367 19.772 1.00 83.12 685 LEU A O 1
ATOM 5309 N N . GLY A 1 686 ? 0.113 -20.361 19.897 1.00 76.81 686 GLY A N 1
ATOM 5310 C CA . GLY A 1 686 ? 0.598 -21.553 20.588 1.00 76.81 686 GLY A CA 1
ATOM 5311 C C . GLY A 1 686 ? 1.074 -21.268 22.018 1.00 76.81 686 GLY A C 1
ATOM 5312 O O . GLY A 1 686 ? 0.628 -20.324 22.667 1.00 76.81 686 GLY A O 1
ATOM 5313 N N . ARG A 1 687 ? 1.987 -22.110 22.518 1.00 74.12 687 ARG A N 1
ATOM 5314 C CA . ARG A 1 687 ? 2.582 -21.998 23.867 1.00 74.12 687 ARG A CA 1
ATOM 5315 C C . ARG A 1 687 ? 3.904 -21.220 23.895 1.00 74.12 687 ARG A C 1
ATOM 5317 O O . ARG A 1 687 ? 4.530 -21.119 24.946 1.00 74.12 687 ARG A O 1
ATOM 5324 N N . SER A 1 688 ? 4.365 -20.715 22.750 1.00 75.44 688 SER A N 1
ATOM 5325 C CA . SER A 1 688 ? 5.649 -20.019 22.668 1.00 75.44 688 SER A CA 1
ATOM 5326 C C . SER A 1 688 ? 5.550 -18.616 23.261 1.00 75.44 688 SER A C 1
ATOM 5328 O O . SER A 1 688 ? 4.698 -17.826 22.860 1.00 75.44 688 SER A O 1
ATOM 5330 N N . ILE A 1 689 ? 6.457 -18.292 24.186 1.00 75.56 689 ILE A N 1
ATOM 5331 C CA . ILE A 1 689 ? 6.581 -16.940 24.755 1.00 75.56 689 ILE A CA 1
ATOM 5332 C C . ILE A 1 689 ? 7.158 -15.977 23.707 1.00 75.56 689 ILE A C 1
ATOM 5334 O O . ILE A 1 689 ? 6.746 -14.823 23.622 1.00 75.56 689 ILE A O 1
ATOM 5338 N N . VAL A 1 690 ? 8.098 -16.461 22.888 1.00 83.31 690 VAL A N 1
ATOM 5339 C CA . VAL A 1 690 ? 8.696 -15.687 21.794 1.00 83.31 690 VAL A CA 1
ATOM 5340 C C . VAL A 1 690 ? 7.923 -15.971 20.502 1.00 83.31 690 VAL A C 1
ATOM 5342 O O . VAL A 1 690 ? 7.748 -17.146 20.164 1.00 83.31 690 VAL A O 1
ATOM 5345 N N . PRO A 1 691 ? 7.464 -14.945 19.761 1.00 87.31 691 PRO A N 1
ATOM 5346 C CA . PRO A 1 691 ? 6.806 -15.137 18.471 1.00 87.31 691 PRO A CA 1
ATOM 5347 C C . PRO A 1 691 ? 7.681 -15.964 17.526 1.00 87.31 691 PRO A C 1
ATOM 5349 O O . PRO A 1 691 ? 8.842 -15.631 17.311 1.00 87.31 691 PRO A O 1
ATOM 5352 N N . ASN A 1 692 ? 7.137 -17.052 16.981 1.00 85.81 692 ASN A N 1
ATOM 5353 C CA . ASN A 1 692 ? 7.898 -17.999 16.159 1.00 85.81 692 ASN A CA 1
ATOM 5354 C C . ASN A 1 692 ? 7.128 -18.529 14.938 1.00 85.81 692 ASN A C 1
ATOM 5356 O O . ASN A 1 692 ? 7.679 -19.325 14.182 1.00 85.81 692 ASN A O 1
ATOM 5360 N N . TYR A 1 693 ? 5.879 -18.103 14.735 1.00 91.75 693 TYR A N 1
ATOM 5361 C CA . TYR A 1 693 ? 5.093 -18.489 13.568 1.00 91.75 693 TYR A CA 1
ATOM 5362 C C . TYR A 1 693 ? 5.269 -17.465 12.445 1.00 91.75 693 TYR A C 1
ATOM 5364 O O . TYR A 1 693 ? 4.825 -16.326 12.616 1.00 91.75 693 TYR A O 1
ATOM 5372 N N . PRO A 1 694 ? 5.899 -17.834 11.318 1.00 94.19 694 PRO A N 1
ATOM 5373 C CA . PRO A 1 694 ? 6.064 -16.928 10.197 1.00 94.19 694 PRO A CA 1
ATOM 5374 C C . PRO A 1 694 ? 4.735 -16.668 9.491 1.00 94.19 694 PRO A C 1
ATOM 5376 O O . PRO A 1 694 ? 4.014 -17.600 9.137 1.00 94.19 694 PRO A O 1
ATOM 5379 N N . LEU A 1 695 ? 4.424 -15.393 9.266 1.00 94.44 695 LEU A N 1
ATOM 5380 C CA . LEU A 1 695 ? 3.286 -14.990 8.452 1.00 94.44 695 LEU A CA 1
ATOM 5381 C C . LEU A 1 695 ? 3.738 -14.869 6.993 1.00 94.44 695 LEU A C 1
ATOM 5383 O O . LEU A 1 695 ? 4.447 -13.924 6.647 1.00 94.44 695 LEU A O 1
ATOM 5387 N N . ALA A 1 696 ? 3.342 -15.836 6.168 1.00 93.25 696 ALA A N 1
ATOM 5388 C CA . ALA A 1 696 ? 3.453 -15.743 4.713 1.00 93.25 696 ALA A CA 1
ATOM 5389 C C . ALA A 1 696 ? 2.430 -14.735 4.163 1.00 93.25 696 ALA A C 1
ATOM 5391 O O . ALA A 1 696 ? 1.430 -14.457 4.832 1.00 93.25 696 ALA A O 1
ATOM 5392 N N . ASP A 1 697 ? 2.696 -14.192 2.973 1.00 92.81 697 ASP A N 1
ATOM 5393 C CA . ASP A 1 697 ? 1.813 -13.254 2.267 1.00 92.81 697 ASP A CA 1
ATOM 5394 C C . ASP A 1 697 ? 1.418 -12.023 3.106 1.00 92.81 697 ASP A C 1
ATOM 5396 O O . ASP A 1 697 ? 0.336 -11.450 2.964 1.00 92.81 697 ASP A O 1
ATOM 5400 N N . ALA A 1 698 ? 2.306 -11.588 4.002 1.00 95.25 698 ALA A N 1
ATOM 5401 C CA . ALA A 1 698 ? 2.191 -10.310 4.687 1.00 95.25 698 ALA A CA 1
ATOM 5402 C C . ALA A 1 698 ? 2.782 -9.210 3.806 1.00 95.25 698 ALA A C 1
ATOM 5404 O O . ALA A 1 698 ? 3.890 -9.353 3.290 1.00 95.25 698 ALA A O 1
ATOM 5405 N N . LEU A 1 699 ? 2.074 -8.093 3.666 1.00 94.44 699 LEU A N 1
ATOM 5406 C CA . LEU A 1 699 ? 2.572 -6.935 2.940 1.00 94.44 699 LEU A CA 1
ATOM 5407 C C . LEU A 1 699 ? 3.476 -6.102 3.845 1.00 94.44 699 LEU A C 1
ATOM 5409 O O . LEU A 1 699 ? 3.058 -5.684 4.926 1.00 94.44 699 LEU A O 1
ATOM 5413 N N . VAL A 1 700 ? 4.699 -5.836 3.397 1.00 91.50 700 VAL A N 1
ATOM 5414 C CA . VAL A 1 700 ? 5.735 -5.125 4.147 1.00 91.50 700 VAL A CA 1
ATOM 5415 C C . VAL A 1 700 ? 6.157 -3.856 3.413 1.00 91.50 700 VAL A C 1
ATOM 5417 O O . VAL A 1 700 ? 6.440 -3.890 2.218 1.00 91.50 700 VAL A O 1
ATOM 5420 N N . ALA A 1 701 ? 6.238 -2.742 4.140 1.00 86.31 701 ALA A N 1
ATOM 5421 C CA . ALA A 1 701 ? 6.916 -1.514 3.715 1.00 86.31 701 ALA A CA 1
ATOM 5422 C C . ALA A 1 701 ? 7.456 -0.755 4.937 1.00 86.31 701 ALA A C 1
ATOM 5424 O O . ALA A 1 701 ? 7.195 -1.123 6.081 1.00 86.31 701 ALA A O 1
ATOM 5425 N N . THR A 1 702 ? 8.231 0.307 4.732 1.00 78.69 702 THR A N 1
ATOM 5426 C CA . THR A 1 702 ? 8.681 1.167 5.839 1.00 78.69 702 THR A CA 1
ATOM 5427 C C . THR A 1 702 ? 7.568 2.125 6.268 1.00 78.69 702 THR A C 1
ATOM 5429 O O . THR A 1 702 ? 6.829 2.639 5.429 1.00 78.69 702 THR A O 1
ATOM 5432 N N . LYS A 1 703 ? 7.425 2.405 7.570 1.00 78.06 703 LYS A N 1
ATOM 5433 C CA . LYS A 1 703 ? 6.460 3.410 8.045 1.00 78.06 703 LYS A CA 1
ATOM 5434 C C . LYS A 1 703 ? 6.803 4.751 7.401 1.00 78.06 703 LYS A C 1
ATOM 5436 O O . LYS A 1 703 ? 7.908 5.225 7.621 1.00 78.06 703 LYS A O 1
ATOM 5441 N N . ALA A 1 704 ? 5.881 5.387 6.684 1.00 65.94 704 ALA A N 1
ATOM 5442 C CA . ALA A 1 704 ? 5.996 6.788 6.278 1.00 65.94 704 ALA A CA 1
ATOM 5443 C C . ALA A 1 704 ? 4.949 7.642 6.998 1.00 65.94 704 ALA A C 1
ATOM 5445 O O . ALA A 1 704 ? 3.798 7.241 7.133 1.00 65.94 704 ALA A O 1
ATOM 5446 N N . ASN A 1 705 ? 5.360 8.832 7.444 1.00 58.12 705 ASN A N 1
ATOM 5447 C CA . ASN A 1 705 ? 4.455 9.822 8.043 1.00 58.12 705 ASN A CA 1
ATOM 5448 C C . ASN A 1 705 ? 3.970 10.870 7.018 1.00 58.12 705 ASN A C 1
ATOM 5450 O O . ASN A 1 705 ? 3.191 11.743 7.374 1.00 58.12 705 ASN A O 1
ATOM 5454 N N . HIS A 1 706 ? 4.422 10.802 5.758 1.00 61.03 706 HIS A N 1
ATOM 5455 C CA . HIS A 1 706 ? 4.117 11.765 4.689 1.00 61.03 706 HIS A CA 1
ATOM 5456 C C . HIS A 1 706 ? 4.030 11.051 3.325 1.00 61.03 706 HIS A C 1
ATOM 5458 O O . HIS A 1 706 ? 4.586 9.965 3.183 1.00 61.03 706 HIS A O 1
ATOM 5464 N N . ASP A 1 707 ? 3.326 11.656 2.361 1.00 63.59 707 ASP A N 1
ATOM 5465 C CA . ASP A 1 707 ? 3.210 11.333 0.924 1.00 63.59 707 ASP A CA 1
ATOM 5466 C C . ASP A 1 707 ? 3.687 9.941 0.460 1.00 63.59 707 ASP A C 1
ATOM 5468 O O . ASP A 1 707 ? 4.670 9.827 -0.275 1.00 63.59 707 ASP A O 1
ATOM 5472 N N . ILE A 1 708 ? 2.979 8.862 0.819 1.00 69.31 708 ILE A N 1
ATOM 5473 C CA . ILE A 1 708 ? 3.254 7.539 0.217 1.00 69.31 708 ILE A CA 1
ATOM 5474 C C . ILE A 1 708 ? 2.836 7.517 -1.257 1.00 69.31 708 ILE A C 1
ATOM 5476 O O . ILE A 1 708 ? 3.422 6.791 -2.059 1.00 69.31 708 ILE A O 1
ATOM 5480 N N . ASN A 1 709 ? 1.849 8.336 -1.626 1.00 74.44 709 ASN A N 1
ATOM 5481 C CA . ASN A 1 709 ? 1.458 8.567 -3.007 1.00 74.44 709 ASN A CA 1
ATOM 5482 C C . ASN A 1 709 ? 1.898 9.966 -3.452 1.00 74.44 709 ASN A C 1
ATOM 5484 O O . ASN A 1 709 ? 1.841 10.920 -2.681 1.00 74.44 709 ASN A O 1
ATOM 5488 N N . THR A 1 710 ? 2.367 10.113 -4.685 1.00 71.69 710 THR A N 1
ATOM 5489 C CA . THR A 1 710 ? 2.677 11.426 -5.271 1.00 71.69 710 THR A CA 1
ATOM 5490 C C . THR A 1 710 ? 2.498 11.343 -6.772 1.00 71.69 710 THR A C 1
ATOM 5492 O O . THR A 1 710 ? 3.170 10.529 -7.392 1.00 71.69 710 THR A O 1
ATOM 5495 N N . ASN A 1 711 ? 1.642 12.183 -7.365 1.00 75.44 711 ASN A N 1
ATOM 5496 C CA . ASN A 1 711 ? 1.315 12.108 -8.795 1.00 75.44 711 ASN A CA 1
ATOM 5497 C C . ASN A 1 711 ? 0.917 10.680 -9.204 1.00 75.44 711 ASN A C 1
ATOM 5499 O O . ASN A 1 711 ? 1.574 10.085 -10.053 1.00 75.44 711 ASN A O 1
ATOM 5503 N N . GLY A 1 712 ? -0.090 10.095 -8.543 1.00 76.69 712 GLY A N 1
ATOM 5504 C CA . GLY A 1 712 ? -0.657 8.786 -8.898 1.00 76.69 712 GLY A CA 1
ATOM 5505 C C . GLY A 1 712 ? 0.324 7.603 -8.914 1.00 76.69 712 GLY A C 1
ATOM 5506 O O . GLY A 1 712 ? 0.039 6.574 -9.527 1.00 76.69 712 GLY A O 1
ATOM 5507 N N . ARG A 1 713 ? 1.485 7.725 -8.259 1.00 79.62 713 ARG A N 1
ATOM 5508 C CA . ARG A 1 713 ? 2.435 6.625 -8.035 1.00 79.62 713 ARG A CA 1
ATOM 5509 C C . ARG A 1 713 ? 2.592 6.340 -6.552 1.00 79.62 713 ARG A C 1
ATOM 5511 O O . ARG A 1 713 ? 2.572 7.259 -5.737 1.00 79.62 713 ARG A O 1
ATOM 5518 N N . VAL A 1 714 ? 2.834 5.081 -6.212 1.00 80.38 714 VAL A N 1
ATOM 5519 C CA . VAL A 1 714 ? 3.329 4.709 -4.886 1.00 80.38 714 VAL A CA 1
ATOM 5520 C C . VAL A 1 714 ? 4.829 4.999 -4.853 1.00 80.38 714 VAL A C 1
ATOM 5522 O O . VAL A 1 714 ? 5.580 4.470 -5.670 1.00 80.38 714 VAL A O 1
ATOM 5525 N N . ARG A 1 715 ? 5.277 5.855 -3.931 1.00 75.50 715 ARG A N 1
ATOM 5526 C CA . ARG A 1 715 ? 6.704 6.163 -3.740 1.00 75.50 715 ARG A CA 1
ATOM 5527 C C . ARG A 1 715 ? 7.445 5.018 -3.064 1.00 75.50 715 ARG A C 1
ATOM 5529 O O . ARG A 1 715 ? 8.561 4.716 -3.446 1.00 75.50 715 ARG A O 1
ATOM 5536 N N . GLN A 1 716 ? 6.841 4.393 -2.062 1.00 75.94 716 GLN A N 1
ATOM 5537 C CA . GLN A 1 716 ? 7.479 3.304 -1.328 1.00 75.94 716 GLN A CA 1
ATOM 5538 C C . GLN A 1 716 ? 7.419 1.989 -2.101 1.00 75.94 716 GLN A C 1
ATOM 5540 O O . GLN A 1 716 ? 6.481 1.742 -2.859 1.00 75.94 716 GLN A O 1
ATOM 5545 N N . VAL A 1 717 ? 8.401 1.122 -1.864 1.00 75.56 717 VAL A N 1
ATOM 5546 C CA . VAL A 1 717 ? 8.331 -0.259 -2.338 1.00 75.56 717 VAL A CA 1
ATOM 5547 C C . VAL A 1 717 ? 7.598 -1.101 -1.301 1.00 75.56 717 VAL A C 1
ATOM 5549 O O . VAL A 1 717 ? 7.960 -1.096 -0.122 1.00 75.56 717 VAL A O 1
ATOM 5552 N N . PHE A 1 718 ? 6.574 -1.815 -1.755 1.00 84.62 718 PHE A N 1
ATOM 5553 C CA . PHE A 1 718 ? 5.899 -2.845 -0.981 1.00 84.62 718 PHE A CA 1
ATOM 5554 C C . PHE A 1 718 ? 6.404 -4.227 -1.400 1.00 84.62 718 PHE A C 1
ATOM 5556 O O . PHE A 1 718 ? 6.677 -4.454 -2.579 1.00 84.62 718 PHE A O 1
ATOM 5563 N N . PHE A 1 719 ? 6.455 -5.159 -0.451 1.00 84.62 719 PHE A N 1
ATOM 5564 C CA . PHE A 1 719 ? 6.850 -6.548 -0.687 1.00 84.62 719 PHE A CA 1
ATOM 5565 C C . PHE A 1 719 ? 5.908 -7.506 0.020 1.00 84.62 719 PHE A C 1
ATOM 5567 O O . PHE A 1 719 ? 5.438 -7.212 1.116 1.00 84.62 719 PHE A O 1
ATOM 5574 N N . TRP A 1 720 ? 5.690 -8.669 -0.575 1.00 91.56 720 TRP A N 1
ATOM 5575 C CA . TRP A 1 720 ? 5.084 -9.792 0.128 1.00 91.56 720 TRP A CA 1
ATOM 5576 C C . TRP A 1 720 ? 6.160 -10.579 0.866 1.00 91.56 720 TRP A C 1
ATOM 5578 O O . TRP A 1 720 ? 7.280 -10.718 0.370 1.00 91.56 720 TRP A O 1
ATOM 5588 N N . THR A 1 721 ? 5.834 -11.088 2.050 1.00 94.25 721 THR A N 1
ATOM 5589 C CA . THR A 1 721 ? 6.683 -12.085 2.694 1.00 94.25 721 THR A CA 1
ATOM 5590 C C . THR A 1 721 ? 6.617 -13.416 1.964 1.00 94.25 721 THR A C 1
ATOM 5592 O O . THR A 1 721 ? 5.567 -13.824 1.471 1.00 94.25 721 THR A O 1
ATOM 5595 N N . ASP A 1 722 ? 7.744 -14.118 1.948 1.00 93.69 722 ASP A N 1
ATOM 5596 C CA . ASP A 1 722 ? 7.842 -15.458 1.383 1.00 93.69 722 ASP A CA 1
ATOM 5597 C C . ASP A 1 722 ? 7.114 -16.520 2.253 1.00 93.69 722 ASP A C 1
ATOM 5599 O O . ASP A 1 722 ? 6.633 -16.219 3.355 1.00 93.69 722 ASP A O 1
ATOM 5603 N N . PRO A 1 723 ? 7.061 -17.799 1.826 1.00 94.75 723 PRO A N 1
ATOM 5604 C CA . PRO A 1 723 ? 6.484 -18.903 2.605 1.00 94.75 723 PRO A CA 1
ATOM 5605 C C . PRO A 1 723 ? 7.057 -19.117 4.013 1.00 94.75 723 PRO A C 1
ATOM 5607 O O . PRO A 1 723 ? 6.464 -19.848 4.817 1.00 94.75 723 PRO A O 1
ATOM 5610 N N . TYR A 1 724 ? 8.219 -18.532 4.303 1.00 94.31 724 TYR A N 1
ATOM 5611 C CA . TYR A 1 724 ? 8.927 -18.562 5.580 1.00 94.31 724 TYR A CA 1
ATOM 5612 C C . TYR A 1 724 ? 8.771 -17.247 6.358 1.00 94.31 724 TYR A C 1
ATOM 5614 O O . TYR A 1 724 ? 9.463 -17.033 7.362 1.00 94.31 724 TYR A O 1
ATOM 5622 N N . GLY A 1 725 ? 7.865 -16.373 5.914 1.00 94.69 725 GLY A N 1
ATOM 5623 C CA . GLY A 1 725 ? 7.596 -15.065 6.493 1.00 94.69 725 GLY A CA 1
ATOM 5624 C C . GLY A 1 725 ? 8.740 -14.075 6.305 1.00 94.69 725 GLY A C 1
ATOM 5625 O O . GLY A 1 725 ? 8.770 -13.071 7.013 1.00 94.69 725 GLY A O 1
ATOM 5626 N N . ARG A 1 726 ? 9.711 -14.352 5.428 1.00 92.94 726 ARG A N 1
ATOM 5627 C CA . ARG A 1 726 ? 10.881 -13.498 5.212 1.00 92.94 726 ARG A CA 1
ATOM 5628 C C . ARG A 1 726 ? 10.538 -12.362 4.263 1.00 92.94 726 ARG A C 1
ATOM 5630 O O . ARG A 1 726 ? 9.812 -12.555 3.296 1.00 92.94 726 ARG A O 1
ATOM 5637 N N . TYR A 1 727 ? 11.105 -11.195 4.526 1.00 89.31 727 TYR A N 1
ATOM 5638 C CA . TYR A 1 727 ? 11.128 -10.075 3.597 1.00 89.31 727 TYR A CA 1
ATOM 5639 C C . TYR A 1 727 ? 12.569 -9.585 3.443 1.00 89.31 727 TYR A C 1
ATOM 5641 O O . TYR A 1 727 ? 13.357 -9.657 4.393 1.00 89.31 727 TYR A O 1
ATOM 5649 N N . ASP A 1 728 ? 12.896 -9.082 2.257 1.00 80.50 728 ASP A N 1
ATOM 5650 C CA . ASP A 1 728 ? 14.214 -8.547 1.932 1.00 80.50 728 ASP A CA 1
ATOM 5651 C C . ASP A 1 728 ? 14.073 -7.305 1.045 1.00 80.50 728 ASP A C 1
ATOM 5653 O O . ASP A 1 728 ? 13.536 -7.374 -0.061 1.00 80.50 728 ASP A O 1
ATOM 5657 N N . PHE A 1 729 ? 14.525 -6.157 1.548 1.00 71.38 729 PHE A N 1
ATOM 5658 C CA . PHE A 1 729 ? 14.579 -4.923 0.781 1.00 71.38 729 PHE A CA 1
ATOM 5659 C C . PHE A 1 729 ? 15.820 -4.948 -0.119 1.00 71.38 729 PHE A C 1
ATOM 5661 O O . PHE A 1 729 ? 16.943 -5.028 0.396 1.00 71.38 729 PHE A O 1
ATOM 5668 N N . PRO A 1 730 ? 15.650 -4.797 -1.447 1.00 62.31 730 PRO A N 1
ATOM 5669 C CA . PRO A 1 730 ? 16.761 -4.661 -2.370 1.00 62.31 730 PRO A CA 1
ATOM 5670 C C . PRO A 1 730 ? 17.729 -3.580 -1.891 1.00 62.31 730 PRO A C 1
ATOM 5672 O O . PRO A 1 730 ? 17.341 -2.447 -1.604 1.00 62.31 730 PRO A O 1
ATOM 5675 N N . SER A 1 731 ? 19.011 -3.923 -1.844 1.00 55.81 731 SER A N 1
ATOM 5676 C CA . SER A 1 731 ? 20.053 -3.111 -1.213 1.00 55.81 731 SER A CA 1
ATOM 5677 C C . SER A 1 731 ? 20.320 -1.750 -1.881 1.00 55.81 731 SER A C 1
ATOM 5679 O O . SER A 1 731 ? 21.049 -0.929 -1.327 1.00 55.81 731 SER A O 1
ATOM 5681 N N . ILE A 1 732 ? 19.715 -1.509 -3.053 1.00 55.81 732 ILE A N 1
ATOM 5682 C CA . ILE A 1 732 ? 19.834 -0.302 -3.892 1.00 55.81 732 ILE A CA 1
ATOM 5683 C C . ILE A 1 732 ? 18.504 0.486 -3.957 1.00 55.81 732 ILE A C 1
ATOM 5685 O O . ILE A 1 732 ? 18.385 1.468 -4.688 1.00 55.81 732 ILE A O 1
ATOM 5689 N N . CYS A 1 733 ? 17.485 0.109 -3.175 1.00 55.38 733 CYS A N 1
ATOM 5690 C CA . CYS A 1 733 ? 16.285 0.935 -3.033 1.00 55.38 733 CYS A CA 1
ATOM 5691 C C . CYS A 1 733 ? 16.671 2.356 -2.566 1.00 55.38 733 CYS A C 1
ATOM 5693 O O . CYS A 1 733 ? 17.470 2.533 -1.644 1.00 55.38 733 CYS A O 1
ATOM 5695 N N . GLY A 1 734 ? 16.152 3.366 -3.268 1.00 50.56 734 GLY A N 1
ATOM 5696 C CA . GLY A 1 734 ? 16.608 4.744 -3.155 1.00 50.56 734 GLY A CA 1
ATOM 5697 C C . GLY A 1 734 ? 16.340 5.371 -1.787 1.00 50.56 734 GLY A C 1
ATOM 5698 O O . GLY A 1 734 ? 15.464 4.961 -1.018 1.00 50.56 734 GLY A O 1
ATOM 5699 N N . ARG A 1 735 ? 17.144 6.397 -1.480 1.00 52.03 735 ARG A N 1
ATOM 5700 C CA . ARG A 1 735 ? 17.081 7.154 -0.223 1.00 52.03 735 ARG A CA 1
ATOM 5701 C C . ARG A 1 735 ? 15.685 7.724 0.030 1.00 52.03 735 ARG A C 1
ATOM 5703 O O . ARG A 1 735 ? 15.270 7.724 1.175 1.00 52.03 735 ARG A O 1
ATOM 5710 N N . GLU A 1 736 ? 14.948 8.159 -0.992 1.00 52.12 736 GLU A N 1
ATOM 5711 C CA . GLU A 1 736 ? 13.621 8.770 -0.816 1.00 52.12 736 GLU A CA 1
ATOM 5712 C C . GLU A 1 736 ? 12.490 7.755 -0.587 1.00 52.12 736 GLU A C 1
ATOM 5714 O O . GLU A 1 736 ? 11.487 8.088 0.045 1.00 52.12 736 GLU A O 1
ATOM 5719 N N . GLU A 1 737 ? 12.646 6.525 -1.076 1.00 55.09 737 GLU A N 1
ATOM 5720 C CA . GLU A 1 737 ? 11.647 5.457 -0.998 1.00 55.09 737 GLU A CA 1
ATOM 5721 C C . GLU A 1 737 ? 11.738 4.671 0.319 1.00 55.09 737 GLU A C 1
ATOM 5723 O O . GLU A 1 737 ? 10.725 4.159 0.803 1.00 55.09 737 GLU A O 1
ATOM 5728 N N . ILE A 1 738 ? 12.934 4.621 0.927 1.00 51.12 738 ILE A N 1
ATOM 5729 C CA . ILE A 1 738 ? 13.161 4.063 2.272 1.00 51.12 738 ILE A CA 1
ATOM 5730 C C . ILE A 1 738 ? 13.155 5.161 3.358 1.00 51.12 738 ILE A C 1
ATOM 5732 O O . ILE A 1 738 ? 12.647 4.931 4.457 1.00 51.12 738 ILE A O 1
ATOM 5736 N N . PHE A 1 739 ? 13.690 6.356 3.064 1.00 52.97 739 PHE A N 1
ATOM 5737 C CA . PHE A 1 739 ? 13.917 7.449 4.023 1.00 52.97 739 PHE A CA 1
ATOM 5738 C C . PHE A 1 739 ? 13.483 8.816 3.454 1.00 52.97 739 PHE A C 1
ATOM 5740 O O . PHE A 1 739 ? 14.326 9.638 3.081 1.00 52.97 739 PHE A O 1
ATOM 5747 N N . PRO A 1 740 ? 12.176 9.129 3.404 1.00 48.59 740 PRO A N 1
ATOM 5748 C CA . PRO A 1 740 ? 11.748 10.481 3.057 1.00 48.59 740 PRO A CA 1
ATOM 5749 C C . PRO A 1 740 ? 12.427 11.490 4.000 1.00 48.59 740 PRO A C 1
ATOM 5751 O O . PRO A 1 740 ? 12.497 11.245 5.204 1.00 48.59 740 PRO A O 1
ATOM 5754 N N . ALA A 1 741 ? 12.930 12.612 3.467 1.00 40.69 741 ALA A N 1
ATOM 5755 C CA . ALA A 1 741 ? 13.842 13.557 4.138 1.00 40.69 741 ALA A CA 1
ATOM 5756 C C . ALA A 1 741 ? 13.427 14.003 5.563 1.00 40.69 741 ALA A C 1
ATOM 5758 O O . ALA A 1 741 ? 14.273 14.368 6.374 1.00 40.69 741 ALA A O 1
ATOM 5759 N N . SER A 1 742 ? 12.139 13.919 5.913 1.00 43.03 742 SER A N 1
ATOM 5760 C CA . SER A 1 742 ? 11.614 14.182 7.262 1.00 43.03 742 SER A CA 1
ATOM 5761 C C . SER A 1 742 ? 11.906 13.087 8.308 1.00 43.03 742 SER A C 1
ATOM 5763 O O . SER A 1 742 ? 11.658 13.301 9.490 1.00 43.03 742 SER A O 1
ATOM 5765 N N . GLN A 1 743 ? 12.356 11.890 7.909 1.00 47.94 743 GLN A N 1
ATOM 5766 C CA . GLN A 1 743 ? 12.676 10.777 8.819 1.00 47.94 743 GLN A CA 1
ATOM 5767 C C . GLN A 1 743 ? 14.124 10.755 9.295 1.00 47.94 743 GLN A C 1
ATOM 5769 O O . GLN A 1 743 ? 14.423 10.053 10.267 1.00 47.94 743 GLN A O 1
ATOM 5774 N N . GLU A 1 744 ? 15.001 11.537 8.660 1.00 42.66 744 GLU A N 1
ATOM 5775 C CA . GLU A 1 744 ? 16.422 11.599 9.008 1.00 42.66 744 GLU A CA 1
ATOM 5776 C C . GLU A 1 744 ? 16.655 12.048 10.462 1.00 42.66 744 GLU A C 1
ATOM 5778 O O . GLU A 1 744 ? 17.700 11.724 11.024 1.00 42.66 744 GLU A O 1
ATOM 5783 N N . SER A 1 745 ? 15.675 12.707 11.100 1.00 46.47 745 SER A N 1
ATOM 5784 C CA . SER A 1 745 ? 15.809 13.301 12.436 1.00 46.47 745 SER A CA 1
ATOM 5785 C C . SER A 1 745 ? 14.982 12.668 13.572 1.00 46.47 745 SER A C 1
ATOM 5787 O O . SER A 1 745 ? 15.280 12.980 14.722 1.00 46.47 745 SER A O 1
ATOM 5789 N N . ALA A 1 746 ? 13.990 11.789 13.323 1.00 50.03 746 ALA A N 1
ATOM 5790 C CA . ALA A 1 746 ? 13.017 11.416 14.377 1.00 50.03 746 ALA A CA 1
ATOM 5791 C C . ALA A 1 746 ? 12.743 9.913 14.625 1.00 50.03 746 ALA A C 1
ATOM 5793 O O . ALA A 1 746 ? 12.545 9.539 15.780 1.00 50.03 746 ALA A O 1
ATOM 5794 N N . LEU A 1 747 ? 12.694 9.039 13.604 1.00 54.53 747 LEU A N 1
ATOM 5795 C CA . LEU A 1 747 ? 12.181 7.657 13.776 1.00 54.53 747 LEU A CA 1
ATOM 5796 C C . LEU A 1 747 ? 13.098 6.529 13.279 1.00 54.53 747 LEU A C 1
ATOM 5798 O O . LEU A 1 747 ? 12.898 5.390 13.691 1.00 54.53 747 LEU A O 1
ATOM 5802 N N . GLY A 1 748 ? 14.100 6.794 12.434 1.00 66.94 748 GLY A N 1
ATOM 5803 C CA . GLY A 1 748 ? 14.920 5.728 11.836 1.00 66.94 748 GLY A CA 1
ATOM 5804 C C . GLY A 1 748 ? 14.115 4.722 10.989 1.00 66.94 748 GLY A C 1
ATOM 5805 O O . GLY A 1 748 ? 12.941 4.934 10.699 1.00 66.94 748 GLY A O 1
ATOM 5806 N N . TYR A 1 749 ? 14.740 3.609 10.593 1.00 74.50 749 TYR A N 1
ATOM 5807 C CA . TYR A 1 749 ? 14.084 2.512 9.874 1.00 74.50 749 TYR A CA 1
ATOM 5808 C C . TYR A 1 749 ? 13.027 1.829 10.762 1.00 74.50 749 TYR A C 1
ATOM 5810 O O . TYR A 1 749 ? 13.309 1.442 11.901 1.00 74.50 749 TYR A O 1
ATOM 5818 N N . CYS A 1 750 ? 11.802 1.707 10.243 1.00 81.88 750 CYS A N 1
ATOM 5819 C CA . CYS A 1 750 ? 10.630 1.223 10.975 1.00 81.88 750 CYS A CA 1
ATOM 5820 C C . CYS A 1 750 ? 9.739 0.345 10.074 1.00 81.88 750 CYS A C 1
ATOM 5822 O O . CYS A 1 750 ? 8.692 0.830 9.626 1.00 81.88 750 CYS A O 1
ATOM 5824 N N . PRO A 1 751 ? 10.095 -0.925 9.805 1.00 87.19 751 PRO A N 1
ATOM 5825 C CA . PRO A 1 751 ? 9.282 -1.805 8.972 1.00 87.19 751 PRO A CA 1
ATOM 5826 C C . PRO A 1 751 ? 7.873 -1.993 9.553 1.00 87.19 751 PRO A C 1
ATOM 5828 O O . PRO A 1 751 ? 7.666 -2.120 10.764 1.00 87.19 751 PRO A O 1
ATOM 5831 N N . VAL A 1 752 ? 6.879 -1.968 8.674 1.00 90.88 752 VAL A N 1
ATOM 5832 C CA . VAL A 1 752 ? 5.470 -2.245 8.939 1.00 90.88 752 VAL A CA 1
ATOM 5833 C C . VAL A 1 752 ? 5.089 -3.462 8.127 1.00 90.88 752 VAL A C 1
ATOM 5835 O O . VAL A 1 752 ? 5.333 -3.485 6.928 1.00 90.88 752 VAL A O 1
ATOM 5838 N N . ALA A 1 753 ? 4.463 -4.436 8.780 1.00 95.00 753 ALA A N 1
ATOM 5839 C CA . ALA A 1 753 ? 3.856 -5.577 8.121 1.00 95.00 753 ALA A CA 1
ATOM 5840 C C . ALA A 1 753 ? 2.349 -5.588 8.390 1.00 95.00 753 ALA A C 1
ATOM 5842 O O . ALA A 1 753 ? 1.928 -5.322 9.524 1.00 95.00 753 ALA A O 1
ATOM 5843 N N . VAL A 1 754 ? 1.562 -5.908 7.363 1.00 96.38 754 VAL A N 1
ATOM 5844 C CA . VAL A 1 754 ? 0.115 -6.130 7.454 1.00 96.38 754 VAL A CA 1
ATOM 5845 C C . VAL A 1 754 ? -0.267 -7.464 6.817 1.00 96.38 754 VAL A C 1
ATOM 5847 O O . VAL A 1 754 ? 0.313 -7.869 5.818 1.00 96.38 754 VAL A O 1
ATOM 5850 N N . GLY A 1 755 ? -1.254 -8.145 7.386 1.00 95.31 755 GLY A N 1
ATOM 5851 C CA . GLY A 1 755 ? -1.920 -9.291 6.765 1.00 95.31 755 GLY A CA 1
ATOM 5852 C C . GLY A 1 755 ? -3.385 -8.955 6.525 1.00 95.31 755 GLY A C 1
ATOM 5853 O O . GLY A 1 755 ? -3.998 -8.295 7.367 1.00 95.31 755 GLY A O 1
ATOM 5854 N N . TYR A 1 756 ? -3.944 -9.396 5.403 1.00 94.25 756 TYR A N 1
ATOM 5855 C CA . TYR A 1 756 ? -5.322 -9.087 5.014 1.00 94.25 756 TYR A CA 1
ATOM 5856 C C . TYR A 1 756 ? -6.290 -10.223 5.335 1.00 94.25 756 TYR A C 1
ATOM 5858 O O . TYR A 1 756 ? -5.891 -11.371 5.530 1.00 94.25 756 TYR A O 1
ATOM 5866 N N . ASP A 1 757 ? -7.575 -9.897 5.387 1.00 89.75 757 ASP A N 1
ATOM 5867 C CA . ASP A 1 757 ? -8.641 -10.885 5.294 1.00 89.75 757 ASP A CA 1
ATOM 5868 C C . ASP A 1 757 ? -9.030 -11.220 3.843 1.00 89.75 757 ASP A C 1
ATOM 5870 O O . ASP A 1 757 ? -8.635 -10.566 2.874 1.00 89.75 757 ASP A O 1
ATOM 5874 N N . GLU A 1 758 ? -9.871 -12.250 3.757 1.00 86.12 758 GLU A N 1
ATOM 5875 C CA . GLU A 1 758 ? -11.021 -12.388 2.865 1.00 86.12 758 GLU A CA 1
ATOM 5876 C C . GLU A 1 758 ? -11.257 -11.281 1.854 1.00 86.12 758 GLU A C 1
ATOM 5878 O O . GLU A 1 758 ? -11.253 -11.536 0.663 1.00 86.12 758 GLU A O 1
ATOM 5883 N N . GLN A 1 759 ? -11.546 -10.072 2.322 1.00 86.06 759 GLN A N 1
ATOM 5884 C CA . GLN A 1 759 ? -12.109 -8.962 1.568 1.00 86.06 759 GLN A CA 1
ATOM 5885 C C . GLN A 1 759 ? -11.049 -7.916 1.190 1.00 86.06 759 GLN A C 1
ATOM 5887 O O . GLN A 1 759 ? -11.324 -7.060 0.345 1.00 86.06 759 GLN A O 1
ATOM 5892 N N . GLY A 1 760 ? -9.832 -8.013 1.730 1.00 89.50 760 GLY A N 1
ATOM 5893 C CA . GLY A 1 760 ? -8.755 -7.036 1.555 1.00 89.50 760 GLY A CA 1
ATOM 5894 C C . GLY A 1 760 ? -8.675 -5.991 2.672 1.00 89.50 760 GLY A C 1
ATOM 5895 O O . GLY A 1 760 ? -8.049 -4.947 2.481 1.00 89.50 760 GLY A O 1
ATOM 5896 N N . ARG A 1 761 ? -9.305 -6.230 3.829 1.00 92.69 761 ARG A N 1
ATOM 5897 C CA . ARG A 1 761 ? -9.166 -5.391 5.029 1.00 92.69 761 ARG A CA 1
ATOM 5898 C C . ARG A 1 761 ? -7.974 -5.848 5.851 1.00 92.69 761 ARG A C 1
ATOM 5900 O O . ARG A 1 761 ? -7.680 -7.041 5.930 1.00 92.69 761 ARG A O 1
ATOM 5907 N N . ILE A 1 762 ? -7.268 -4.900 6.458 1.00 95.44 762 ILE A N 1
ATOM 5908 C CA . ILE A 1 762 ? -6.152 -5.213 7.349 1.00 95.44 762 ILE A CA 1
ATOM 5909 C C . ILE A 1 762 ? -6.682 -5.988 8.557 1.00 95.44 762 ILE A C 1
ATOM 5911 O O . ILE A 1 762 ? -7.507 -5.501 9.326 1.00 95.44 762 ILE A O 1
ATOM 5915 N N . ARG A 1 763 ? -6.163 -7.201 8.726 1.00 93.00 763 ARG A N 1
ATOM 5916 C CA . ARG A 1 763 ? -6.523 -8.139 9.788 1.00 93.00 763 ARG A CA 1
ATOM 5917 C C . ARG A 1 763 ? -5.395 -8.315 10.796 1.00 93.00 763 ARG A C 1
ATOM 5919 O O . ARG A 1 763 ? -5.640 -8.351 12.002 1.00 93.00 763 ARG A O 1
ATOM 5926 N N . PHE A 1 764 ? -4.166 -8.419 10.304 1.00 95.44 764 PHE A N 1
ATOM 5927 C CA . PHE A 1 764 ? -2.956 -8.441 11.118 1.00 95.44 764 PHE A CA 1
ATOM 5928 C C . PHE A 1 764 ? -2.154 -7.179 10.868 1.00 95.44 764 PHE A C 1
ATOM 5930 O O . PHE A 1 764 ? -2.048 -6.731 9.730 1.00 95.44 764 PHE A O 1
ATOM 5937 N N . ILE A 1 765 ? -1.554 -6.631 11.916 1.00 96.06 765 ILE A N 1
ATOM 5938 C CA . ILE A 1 765 ? -0.658 -5.486 11.793 1.00 96.06 765 ILE A CA 1
ATOM 5939 C C . ILE A 1 765 ? 0.445 -5.551 12.836 1.00 96.06 765 ILE A C 1
ATOM 5941 O O . ILE A 1 765 ? 0.297 -6.211 13.866 1.00 96.06 765 ILE A O 1
ATOM 5945 N N . ARG A 1 766 ? 1.566 -4.885 12.554 1.00 94.88 766 ARG A N 1
ATOM 5946 C CA . ARG A 1 766 ? 2.711 -4.800 13.465 1.00 94.88 766 ARG A CA 1
ATOM 5947 C C . ARG A 1 766 ? 2.310 -4.353 14.877 1.00 94.88 766 ARG A C 1
ATOM 5949 O O . ARG A 1 766 ? 1.497 -3.448 15.027 1.00 94.88 766 ARG A O 1
ATOM 5956 N N . ASP A 1 767 ? 2.947 -4.914 15.896 1.00 94.81 767 ASP A N 1
ATOM 5957 C CA . ASP A 1 767 ? 2.808 -4.472 17.284 1.00 94.81 767 ASP A CA 1
ATOM 5958 C C . ASP A 1 767 ? 3.870 -3.410 17.626 1.00 94.81 767 ASP A C 1
ATOM 5960 O O . ASP A 1 767 ? 5.058 -3.709 17.772 1.00 94.81 767 ASP A O 1
ATOM 5964 N N . GLU A 1 768 ? 3.447 -2.151 17.748 1.00 93.19 768 GLU A N 1
ATOM 5965 C CA . GLU A 1 768 ? 4.258 -1.025 18.245 1.00 93.19 768 GLU A CA 1
ATOM 5966 C C . GLU A 1 768 ? 4.247 -0.927 19.778 1.00 93.19 768 GLU A C 1
ATOM 5968 O O . GLU A 1 768 ? 4.936 -0.081 20.354 1.00 93.19 768 GLU A O 1
ATOM 5973 N N . GLY A 1 769 ? 3.472 -1.787 20.439 1.00 91.69 769 GLY A N 1
ATOM 5974 C CA . GLY A 1 769 ? 3.348 -1.858 21.880 1.00 91.69 769 GLY A CA 1
ATOM 5975 C C . GLY A 1 769 ? 4.639 -2.279 22.592 1.00 91.69 769 GLY A C 1
ATOM 5976 O O . GLY A 1 769 ? 5.529 -2.896 21.993 1.00 91.69 769 GLY A O 1
ATOM 5977 N N . PRO A 1 770 ? 4.758 -2.012 23.908 1.00 89.44 770 PRO A N 1
ATOM 5978 C CA . PRO A 1 770 ? 5.941 -2.380 24.686 1.00 89.44 770 PRO A CA 1
ATOM 5979 C C . PRO A 1 770 ? 6.262 -3.878 24.635 1.00 89.44 770 PRO A C 1
ATOM 5981 O O . PRO A 1 770 ? 7.430 -4.255 24.688 1.00 89.44 770 PRO A O 1
ATOM 5984 N N . THR A 1 771 ? 5.243 -4.734 24.539 1.00 85.25 771 THR A N 1
ATOM 5985 C CA . THR A 1 771 ? 5.399 -6.193 24.516 1.00 85.25 771 THR A CA 1
ATOM 5986 C C . THR A 1 771 ? 6.038 -6.670 23.211 1.00 85.25 771 THR A C 1
ATOM 5988 O O . THR A 1 771 ? 7.075 -7.336 23.262 1.00 85.25 771 THR A O 1
ATOM 5991 N N . GLY A 1 772 ? 5.499 -6.283 22.049 1.00 86.06 772 GLY A N 1
ATOM 5992 C CA . GLY A 1 772 ? 6.079 -6.623 20.746 1.00 86.06 772 GLY A CA 1
ATOM 5993 C C . GLY A 1 772 ? 7.504 -6.097 20.575 1.00 86.06 772 GLY A C 1
ATOM 5994 O O . GLY A 1 772 ? 8.399 -6.847 20.183 1.00 86.06 772 GLY A O 1
ATOM 5995 N N . GLN A 1 773 ? 7.748 -4.846 20.974 1.00 90.06 773 GLN A N 1
ATOM 5996 C CA . GLN A 1 773 ? 9.057 -4.199 20.824 1.00 90.06 773 GLN A CA 1
ATOM 5997 C C . GLN A 1 773 ? 10.130 -4.725 21.790 1.00 90.06 773 GLN A C 1
ATOM 5999 O O . GLN A 1 773 ? 11.320 -4.616 21.490 1.00 90.06 773 GLN A O 1
ATOM 6004 N N . LYS A 1 774 ? 9.738 -5.320 22.928 1.00 88.50 774 LYS A N 1
ATOM 6005 C CA . LYS A 1 774 ? 10.654 -6.071 23.805 1.00 88.50 774 LYS A CA 1
ATOM 6006 C C . LYS A 1 774 ? 11.059 -7.417 23.202 1.00 88.50 774 LYS A C 1
ATOM 6008 O O . LYS A 1 774 ? 12.191 -7.836 23.417 1.00 88.50 774 LYS A O 1
ATOM 6013 N N . ALA A 1 775 ? 10.155 -8.088 22.482 1.00 86.62 775 ALA A N 1
ATOM 6014 C CA . ALA A 1 775 ? 10.436 -9.377 21.850 1.00 86.62 775 ALA A CA 1
ATOM 6015 C C . ALA A 1 775 ? 11.344 -9.216 20.622 1.00 86.62 775 ALA A C 1
ATOM 6017 O O . ALA A 1 775 ? 12.419 -9.810 20.564 1.00 86.62 775 ALA A O 1
ATOM 6018 N N . TYR A 1 776 ? 10.936 -8.372 19.672 1.00 88.00 776 TYR A N 1
ATOM 6019 C CA . TYR A 1 776 ? 11.750 -7.987 18.523 1.00 88.00 776 TYR A CA 1
ATOM 6020 C C . TYR A 1 776 ? 11.616 -6.485 18.293 1.00 88.00 776 TYR A C 1
ATOM 6022 O O . TYR A 1 776 ? 10.554 -5.985 17.927 1.00 88.00 776 TYR A O 1
ATOM 6030 N N . ARG A 1 777 ? 12.712 -5.752 18.508 1.00 88.62 777 ARG A N 1
ATOM 6031 C CA . ARG A 1 777 ? 12.735 -4.309 18.277 1.00 88.62 777 ARG A CA 1
ATOM 6032 C C . ARG A 1 777 ? 12.687 -4.030 16.777 1.00 88.62 777 ARG A C 1
ATOM 6034 O O . ARG A 1 777 ? 13.638 -4.335 16.062 1.00 88.62 777 ARG A O 1
ATOM 6041 N N . SER A 1 778 ? 11.613 -3.389 16.331 1.00 86.44 778 SER A N 1
ATOM 6042 C CA . SER A 1 778 ? 11.371 -3.053 14.923 1.00 86.44 778 SER A CA 1
ATOM 6043 C C . SER A 1 778 ? 11.085 -1.562 14.702 1.00 86.44 778 SER A C 1
ATOM 6045 O O . SER A 1 778 ? 10.680 -1.161 13.613 1.00 86.44 778 SER A O 1
ATOM 6047 N N . MET A 1 779 ? 11.273 -0.732 15.733 1.00 85.25 779 MET A N 1
ATOM 6048 C CA . MET A 1 779 ? 11.122 0.724 15.673 1.00 85.25 779 MET A CA 1
ATOM 6049 C C . MET A 1 779 ? 12.401 1.450 16.090 1.00 85.25 779 MET A C 1
ATOM 6051 O O . MET A 1 779 ? 13.157 0.979 16.953 1.00 85.25 779 MET A O 1
ATOM 6055 N N . GLY A 1 780 ? 12.618 2.645 15.533 1.00 76.81 780 GLY A N 1
ATOM 6056 C CA . GLY A 1 780 ? 13.746 3.477 15.943 1.00 76.81 780 GLY A CA 1
ATOM 6057 C C . GLY A 1 780 ? 15.093 2.949 15.460 1.00 76.81 780 GLY A C 1
ATOM 6058 O O . GLY A 1 780 ? 16.095 3.199 16.132 1.00 76.81 780 GLY A O 1
ATOM 6059 N N . LEU A 1 781 ? 15.138 2.135 14.396 1.00 77.44 781 LEU A N 1
ATOM 6060 C CA . LEU A 1 781 ? 16.370 1.461 13.989 1.00 77.44 781 LEU A CA 1
ATOM 6061 C C . LEU A 1 781 ? 17.272 2.446 13.237 1.00 77.44 781 LEU A C 1
ATOM 6063 O O . LEU A 1 781 ? 16.856 3.110 12.291 1.00 77.44 781 LEU A O 1
ATOM 6067 N N . HIS A 1 782 ? 18.518 2.591 13.680 1.00 71.38 782 HIS A N 1
ATOM 6068 C CA . HIS A 1 782 ? 19.396 3.639 13.165 1.00 71.38 782 HIS A CA 1
ATOM 6069 C C . HIS A 1 782 ? 19.819 3.354 11.719 1.00 71.38 782 HIS A C 1
ATOM 6071 O O . HIS A 1 782 ? 20.608 2.447 11.469 1.00 71.38 782 HIS A O 1
ATOM 6077 N N . TRP A 1 783 ? 19.357 4.174 10.779 1.00 60.25 783 TRP A N 1
ATOM 6078 C CA . TRP A 1 783 ? 19.509 3.943 9.339 1.00 60.25 783 TRP A CA 1
ATOM 6079 C C . TRP A 1 783 ? 20.961 3.961 8.831 1.00 60.25 783 TRP A C 1
ATOM 6081 O O . TRP A 1 783 ? 21.296 3.222 7.908 1.00 60.25 783 TRP A O 1
ATOM 6091 N N . LEU A 1 784 ? 21.854 4.728 9.475 1.00 58.06 784 LEU A N 1
ATOM 6092 C CA . LEU A 1 784 ? 23.295 4.735 9.159 1.00 58.06 784 LEU A CA 1
ATOM 6093 C C . LEU A 1 784 ? 24.080 3.563 9.770 1.00 58.06 784 LEU A C 1
ATOM 6095 O O . LEU A 1 784 ? 25.261 3.400 9.452 1.00 58.06 784 LEU A O 1
ATOM 6099 N N . LYS A 1 785 ? 23.481 2.730 10.630 1.00 59.47 785 LYS A N 1
ATOM 6100 C CA . LYS A 1 785 ? 24.131 1.512 11.147 1.00 59.47 785 LYS A CA 1
ATOM 6101 C C . LYS A 1 785 ? 23.711 0.313 10.307 1.00 59.47 785 LYS A C 1
ATOM 6103 O O . LYS A 1 785 ? 22.660 0.349 9.676 1.00 59.47 785 LYS A O 1
ATOM 6108 N N . ASP A 1 786 ? 24.563 -0.700 10.226 1.00 60.12 786 ASP A N 1
ATOM 6109 C CA . ASP A 1 786 ? 24.128 -1.984 9.686 1.00 60.12 786 ASP A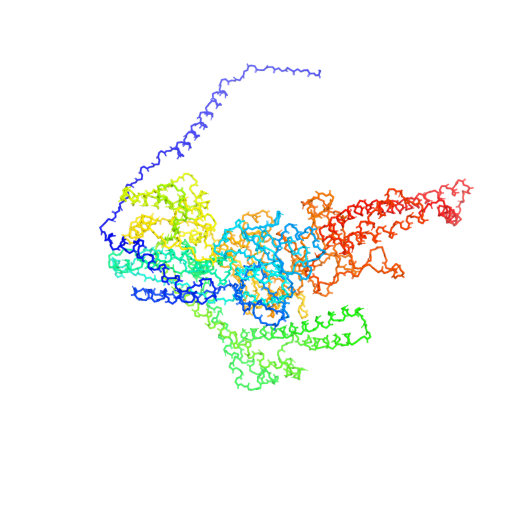 CA 1
ATOM 6110 C C . ASP A 1 786 ? 23.068 -2.536 10.649 1.00 60.12 786 ASP A C 1
ATOM 6112 O O . ASP A 1 786 ? 23.346 -2.744 11.832 1.00 60.12 786 ASP A O 1
ATOM 6116 N N . ILE A 1 787 ? 21.822 -2.604 10.180 1.00 61.59 787 ILE A N 1
ATOM 6117 C CA . ILE A 1 787 ? 20.669 -2.977 11.009 1.00 61.59 787 ILE A CA 1
ATOM 6118 C C . ILE A 1 787 ? 20.553 -4.508 11.084 1.00 61.59 787 ILE A C 1
ATOM 6120 O O . ILE A 1 787 ? 19.866 -5.024 11.966 1.00 61.59 787 ILE A O 1
ATOM 6124 N N . GLY A 1 788 ? 21.258 -5.244 10.213 1.00 68.56 788 GLY A N 1
ATOM 6125 C CA . GLY A 1 788 ? 21.128 -6.691 10.100 1.00 68.56 788 GLY A CA 1
ATOM 6126 C C . GLY A 1 788 ? 19.680 -7.100 9.815 1.00 68.56 788 GLY A C 1
ATOM 6127 O O . GLY A 1 788 ? 19.036 -6.582 8.903 1.00 68.56 788 GLY A O 1
ATOM 6128 N N . THR A 1 789 ? 19.158 -8.033 10.612 1.00 79.62 789 THR A N 1
ATOM 6129 C CA . THR A 1 789 ? 17.805 -8.586 10.459 1.00 79.62 789 THR A CA 1
ATOM 6130 C C . THR A 1 789 ? 16.816 -7.947 11.443 1.00 79.62 789 THR A C 1
ATOM 6132 O O . THR A 1 789 ? 16.983 -8.064 12.657 1.00 79.62 789 THR A O 1
ATOM 6135 N N . ALA A 1 790 ? 15.748 -7.324 10.940 1.00 86.88 790 ALA A N 1
ATOM 6136 C CA . ALA A 1 790 ? 14.685 -6.696 11.726 1.00 86.88 790 ALA A CA 1
ATOM 6137 C C . ALA A 1 790 ? 13.393 -7.532 11.689 1.00 86.88 790 ALA A C 1
ATOM 6139 O O . ALA A 1 790 ? 12.570 -7.406 10.785 1.00 86.88 790 ALA A O 1
ATOM 6140 N N . ASN A 1 791 ? 13.172 -8.393 12.681 1.00 92.31 791 ASN A N 1
ATOM 6141 C CA . ASN A 1 791 ? 11.917 -9.146 12.757 1.00 92.31 791 ASN A CA 1
ATOM 6142 C C . ASN A 1 791 ? 10.752 -8.244 13.193 1.00 92.31 791 ASN A C 1
ATOM 6144 O O . ASN A 1 791 ? 10.909 -7.399 14.072 1.00 92.31 791 ASN A O 1
ATOM 6148 N N . VAL A 1 792 ? 9.580 -8.444 12.593 1.00 93.50 792 VAL A N 1
ATOM 6149 C CA . VAL A 1 792 ? 8.350 -7.695 12.874 1.00 93.50 792 VAL A CA 1
ATOM 6150 C C . VAL A 1 792 ? 7.337 -8.636 13.508 1.00 93.50 792 VAL A C 1
ATOM 6152 O O . VAL A 1 792 ? 6.963 -9.641 12.910 1.00 93.50 792 VAL A O 1
ATOM 6155 N N . VAL A 1 793 ? 6.868 -8.307 14.709 1.00 94.81 793 VAL A N 1
ATOM 6156 C CA . VAL A 1 793 ? 5.772 -9.040 15.355 1.00 94.81 793 VAL A CA 1
ATOM 6157 C C . VAL A 1 793 ? 4.450 -8.422 14.930 1.00 94.81 793 VAL A C 1
ATOM 6159 O O . VAL A 1 793 ? 4.298 -7.209 15.037 1.00 94.81 793 VAL A O 1
ATOM 6162 N N . VAL A 1 794 ? 3.498 -9.234 14.477 1.00 95.88 794 VAL A N 1
ATOM 6163 C CA . VAL A 1 794 ? 2.138 -8.801 14.127 1.00 95.88 794 VAL A CA 1
ATOM 6164 C C . VAL A 1 794 ? 1.099 -9.431 15.049 1.00 95.88 794 VAL A C 1
ATOM 6166 O O . VAL A 1 794 ? 1.286 -10.540 15.553 1.00 95.88 794 VAL A O 1
ATOM 6169 N N . PHE A 1 795 ? -0.017 -8.740 15.256 1.00 94.88 795 PHE A N 1
ATOM 6170 C CA . PHE A 1 795 ? -1.146 -9.218 16.052 1.00 94.88 795 PHE A CA 1
ATOM 6171 C C . PHE A 1 795 ? -2.470 -8.994 15.314 1.00 94.88 795 PHE A C 1
ATOM 6173 O O . PHE A 1 795 ? -2.553 -8.173 14.400 1.00 94.88 795 PHE A O 1
ATOM 6180 N N . ARG A 1 796 ? -3.498 -9.763 15.690 1.00 94.00 796 ARG A N 1
ATOM 6181 C CA . ARG A 1 796 ? -4.860 -9.617 15.162 1.00 94.00 796 ARG A CA 1
ATOM 6182 C C . ARG A 1 796 ? -5.449 -8.308 15.686 1.00 94.00 796 ARG A C 1
ATOM 6184 O O . ARG A 1 796 ? -5.540 -8.155 16.902 1.00 94.00 796 ARG A O 1
ATOM 6191 N N . ALA A 1 797 ? -5.849 -7.403 14.795 1.00 95.44 797 ALA A N 1
ATOM 6192 C CA . ALA A 1 797 ? -6.272 -6.058 15.179 1.00 95.44 797 ALA A CA 1
ATOM 6193 C C . ALA A 1 797 ? -7.480 -5.547 14.382 1.00 95.44 797 ALA A C 1
ATOM 6195 O O . ALA A 1 797 ? -7.703 -5.988 13.256 1.00 95.44 797 ALA A O 1
ATOM 6196 N N . SER A 1 798 ? -8.216 -4.600 14.962 1.00 95.69 798 SER A N 1
ATOM 6197 C CA . SER A 1 798 ? -9.248 -3.792 14.304 1.00 95.69 798 SER A CA 1
ATOM 6198 C C . SER A 1 798 ? -8.826 -2.317 14.286 1.00 95.69 798 SER A C 1
ATOM 6200 O O . SER A 1 798 ? -8.232 -1.854 15.268 1.00 95.69 798 SER A O 1
ATOM 6202 N N . PRO A 1 799 ? -9.083 -1.581 13.190 1.00 95.81 799 PRO A N 1
ATOM 6203 C CA . PRO A 1 799 ? -8.813 -0.149 13.119 1.00 95.81 799 PRO A CA 1
ATOM 6204 C C . PRO A 1 799 ? -9.811 0.649 13.967 1.00 95.81 799 PRO A C 1
ATOM 6206 O O . PRO A 1 799 ? -10.986 0.314 14.023 1.00 95.81 799 PRO A O 1
ATOM 6209 N N . VAL A 1 800 ? -9.337 1.737 14.571 1.00 95.69 800 VAL A N 1
ATOM 6210 C CA . VAL A 1 800 ? -10.140 2.792 15.198 1.00 95.69 800 VAL A CA 1
ATOM 6211 C C . VAL A 1 800 ? -9.640 4.127 14.655 1.00 95.69 800 VAL A C 1
ATOM 6213 O O . VAL A 1 800 ? -8.504 4.538 14.928 1.00 95.69 800 VAL A O 1
ATOM 6216 N N . THR A 1 801 ? -10.483 4.795 13.873 1.00 95.00 801 THR A N 1
ATOM 6217 C CA . THR A 1 801 ? -10.162 6.033 13.158 1.00 95.00 801 THR A CA 1
ATOM 6218 C C . THR A 1 801 ? -10.865 7.225 13.793 1.00 95.00 801 THR A C 1
ATOM 6220 O O . THR A 1 801 ? -12.077 7.221 13.999 1.00 95.00 801 THR A O 1
ATOM 6223 N N . ILE A 1 802 ? -10.094 8.275 14.067 1.00 92.31 802 ILE A N 1
ATOM 6224 C CA . ILE A 1 802 ? -10.561 9.558 14.589 1.00 92.31 802 ILE A CA 1
ATOM 6225 C C . ILE A 1 802 ? -10.226 10.638 13.557 1.00 92.31 802 ILE A C 1
ATOM 6227 O O . ILE A 1 802 ? -9.053 10.892 13.268 1.00 92.31 802 ILE A O 1
ATOM 6231 N N . LEU A 1 803 ? -11.266 11.272 13.008 1.00 90.31 803 LEU A N 1
ATOM 6232 C CA . LEU A 1 803 ? -11.139 12.343 12.011 1.00 90.31 803 LEU A CA 1
ATOM 6233 C C . LEU A 1 803 ? -11.287 13.748 12.614 1.00 90.31 803 LEU A C 1
ATOM 6235 O O . LEU A 1 803 ? -10.723 14.694 12.073 1.00 90.31 803 LEU A O 1
ATOM 6239 N N . ASP A 1 804 ? -12.019 13.901 13.725 1.00 89.81 804 ASP A N 1
ATOM 6240 C CA . ASP A 1 804 ? -12.124 15.174 14.450 1.00 89.81 804 ASP A CA 1
ATOM 6241 C C . ASP A 1 804 ? -11.283 15.137 15.729 1.00 89.81 804 ASP A C 1
ATOM 6243 O O . ASP A 1 804 ? -11.610 14.439 16.687 1.00 89.81 804 ASP A O 1
ATOM 6247 N N . ARG A 1 805 ? -10.177 15.880 15.737 1.00 89.19 805 ARG A N 1
ATOM 6248 C CA . ARG A 1 805 ? -9.293 16.027 16.904 1.00 89.19 805 ARG A CA 1
ATOM 6249 C C . ARG A 1 805 ? -9.258 17.463 17.402 1.00 89.19 805 ARG A C 1
ATOM 6251 O O . ARG A 1 805 ? -8.418 17.774 18.242 1.00 89.19 805 ARG A O 1
ATOM 6258 N N . VAL A 1 806 ? -10.126 18.327 16.883 1.00 90.31 806 VAL A N 1
ATOM 6259 C CA . VAL A 1 806 ? -10.069 19.757 17.159 1.00 90.31 806 VAL A CA 1
ATOM 6260 C C . VAL A 1 806 ? -10.472 20.000 18.606 1.00 90.31 806 VAL A C 1
ATOM 6262 O O . VAL A 1 806 ? -11.580 19.666 19.025 1.00 90.31 806 VAL A O 1
ATOM 6265 N N . ASN A 1 807 ? -9.581 20.625 19.367 1.00 91.19 807 ASN A N 1
ATOM 6266 C CA . ASN A 1 807 ? -9.899 21.154 20.678 1.00 91.19 807 ASN A CA 1
ATOM 6267 C C . ASN A 1 807 ? -10.662 22.480 20.499 1.00 91.19 807 ASN A C 1
ATOM 6269 O O . ASN A 1 807 ? -10.085 23.451 19.996 1.00 91.19 807 ASN A O 1
ATOM 6273 N N . PRO A 1 808 ? -11.933 22.571 20.928 1.00 90.69 808 PRO A N 1
ATOM 6274 C CA . PRO A 1 808 ? -12.736 23.774 20.725 1.00 90.69 808 PRO A CA 1
ATOM 6275 C C . PRO A 1 808 ? -12.245 24.982 21.537 1.00 90.69 808 PRO A C 1
ATOM 6277 O O . PRO A 1 808 ? -12.591 26.108 21.202 1.00 90.69 808 PRO A O 1
ATOM 6280 N N . GLN A 1 809 ? -11.406 24.781 22.562 1.00 87.12 809 GLN A N 1
ATOM 6281 C CA . GLN A 1 809 ? -10.833 25.879 23.350 1.00 87.12 809 GLN A CA 1
ATOM 6282 C C . GLN A 1 809 ? -9.692 26.600 22.626 1.00 87.12 809 GLN A C 1
ATOM 6284 O O . GLN A 1 809 ? -9.505 27.800 22.808 1.00 87.12 809 GLN A O 1
ATOM 6289 N N . THR A 1 810 ? -8.895 25.865 21.848 1.00 88.44 810 THR A N 1
ATOM 6290 C CA . THR A 1 810 ? -7.681 26.391 21.201 1.00 88.44 810 THR A CA 1
ATOM 6291 C C . THR A 1 810 ? -7.809 26.492 19.687 1.00 88.44 810 THR A C 1
ATOM 6293 O O . THR A 1 810 ? -6.955 27.109 19.055 1.00 88.44 810 THR A O 1
ATOM 6296 N N . PHE A 1 811 ? -8.839 25.871 19.100 1.00 88.19 811 PHE A N 1
ATOM 6297 C CA . PHE A 1 811 ? -8.999 25.672 17.654 1.00 88.19 811 PHE A CA 1
ATOM 6298 C C . PHE A 1 811 ? -7.812 24.949 16.999 1.00 88.19 811 PHE A C 1
ATOM 6300 O O . PHE A 1 811 ? -7.614 25.025 15.789 1.00 88.19 811 PHE A O 1
ATOM 6307 N N . GLN A 1 812 ? -7.028 24.239 17.809 1.00 88.81 812 GLN A N 1
ATOM 6308 C CA . GLN A 1 812 ? -5.940 23.366 17.386 1.00 88.81 812 GLN A CA 1
ATOM 6309 C C . GLN A 1 812 ? -6.305 21.928 17.722 1.00 88.81 812 GLN A C 1
ATOM 6311 O O . GLN A 1 812 ? -7.106 21.677 18.621 1.00 88.81 812 GLN A O 1
ATOM 6316 N N . ASP A 1 813 ? -5.703 20.973 17.028 1.00 88.62 813 ASP A N 1
ATOM 6317 C CA . ASP A 1 813 ? -5.857 19.572 17.394 1.00 88.62 813 ASP A CA 1
ATOM 6318 C C . ASP A 1 813 ? -5.331 19.288 18.812 1.00 88.62 813 ASP A C 1
ATOM 6320 O O . ASP A 1 813 ? -4.335 19.868 19.242 1.00 88.62 813 ASP A O 1
ATOM 6324 N N . TYR A 1 814 ? -5.934 18.323 19.511 1.00 89.62 814 TYR A N 1
ATOM 6325 C CA . TYR A 1 814 ? -5.343 17.752 20.723 1.00 89.62 814 TYR A CA 1
ATOM 6326 C C . TYR A 1 814 ? -3.937 17.182 20.443 1.00 89.62 814 TYR A C 1
ATOM 6328 O O . TYR A 1 814 ? -3.702 16.490 19.436 1.00 89.62 814 TYR A O 1
ATOM 6336 N N . ASP A 1 815 ? -3.008 17.426 21.372 1.00 86.75 815 ASP A N 1
ATOM 6337 C CA . ASP A 1 815 ? -1.595 17.042 21.251 1.00 86.75 815 ASP A CA 1
ATOM 6338 C C . ASP A 1 815 ? -1.414 15.520 21.218 1.00 86.75 815 ASP A C 1
ATOM 6340 O O . ASP A 1 815 ? -0.595 14.992 20.453 1.00 86.75 815 ASP A O 1
ATOM 6344 N N . ALA A 1 816 ? -2.223 14.802 22.002 1.00 87.56 816 ALA A N 1
ATOM 6345 C CA . ALA A 1 816 ? -2.242 13.347 22.030 1.00 87.56 816 ALA A CA 1
ATOM 6346 C C . ALA A 1 816 ? -3.654 12.787 22.232 1.00 87.56 816 ALA A C 1
ATOM 6348 O O . ALA A 1 816 ? -4.491 13.372 22.916 1.00 87.56 816 ALA A O 1
ATOM 6349 N N . VAL A 1 817 ? -3.882 11.609 21.652 1.00 91.06 817 VAL A N 1
ATOM 6350 C CA . VAL A 1 817 ? -5.082 10.797 21.861 1.00 91.06 817 VAL A CA 1
ATOM 6351 C C . VAL A 1 817 ? -4.627 9.423 22.332 1.00 91.06 817 VAL A C 1
ATOM 6353 O O . VAL A 1 817 ? -3.831 8.762 21.655 1.00 91.06 817 VAL A O 1
ATOM 6356 N N . VAL A 1 818 ? -5.093 9.009 23.506 1.00 92.75 818 VAL A N 1
ATOM 6357 C CA . VAL A 1 818 ? -4.734 7.738 24.139 1.00 92.75 818 VAL A CA 1
ATOM 6358 C C . VAL A 1 818 ? -5.983 6.875 24.233 1.00 92.75 818 VAL A C 1
ATOM 6360 O O . VAL A 1 818 ? -6.996 7.300 24.778 1.00 92.75 818 VAL A O 1
ATOM 6363 N N . LEU A 1 819 ? -5.908 5.654 23.705 1.00 95.06 819 LEU A N 1
ATOM 6364 C CA . LEU A 1 819 ? -6.947 4.656 23.937 1.00 95.06 819 LEU A CA 1
ATOM 6365 C C . LEU A 1 819 ? -6.643 3.953 25.260 1.00 95.06 819 LEU A C 1
ATOM 6367 O O . LEU A 1 819 ? -5.513 3.504 25.482 1.00 95.06 819 LEU A O 1
ATOM 6371 N N . MET A 1 820 ? -7.643 3.881 26.129 1.00 94.88 820 MET A N 1
ATOM 6372 C CA . MET A 1 820 ? -7.555 3.311 27.471 1.00 94.88 820 MET A CA 1
ATOM 6373 C C . MET A 1 820 ? -8.416 2.053 27.536 1.00 94.88 820 MET A C 1
ATOM 6375 O O . MET A 1 820 ? -9.546 2.065 27.065 1.00 94.88 820 MET A O 1
ATOM 6379 N N . ASN A 1 821 ? -7.916 0.972 28.126 1.00 94.38 821 ASN A N 1
ATOM 6380 C CA . ASN A 1 821 ? -8.712 -0.215 28.421 1.00 94.38 821 ASN A CA 1
ATOM 6381 C C . ASN A 1 821 ? -9.826 0.156 29.415 1.00 94.38 821 ASN A C 1
ATOM 6383 O O . ASN A 1 821 ? -9.527 0.709 30.476 1.00 94.38 821 ASN A O 1
ATOM 6387 N N . ARG A 1 822 ? -11.083 -0.158 29.075 1.00 91.50 822 ARG A N 1
ATOM 6388 C CA . ARG A 1 822 ? -12.264 0.173 29.886 1.00 91.50 822 ARG A CA 1
ATOM 6389 C C . ARG A 1 822 ? -12.167 -0.373 31.311 1.00 91.50 822 ARG A C 1
ATOM 6391 O O . ARG A 1 822 ? -12.370 0.366 32.268 1.00 91.50 822 ARG A O 1
ATOM 6398 N N . ASP A 1 823 ? -11.833 -1.654 31.439 1.00 87.25 823 ASP A N 1
ATOM 6399 C CA . ASP A 1 823 ? -11.920 -2.390 32.703 1.00 87.25 823 ASP A CA 1
ATOM 6400 C C . ASP A 1 823 ? -10.719 -2.107 33.619 1.00 87.25 823 ASP A C 1
ATOM 6402 O O . ASP A 1 823 ? -10.842 -2.109 34.841 1.00 87.25 823 ASP A O 1
ATOM 6406 N N . ARG A 1 824 ? -9.535 -1.867 33.037 1.00 88.94 824 ARG A N 1
ATOM 6407 C CA . ARG A 1 824 ? -8.290 -1.626 33.793 1.00 88.94 824 ARG A CA 1
ATOM 6408 C C . ARG A 1 824 ? -7.952 -0.150 33.978 1.00 88.94 824 ARG A C 1
ATOM 6410 O O . ARG A 1 824 ? -7.088 0.159 34.793 1.00 88.94 824 ARG A O 1
ATOM 6417 N N . LEU A 1 825 ? -8.567 0.744 33.199 1.00 89.06 825 LEU A N 1
ATOM 6418 C CA . LEU A 1 825 ? -8.222 2.171 33.122 1.00 89.06 825 LEU A CA 1
ATOM 6419 C C . LEU A 1 825 ? -6.724 2.422 32.856 1.00 89.06 825 LEU A C 1
ATOM 6421 O O . LEU A 1 825 ? -6.144 3.407 33.312 1.00 89.06 825 LEU A O 1
ATOM 6425 N N . THR A 1 826 ? -6.088 1.538 32.087 1.00 93.19 826 THR A N 1
ATOM 6426 C CA . THR A 1 826 ? -4.691 1.660 31.644 1.00 93.19 826 THR A CA 1
ATOM 6427 C C . THR A 1 826 ? -4.624 1.870 30.133 1.00 93.19 826 THR A C 1
ATOM 6429 O O . THR A 1 826 ? -5.501 1.373 29.426 1.00 93.19 826 THR A O 1
ATOM 6432 N N . PRO A 1 827 ? -3.585 2.529 29.589 1.00 93.81 827 PRO A N 1
ATOM 6433 C CA . PRO A 1 827 ? -3.393 2.606 28.143 1.00 93.81 827 PRO A CA 1
ATOM 6434 C C . PRO A 1 827 ? -3.368 1.219 27.491 1.00 93.81 827 PRO A C 1
ATOM 6436 O O . PRO A 1 827 ? -2.872 0.259 28.085 1.00 93.81 827 PRO A O 1
ATOM 6439 N N . VAL A 1 828 ? -3.881 1.115 26.264 1.00 94.31 828 VAL A N 1
ATOM 6440 C CA . VAL A 1 828 ? -3.827 -0.140 25.498 1.00 94.31 828 VAL A CA 1
ATOM 6441 C C . VAL A 1 828 ? -2.373 -0.542 25.231 1.00 94.31 828 VAL A C 1
ATOM 6443 O O . VAL A 1 828 ? -1.583 0.259 24.724 1.00 94.31 828 VAL A O 1
ATOM 6446 N N . GLU A 1 829 ? -2.030 -1.790 25.561 1.00 91.06 829 GLU A N 1
ATOM 6447 C CA . GLU A 1 829 ? -0.655 -2.296 25.496 1.00 91.06 829 GLU A CA 1
ATOM 6448 C C . GLU A 1 829 ? -0.227 -2.734 24.094 1.00 91.06 829 GLU A C 1
ATOM 6450 O O . GLU A 1 829 ? 0.906 -2.444 23.719 1.00 91.06 829 GLU A O 1
ATOM 6455 N N . LYS A 1 830 ? -1.097 -3.405 23.324 1.00 92.12 830 LYS A N 1
ATOM 6456 C CA . LYS A 1 830 ? -0.813 -3.802 21.936 1.00 92.12 830 LYS A CA 1
ATOM 6457 C C . LYS A 1 830 ? -1.504 -2.866 20.971 1.00 92.12 830 LYS A C 1
ATOM 6459 O O . LYS A 1 830 ? -2.720 -2.694 21.013 1.00 92.12 830 LYS A O 1
ATOM 6464 N N . PHE A 1 831 ? -0.728 -2.243 20.099 1.00 94.56 831 PHE A N 1
ATOM 6465 C CA . PHE A 1 831 ? -1.292 -1.330 19.120 1.00 94.56 831 PHE A CA 1
ATOM 6466 C C . PHE A 1 831 ? -0.368 -1.119 17.929 1.00 94.56 831 PHE A C 1
ATOM 6468 O O . PHE A 1 831 ? 0.848 -1.203 18.057 1.00 94.56 831 PHE A O 1
ATOM 6475 N N . ALA A 1 832 ? -0.944 -0.737 16.793 1.00 93.75 832 ALA A N 1
ATOM 6476 C CA . ALA A 1 832 ? -0.230 -0.024 15.736 1.00 93.75 832 ALA A CA 1
ATOM 6477 C C . ALA A 1 832 ? -0.808 1.380 15.615 1.00 93.75 832 ALA A C 1
ATOM 6479 O O . ALA A 1 832 ? -2.000 1.578 15.851 1.00 93.75 832 ALA A O 1
ATOM 6480 N N . PHE A 1 833 ? 0.008 2.361 15.244 1.00 90.12 833 PHE A N 1
ATOM 6481 C CA . PHE A 1 833 ? -0.444 3.745 15.209 1.00 90.12 833 PHE A CA 1
ATOM 6482 C C . PHE A 1 833 ? 0.022 4.467 13.951 1.00 90.12 833 PHE A C 1
ATOM 6484 O O . PHE A 1 833 ? 1.210 4.468 13.637 1.00 90.12 833 PHE A O 1
ATOM 6491 N N . PHE A 1 834 ? -0.898 5.152 13.278 1.00 88.12 834 PHE A N 1
ATOM 6492 C CA . PHE A 1 834 ? -0.612 6.015 12.139 1.00 88.12 834 PHE A CA 1
ATOM 6493 C C . PHE A 1 834 ? -1.118 7.427 12.430 1.00 88.12 834 PHE A C 1
ATOM 6495 O O . PHE A 1 834 ? -2.281 7.624 12.789 1.00 88.12 834 PHE A O 1
ATOM 6502 N N . LYS A 1 835 ? -0.212 8.397 12.273 1.00 77.25 835 LYS A N 1
ATOM 6503 C CA . LYS A 1 835 ? -0.492 9.831 12.356 1.00 77.25 835 LYS A CA 1
ATOM 6504 C C . LYS A 1 835 ? -0.120 10.456 11.025 1.00 77.25 835 LYS A C 1
ATOM 6506 O O . LYS A 1 835 ? 1.039 10.364 10.624 1.00 77.25 835 LYS A O 1
ATOM 6511 N N . GLY A 1 836 ? -1.084 11.085 10.381 1.00 78.88 836 GLY A N 1
ATOM 6512 C CA . GLY A 1 836 ? -0.887 11.787 9.126 1.00 78.88 836 GLY A CA 1
ATOM 6513 C C . GLY A 1 836 ? -2.019 12.776 8.923 1.00 78.88 836 GLY A C 1
ATOM 6514 O O . GLY A 1 836 ? -2.304 13.582 9.806 1.00 78.88 836 GLY A O 1
ATOM 6515 N N . ASP A 1 837 ? -2.683 12.666 7.783 1.00 78.69 837 ASP A N 1
ATOM 6516 C CA . ASP A 1 837 ? -3.903 13.408 7.472 1.00 78.69 837 ASP A CA 1
ATOM 6517 C C . ASP A 1 837 ? -5.123 12.953 8.311 1.00 78.69 837 ASP A C 1
ATOM 6519 O O . ASP A 1 837 ? -6.092 13.702 8.439 1.00 78.69 837 ASP A O 1
ATOM 6523 N N . ALA A 1 838 ? -5.051 11.768 8.923 1.00 85.69 838 ALA A N 1
ATOM 6524 C CA . ALA A 1 838 ? -5.990 11.220 9.898 1.00 85.69 838 ALA A CA 1
ATOM 6525 C C . ALA A 1 838 ? -5.260 10.620 11.124 1.00 85.69 838 ALA A C 1
ATOM 6527 O O . ALA A 1 838 ? -4.032 10.464 11.144 1.00 85.69 838 ALA A O 1
ATOM 6528 N N . PHE A 1 839 ? -6.017 10.260 12.166 1.00 89.38 839 PHE A N 1
ATOM 6529 C CA . PHE A 1 839 ? -5.530 9.458 13.291 1.00 89.38 839 PHE A CA 1
ATOM 6530 C C . PHE A 1 839 ? -6.157 8.068 13.214 1.00 89.38 839 PHE A C 1
ATOM 6532 O O . PHE A 1 839 ? -7.371 7.938 13.339 1.00 89.38 839 PHE A O 1
ATOM 6539 N N . CYS A 1 840 ? -5.341 7.030 13.037 1.00 93.12 840 CYS A N 1
ATOM 6540 C CA . CYS A 1 840 ? -5.811 5.646 13.054 1.00 93.12 840 CYS A CA 1
ATOM 6541 C C . CYS A 1 840 ? -4.945 4.814 13.992 1.00 93.12 840 CYS A C 1
ATOM 6543 O O . CYS A 1 840 ? -3.711 4.806 13.891 1.00 93.12 840 CYS A O 1
ATOM 6545 N N . ARG A 1 841 ? -5.594 4.083 14.896 1.00 94.94 841 ARG A N 1
ATOM 6546 C CA . ARG A 1 841 ? -4.933 3.145 15.798 1.00 94.94 841 ARG A CA 1
ATOM 6547 C C . ARG A 1 841 ? -5.552 1.770 15.631 1.00 94.94 841 ARG A C 1
ATOM 6549 O O . ARG A 1 841 ? -6.765 1.637 15.634 1.00 94.94 841 ARG A O 1
ATOM 6556 N N . PHE A 1 842 ? -4.713 0.759 15.488 1.00 96.38 842 PHE A N 1
ATOM 6557 C CA . PHE A 1 842 ? -5.146 -0.630 15.437 1.00 96.38 842 PHE A CA 1
ATOM 6558 C C . PHE A 1 842 ? -4.974 -1.235 16.820 1.00 96.38 842 PHE A C 1
ATOM 6560 O O . PHE A 1 842 ? -3.890 -1.106 17.390 1.00 96.38 842 PHE A O 1
ATOM 6567 N N . ILE A 1 843 ? -6.015 -1.868 17.349 1.00 96.62 843 ILE A N 1
ATOM 6568 C CA . ILE A 1 843 ? -6.047 -2.487 18.684 1.00 96.62 843 ILE A CA 1
ATOM 6569 C C . ILE A 1 843 ? -6.746 -3.849 18.622 1.00 96.62 843 ILE A C 1
ATOM 6571 O O . ILE A 1 843 ? -7.305 -4.212 17.589 1.00 96.62 843 ILE A O 1
ATOM 6575 N N . GLU A 1 844 ? -6.686 -4.635 19.695 1.00 95.25 844 GLU A N 1
ATOM 6576 C CA . GLU A 1 844 ? -7.326 -5.955 19.742 1.00 95.25 844 GLU A CA 1
ATOM 6577 C C . GLU A 1 844 ? -8.856 -5.865 19.515 1.00 95.25 844 GLU A C 1
ATOM 6579 O O . GLU A 1 844 ? -9.498 -5.014 20.129 1.00 95.25 844 GLU A O 1
ATOM 6584 N N . PRO A 1 845 ? -9.467 -6.708 18.651 1.00 96.12 845 PRO A N 1
ATOM 6585 C CA . PRO A 1 845 ? -10.877 -6.556 18.262 1.00 96.12 845 PRO A CA 1
ATOM 6586 C C . PRO A 1 845 ? -11.886 -6.712 19.407 1.00 96.12 845 PRO A C 1
ATOM 6588 O O . PRO A 1 845 ? -12.943 -6.090 19.387 1.00 96.12 845 PRO A O 1
ATOM 6591 N N . ASP A 1 846 ? -11.578 -7.549 20.396 1.00 95.25 846 ASP A N 1
ATOM 6592 C CA . ASP A 1 846 ? -12.430 -7.850 21.550 1.00 95.25 846 ASP A CA 1
ATOM 6593 C C . ASP A 1 846 ? -12.227 -6.884 22.729 1.00 95.25 846 ASP A C 1
ATOM 6595 O O . ASP A 1 846 ? -12.746 -7.115 23.822 1.00 95.25 846 ASP A O 1
ATOM 6599 N N . LEU A 1 847 ? -11.465 -5.806 22.523 1.00 95.00 847 LEU A N 1
ATOM 6600 C CA . LEU A 1 847 ? -11.190 -4.805 23.541 1.00 95.00 847 LEU A CA 1
ATOM 6601 C C . LEU A 1 847 ? -12.289 -3.737 23.586 1.00 95.00 847 LEU A C 1
ATOM 6603 O O . LEU A 1 847 ? -12.554 -3.062 22.590 1.00 95.00 847 LEU A O 1
ATOM 6607 N N . PHE A 1 848 ? -12.851 -3.525 24.778 1.00 94.88 848 PHE A N 1
ATOM 6608 C CA . PHE A 1 848 ? -13.590 -2.307 25.097 1.00 94.88 848 PHE A CA 1
ATOM 6609 C C . PHE A 1 848 ? -12.625 -1.207 25.533 1.00 94.88 848 PHE A C 1
ATOM 6611 O O . PHE A 1 848 ? -11.773 -1.420 26.407 1.00 94.88 848 PHE A O 1
ATOM 6618 N N . PHE A 1 849 ? -12.763 -0.023 24.944 1.00 95.81 849 PHE A N 1
ATOM 6619 C CA . PHE A 1 849 ? -11.876 1.099 25.223 1.00 95.81 849 PHE A CA 1
ATOM 6620 C C . PHE A 1 849 ? -12.616 2.413 25.488 1.00 95.81 849 PHE A C 1
ATOM 6622 O O . PHE A 1 849 ? -13.744 2.628 25.048 1.00 95.81 849 PHE A O 1
ATOM 6629 N N . TYR A 1 850 ? -11.928 3.305 26.194 1.00 96.44 850 TYR A N 1
ATOM 6630 C CA . TYR A 1 850 ? -12.234 4.726 26.312 1.00 96.44 850 TYR A CA 1
ATOM 6631 C C . TYR A 1 850 ? -11.214 5.548 25.523 1.00 96.44 850 TYR A C 1
ATOM 6633 O O . TYR A 1 850 ? -10.107 5.079 25.236 1.00 96.44 850 TYR A O 1
ATOM 6641 N N . VAL A 1 851 ? -11.562 6.792 25.205 1.00 96.19 851 VAL A N 1
ATOM 6642 C CA . VAL A 1 851 ? -10.668 7.735 24.519 1.00 96.19 851 VAL A CA 1
ATOM 6643 C C . VAL A 1 851 ? -10.300 8.861 25.473 1.00 96.19 851 VAL A C 1
ATOM 6645 O O . VAL A 1 851 ? -11.182 9.493 26.041 1.00 96.19 851 VAL A O 1
ATOM 6648 N N . ASP A 1 852 ? -9.009 9.127 25.635 1.00 94.56 852 ASP A N 1
ATOM 6649 C CA . ASP A 1 852 ? -8.463 10.220 26.442 1.00 94.56 852 ASP A CA 1
ATOM 6650 C C . ASP A 1 852 ? -7.745 11.222 25.526 1.00 94.56 852 ASP A C 1
ATOM 6652 O O . ASP A 1 852 ? -6.751 10.890 24.869 1.00 94.56 852 ASP A O 1
ATOM 6656 N N . PHE A 1 853 ? -8.270 12.444 25.461 1.00 94.12 853 PHE A N 1
ATOM 6657 C CA . PHE A 1 853 ? -7.718 13.557 24.698 1.00 94.12 853 PHE A CA 1
ATOM 6658 C C . PHE A 1 853 ? -6.876 14.438 25.614 1.00 94.12 853 PHE A C 1
ATOM 6660 O O . PHE A 1 853 ? -7.373 15.041 26.575 1.00 94.12 853 PHE A O 1
ATOM 6667 N N . LYS A 1 854 ? -5.590 14.554 25.288 1.00 91.62 854 LYS A N 1
ATOM 6668 C CA . LYS A 1 854 ? -4.622 15.295 26.092 1.00 91.62 854 LYS A CA 1
ATOM 6669 C C . LYS A 1 854 ? -4.164 16.568 25.402 1.00 91.62 854 LYS A C 1
ATOM 6671 O O . LYS A 1 854 ? -4.043 16.610 24.178 1.00 91.62 854 LYS A O 1
ATOM 6676 N N . ALA A 1 855 ? -3.853 17.575 26.213 1.00 86.50 855 ALA A N 1
ATOM 6677 C CA . ALA A 1 855 ? -3.138 18.768 25.775 1.00 86.50 855 ALA A CA 1
ATOM 6678 C C . ALA A 1 855 ? -1.890 19.015 26.632 1.00 86.50 855 ALA A C 1
ATOM 6680 O O . ALA A 1 855 ? -1.856 18.667 27.816 1.00 86.50 855 ALA A O 1
ATOM 6681 N N . GLY A 1 856 ? -0.875 19.631 26.038 1.00 82.81 856 GLY A N 1
ATOM 6682 C CA . GLY A 1 856 ? 0.402 19.962 26.658 1.00 82.81 856 GLY A CA 1
ATOM 6683 C C . GLY A 1 856 ? 1.414 20.406 25.603 1.00 82.81 856 GLY A C 1
ATOM 6684 O O . GLY A 1 856 ? 1.048 20.909 24.550 1.00 82.81 856 GLY A O 1
ATOM 6685 N N . THR A 1 857 ? 2.706 20.225 25.861 1.00 77.44 857 THR A N 1
ATOM 6686 C CA . THR A 1 857 ? 3.724 20.478 24.833 1.00 77.44 857 THR A CA 1
ATOM 6687 C C . THR A 1 857 ? 3.856 19.245 23.930 1.00 77.44 857 THR A C 1
ATOM 6689 O O . THR A 1 857 ? 4.110 18.159 24.460 1.00 77.44 857 THR A O 1
ATOM 6692 N N . PRO A 1 858 ? 3.761 19.360 22.590 1.00 65.81 858 PRO A N 1
ATOM 6693 C CA . PRO A 1 858 ? 3.929 18.224 21.674 1.00 65.81 858 PRO A CA 1
ATOM 6694 C C . PRO A 1 858 ? 5.235 17.442 21.886 1.00 65.81 858 PRO A C 1
ATOM 6696 O O . PRO A 1 858 ? 5.279 16.228 21.708 1.00 65.81 858 PRO A O 1
ATOM 6699 N N . GLU A 1 859 ? 6.289 18.147 22.300 1.00 67.75 859 GLU A N 1
ATOM 6700 C CA . GLU A 1 859 ? 7.653 17.638 22.478 1.00 67.75 859 GLU A CA 1
ATOM 6701 C C . GLU A 1 859 ? 7.859 16.875 23.795 1.00 67.75 859 GLU A C 1
ATOM 6703 O O . GLU A 1 859 ? 8.847 16.155 23.936 1.00 67.75 859 GLU A O 1
ATOM 6708 N N . ASN A 1 860 ? 6.947 17.008 24.766 1.00 73.31 860 ASN A N 1
ATOM 6709 C CA . ASN A 1 860 ? 7.101 16.399 26.083 1.00 73.31 860 ASN A CA 1
ATOM 6710 C C . ASN A 1 860 ? 5.804 15.719 26.565 1.00 73.31 860 ASN A C 1
ATOM 6712 O O . ASN A 1 860 ? 4.951 16.360 27.183 1.00 73.31 860 ASN A O 1
ATOM 6716 N N . PRO A 1 861 ? 5.675 14.394 26.373 1.00 73.50 861 PRO A N 1
ATOM 6717 C CA . PRO A 1 861 ? 4.521 13.631 26.843 1.00 73.50 861 PRO A CA 1
ATOM 6718 C C . PRO A 1 861 ? 4.299 13.669 28.364 1.00 73.50 861 PRO A C 1
ATOM 6720 O O . PRO A 1 861 ? 3.189 13.408 28.819 1.00 73.50 861 PRO A O 1
ATOM 6723 N N . LEU A 1 862 ? 5.322 13.991 29.169 1.00 76.12 862 LEU A N 1
ATOM 6724 C CA . LEU A 1 862 ? 5.212 14.017 30.635 1.00 76.12 862 LEU A CA 1
ATOM 6725 C C . LEU A 1 862 ? 4.372 15.190 31.152 1.00 76.12 862 LEU A C 1
ATOM 6727 O O . LEU A 1 862 ? 3.884 15.134 32.277 1.00 76.12 862 LEU A O 1
ATOM 6731 N N . VAL A 1 863 ? 4.202 16.241 30.347 1.00 80.06 863 VAL A N 1
ATOM 6732 C CA . VAL A 1 863 ? 3.364 17.398 30.703 1.00 80.06 863 VAL A CA 1
ATOM 6733 C C . VAL A 1 863 ? 1.965 17.321 30.092 1.00 80.06 863 VAL A C 1
ATOM 6735 O O . VAL A 1 863 ? 1.175 18.248 30.251 1.00 80.06 863 VAL A O 1
ATOM 6738 N N . HIS A 1 864 ? 1.641 16.235 29.380 1.00 83.94 864 HIS A N 1
ATOM 6739 C CA . HIS A 1 864 ? 0.318 16.045 28.791 1.00 83.94 864 HIS A CA 1
ATOM 6740 C C . HIS A 1 864 ? -0.717 15.786 29.882 1.00 83.94 864 HIS A C 1
ATOM 6742 O O . HIS A 1 864 ? -0.629 14.808 30.626 1.00 83.94 864 HIS A O 1
ATOM 6748 N N . GLN A 1 865 ? -1.735 16.637 29.933 1.00 85.56 865 GLN A N 1
ATOM 6749 C CA . GLN A 1 865 ? -2.863 16.500 30.846 1.00 85.56 865 GLN A CA 1
ATOM 6750 C C . GLN A 1 865 ? -4.131 16.165 30.070 1.00 85.56 865 GLN A C 1
ATOM 6752 O O . GLN A 1 865 ? -4.361 16.703 28.986 1.00 85.56 865 GLN A O 1
ATOM 6757 N N . THR A 1 866 ? -4.967 15.301 30.642 1.00 88.56 866 THR A N 1
ATOM 6758 C CA . THR A 1 866 ? -6.311 15.016 30.130 1.00 88.56 866 THR A CA 1
ATOM 6759 C C . THR A 1 866 ? -7.136 16.298 30.099 1.00 88.56 866 THR A C 1
ATOM 6761 O O . THR A 1 866 ? -7.289 16.976 31.117 1.00 88.56 866 THR A O 1
ATOM 6764 N N . ARG A 1 867 ? -7.657 16.634 28.917 1.00 91.38 867 ARG A N 1
ATOM 6765 C CA . ARG A 1 867 ? -8.537 17.791 28.690 1.00 91.38 867 ARG A CA 1
ATOM 6766 C C . ARG A 1 867 ? -9.959 17.393 28.343 1.00 91.38 867 ARG A C 1
ATOM 6768 O O . ARG A 1 867 ? -10.878 18.131 28.673 1.00 91.38 867 ARG A O 1
ATOM 6775 N N . ALA A 1 868 ? -10.124 16.253 27.690 1.00 94.31 868 ALA A N 1
ATOM 6776 C CA . ALA A 1 868 ? -11.410 15.702 27.304 1.00 94.31 868 ALA A CA 1
ATOM 6777 C C . ALA A 1 868 ? -11.312 14.178 27.245 1.00 94.31 868 ALA A C 1
ATOM 6779 O O . ALA A 1 868 ? -10.222 13.629 27.096 1.00 94.31 868 ALA A O 1
ATOM 6780 N N . PHE A 1 869 ? -12.439 13.486 27.358 1.00 95.25 869 PHE A N 1
ATOM 6781 C CA . PHE A 1 869 ? -12.480 12.031 27.253 1.00 95.25 869 PHE A CA 1
ATOM 6782 C C . PHE A 1 869 ? -13.843 11.550 26.756 1.00 95.25 869 PHE A C 1
ATOM 6784 O O . PHE A 1 869 ? -14.844 12.246 26.911 1.00 95.25 869 PHE A O 1
ATOM 6791 N N . MET A 1 870 ? -13.870 10.352 26.174 1.00 95.12 870 MET A N 1
ATOM 6792 C CA . MET A 1 870 ? -15.079 9.653 25.737 1.00 95.12 870 MET A CA 1
ATOM 6793 C C . MET A 1 870 ? -15.166 8.303 26.444 1.00 95.12 870 MET A C 1
ATOM 6795 O O . MET A 1 870 ? -14.250 7.486 26.327 1.00 95.12 870 MET A O 1
ATOM 6799 N N . LEU A 1 871 ? -16.280 8.066 27.134 1.00 94.06 871 LEU A N 1
ATOM 6800 C CA . LEU A 1 871 ? -16.526 6.859 27.929 1.00 94.06 871 LEU A CA 1
ATOM 6801 C C . LEU A 1 871 ? -17.588 5.932 27.307 1.00 94.06 871 LEU A C 1
ATOM 6803 O O . LEU A 1 871 ? -17.868 4.871 27.854 1.00 94.06 871 LEU A O 1
ATOM 6807 N N . GLY A 1 872 ? -18.163 6.309 26.163 1.00 90.31 872 GLY A N 1
ATOM 6808 C CA . GLY A 1 872 ? -19.298 5.601 25.564 1.00 90.31 872 GLY A CA 1
ATOM 6809 C C . GLY A 1 872 ? -20.613 5.949 26.258 1.00 90.31 872 GLY A C 1
ATOM 6810 O O . GLY A 1 872 ? -20.674 6.911 27.034 1.00 90.31 872 GLY A O 1
ATOM 6811 N N . GLU A 1 873 ? -21.657 5.170 25.974 1.00 84.50 873 GLU A N 1
ATOM 6812 C CA . GLU A 1 873 ? -22.976 5.371 26.574 1.00 84.50 873 GLU A CA 1
ATOM 6813 C C . GLU A 1 873 ? -22.891 5.296 28.106 1.00 84.50 873 GLU A C 1
ATOM 6815 O O . GLU A 1 873 ? -22.115 4.525 28.682 1.00 84.50 873 GLU A O 1
ATOM 6820 N N . GLN A 1 874 ? -23.612 6.198 28.771 1.00 79.00 874 GLN A N 1
ATOM 6821 C CA . GLN A 1 874 ? -23.535 6.369 30.217 1.00 79.00 874 GLN A CA 1
ATOM 6822 C C . GLN A 1 874 ? -24.653 5.567 30.889 1.00 79.00 874 GLN A C 1
ATOM 6824 O O . GLN A 1 874 ? -25.812 5.728 30.505 1.00 79.00 874 GLN A O 1
ATOM 6829 N N . PRO A 1 875 ? -24.348 4.743 31.911 1.00 67.25 875 PRO A N 1
ATOM 6830 C CA . PRO A 1 875 ? -25.372 3.975 32.604 1.00 67.25 875 PRO A CA 1
ATOM 6831 C C . PRO A 1 875 ? -26.373 4.903 33.298 1.00 67.25 875 PRO A C 1
ATOM 6833 O O . PRO A 1 875 ? -26.031 6.007 33.737 1.00 67.25 875 PRO A O 1
ATOM 6836 N N . ALA A 1 876 ? -27.615 4.433 33.438 1.00 61.75 876 ALA A N 1
ATOM 6837 C CA . ALA A 1 876 ? -28.636 5.156 34.183 1.00 61.75 876 ALA A CA 1
ATOM 6838 C C . ALA A 1 876 ? -28.143 5.464 35.617 1.00 61.75 876 ALA A C 1
ATOM 6840 O O . ALA A 1 876 ? -27.491 4.611 36.226 1.00 61.75 876 ALA A O 1
ATOM 6841 N N . PRO A 1 877 ? -28.493 6.626 36.206 1.00 58.50 877 PRO A N 1
ATOM 6842 C CA . PRO A 1 877 ? -27.978 7.049 37.513 1.00 58.50 877 PRO A CA 1
ATOM 6843 C C . PRO A 1 877 ? -28.163 6.024 38.646 1.00 58.50 877 PRO A C 1
ATOM 6845 O O . PRO A 1 877 ? -27.353 5.970 39.564 1.00 58.50 877 PRO A O 1
ATOM 6848 N N . ALA A 1 878 ? -29.205 5.188 38.571 1.00 50.28 878 ALA A N 1
ATOM 6849 C CA . ALA A 1 878 ? -29.527 4.164 39.568 1.00 50.28 878 ALA A CA 1
ATOM 6850 C C . ALA A 1 878 ? -28.668 2.882 39.479 1.00 50.28 878 ALA A C 1
ATOM 6852 O O . ALA A 1 878 ? -28.735 2.055 40.383 1.00 50.28 878 ALA A O 1
ATOM 6853 N N . ALA A 1 879 ? -27.886 2.701 38.409 1.00 50.56 879 ALA A N 1
ATOM 6854 C CA . ALA A 1 879 ? -27.054 1.515 38.174 1.00 50.56 879 ALA A CA 1
ATOM 6855 C C . ALA A 1 879 ? -25.575 1.714 38.572 1.00 50.56 879 ALA A C 1
ATOM 6857 O O . ALA A 1 879 ? -24.745 0.836 38.340 1.00 50.56 879 ALA A O 1
ATOM 6858 N N . VAL A 1 880 ? -25.225 2.871 39.145 1.00 54.59 880 VAL A N 1
ATOM 6859 C CA . VAL A 1 880 ? -23.836 3.257 39.427 1.00 54.59 880 VAL A CA 1
ATOM 6860 C C . VAL A 1 880 ? -23.392 2.722 40.795 1.00 54.59 880 VAL A C 1
ATOM 6862 O O . VAL A 1 880 ? -23.394 3.447 41.782 1.00 54.59 880 VAL A O 1
ATOM 6865 N N . ASP A 1 881 ? -22.983 1.453 40.846 1.00 52.66 881 ASP A N 1
ATOM 6866 C CA . ASP A 1 881 ? -22.187 0.888 41.962 1.00 52.66 881 ASP A CA 1
ATOM 6867 C C . ASP A 1 881 ? -20.664 1.023 41.695 1.00 52.66 881 ASP A C 1
ATOM 6869 O O . ASP A 1 881 ? -19.807 0.641 42.489 1.00 52.66 881 ASP A O 1
ATOM 6873 N N . THR A 1 882 ? -20.294 1.578 40.533 1.00 52.44 882 THR A N 1
ATOM 6874 C CA . THR A 1 882 ? -18.951 1.481 39.946 1.00 52.44 882 THR A CA 1
ATOM 6875 C C . THR A 1 882 ? -18.290 2.848 39.749 1.00 52.44 882 THR A C 1
ATOM 6877 O O . THR A 1 882 ? -18.312 3.379 38.647 1.00 52.44 882 THR A O 1
ATOM 6880 N N . GLY A 1 883 ? -17.651 3.404 40.781 1.00 65.94 883 GLY A N 1
ATOM 6881 C CA . GLY A 1 883 ? -16.699 4.524 40.658 1.00 65.94 883 GLY A CA 1
ATOM 6882 C C . GLY A 1 883 ? -17.199 5.816 39.972 1.00 65.94 883 GLY A C 1
ATOM 6883 O O . GLY A 1 883 ? -18.334 5.953 39.535 1.00 65.94 883 GLY A O 1
ATOM 6884 N N . ASP A 1 884 ? -16.325 6.821 39.891 1.00 76.00 884 ASP A N 1
ATOM 6885 C CA . ASP A 1 884 ? -16.650 8.125 39.279 1.00 76.00 884 ASP A CA 1
ATOM 6886 C C . ASP A 1 884 ? -16.488 8.127 37.739 1.00 76.00 884 ASP A C 1
ATOM 6888 O O . ASP A 1 884 ? -17.182 8.849 37.018 1.00 76.00 884 ASP A O 1
ATOM 6892 N N . ILE A 1 885 ? -15.611 7.271 37.204 1.00 85.50 885 ILE A N 1
ATOM 6893 C CA . ILE A 1 885 ? -15.376 7.100 35.762 1.00 85.50 885 ILE A CA 1
ATOM 6894 C C . ILE A 1 885 ? -16.033 5.790 35.318 1.00 85.50 885 ILE A C 1
ATOM 6896 O O . ILE A 1 885 ? -15.450 4.720 35.474 1.00 85.50 885 ILE A O 1
ATOM 6900 N N . ALA A 1 886 ? -17.239 5.889 34.761 1.00 82.25 886 ALA A N 1
ATOM 6901 C CA . ALA A 1 886 ? -18.026 4.753 34.292 1.00 82.25 886 ALA A CA 1
ATOM 6902 C C . ALA A 1 886 ? -18.671 5.061 32.935 1.00 82.25 886 ALA A C 1
ATOM 6904 O O . ALA A 1 886 ? -19.079 6.194 32.687 1.00 82.25 886 ALA A O 1
ATOM 6905 N N . GLY A 1 887 ? -18.753 4.052 32.074 1.00 87.25 887 GLY A N 1
ATOM 6906 C CA . GLY A 1 887 ? -19.391 4.085 30.761 1.00 87.25 887 GLY A CA 1
ATOM 6907 C C . GLY A 1 887 ? -19.294 2.709 30.101 1.00 87.25 887 GLY A C 1
ATOM 6908 O O . GLY A 1 887 ? -18.485 1.876 30.512 1.00 87.25 887 GLY A O 1
ATOM 6909 N N . GLU A 1 888 ? -20.117 2.438 29.093 1.00 88.94 888 GLU A N 1
ATOM 6910 C CA . GLU A 1 888 ? -20.102 1.131 28.418 1.00 88.94 888 GLU A CA 1
ATOM 6911 C C . GLU A 1 888 ? -18.814 0.893 27.607 1.00 88.94 888 GLU A C 1
ATOM 6913 O O . GLU A 1 888 ? -18.385 -0.253 27.420 1.00 88.94 888 GLU A O 1
ATOM 6918 N N . GLY A 1 889 ? -18.139 1.976 27.206 1.00 92.69 889 GLY A N 1
ATOM 6919 C CA . GLY A 1 889 ? -16.969 1.962 26.335 1.00 92.69 889 GLY A CA 1
ATOM 6920 C C . GLY A 1 889 ? -17.311 1.625 24.885 1.00 92.69 889 GLY A C 1
ATOM 6921 O O . GLY A 1 889 ? -18.456 1.367 24.530 1.00 92.69 889 GLY A O 1
ATOM 6922 N N . TYR A 1 890 ? -16.293 1.629 24.031 1.00 94.88 890 TYR A N 1
ATOM 6923 C CA . TYR A 1 890 ? -16.429 1.307 22.611 1.00 94.88 890 TYR A CA 1
ATOM 6924 C C . TYR A 1 890 ? -15.790 -0.050 22.332 1.00 94.88 890 TYR A C 1
ATOM 6926 O O . TYR A 1 890 ? -14.629 -0.262 22.689 1.00 94.88 890 TYR A O 1
ATOM 6934 N N . LEU A 1 891 ? -16.520 -0.969 21.696 1.00 95.56 891 LEU A N 1
ATOM 6935 C CA . LEU A 1 891 ? -15.954 -2.239 21.242 1.00 95.56 891 LEU A CA 1
ATOM 6936 C C . LEU A 1 891 ? -15.158 -2.011 19.952 1.00 95.56 891 LEU A C 1
ATOM 6938 O O . LEU A 1 891 ? -15.709 -1.563 18.945 1.00 95.56 891 LEU A O 1
ATOM 6942 N N . ALA A 1 892 ? -13.867 -2.344 19.964 1.00 95.69 892 ALA A N 1
ATOM 6943 C CA . ALA A 1 892 ? -12.968 -2.112 18.831 1.00 95.69 892 ALA A CA 1
ATOM 6944 C C . ALA A 1 892 ? -13.429 -2.775 17.523 1.00 95.69 892 ALA A C 1
ATOM 6946 O O . ALA A 1 892 ? -13.272 -2.190 16.456 1.00 95.69 892 ALA A O 1
ATOM 6947 N N . ALA A 1 893 ? -14.016 -3.975 17.585 1.00 94.44 893 ALA A N 1
ATOM 6948 C CA . ALA A 1 893 ? -14.542 -4.665 16.405 1.00 94.44 893 ALA A CA 1
ATOM 6949 C C . ALA A 1 893 ? -15.690 -3.923 15.697 1.00 94.44 893 ALA A C 1
ATOM 6951 O O . ALA A 1 893 ? -15.872 -4.137 14.501 1.00 94.44 893 ALA A O 1
ATOM 6952 N N . ASP A 1 894 ? -16.422 -3.066 16.413 1.00 92.69 894 ASP A N 1
ATOM 6953 C CA . ASP A 1 894 ? -17.622 -2.384 15.909 1.00 92.69 894 ASP A CA 1
ATOM 6954 C C . ASP A 1 894 ? -17.383 -0.886 15.654 1.00 92.69 894 ASP A C 1
ATOM 6956 O O . ASP A 1 894 ? -18.240 -0.200 15.103 1.00 92.69 894 ASP A O 1
ATOM 6960 N N . THR A 1 895 ? -16.205 -0.372 16.022 1.00 92.56 895 THR A N 1
ATOM 6961 C CA . THR A 1 895 ? -15.916 1.069 16.057 1.00 92.56 895 THR A CA 1
ATOM 6962 C C . THR A 1 895 ? -14.767 1.439 15.118 1.00 92.56 895 THR A C 1
ATOM 6964 O O . THR A 1 895 ? -13.720 1.927 15.546 1.00 92.56 895 THR A O 1
ATOM 6967 N N . GLU A 1 896 ? -14.954 1.215 13.814 1.00 92.31 896 GLU A N 1
ATOM 6968 C CA . GLU A 1 896 ? -13.944 1.580 12.809 1.00 92.31 896 GLU A CA 1
ATOM 6969 C C . GLU A 1 896 ? -13.761 3.103 12.690 1.00 92.31 896 GLU A C 1
ATOM 6971 O O . GLU A 1 896 ? -12.631 3.587 12.591 1.00 92.31 896 GLU A O 1
ATOM 6976 N N . PHE A 1 897 ? -14.858 3.862 12.751 1.00 93.38 897 PHE A N 1
ATOM 6977 C CA . PHE A 1 897 ? -14.857 5.324 12.776 1.00 93.38 897 PHE A CA 1
ATOM 6978 C C . PHE A 1 897 ? -15.533 5.831 14.047 1.00 93.38 897 PHE A C 1
ATOM 6980 O O . PHE A 1 897 ? -16.675 5.483 14.334 1.00 93.38 897 PHE A O 1
ATOM 6987 N N . LEU A 1 898 ? -14.845 6.710 14.772 1.00 92.44 898 LEU A N 1
ATOM 6988 C CA . LEU A 1 898 ? -15.444 7.515 15.831 1.00 92.44 898 LEU A CA 1
ATOM 6989 C C . LEU A 1 898 ? -15.951 8.825 15.223 1.00 92.44 898 LEU A C 1
ATOM 6991 O O . LEU A 1 898 ? -15.167 9.724 14.906 1.00 92.44 898 LEU A O 1
ATOM 6995 N N . LEU A 1 899 ? -17.267 8.903 15.036 1.00 91.12 899 LEU A N 1
ATOM 6996 C CA . LEU A 1 899 ? -17.984 10.091 14.570 1.00 91.12 899 LEU A CA 1
ATOM 6997 C C . LEU A 1 899 ? -18.609 10.839 15.756 1.00 91.12 899 LEU A C 1
ATOM 6999 O O . LEU A 1 899 ? -18.576 10.353 16.883 1.00 91.12 899 LEU A O 1
ATOM 7003 N N . ASP A 1 900 ? -19.120 12.049 15.508 1.00 91.06 900 ASP A N 1
ATOM 7004 C CA . ASP A 1 900 ? -19.783 12.893 16.520 1.00 91.06 900 ASP A CA 1
ATOM 7005 C C . ASP A 1 900 ? -18.979 13.096 17.818 1.00 91.06 900 ASP A C 1
ATOM 7007 O O . ASP A 1 900 ? -19.524 13.282 18.906 1.00 91.06 900 ASP A O 1
ATOM 7011 N N . ILE A 1 901 ? -17.649 13.133 17.682 1.00 93.50 901 ILE A N 1
ATOM 7012 C CA . ILE A 1 901 ? -16.701 13.242 18.797 1.00 93.50 901 ILE A CA 1
ATOM 7013 C C . ILE A 1 901 ? -17.049 14.383 19.762 1.00 93.50 901 ILE A C 1
ATOM 7015 O O . ILE A 1 901 ? -17.083 14.115 20.963 1.00 93.50 901 ILE A O 1
ATOM 7019 N N . PRO A 1 902 ? -17.353 15.623 19.316 1.00 94.69 902 PRO A N 1
ATOM 7020 C CA . PRO A 1 902 ? -17.717 16.686 20.248 1.00 94.69 902 PRO A CA 1
ATOM 7021 C C . PRO A 1 902 ? -18.931 16.339 21.118 1.00 94.69 902 PRO A C 1
ATOM 7023 O O . PRO A 1 902 ? -18.923 16.636 22.309 1.00 94.69 902 PRO A O 1
ATOM 7026 N N . LEU A 1 903 ? -19.948 15.671 20.565 1.00 94.38 903 LEU A N 1
ATOM 7027 C CA . LEU A 1 903 ? -21.140 15.300 21.327 1.00 94.38 903 LEU A CA 1
ATOM 7028 C C . LEU A 1 903 ? -20.804 14.226 22.367 1.00 94.38 903 LEU A C 1
ATOM 7030 O O . LEU A 1 903 ? -21.058 14.428 23.551 1.00 94.38 903 LEU A O 1
ATOM 7034 N N . HIS A 1 904 ? -20.136 13.146 21.958 1.00 94.81 904 HIS A N 1
ATOM 7035 C CA . HIS A 1 904 ? -19.759 12.065 22.876 1.00 94.81 904 HIS A CA 1
ATOM 7036 C C . HIS A 1 904 ? -18.793 12.529 23.979 1.00 94.81 904 HIS A C 1
ATOM 7038 O O . HIS A 1 904 ? -18.873 12.061 25.121 1.00 94.81 904 HIS A O 1
ATOM 7044 N N . VAL A 1 905 ? -17.870 13.447 23.660 1.00 95.75 905 VAL A N 1
ATOM 7045 C CA . VAL A 1 905 ? -17.005 14.096 24.656 1.00 95.75 905 VAL A CA 1
ATOM 7046 C C . VAL A 1 905 ? -17.855 14.894 25.633 1.00 95.75 905 VAL A C 1
ATOM 7048 O O . VAL A 1 905 ? -17.696 14.732 26.842 1.00 95.75 905 VAL A O 1
ATOM 7051 N N . ALA A 1 906 ? -18.758 15.742 25.133 1.00 95.75 906 ALA A N 1
ATOM 7052 C CA . ALA A 1 906 ? -19.602 16.565 25.984 1.00 95.75 906 ALA A CA 1
ATOM 7053 C C . ALA A 1 906 ? -20.395 15.682 26.962 1.00 95.75 906 ALA A C 1
ATOM 7055 O O . ALA A 1 906 ? -20.332 15.918 28.168 1.00 95.75 906 ALA A O 1
ATOM 7056 N N . GLU A 1 907 ? -21.057 14.633 26.473 1.00 94.56 907 GLU A N 1
ATOM 7057 C CA . GLU A 1 907 ? -21.869 13.708 27.276 1.00 94.56 907 GLU A CA 1
ATOM 7058 C C . GLU A 1 907 ? -21.045 12.987 28.348 1.00 94.56 907 GLU A C 1
ATOM 7060 O O . GLU A 1 907 ? -21.404 12.983 29.527 1.00 94.56 907 GLU A O 1
ATOM 7065 N N . SER A 1 908 ? -19.891 12.438 27.959 1.00 95.06 908 SER A N 1
ATOM 7066 C CA . SER A 1 908 ? -18.989 11.736 28.879 1.00 95.06 908 SER A CA 1
ATOM 7067 C C . SER A 1 908 ? -18.472 12.668 29.978 1.00 95.06 908 SER A C 1
ATOM 7069 O O . SER A 1 908 ? -18.450 12.315 31.160 1.00 95.06 908 SER A O 1
ATOM 7071 N N . MET A 1 909 ? -18.074 13.887 29.604 1.00 94.62 909 MET A N 1
ATOM 7072 C CA . MET A 1 909 ? -17.597 14.879 30.561 1.00 94.62 909 MET A CA 1
ATOM 7073 C C . MET A 1 909 ? -18.724 15.406 31.446 1.00 94.62 909 MET A C 1
ATOM 7075 O O . MET A 1 909 ? -18.499 15.611 32.636 1.00 94.62 909 MET A O 1
ATOM 7079 N N . ALA A 1 910 ? -19.929 15.607 30.909 1.00 94.50 910 ALA A N 1
ATOM 7080 C CA . ALA A 1 910 ? -21.092 16.014 31.686 1.00 94.50 910 ALA A CA 1
ATOM 7081 C C . ALA A 1 910 ? -21.464 14.967 32.732 1.00 94.50 910 ALA A C 1
ATOM 7083 O O . ALA A 1 910 ? -21.733 15.344 33.867 1.00 94.50 910 ALA A O 1
ATOM 7084 N N . ALA A 1 911 ? -21.404 13.678 32.400 1.00 91.94 911 ALA A N 1
ATOM 7085 C CA . ALA A 1 911 ? -21.702 12.612 33.348 1.00 91.94 911 ALA A CA 1
ATOM 7086 C C . ALA A 1 911 ? -20.716 12.584 34.529 1.00 91.94 911 ALA A C 1
ATOM 7088 O O . ALA A 1 911 ? -21.138 12.601 35.685 1.00 91.94 911 ALA A O 1
ATOM 7089 N N . VAL A 1 912 ? -19.404 12.619 34.261 1.00 92.19 912 VAL A N 1
ATOM 7090 C CA . VAL A 1 912 ? -18.373 12.668 35.320 1.00 92.19 912 VAL A CA 1
ATOM 7091 C C . VAL A 1 912 ? -18.467 13.969 36.121 1.00 92.19 912 VAL A C 1
ATOM 7093 O O . VAL A 1 912 ? -18.475 13.957 37.351 1.00 92.19 912 VAL A O 1
ATOM 7096 N N . ASN A 1 913 ? -18.575 15.111 35.439 1.00 93.44 913 ASN A N 1
ATOM 7097 C CA . ASN A 1 913 ? -18.681 16.406 36.106 1.00 93.44 913 ASN A CA 1
ATOM 7098 C C . ASN A 1 913 ? -19.959 16.500 36.949 1.00 93.44 913 ASN A C 1
ATOM 7100 O O . ASN A 1 913 ? -19.908 17.039 38.047 1.00 93.44 913 ASN A O 1
ATOM 7104 N N . GLY A 1 914 ? -21.078 15.957 36.470 1.00 91.88 914 GLY A N 1
ATOM 7105 C CA . GLY A 1 914 ? -22.355 15.931 37.177 1.00 91.88 914 GLY A CA 1
ATOM 7106 C C . GLY A 1 914 ? -22.291 15.099 38.455 1.00 91.88 914 GLY A C 1
ATOM 7107 O O . GLY A 1 914 ? -22.730 15.574 39.497 1.00 91.88 914 GLY A O 1
ATOM 7108 N N . ARG A 1 915 ? -21.664 13.911 38.415 1.00 88.81 915 ARG A N 1
ATOM 7109 C CA . ARG A 1 915 ? -21.433 13.079 39.613 1.00 88.81 915 ARG A CA 1
ATOM 7110 C C . ARG A 1 915 ? -20.582 13.805 40.656 1.00 88.81 915 ARG A C 1
ATOM 7112 O O . ARG A 1 915 ? -20.975 13.893 41.816 1.00 88.81 915 ARG A O 1
ATOM 7119 N N . ARG A 1 916 ? -19.453 14.391 40.242 1.00 90.38 916 ARG A N 1
ATOM 7120 C CA . ARG A 1 916 ? -18.588 15.185 41.136 1.00 90.38 916 ARG A CA 1
ATOM 7121 C C . ARG A 1 916 ? -19.297 16.410 41.701 1.00 90.38 916 ARG A C 1
ATOM 7123 O O . ARG A 1 916 ? -19.140 16.719 42.878 1.00 90.38 916 ARG A O 1
ATOM 7130 N N . LEU A 1 917 ? -20.063 17.106 40.865 1.00 92.06 917 LEU A N 1
ATOM 7131 C CA . LEU A 1 917 ? -20.810 18.294 41.258 1.00 92.06 917 LEU A CA 1
ATOM 7132 C C . LEU A 1 917 ? -21.943 17.947 42.229 1.00 92.06 917 LEU A C 1
ATOM 7134 O O . LEU A 1 917 ? -22.165 18.710 43.160 1.00 92.06 917 LEU A O 1
ATOM 7138 N N . ALA A 1 918 ? -22.625 16.810 42.058 1.00 89.06 918 ALA A N 1
ATOM 7139 C CA . ALA A 1 918 ? -23.640 16.334 42.998 1.00 89.06 918 ALA A CA 1
ATOM 7140 C C . ALA A 1 918 ? -23.044 16.138 44.399 1.00 89.06 918 ALA A C 1
ATOM 7142 O O . ALA A 1 918 ? -23.534 16.741 45.348 1.00 89.06 918 ALA A O 1
ATOM 7143 N N . VAL A 1 919 ? -21.909 15.433 44.500 1.00 86.25 919 VAL A N 1
ATOM 7144 C CA . VAL A 1 919 ? -21.182 15.270 45.772 1.00 86.25 919 VAL A CA 1
ATOM 7145 C C . VAL A 1 919 ? -20.799 16.630 46.364 1.00 86.25 919 VAL A C 1
ATOM 7147 O O . VAL A 1 919 ? -21.033 16.892 47.538 1.00 86.25 919 VAL A O 1
ATOM 7150 N N . GLN A 1 920 ? -20.253 17.546 45.563 1.00 88.44 920 GLN A N 1
ATOM 7151 C CA . GLN A 1 920 ? -19.894 18.875 46.068 1.00 88.44 920 GLN A CA 1
ATOM 7152 C C . GLN A 1 920 ? -21.107 19.714 46.489 1.00 88.44 920 GLN A C 1
ATOM 7154 O O . GLN A 1 920 ? -20.991 20.498 47.425 1.00 88.44 920 GLN A O 1
ATOM 7159 N N . ASN A 1 921 ? -22.258 19.581 45.828 1.00 89.12 921 ASN A N 1
ATOM 7160 C CA . ASN A 1 921 ? -23.491 20.260 46.227 1.00 89.12 921 ASN A CA 1
ATOM 7161 C C . ASN A 1 921 ? -24.010 19.717 47.563 1.00 89.12 921 ASN A C 1
ATOM 7163 O O . ASN A 1 921 ? -24.353 20.514 48.436 1.00 89.12 921 ASN A O 1
ATOM 7167 N N . ASP A 1 922 ? -24.006 18.393 47.742 1.00 86.75 922 ASP A N 1
ATOM 7168 C CA . ASP A 1 922 ? -24.432 17.737 48.985 1.00 86.75 922 ASP A CA 1
ATOM 7169 C C . ASP A 1 922 ? -23.582 18.196 50.183 1.00 86.75 922 ASP A C 1
ATOM 7171 O O . ASP A 1 922 ? -24.097 18.380 51.286 1.00 86.75 922 ASP A O 1
ATOM 7175 N N . HIS A 1 923 ? -22.297 18.471 49.940 1.00 83.56 923 HIS A N 1
ATOM 7176 C CA . HIS A 1 923 ? -21.342 18.990 50.923 1.00 83.56 923 HIS A CA 1
ATOM 7177 C C . HIS A 1 923 ? -21.198 20.529 50.932 1.00 83.56 923 HIS A C 1
ATOM 7179 O O . HIS A 1 923 ? -20.331 21.059 51.624 1.00 83.56 923 HIS A O 1
ATOM 7185 N N . GLN A 1 924 ? -22.025 21.271 50.181 1.00 84.12 924 GLN A N 1
ATOM 7186 C CA . GLN A 1 924 ? -21.978 22.744 50.061 1.00 84.12 924 GLN A CA 1
ATOM 7187 C C . GLN A 1 924 ? -20.611 23.322 49.628 1.00 84.12 924 GLN A C 1
ATOM 7189 O O . GLN A 1 924 ? -20.266 24.459 49.944 1.00 84.12 924 GLN A O 1
ATOM 7194 N N . MET A 1 925 ? -19.836 22.550 48.869 1.00 83.12 925 MET A N 1
ATOM 7195 C CA . MET A 1 925 ? -18.514 22.916 48.347 1.00 83.12 925 MET A CA 1
ATOM 7196 C C . MET A 1 925 ? -18.561 23.513 46.931 1.00 83.12 925 MET A C 1
ATOM 7198 O O . MET A 1 925 ? -17.555 24.021 46.440 1.00 83.12 925 MET A O 1
ATOM 7202 N N . ALA A 1 926 ? -19.704 23.426 46.247 1.00 84.62 926 ALA A N 1
ATOM 7203 C CA . ALA A 1 926 ? -19.833 23.805 44.843 1.00 84.62 926 ALA A CA 1
ATOM 7204 C C . ALA A 1 926 ? -20.065 25.315 44.620 1.00 84.62 926 ALA A C 1
ATOM 7206 O O . ALA A 1 926 ? -21.095 25.880 45.013 1.00 84.62 926 ALA A O 1
ATOM 7207 N N . ASP A 1 927 ? -19.153 25.941 43.872 1.00 87.81 927 ASP A N 1
ATOM 7208 C CA . ASP A 1 927 ? -19.258 27.334 43.417 1.00 87.81 927 ASP A CA 1
ATOM 7209 C C . ASP A 1 927 ? -20.375 27.554 42.371 1.00 87.81 927 ASP A C 1
ATOM 7211 O O . ASP A 1 927 ? -20.707 26.661 41.583 1.00 87.81 927 ASP A O 1
ATOM 7215 N N . GLU A 1 928 ? -20.944 28.765 42.344 1.00 90.50 928 GLU A N 1
ATOM 7216 C CA . GLU A 1 928 ? -22.038 29.152 41.439 1.00 90.50 928 GLU A CA 1
ATOM 7217 C C . GLU A 1 928 ? -21.629 29.068 39.964 1.00 90.50 928 GLU A C 1
ATOM 7219 O O . GLU A 1 928 ? -22.350 28.474 39.162 1.00 90.50 928 GLU A O 1
ATOM 7224 N N . ARG A 1 929 ? -20.417 29.524 39.611 1.00 92.31 929 ARG A N 1
ATOM 7225 C CA . ARG A 1 929 ? -19.918 29.461 38.227 1.00 92.31 929 ARG A CA 1
ATOM 7226 C C . ARG A 1 929 ? -19.874 28.025 37.712 1.00 92.31 929 ARG A C 1
ATOM 7228 O O . ARG A 1 929 ? -20.203 27.766 36.556 1.00 92.31 929 ARG A O 1
ATOM 7235 N N . THR A 1 930 ? -19.459 27.084 38.560 1.00 92.12 930 THR A N 1
ATOM 7236 C CA . THR A 1 930 ? -19.362 25.667 38.194 1.00 92.12 930 THR A CA 1
ATOM 7237 C C . THR A 1 930 ? -20.747 25.077 37.922 1.00 92.12 930 THR A C 1
ATOM 7239 O O . THR A 1 930 ? -20.904 24.317 36.961 1.00 92.12 930 THR A O 1
ATOM 7242 N N . ARG A 1 931 ? -21.764 25.469 38.703 1.00 93.69 931 ARG A N 1
ATOM 7243 C CA . ARG A 1 931 ? -23.168 25.092 38.466 1.00 93.69 931 ARG A CA 1
ATOM 7244 C C . ARG A 1 931 ? -23.687 25.664 37.145 1.00 93.69 931 ARG A C 1
ATOM 7246 O O . ARG A 1 931 ? -24.191 24.896 36.325 1.00 93.69 931 ARG A O 1
ATOM 7253 N N . ASP A 1 932 ? -23.472 26.951 36.893 1.00 94.94 932 ASP A N 1
ATOM 7254 C CA . ASP A 1 932 ? -23.932 27.626 35.673 1.00 94.94 932 ASP A CA 1
ATOM 7255 C C . ASP A 1 932 ? -23.297 27.040 34.410 1.00 94.94 932 ASP A C 1
ATOM 7257 O O . ASP A 1 932 ? -23.978 26.755 33.425 1.00 94.94 932 ASP A O 1
ATOM 7261 N N . PHE A 1 933 ? -21.983 26.805 34.437 1.00 95.38 933 PHE A N 1
ATOM 7262 C CA . PHE A 1 933 ? -21.263 26.216 33.308 1.00 95.38 933 PHE A CA 1
ATOM 7263 C C . PHE A 1 933 ? -21.733 24.785 33.036 1.00 95.38 933 PHE A C 1
ATOM 7265 O O . PHE A 1 933 ? -21.843 24.385 31.877 1.00 95.38 933 PHE A O 1
ATOM 7272 N N . HIS A 1 934 ? -22.044 24.014 34.084 1.00 95.94 934 HIS A N 1
ATOM 7273 C CA . HIS A 1 934 ? -22.582 22.668 33.920 1.00 95.94 934 HIS A CA 1
ATOM 7274 C C . HIS A 1 934 ? -23.976 22.707 33.283 1.00 95.94 934 HIS A C 1
ATOM 7276 O O . HIS A 1 934 ? -24.200 22.012 32.295 1.00 95.94 934 HIS A O 1
ATOM 7282 N N . GLN A 1 935 ? -24.874 23.569 33.775 1.00 96.44 935 GLN A N 1
ATOM 7283 C CA . GLN A 1 935 ? -26.216 23.742 33.210 1.00 96.44 935 GLN A CA 1
ATOM 7284 C C . GLN A 1 935 ? -26.185 24.237 31.760 1.00 96.44 935 GLN A C 1
ATOM 7286 O O . GLN A 1 935 ? -26.904 23.707 30.913 1.00 96.44 935 GLN A O 1
ATOM 7291 N N . LYS A 1 936 ? -25.328 25.216 31.443 1.00 96.69 936 LYS A N 1
ATOM 7292 C CA . LYS A 1 936 ? -25.176 25.713 30.071 1.00 96.69 936 LYS A CA 1
ATOM 7293 C C . LYS A 1 936 ? -24.629 24.635 29.134 1.00 96.69 936 LYS A C 1
ATOM 7295 O O . LYS A 1 936 ? -25.119 24.505 28.015 1.00 96.69 936 LYS A O 1
ATOM 7300 N N . GLY A 1 937 ? -23.667 23.837 29.600 1.00 96.75 937 GLY A N 1
ATOM 7301 C CA . GLY A 1 937 ? -23.176 22.674 28.865 1.00 96.75 937 GLY A CA 1
ATOM 7302 C C . GLY A 1 937 ? -24.292 21.672 28.550 1.00 96.75 937 GLY A C 1
ATOM 7303 O O . GLY A 1 937 ? -24.461 21.312 27.390 1.00 96.75 937 GLY A O 1
ATOM 7304 N N . LEU A 1 938 ? -25.122 21.313 29.539 1.00 96.94 938 LEU A N 1
ATOM 7305 C CA . LEU A 1 938 ? -26.277 20.423 29.342 1.00 96.94 938 LEU A CA 1
ATOM 7306 C C . LEU A 1 938 ? -27.298 20.994 28.342 1.00 96.94 938 LEU A C 1
ATOM 7308 O O . LEU A 1 938 ? -27.769 20.278 27.465 1.00 96.94 938 LEU A O 1
ATOM 7312 N N . MET A 1 939 ? -27.606 22.292 28.417 1.00 97.50 939 MET A N 1
ATOM 7313 C CA . MET A 1 939 ? -28.511 22.950 27.463 1.00 97.50 939 MET A CA 1
ATOM 7314 C C . MET A 1 939 ? -27.998 22.851 26.018 1.00 97.50 939 MET A C 1
ATOM 7316 O O . MET A 1 939 ? -28.767 22.583 25.096 1.00 97.50 939 MET A O 1
ATOM 7320 N N . LEU A 1 940 ? -26.697 23.071 25.809 1.00 97.38 940 LEU A N 1
ATOM 7321 C CA . LEU A 1 940 ? -26.069 22.971 24.491 1.00 97.38 940 LEU A CA 1
ATOM 7322 C C . LEU A 1 940 ? -26.010 21.521 23.987 1.00 97.38 940 LEU A C 1
ATOM 7324 O O . LEU A 1 940 ? -26.160 21.296 22.790 1.00 97.38 940 LEU A O 1
ATOM 7328 N N . GLN A 1 941 ? -25.850 20.539 24.879 1.00 95.06 941 GLN A N 1
ATOM 7329 C CA . GLN A 1 941 ? -25.944 19.118 24.520 1.00 95.06 941 GLN A CA 1
ATOM 7330 C C . GLN A 1 941 ? -27.330 18.745 24.012 1.00 95.06 941 GLN A C 1
ATOM 7332 O O . GLN A 1 941 ? -27.439 18.094 22.977 1.00 95.06 941 GLN A O 1
ATOM 7337 N N . GLU A 1 942 ? -28.383 19.185 24.702 1.00 95.44 942 GLU A N 1
ATOM 7338 C CA . GLU A 1 942 ? -29.755 18.941 24.256 1.00 95.44 942 GLU A CA 1
ATOM 7339 C C . GLU A 1 942 ? -29.994 19.559 22.875 1.00 95.44 942 GLU A C 1
ATOM 7341 O O . GLU A 1 942 ? -30.459 18.872 21.967 1.00 95.44 942 GLU A O 1
ATOM 7346 N N . ARG A 1 943 ? -29.525 20.793 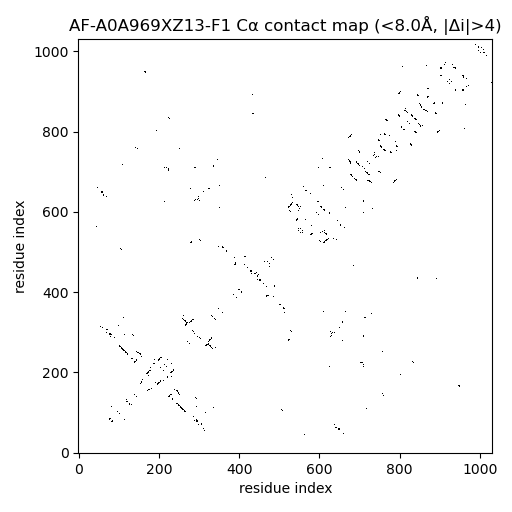22.647 1.00 95.75 943 ARG A N 1
ATOM 7347 C CA . ARG A 1 943 ? -29.557 21.413 21.312 1.00 95.75 943 ARG A CA 1
ATOM 7348 C C . ARG A 1 943 ? -28.767 20.628 20.264 1.00 95.75 943 ARG A C 1
ATOM 7350 O O . ARG A 1 943 ? -29.221 20.484 19.134 1.00 95.75 943 ARG A O 1
ATOM 7357 N N . ALA A 1 944 ? -27.607 20.081 20.617 1.00 95.00 944 ALA A N 1
ATOM 7358 C CA . ALA A 1 944 ? -26.822 19.241 19.713 1.00 95.00 944 ALA A CA 1
ATOM 7359 C C . ALA A 1 944 ? -27.515 17.902 19.375 1.00 95.00 944 ALA A C 1
ATOM 7361 O O . ALA A 1 944 ? -27.261 17.320 18.312 1.00 95.00 944 ALA A O 1
ATOM 7362 N N . ARG A 1 945 ? -28.421 17.423 20.238 1.00 93.56 945 ARG A N 1
ATOM 7363 C CA . ARG A 1 945 ? -29.261 16.236 20.010 1.00 93.56 945 ARG A CA 1
ATOM 7364 C C . ARG A 1 945 ? -30.526 16.531 19.199 1.00 93.56 945 ARG A C 1
ATOM 7366 O O . ARG A 1 945 ? -31.088 15.601 18.624 1.00 93.56 945 ARG A O 1
ATOM 7373 N N . GLU A 1 946 ? -30.957 17.791 19.096 1.00 93.75 946 GLU A N 1
ATOM 7374 C CA . GLU A 1 946 ? -32.152 18.182 18.336 1.00 93.75 946 GLU A CA 1
ATOM 7375 C C . GLU A 1 946 ? -32.025 17.825 16.844 1.00 93.75 946 GLU A C 1
ATOM 7377 O O . GLU A 1 946 ? -31.414 18.540 16.047 1.00 93.75 946 GLU A O 1
ATOM 7382 N N . ALA A 1 947 ? -32.668 16.728 16.439 1.00 88.94 947 ALA A N 1
ATOM 7383 C CA . ALA A 1 947 ? -32.606 16.205 15.073 1.00 88.94 947 ALA A CA 1
ATOM 7384 C C . ALA A 1 947 ? -33.211 17.140 14.005 1.00 88.94 947 ALA A C 1
ATOM 7386 O O . ALA A 1 947 ? -32.963 16.945 12.817 1.00 88.94 947 ALA A O 1
ATOM 7387 N N . SER A 1 948 ? -33.997 18.149 14.399 1.00 91.62 948 SER A N 1
ATOM 7388 C CA . SER A 1 948 ? -34.542 19.170 13.494 1.00 91.62 948 SER A CA 1
ATOM 7389 C C . SER A 1 948 ? -33.515 20.222 13.071 1.00 91.62 948 SER A C 1
ATOM 7391 O O . SER A 1 948 ? -33.750 20.939 12.100 1.00 91.62 948 SER A O 1
ATOM 7393 N N . ARG A 1 949 ? -32.401 20.352 13.801 1.00 93.00 949 ARG A N 1
ATOM 7394 C CA . ARG A 1 949 ? -31.329 21.300 13.480 1.00 93.00 949 ARG A CA 1
ATOM 7395 C C . ARG A 1 949 ? -30.409 20.723 12.410 1.00 93.00 949 ARG A C 1
ATOM 7397 O O . ARG A 1 949 ? -30.256 19.505 12.286 1.00 93.00 949 ARG A O 1
ATOM 7404 N N . SER A 1 950 ? -29.755 21.606 11.659 1.00 92.50 950 SER A N 1
ATOM 7405 C CA . SER A 1 950 ? -28.739 21.186 10.696 1.00 92.50 950 SER A CA 1
ATOM 7406 C C . SER A 1 950 ? -27.616 20.416 11.405 1.00 92.50 950 SER A C 1
ATOM 7408 O O . SER A 1 950 ? -27.275 20.703 12.558 1.00 92.50 950 SER A O 1
ATOM 7410 N N . LYS A 1 951 ? -27.005 19.435 10.729 1.00 91.88 951 LYS A N 1
ATOM 7411 C CA . LYS A 1 951 ? -25.866 18.684 11.293 1.00 91.88 951 LYS A CA 1
ATOM 7412 C C . LYS A 1 951 ? -24.718 19.625 11.676 1.00 91.88 951 LYS A C 1
ATOM 7414 O O . LYS A 1 951 ? -24.044 19.394 12.675 1.00 91.88 951 LYS A O 1
ATOM 7419 N N . PHE A 1 952 ? -24.520 20.697 10.909 1.00 89.06 952 PHE A N 1
ATOM 7420 C CA . PHE A 1 952 ? -23.490 21.697 11.172 1.00 89.06 952 PHE A CA 1
ATOM 7421 C C . PHE A 1 952 ? -23.739 22.464 12.479 1.00 89.06 952 PHE A C 1
ATOM 7423 O O . PHE A 1 952 ? -22.843 22.524 13.321 1.00 89.06 952 PHE A O 1
ATOM 7430 N N . ASP A 1 953 ? -24.957 22.973 12.695 1.00 92.06 953 ASP A N 1
ATOM 7431 C CA . ASP A 1 953 ? -25.311 23.679 13.935 1.00 92.06 953 ASP A CA 1
ATOM 7432 C C . ASP A 1 953 ? -25.199 22.763 15.153 1.00 92.06 953 ASP A C 1
ATOM 7434 O O . ASP A 1 953 ? -24.710 23.177 16.200 1.00 92.06 953 ASP A O 1
ATOM 7438 N N . ARG A 1 954 ? -25.588 21.492 15.004 1.00 94.50 954 ARG A N 1
ATOM 7439 C CA . ARG A 1 954 ? -25.447 20.484 16.062 1.00 94.50 954 ARG A CA 1
ATOM 7440 C C . ARG A 1 954 ? -23.985 20.255 16.448 1.00 94.50 954 ARG A C 1
ATOM 7442 O O . ARG A 1 954 ? -23.678 20.152 17.632 1.00 94.50 954 ARG A O 1
ATOM 7449 N N . ILE A 1 955 ? -23.072 20.215 15.473 1.00 92.50 955 ILE A N 1
ATOM 7450 C CA . ILE A 1 955 ? -21.626 20.103 15.731 1.00 92.50 955 ILE A CA 1
ATOM 7451 C C . ILE A 1 955 ? -21.097 21.353 16.449 1.00 92.50 955 ILE A C 1
ATOM 7453 O O . ILE A 1 955 ? -20.271 21.224 17.354 1.00 92.50 955 ILE A O 1
ATOM 7457 N N . LEU A 1 956 ? -21.552 22.551 16.068 1.00 93.00 956 LEU A N 1
ATOM 7458 C CA . LEU A 1 956 ? -21.171 23.795 16.744 1.00 93.00 956 LEU A CA 1
ATOM 7459 C C . LEU A 1 956 ? -21.656 23.823 18.197 1.00 93.00 956 LEU A C 1
ATOM 7461 O O . LEU A 1 956 ? -20.846 24.059 19.094 1.00 93.00 956 LEU A O 1
ATOM 7465 N N . ASP A 1 957 ? -22.932 23.505 18.428 1.00 96.50 957 ASP A N 1
ATOM 7466 C CA . ASP A 1 957 ? -23.529 23.431 19.765 1.00 96.50 957 ASP A CA 1
ATOM 7467 C C . ASP A 1 957 ? -22.788 22.388 20.630 1.00 96.50 957 ASP A C 1
ATOM 7469 O O . ASP A 1 957 ? -22.426 22.664 21.775 1.00 96.50 957 ASP A O 1
ATOM 7473 N N . ALA A 1 958 ? -22.442 21.225 20.062 1.00 96.12 958 ALA A N 1
ATOM 7474 C CA . ALA A 1 958 ? -21.649 20.206 20.748 1.00 96.12 958 ALA A CA 1
ATOM 7475 C C . ALA A 1 958 ? -20.233 20.696 21.106 1.00 96.12 958 ALA A C 1
ATOM 7477 O O . ALA A 1 958 ? -19.765 20.477 22.221 1.00 96.12 958 ALA A O 1
ATOM 7478 N N . ARG A 1 959 ? -19.541 21.398 20.198 1.00 95.69 959 ARG A N 1
ATOM 7479 C CA . ARG A 1 959 ? -18.211 21.984 20.467 1.00 95.69 959 ARG A CA 1
ATOM 7480 C C . ARG A 1 959 ? -18.257 23.056 21.557 1.00 95.69 959 ARG A C 1
ATOM 7482 O O . ARG A 1 959 ? -17.341 23.133 22.384 1.00 95.69 959 ARG A O 1
ATOM 7489 N N . GLU A 1 960 ? -19.317 23.858 21.590 1.00 96.44 960 GLU A N 1
ATOM 7490 C CA . GLU A 1 960 ? -19.537 24.824 22.668 1.00 96.44 960 GLU A CA 1
ATOM 7491 C C . GLU A 1 960 ? -19.792 24.099 24.002 1.00 96.44 960 GLU A C 1
ATOM 7493 O O . GLU A 1 960 ? -19.176 24.442 25.014 1.00 96.44 960 GLU A O 1
ATOM 7498 N N . ALA A 1 961 ? -20.593 23.026 24.005 1.00 97.12 961 ALA A N 1
ATOM 7499 C CA . ALA A 1 961 ? -20.818 22.201 25.194 1.00 97.12 961 ALA A CA 1
ATOM 7500 C C . ALA A 1 961 ? -19.515 21.589 25.742 1.00 97.12 961 ALA A C 1
ATOM 7502 O O . ALA A 1 961 ? -19.255 21.659 26.948 1.00 97.12 961 ALA A O 1
ATOM 7503 N N . VAL A 1 962 ? -18.656 21.045 24.867 1.00 96.31 962 VAL A N 1
ATOM 7504 C CA . VAL A 1 962 ? -17.326 20.534 25.252 1.00 96.31 962 VAL A CA 1
ATOM 7505 C C . VAL A 1 962 ? -16.512 21.615 25.950 1.00 96.31 962 VAL A C 1
ATOM 7507 O O . VAL A 1 962 ? -15.904 21.339 26.981 1.00 96.31 962 VAL A O 1
ATOM 7510 N N . THR A 1 963 ? -16.518 22.848 25.437 1.00 95.06 963 THR A N 1
ATOM 7511 C CA . THR A 1 963 ? -15.776 23.964 26.042 1.00 95.06 963 THR A CA 1
ATOM 7512 C C . THR A 1 963 ? -16.187 24.190 27.498 1.00 95.06 963 THR A C 1
ATOM 7514 O O . THR A 1 963 ? -15.315 24.246 28.368 1.00 95.06 963 THR A O 1
ATOM 7517 N N . TYR A 1 964 ? -17.492 24.249 27.784 1.00 96.12 964 TYR A N 1
ATOM 7518 C CA . TYR A 1 964 ? -18.003 24.427 29.147 1.00 96.12 964 TYR A CA 1
ATOM 7519 C C . TYR A 1 964 ? -17.626 23.266 30.075 1.00 96.12 964 TYR A C 1
ATOM 7521 O O . TYR A 1 964 ? -17.127 23.488 31.182 1.00 96.12 964 TYR A O 1
ATOM 7529 N N . HIS A 1 965 ? -17.793 22.021 29.625 1.00 95.44 965 HIS A N 1
ATOM 7530 C CA . HIS A 1 965 ? -17.448 20.861 30.447 1.00 95.44 965 HIS A CA 1
ATOM 7531 C C . HIS A 1 965 ? -15.939 20.702 30.663 1.00 95.44 965 HIS A C 1
ATOM 7533 O O . HIS A 1 965 ? -15.521 20.337 31.765 1.00 95.44 965 HIS A O 1
ATOM 7539 N N . ALA A 1 966 ? -15.119 21.020 29.662 1.00 92.31 966 ALA A N 1
ATOM 7540 C CA . ALA A 1 966 ? -13.664 20.980 29.759 1.00 92.31 966 ALA A CA 1
ATOM 7541 C C . ALA A 1 966 ? -13.096 22.060 30.689 1.00 92.31 966 ALA A C 1
ATOM 7543 O O . ALA A 1 966 ? -12.092 21.813 31.356 1.00 92.31 966 ALA A O 1
ATOM 7544 N N . LEU A 1 967 ? -13.742 23.229 30.789 1.00 91.75 967 LEU A N 1
ATOM 7545 C CA . LEU A 1 967 ? -13.380 24.262 31.769 1.00 91.75 967 LEU A CA 1
ATOM 7546 C C . LEU A 1 967 ? -13.768 23.869 33.202 1.00 91.75 967 LEU A C 1
ATOM 7548 O O . LEU A 1 967 ? -13.004 24.125 34.131 1.00 91.75 967 LEU A O 1
ATOM 7552 N N . ASN A 1 968 ? -14.916 23.212 33.385 1.00 93.38 968 ASN A N 1
ATOM 7553 C CA . ASN A 1 968 ? -15.383 22.782 34.708 1.00 93.38 968 ASN A CA 1
ATOM 7554 C C . ASN A 1 968 ? -14.622 21.581 35.276 1.00 93.38 968 ASN A C 1
ATOM 7556 O O . ASN A 1 968 ? -14.449 21.481 36.490 1.00 93.38 968 ASN A O 1
ATOM 7560 N N . HIS A 1 969 ? -14.186 20.659 34.417 1.00 92.19 969 HIS A N 1
ATOM 7561 C CA . HIS A 1 969 ? -13.584 19.399 34.843 1.00 92.19 969 HIS A CA 1
ATOM 7562 C C . HIS A 1 969 ? -12.398 19.535 35.821 1.00 92.19 969 HIS A C 1
ATOM 7564 O O . HIS A 1 969 ? -12.437 18.874 36.865 1.00 92.19 969 HIS A O 1
ATOM 7570 N N . PRO A 1 970 ? -11.357 20.353 35.543 1.00 91.19 970 PRO A N 1
ATOM 7571 C CA . PRO A 1 970 ? -10.235 20.503 36.466 1.00 91.19 970 PRO A CA 1
ATOM 7572 C C . PRO A 1 970 ? -10.670 21.131 37.792 1.00 91.19 970 PRO A C 1
ATOM 7574 O O . PRO A 1 970 ? -10.305 20.611 38.836 1.00 91.19 970 PRO A O 1
ATOM 7577 N N . VAL A 1 971 ? -11.534 22.154 37.767 1.00 91.44 971 VAL A N 1
ATOM 7578 C CA . VAL A 1 971 ? -12.033 22.817 38.986 1.00 91.44 971 VAL A CA 1
ATOM 7579 C C . VAL A 1 971 ? -12.730 21.810 39.900 1.00 91.44 971 VAL A C 1
ATOM 7581 O O . VAL A 1 971 ? -12.376 21.685 41.066 1.00 91.44 971 VAL A O 1
ATOM 7584 N N . LEU A 1 972 ? -13.659 21.017 39.356 1.00 90.81 972 LEU A N 1
ATOM 7585 C CA . LEU A 1 972 ? -14.375 19.996 40.125 1.00 90.81 972 LEU A CA 1
ATOM 7586 C C . LEU A 1 972 ? -13.434 18.932 40.707 1.00 90.81 972 LEU A C 1
ATOM 7588 O O . LEU A 1 972 ? -13.611 18.491 41.841 1.00 90.81 972 LEU A O 1
ATOM 7592 N N . ARG A 1 973 ? -12.441 18.494 39.931 1.00 89.44 973 ARG A N 1
ATOM 7593 C CA . ARG A 1 973 ? -11.464 17.498 40.380 1.00 89.44 973 ARG A CA 1
ATOM 7594 C C . ARG A 1 973 ? -10.570 18.039 41.495 1.00 89.44 973 ARG A C 1
ATOM 7596 O O . ARG A 1 973 ? -10.328 17.336 42.481 1.00 89.44 973 ARG A O 1
ATOM 7603 N N . ASP A 1 974 ? -10.062 19.250 41.312 1.00 89.12 974 ASP A N 1
ATOM 7604 C CA . ASP A 1 974 ? -9.084 19.861 42.203 1.00 89.12 974 ASP A CA 1
ATOM 7605 C C . ASP A 1 974 ? -9.738 20.216 43.538 1.00 89.12 974 ASP A C 1
ATOM 7607 O O . ASP A 1 974 ? -9.176 19.875 44.570 1.00 89.12 974 ASP A O 1
ATOM 7611 N N . THR A 1 975 ? -10.979 20.718 43.548 1.00 87.88 975 THR A N 1
ATOM 7612 C CA . THR A 1 975 ? -11.730 20.974 44.790 1.00 87.88 975 THR A CA 1
ATOM 7613 C C . THR A 1 975 ? -11.890 19.718 45.659 1.00 87.88 975 THR A C 1
ATOM 7615 O O . THR A 1 975 ? -11.673 19.774 46.869 1.00 87.88 975 THR A O 1
ATOM 7618 N N . ILE A 1 976 ? -12.214 18.560 45.065 1.00 85.19 976 ILE A N 1
ATOM 7619 C CA . ILE A 1 976 ? -12.292 17.288 45.813 1.00 85.19 976 ILE A CA 1
ATOM 7620 C C . ILE A 1 976 ? -10.902 16.874 46.309 1.00 85.19 976 ILE A C 1
ATOM 7622 O O . ILE A 1 976 ? -10.740 16.460 47.455 1.00 85.19 976 ILE A O 1
ATOM 7626 N N . THR A 1 977 ? -9.887 16.991 45.452 1.00 86.31 977 THR A N 1
ATOM 7627 C CA . THR A 1 977 ? -8.515 16.586 45.787 1.00 86.31 977 THR A CA 1
ATOM 7628 C C . THR A 1 977 ? -7.936 17.443 46.915 1.00 86.31 977 THR A C 1
ATOM 7630 O O . THR A 1 977 ? -7.345 16.906 47.849 1.00 86.31 977 THR A O 1
ATOM 7633 N N . GLU A 1 978 ? -8.143 18.759 46.876 1.00 87.12 978 GLU A N 1
ATOM 7634 C CA . GLU A 1 978 ? -7.742 19.704 47.920 1.00 87.12 978 GLU A CA 1
ATOM 7635 C C . GLU A 1 978 ? -8.444 19.410 49.245 1.00 87.12 978 GLU A C 1
ATOM 7637 O O . GLU A 1 978 ? -7.793 19.412 50.290 1.00 87.12 978 GLU A O 1
ATOM 7642 N N . ALA A 1 979 ? -9.736 19.071 49.216 1.00 84.44 979 ALA A N 1
ATOM 7643 C CA . ALA A 1 979 ? -10.467 18.672 50.413 1.00 84.44 979 ALA A CA 1
ATOM 7644 C C . ALA A 1 979 ? -9.896 17.391 51.048 1.00 84.44 979 ALA A C 1
ATOM 7646 O O . ALA A 1 979 ? -9.664 17.355 52.258 1.00 84.44 979 ALA A O 1
ATOM 7647 N N . VAL A 1 980 ? -9.581 16.373 50.234 1.00 85.12 980 VAL A N 1
ATOM 7648 C CA . VAL A 1 980 ? -8.948 15.123 50.697 1.00 85.12 980 VAL A CA 1
ATOM 7649 C C . VAL A 1 980 ? -7.537 15.374 51.246 1.00 85.12 980 VAL A C 1
ATOM 7651 O O . VAL A 1 980 ? -7.165 14.848 52.295 1.00 85.12 980 VAL A O 1
ATOM 7654 N N . ILE A 1 981 ? -6.732 16.195 50.572 1.00 86.38 981 ILE A N 1
ATOM 7655 C CA . ILE A 1 981 ? -5.381 16.533 51.041 1.00 86.38 981 ILE A CA 1
ATOM 7656 C C . ILE A 1 981 ? -5.447 17.330 52.350 1.00 86.38 981 ILE A C 1
ATOM 7658 O O . ILE A 1 981 ? -4.653 17.074 53.257 1.00 86.38 981 ILE A O 1
ATOM 7662 N N . SER A 1 982 ? -6.403 18.253 52.474 1.00 85.44 982 SER A N 1
ATOM 7663 C CA . SER A 1 982 ? -6.618 19.057 53.679 1.00 85.44 982 SER A CA 1
ATOM 7664 C C . SER A 1 982 ? -6.944 18.183 54.894 1.00 85.44 982 SER A C 1
ATOM 7666 O O . SER A 1 982 ? -6.292 18.306 55.933 1.00 85.44 982 SER A O 1
ATOM 7668 N N . ILE A 1 983 ? -7.867 17.217 54.761 1.00 84.75 983 ILE A N 1
ATOM 7669 C CA . ILE A 1 983 ? -8.209 16.317 55.875 1.00 84.75 983 ILE A CA 1
ATOM 7670 C C . ILE A 1 983 ? -7.038 15.407 56.270 1.00 84.75 983 ILE A C 1
ATOM 7672 O O . ILE A 1 983 ? -6.800 15.203 57.461 1.00 84.75 983 ILE A O 1
ATOM 7676 N N . LEU A 1 984 ? -6.251 14.911 55.308 1.00 87.31 984 LEU A N 1
ATOM 7677 C CA . LEU A 1 984 ? -5.033 14.145 55.603 1.00 87.31 984 LEU A CA 1
ATOM 7678 C C . LEU A 1 984 ? -4.001 14.996 56.360 1.00 87.31 984 LEU A C 1
ATOM 7680 O O . LEU A 1 984 ? -3.371 14.513 57.304 1.00 87.31 984 LEU A O 1
ATOM 7684 N N . TRP A 1 985 ? -3.870 16.274 56.000 1.00 88.69 985 TRP A N 1
ATOM 7685 C CA . TRP A 1 985 ? -3.036 17.230 56.727 1.00 88.69 985 TRP A CA 1
ATOM 7686 C C . TRP A 1 985 ? -3.536 17.479 58.151 1.00 88.69 985 TRP A C 1
ATOM 7688 O O . TRP A 1 985 ? -2.736 17.442 59.090 1.00 88.69 985 TRP A O 1
ATOM 7698 N N . TYR A 1 986 ? -4.843 17.673 58.345 1.00 86.88 986 TYR A N 1
ATOM 7699 C CA . TYR A 1 986 ? -5.422 17.831 59.680 1.00 86.88 986 TYR A CA 1
ATOM 7700 C C . TYR A 1 986 ? -5.234 16.585 60.545 1.00 86.88 986 TYR A C 1
ATOM 7702 O O . TYR A 1 986 ? -4.872 16.711 61.715 1.00 86.88 986 TYR A O 1
ATOM 7710 N N . LEU A 1 987 ? -5.384 15.386 59.976 1.00 86.69 987 LEU A N 1
ATOM 7711 C CA . LEU A 1 987 ? -5.087 14.127 60.666 1.00 86.69 987 LEU A CA 1
ATOM 7712 C C . LEU A 1 987 ? -3.617 14.040 61.089 1.00 86.69 987 LEU A C 1
ATOM 7714 O O . LEU A 1 987 ? -3.324 13.627 62.212 1.00 86.69 987 LEU A O 1
ATOM 7718 N N . CYS A 1 988 ? -2.693 14.482 60.232 1.00 89.81 988 CYS A N 1
ATOM 7719 C CA . CYS A 1 988 ? -1.272 14.533 60.563 1.00 89.81 988 CYS A CA 1
ATOM 7720 C C . CYS A 1 988 ? -0.974 15.522 61.704 1.00 89.81 988 CYS A C 1
ATOM 7722 O O . CYS A 1 988 ? -0.152 15.219 62.567 1.00 89.81 988 CYS A O 1
ATOM 7724 N N . LEU A 1 989 ? -1.647 16.680 61.744 1.00 90.12 989 LEU A N 1
ATOM 7725 C CA . LEU A 1 989 ? -1.519 17.671 62.825 1.00 90.12 989 LEU A CA 1
ATOM 7726 C C . LEU A 1 989 ? -2.186 17.217 64.133 1.00 90.12 989 LEU A C 1
ATOM 7728 O O . LEU A 1 989 ? -1.752 17.618 65.217 1.00 90.12 989 LEU A O 1
ATOM 7732 N N . LEU A 1 990 ? -3.194 16.343 64.053 1.00 89.62 990 LEU A N 1
ATOM 7733 C CA . LEU A 1 990 ? -3.874 15.788 65.223 1.00 89.62 990 LEU A CA 1
ATOM 7734 C C . LEU A 1 990 ? -2.932 14.940 66.085 1.00 89.62 990 LEU A C 1
ATOM 7736 O O . LEU A 1 990 ? -3.053 14.936 67.306 1.00 89.62 990 LEU A O 1
ATOM 7740 N N . VAL A 1 991 ? -1.972 14.243 65.473 1.00 89.06 991 VAL A N 1
ATOM 7741 C CA . VAL A 1 991 ? -1.025 13.373 66.188 1.00 89.06 991 VAL A CA 1
ATOM 7742 C C . VAL A 1 991 ? -0.174 14.156 67.204 1.00 89.06 991 VAL A C 1
ATOM 7744 O O . VAL A 1 991 ? -0.272 13.852 68.395 1.00 89.06 991 VAL A O 1
ATOM 7747 N N . PRO A 1 992 ? 0.608 15.190 66.827 1.00 92.19 992 PRO A N 1
ATOM 7748 C CA . PRO A 1 992 ? 1.340 15.990 67.805 1.00 92.19 992 PRO A CA 1
ATOM 7749 C C . PRO A 1 992 ? 0.399 16.760 68.738 1.00 92.19 992 PRO A C 1
ATOM 7751 O O . PRO A 1 992 ? 0.698 16.870 69.925 1.00 92.19 992 PRO A O 1
ATOM 7754 N N . PHE A 1 993 ? -0.756 17.238 68.255 1.00 92.44 993 PHE A N 1
ATOM 7755 C CA . PHE A 1 993 ? -1.745 17.898 69.111 1.00 92.44 993 PHE A CA 1
ATOM 7756 C C . PHE A 1 993 ? -2.204 16.988 70.254 1.00 92.44 993 PHE A C 1
ATOM 7758 O O . PHE A 1 993 ? -2.141 17.397 71.407 1.00 92.44 993 PHE A O 1
ATOM 7765 N N . THR A 1 994 ? -2.605 15.747 69.965 1.00 91.50 994 THR A N 1
ATOM 7766 C CA . THR A 1 994 ? -3.076 14.798 70.989 1.00 91.50 994 THR A CA 1
ATOM 7767 C C . THR A 1 994 ? -1.999 14.504 72.030 1.00 91.50 994 THR A C 1
ATOM 7769 O O . THR A 1 994 ? -2.310 14.444 73.219 1.00 91.50 994 THR A O 1
ATOM 7772 N N . PHE A 1 995 ? -0.734 14.413 71.604 1.00 89.31 995 PHE A N 1
ATOM 7773 C CA . PHE A 1 995 ? 0.415 14.257 72.493 1.00 89.31 995 PHE A CA 1
ATOM 7774 C C . PHE A 1 995 ? 0.614 15.470 73.413 1.00 89.31 995 PHE A C 1
ATOM 7776 O O . PHE A 1 995 ? 0.699 15.324 74.633 1.00 89.31 995 PHE A O 1
ATOM 7783 N N . PHE A 1 996 ? 0.661 16.683 72.856 1.00 92.06 996 PHE A N 1
ATOM 7784 C CA . PHE A 1 996 ? 0.850 17.895 73.658 1.00 92.06 996 PHE A CA 1
ATOM 7785 C C . PHE A 1 996 ? -0.356 18.195 74.553 1.00 92.06 996 PHE A C 1
ATOM 7787 O O . PHE A 1 996 ? -0.181 18.645 75.683 1.00 92.06 996 PHE A O 1
ATOM 7794 N N . PHE A 1 997 ? -1.570 17.919 74.082 1.00 91.62 997 PHE A N 1
ATOM 7795 C CA . PHE A 1 997 ? -2.808 18.155 74.819 1.00 91.62 997 PHE A CA 1
ATOM 7796 C C . PHE A 1 997 ? -2.952 17.210 76.018 1.00 91.62 997 PHE A C 1
ATOM 7798 O O . PHE A 1 997 ? -3.350 17.652 77.095 1.00 91.62 997 PHE A O 1
ATOM 7805 N N . GLU A 1 998 ? -2.543 15.940 75.880 1.00 92.62 998 GLU A N 1
ATOM 7806 C CA . GLU A 1 998 ? -2.429 15.016 77.018 1.00 92.62 998 GLU A CA 1
ATOM 7807 C C . GLU A 1 998 ? -1.446 15.542 78.065 1.00 92.62 998 GLU A C 1
ATOM 7809 O O . GLU A 1 998 ? -1.779 15.592 79.254 1.00 92.62 998 GLU A O 1
ATOM 7814 N N . LYS A 1 999 ? -0.264 15.995 77.626 1.00 87.12 999 LYS A N 1
ATOM 7815 C CA . LYS A 1 999 ? 0.765 16.550 78.515 1.00 87.12 999 LYS A CA 1
ATOM 7816 C C . LYS A 1 999 ? 0.315 17.828 79.214 1.00 87.12 999 LYS A C 1
ATOM 7818 O O . LYS A 1 999 ? 0.717 18.052 80.350 1.00 87.12 999 LYS A O 1
ATOM 7823 N N . LEU A 1 1000 ? -0.510 18.638 78.554 1.00 90.00 1000 LEU A N 1
ATOM 7824 C CA . LEU A 1 1000 ? -1.021 19.892 79.097 1.00 90.00 1000 LEU A CA 1
ATOM 7825 C C . LEU A 1 1000 ? -2.122 19.677 80.147 1.00 90.00 1000 LEU A C 1
ATOM 7827 O O . LEU A 1 1000 ? -2.113 20.355 81.170 1.00 90.00 1000 LEU A O 1
ATOM 7831 N N . LEU A 1 1001 ? -3.073 18.767 79.902 1.00 89.69 1001 LEU A N 1
ATOM 7832 C CA . LEU A 1 1001 ? -4.246 18.590 80.772 1.00 89.69 1001 LEU A CA 1
ATOM 7833 C C . LEU A 1 1001 ? -4.060 17.556 81.882 1.00 89.69 1001 LEU A C 1
ATOM 7835 O O . LEU A 1 1001 ? -4.577 17.749 82.981 1.00 89.69 1001 LEU A O 1
ATOM 7839 N N . PHE A 1 1002 ? -3.381 16.446 81.593 1.00 88.62 1002 PHE A N 1
ATOM 7840 C CA . PHE A 1 1002 ? -3.337 15.294 82.498 1.00 88.62 1002 PHE A CA 1
ATOM 7841 C C . PHE A 1 1002 ? -1.931 14.969 82.992 1.00 88.62 1002 PHE A C 1
ATOM 7843 O O . PHE A 1 1002 ? -1.778 14.550 84.139 1.00 88.62 1002 PHE A O 1
ATOM 7850 N N . ALA A 1 1003 ? -0.919 15.151 82.135 1.00 84.56 1003 ALA A N 1
ATOM 7851 C CA . ALA A 1 1003 ? 0.482 14.859 82.431 1.00 84.56 1003 ALA A CA 1
ATOM 7852 C C . ALA A 1 1003 ? 0.693 13.456 83.045 1.00 84.56 1003 ALA A C 1
ATOM 7854 O O . ALA A 1 1003 ? 1.423 13.300 84.029 1.00 84.56 1003 ALA A O 1
ATOM 7855 N N . PHE A 1 1004 ? 0.052 12.415 82.494 1.00 87.75 1004 PHE A N 1
ATOM 7856 C CA . PHE A 1 1004 ? 0.116 11.082 83.093 1.00 87.75 1004 PHE A CA 1
ATOM 7857 C C . PHE A 1 1004 ? 1.555 10.533 83.070 1.00 87.75 1004 PHE A C 1
ATOM 7859 O O . PHE A 1 1004 ? 2.217 10.611 82.034 1.00 87.75 1004 PHE A O 1
ATOM 7866 N N . PRO A 1 1005 ? 2.053 9.918 84.160 1.00 78.62 1005 PRO A N 1
ATOM 7867 C CA . PRO A 1 1005 ? 3.391 9.318 84.194 1.00 78.62 1005 PRO A CA 1
ATOM 7868 C C . PRO A 1 1005 ? 3.432 7.886 83.625 1.00 78.62 1005 PRO A C 1
ATOM 7870 O O . PRO A 1 1005 ? 4.488 7.422 83.207 1.00 78.62 1005 PRO A O 1
ATOM 7873 N N . ASP A 1 1006 ? 2.293 7.182 83.593 1.00 85.38 1006 ASP A N 1
ATOM 7874 C CA . ASP A 1 1006 ? 2.177 5.807 83.084 1.00 85.38 1006 ASP A CA 1
ATOM 7875 C C . ASP A 1 1006 ? 1.894 5.797 81.574 1.00 85.38 1006 ASP A C 1
ATOM 7877 O O . ASP A 1 1006 ? 0.878 6.327 81.115 1.00 85.38 1006 ASP A O 1
ATOM 7881 N N . VAL A 1 1007 ? 2.762 5.131 80.810 1.00 83.56 1007 VAL A N 1
ATOM 7882 C CA . VAL A 1 1007 ? 2.668 4.994 79.349 1.00 83.56 1007 VAL A CA 1
ATOM 7883 C C . VAL A 1 1007 ? 1.331 4.389 78.906 1.00 83.56 1007 VAL A C 1
ATOM 7885 O O . VAL A 1 1007 ? 0.776 4.817 77.896 1.00 83.56 1007 VAL A O 1
ATOM 7888 N N . ARG A 1 1008 ? 0.746 3.443 79.658 1.00 85.56 1008 ARG A N 1
ATOM 7889 C CA . ARG A 1 1008 ? -0.549 2.837 79.282 1.00 85.56 1008 ARG A CA 1
ATOM 7890 C C . ARG A 1 1008 ? -1.683 3.858 79.340 1.00 85.56 1008 ARG A C 1
ATOM 7892 O O . ARG A 1 1008 ? -2.552 3.866 78.470 1.00 85.56 1008 ARG A O 1
ATOM 7899 N N . LYS A 1 1009 ? -1.652 4.734 80.350 1.00 85.44 1009 LYS A N 1
ATOM 7900 C CA . LYS A 1 1009 ? -2.630 5.817 80.520 1.00 85.44 1009 LYS A CA 1
ATOM 7901 C C . LYS A 1 1009 ? -2.435 6.916 79.481 1.00 85.44 1009 LYS A C 1
ATOM 7903 O O . LYS A 1 1009 ? -3.428 7.411 78.966 1.00 85.44 1009 LYS A O 1
ATOM 7908 N N . GLN A 1 1010 ? -1.189 7.227 79.115 1.00 84.69 1010 GLN A N 1
ATOM 7909 C CA . GLN A 1 1010 ? -0.887 8.157 78.021 1.00 84.69 1010 GLN A CA 1
ATOM 7910 C C . GLN A 1 1010 ? -1.447 7.652 76.689 1.00 84.69 1010 GLN A C 1
ATOM 7912 O O . GLN A 1 1010 ? -2.143 8.390 76.006 1.00 84.69 1010 GLN A O 1
ATOM 7917 N N . ILE A 1 1011 ? -1.210 6.383 76.335 1.00 87.88 1011 ILE A N 1
ATOM 7918 C CA . ILE A 1 1011 ? -1.721 5.806 75.081 1.00 87.88 1011 ILE A CA 1
ATOM 7919 C C . ILE A 1 1011 ? -3.255 5.826 75.051 1.00 87.88 1011 ILE A C 1
ATOM 7921 O O . ILE A 1 1011 ? -3.839 6.231 74.046 1.00 87.88 1011 ILE A O 1
ATOM 7925 N N . ALA A 1 1012 ? -3.916 5.440 76.148 1.00 89.12 1012 ALA A N 1
ATOM 7926 C CA . ALA A 1 1012 ? -5.374 5.493 76.241 1.00 89.12 1012 ALA A CA 1
ATOM 7927 C C . ALA A 1 1012 ? -5.909 6.934 76.135 1.00 89.12 1012 ALA A C 1
ATOM 7929 O O . ALA A 1 1012 ? -6.871 7.179 75.410 1.00 89.12 1012 ALA A O 1
ATOM 7930 N N . ALA A 1 1013 ? -5.263 7.893 76.807 1.00 87.69 1013 ALA A N 1
ATOM 7931 C CA . ALA A 1 1013 ? -5.620 9.305 76.730 1.00 87.69 1013 ALA A CA 1
ATOM 7932 C C . ALA A 1 1013 ? -5.423 9.867 75.314 1.00 87.69 1013 ALA A C 1
ATOM 7934 O O . ALA A 1 1013 ? -6.338 10.499 74.796 1.00 87.69 1013 ALA A O 1
ATOM 7935 N N . HIS A 1 1014 ? -4.301 9.574 74.645 1.00 91.38 1014 HIS A N 1
ATOM 7936 C CA . HIS A 1 1014 ? -4.077 9.956 73.247 1.00 91.38 1014 HIS A CA 1
ATOM 7937 C C . HIS A 1 1014 ? -5.162 9.391 72.331 1.00 91.38 1014 HIS A C 1
ATOM 7939 O O . HIS A 1 1014 ? -5.698 10.132 71.517 1.00 91.38 1014 HIS A O 1
ATOM 7945 N N . ALA A 1 1015 ? -5.529 8.113 72.483 1.00 89.56 1015 ALA A N 1
ATOM 7946 C CA . ALA A 1 1015 ? -6.573 7.491 71.672 1.00 89.56 1015 ALA A CA 1
ATOM 7947 C C . ALA A 1 1015 ? -7.941 8.163 71.879 1.00 89.56 1015 ALA A C 1
ATOM 7949 O O . ALA A 1 1015 ? -8.633 8.456 70.908 1.00 89.56 1015 ALA A O 1
ATOM 7950 N N . VAL A 1 1016 ? -8.316 8.461 73.127 1.00 92.19 1016 VAL A N 1
ATOM 7951 C CA . VAL A 1 1016 ? -9.586 9.138 73.438 1.00 92.19 1016 VAL A CA 1
ATOM 7952 C C . VAL A 1 1016 ? -9.592 10.576 72.923 1.00 92.19 1016 VAL A C 1
ATOM 7954 O O . VAL A 1 1016 ? -10.553 10.972 72.267 1.00 92.19 1016 VAL A O 1
ATOM 7957 N N . ILE A 1 1017 ? -8.525 11.346 73.166 1.00 91.81 1017 ILE A N 1
ATOM 7958 C CA . ILE A 1 1017 ? -8.388 12.721 72.658 1.00 91.81 1017 ILE A CA 1
ATOM 7959 C C . ILE A 1 1017 ? -8.437 12.704 71.129 1.00 91.81 1017 ILE A C 1
ATOM 7961 O O . ILE A 1 1017 ? -9.171 13.489 70.542 1.00 91.81 1017 ILE A O 1
ATOM 7965 N N . PHE A 1 1018 ? -7.727 11.776 70.484 1.00 92.19 1018 PHE A N 1
ATOM 7966 C CA . PHE A 1 1018 ? -7.724 11.631 69.032 1.00 92.19 1018 PHE A CA 1
ATOM 7967 C C . PHE A 1 1018 ? -9.131 11.350 68.505 1.00 92.19 1018 PHE A C 1
ATOM 7969 O O . PHE A 1 1018 ? -9.590 12.061 67.621 1.00 92.19 1018 PHE A O 1
ATOM 7976 N N . VAL A 1 1019 ? -9.845 10.364 69.061 1.00 91.00 1019 VAL A N 1
ATOM 7977 C CA . VAL A 1 1019 ? -11.207 10.014 68.623 1.00 91.00 1019 VAL A CA 1
ATOM 7978 C C . VAL A 1 1019 ? -12.179 11.172 68.841 1.00 91.00 1019 VAL A C 1
ATOM 7980 O O . VAL A 1 1019 ? -12.986 11.452 67.959 1.00 91.00 1019 VAL A O 1
ATOM 7983 N N . LEU A 1 1020 ? -12.094 11.874 69.975 1.00 90.69 1020 LEU A N 1
ATOM 7984 C CA . LEU A 1 1020 ? -12.952 13.026 70.263 1.00 90.69 1020 LEU A CA 1
ATOM 7985 C C . LEU A 1 1020 ? -12.662 14.202 69.328 1.00 90.69 1020 LEU A C 1
ATOM 7987 O O . LEU A 1 1020 ? -13.589 14.768 68.754 1.00 90.69 1020 LEU A O 1
ATOM 7991 N N . SER A 1 1021 ? -11.391 14.558 69.140 1.00 88.38 1021 SER A N 1
ATOM 7992 C CA . SER A 1 1021 ? -11.000 15.635 68.230 1.00 88.38 1021 SER A CA 1
ATOM 7993 C C . SER A 1 1021 ? -11.291 15.280 66.772 1.00 88.38 1021 SER A C 1
ATOM 7995 O O . SER A 1 1021 ? -11.721 16.144 66.016 1.00 88.38 1021 SER A O 1
ATOM 7997 N N . PHE A 1 1022 ? -11.139 14.014 66.383 1.00 87.62 1022 PHE A N 1
ATOM 7998 C CA . PHE A 1 1022 ? -11.527 13.525 65.063 1.00 87.62 1022 PHE A CA 1
ATOM 7999 C C . PHE A 1 1022 ? -13.044 13.578 64.857 1.00 87.62 1022 PHE A C 1
ATOM 8001 O O . PHE A 1 1022 ? -13.498 14.054 63.823 1.00 87.62 1022 PHE A O 1
ATOM 8008 N N . ALA A 1 1023 ? -13.842 13.149 65.839 1.00 86.00 1023 ALA A N 1
ATOM 8009 C CA . ALA A 1 1023 ? -15.299 13.252 65.776 1.00 86.00 1023 ALA A CA 1
ATOM 8010 C C . ALA A 1 1023 ? -15.758 14.715 65.681 1.00 86.00 1023 ALA A C 1
ATOM 8012 O O . ALA A 1 1023 ? -16.671 15.022 64.918 1.00 86.00 1023 ALA A O 1
ATOM 8013 N N . LEU A 1 1024 ? -15.094 15.623 66.405 1.00 86.19 1024 LEU A N 1
ATOM 8014 C CA . LEU A 1 1024 ? -15.355 17.058 66.321 1.00 86.19 1024 LEU A CA 1
ATOM 8015 C C . LEU A 1 1024 ? -14.987 17.619 64.940 1.00 86.19 1024 LEU A C 1
ATOM 8017 O O . LEU A 1 1024 ? -15.775 18.357 64.359 1.00 86.19 1024 LEU A O 1
ATOM 8021 N N . LEU A 1 1025 ? -13.833 17.233 64.386 1.00 84.00 1025 LEU A N 1
ATOM 8022 C CA . LEU A 1 1025 ? -13.444 17.604 63.023 1.00 84.00 1025 LEU A CA 1
ATOM 8023 C C . LEU A 1 1025 ? -14.434 17.073 61.990 1.00 84.00 1025 LEU A C 1
ATOM 8025 O O . LEU A 1 1025 ? -14.829 17.825 61.115 1.00 84.00 1025 LEU A O 1
ATOM 8029 N N . LYS A 1 1026 ? -14.909 15.833 62.124 1.00 80.31 1026 LYS A N 1
ATOM 8030 C CA . LYS A 1 1026 ? -15.931 15.261 61.238 1.00 80.31 1026 LYS A CA 1
ATOM 8031 C C . LYS A 1 1026 ? -17.256 16.039 61.274 1.00 80.31 1026 LYS A C 1
ATOM 8033 O O . LYS A 1 1026 ? -17.988 16.033 60.295 1.00 80.31 1026 LYS A O 1
ATOM 8038 N N . LEU A 1 1027 ? -17.590 16.668 62.402 1.00 80.06 1027 LEU A N 1
ATOM 8039 C CA . LEU A 1 1027 ? -18.803 17.482 62.541 1.00 80.06 1027 LEU A CA 1
ATOM 8040 C C . LEU A 1 1027 ? -18.627 18.917 62.026 1.00 80.06 1027 LEU A C 1
ATOM 8042 O O . LEU A 1 1027 ? -19.603 19.526 61.600 1.00 80.06 1027 LEU A O 1
ATOM 8046 N N . LEU A 1 1028 ? -17.416 19.472 62.124 1.00 74.06 1028 LEU A N 1
ATOM 8047 C CA . LEU A 1 1028 ? -17.124 20.870 61.788 1.00 74.06 1028 LEU A CA 1
ATOM 8048 C C . LEU A 1 1028 ? -16.543 21.056 60.383 1.00 74.06 1028 LEU A C 1
ATOM 8050 O O . LEU A 1 1028 ? -16.645 22.147 59.824 1.00 74.06 1028 LEU A O 1
ATOM 8054 N N . HIS A 1 1029 ? -15.885 20.037 59.837 1.00 68.00 1029 HIS A N 1
ATOM 8055 C CA . HIS A 1 1029 ? -15.260 20.094 58.527 1.00 68.00 1029 HIS A CA 1
ATOM 8056 C C . HIS A 1 1029 ? -16.291 19.735 57.438 1.00 68.00 1029 HIS A C 1
ATOM 8058 O O . HIS A 1 1029 ? -17.007 18.750 57.604 1.00 68.00 1029 HIS A O 1
ATOM 8064 N N . PRO A 1 1030 ? -16.382 20.499 56.330 1.00 55.22 1030 PRO A N 1
ATOM 8065 C CA . PRO A 1 1030 ? -17.365 20.246 55.267 1.00 55.22 1030 PRO A CA 1
ATOM 8066 C C . PRO A 1 1030 ? -17.135 18.939 54.485 1.00 55.22 1030 PRO A C 1
ATOM 8068 O O . PRO A 1 1030 ? -18.072 18.412 53.884 1.00 55.22 1030 PRO A O 1
ATOM 8071 N N . ALA A 1 1031 ? -15.885 18.458 54.465 1.00 52.12 1031 ALA A N 1
ATOM 8072 C CA . ALA A 1 1031 ? -15.439 17.274 53.717 1.00 52.12 1031 ALA A CA 1
ATOM 8073 C C . ALA A 1 1031 ? -15.548 15.962 54.495 1.00 52.12 1031 ALA A C 1
ATOM 8075 O O . ALA A 1 1031 ? -15.205 15.979 55.702 1.00 52.12 1031 ALA A O 1
#